Protein AF-A0A0W8DL76-F1 (afdb_monomer_lite)

Foldseek 3Di:
DDDDDDDDDDDDDDDDDDDDDDDDDDDDDDDDDDDDDDDDDDDPDDDDDPPCLVVVLVVLLLQVLVCLLVVHDRPDDLVVLLVSLVVCVVVVNLVVSLVSLLVSLLVSLLVLLVVLVVCLVHDLVVSLVSVLVSVVSLQSSLVSSCSSNVVSQVPVQVVDPPRDRSNVSSLQSNLVSLVVVVSSVVSLLVSLLVQVVCVVVVHDDDLVSSQSVLVSCVSSVNCVPPRLVVNLVSLLVVLLVVLVVDLVPDALLVLLVVLVVVLVVLVVNCVRHNPPVSNVSNSVSSLVRNPQVCLVVSLVRPVLVCLVVLVLVSLLSNQVSCVSNVNNVVVLVSLLVSLLVVLLVLQPDPVCLQCSLVVVLVSVVSLVCSCVRRVVVDVSSVVSNLVSLLVNNCPPPQSSLLSLLVVLLQLFWAPPPDDDPVVSLVVLVSSLVSVLSHPVNVSNLVSNQQSLLLCLLQVTTRDPVVLVSSLVSVCVRPNCVSCVLVVLSVVQSVVQVVVLVVVVVVVVVPPDPDDDDRDGDDDPVSHDDDDADDDDDDVVVVVVVCVVVPPPCVVDPPDDDDDGPPRDDDDDDDDDDDDDDDDDDDDDDDDDDDDDDDDDDDLFWKWWKFQFPPRAIEIEIDSDPDCVVVLVCLQVVVDAPQCNVTPTDDTPDMDTRHDPVCSVVVQLVVCLVRNPLRYATDPRRDNDDDPVRNLVSVLVNLVVVCAANPPRHNPDHVVPDPVNPPDDDDDDDDDDFDAEQFQRHGDDHVVPDPDQHGVVGWGAEQAQGDTDDYPVPDPDQGRNPPGDGDDDDDDDDDDDDDDDDDDDDDDDDDFDAEQFARHTDDHVVPDPDQAGVVGWGAEQFQGGTDDYVVPDPDQAGVVGHGDDDDDDDDDDDDDD

Sequence (880 aa):
MASTGFASSTNGRTGFSRKQERSNSGSGHKLGTKKKKMTIKPFKVTPKLPESFEEDTWTKLEAAVHAVHAKQMSTLSREELYRSVEDMCTWKMAARLYTKLEETCSLHIRERVEDLGRYTGGDMNLFLEAVHRLWEDHCEDMLVIRTIFLYLDRTYVMQTPHIASIWDMGLNLVRGNLVQRRGLETKLIDALLELVEHERKGEAINRSYLYNLLRMLLSLHLYHADFETPFLMASERFYLQEGAATVESVSVPQFLMHAEKRLHEENERVNHYLDALTKKQLISVVENKLLKPHVATLLERGFETLMEEGRIDDLKRMYSLFARVDAINDLKTAFSNYIQKNVSKLVMDDQQEKTFVEKILKLKTDLDAVLSDSFQSNSDFAFAMKSAMENAINVRANRPAELVAKFVDSKLRTGNKGGSEAEVESLLDRVMVIFRYIQGKDVFEAFYKKDLAKRLLVGKSASFDLEKLMLSKLKTECGSSFTNKLEGMFKDIDLSQNVMTQFQQHAASRMDTLTLYTVSKMPSNKYTKTKAKQKVKSFKAKGATRFSKTKVKSNAKGSKIKFKATVKAKSTASNYTKHYRYTKAHIVTRHRAAASKSSTSEDLVTIYVLALVECKFYVGKTARANVDERLEEHKSGKGSAWTRLYRPLRIAETIRNADPFDEDKFTKKWMLKYGIENVRGGSYSRVDLTPGDIDALSRQLRGSTDQCFVCGSKSHFAAQCPDKKAGVAADDDAEAALECLRCGRDSHTAESCYAKSHANGSNWCLRCGREGHGEASCYAKTHAVLGEIIEPGEEESVGGGDDVDSLSGEEEEEMLECLRCGRDGHTSDSCYAKTHANGEMWCLRCGREGHDQQSCYAKTHATGAALERGSSRFPHGRNR

Organism: Phytophthora nicotianae (NCBI:txid4792)

pLDDT: mean 74.47, std 24.24, range [22.98, 98.62]

Radius of gyration: 49.63 Å; chains: 1; bounding box: 161×80×128 Å

Secondary structure (DSSP, 8-state):
-------------------------SS------------PPPPSSPPPPPTTHHHHHHHHHHHHHHHHHTT---SS-HHHHHHHHHHHHHTT-HHHHHHHHHHHHHHHHHHHHHHHGGGTTS-HHHHHHHHHHHHHHHHHHHHHHHHHTHHHIIIIIHHSTTPPPHHHHHHHHHHHHHHH-HHHHHHHHHHHHHHHHHHHTT----HHHHHHHHHHHHHTT-IIIIIHHHHHHHHHHHHHHHHHHHHHHS-HHHHHHHHHHHHHHHHHHHHHTS-GGGHHHHHHHHIIIIIGGGHHHHIIIIIHHHHHTT-HHHHHHHHHHHHHTT-HHHHHHHHHHHHHHHHHHHHH-SSSTTTHHHHHHHHHHHHHHIIIIISTT-HHHHHHHHHHHHHHHGGGTTHHHHHHHHHHHHHTBTT--S--HHHHHHHHHHHHHHHHT-S-HHHHHHHHHHHHHHHHHHT-BS-HHHHHHHHHHHHHHH-HHHHHHHHHHHHHHHHHHHHHHHHHHHHHTTT------------TTTS-------PPPHHHHHHHHHHHHTTTTTSSTTPPP---SSS-------------------------------------EEEEEEEEGGG-EEEEEESSS-SHHHHHHIIIIIS-HHHHHS-EEEEEEEEEEE-TTHHHHHHHHHHHHH-GGGEEETTB-SSSPPHHHHHHHHHHHHHHTT--TTT--SSS-TTS-GGG------------PPB-TTTS-BTS-GGG---SS-TT---B-TTT--BSS-GGG---SB-TTT--B------------------------PPPB-TTTS-BSS-GGG---SB-TT--BB-TTT--BSS-TTS---SB-TTSPBPP-----PPPPP--

InterPro domains:
  IPR001373 Cullin, N-terminal [PF00888] (58-500)
  IPR001878 Zinc finger, CCHC-type [PS50158] (708-723)
  IPR001878 Zinc finger, CCHC-type [PS50158] (765-778)
  IPR001878 Zinc finger, CCHC-type [PS50158] (818-831)
  IPR001878 Zinc finger, CCHC-type [PS50158] (843-856)
  IPR001878 Zinc finger, CCHC-type [SM00343] (707-723)
  IPR001878 Zinc finger, CCHC-type [SM00343] (739-755)
  IPR001878 Zinc finger, CCHC-type [SM00343] (764-780)
  IPR001878 Zinc finger, CCHC-type [SM00343] (817-833)
  IPR001878 Zinc finger, CCHC-type [SM00343] (842-858)
  IPR016158 Cullin homology domain [PS50069] (399-512)
  IPR016158 Cullin homology domain [SM00182] (429-567)
  IPR016159 Cullin repeat-like-containing domain superfamily [SSF74788] (52-395)
  IPR035901 GIY-YIG endonuclease superfamily [G3DSA:3.40.1440.10] (600-677)
  IPR036317 Cullin homology domain superfamily [SSF75632] (397-512)
  IPR036875 Zinc finger, CCHC-type superfamily [SSF57756] (698-727)
  IPR036875 Zinc finger, CCHC-type superfamily [SSF57756] (813-859)
  IPR045093 Cullin [PTHR11932] (52-571)

Structure (mmCIF, N/CA/C/O backbone):
data_AF-A0A0W8DL76-F1
#
_entry.id   AF-A0A0W8DL76-F1
#
loop_
_atom_site.group_PDB
_atom_site.id
_atom_site.type_symbol
_atom_site.label_atom_id
_atom_site.label_alt_id
_atom_site.label_comp_id
_atom_site.label_asym_id
_atom_site.label_entity_id
_atom_site.label_seq_id
_atom_site.pdbx_PDB_ins_code
_atom_site.Cartn_x
_atom_site.Cartn_y
_atom_site.Cartn_z
_atom_site.occupancy
_atom_site.B_iso_or_equiv
_atom_site.auth_seq_id
_atom_site.auth_comp_id
_atom_site.auth_asym_id
_atom_site.auth_atom_id
_atom_site.pdbx_PDB_model_num
ATOM 1 N N . MET A 1 1 ? 60.244 10.907 0.105 1.00 29.67 1 MET A N 1
ATOM 2 C CA . MET A 1 1 ? 61.222 11.824 0.734 1.00 29.67 1 MET A CA 1
ATOM 3 C C . MET A 1 1 ? 62.328 12.141 -0.264 1.00 29.67 1 MET A C 1
ATOM 5 O O . MET A 1 1 ? 62.588 11.321 -1.132 1.00 29.67 1 MET A O 1
ATOM 9 N N . ALA A 1 2 ? 62.871 13.354 -0.184 1.00 28.28 2 ALA A N 1
ATOM 10 C CA . ALA A 1 2 ? 63.672 14.029 -1.203 1.00 28.28 2 ALA A CA 1
ATOM 11 C C . ALA A 1 2 ? 65.078 13.438 -1.472 1.00 28.28 2 ALA A C 1
ATOM 13 O O . ALA A 1 2 ? 65.768 13.023 -0.551 1.00 28.28 2 ALA A O 1
ATOM 14 N N . SER A 1 3 ? 65.448 13.466 -2.759 1.00 25.95 3 SER A N 1
ATOM 15 C CA . SER A 1 3 ? 66.697 13.940 -3.394 1.00 25.95 3 SER A CA 1
ATOM 16 C C . SER A 1 3 ? 68.072 13.744 -2.728 1.00 25.95 3 SER A C 1
ATOM 18 O O . SER A 1 3 ? 68.316 14.273 -1.650 1.00 25.95 3 SER A O 1
ATOM 20 N N . THR A 1 4 ? 69.042 13.182 -3.476 1.00 28.36 4 THR A N 1
ATOM 21 C CA . THR A 1 4 ? 70.252 13.884 -4.005 1.00 28.36 4 THR A CA 1
ATOM 22 C C . THR A 1 4 ? 71.211 12.937 -4.770 1.00 28.36 4 THR A C 1
ATOM 24 O O . THR A 1 4 ? 71.517 11.844 -4.305 1.00 28.36 4 THR A O 1
ATOM 27 N N . GLY A 1 5 ? 71.676 13.366 -5.960 1.00 25.09 5 GLY A N 1
ATOM 28 C CA . GLY A 1 5 ? 72.891 12.876 -6.660 1.00 25.09 5 GLY A CA 1
ATOM 29 C C . GLY A 1 5 ? 74.151 13.593 -6.132 1.00 25.09 5 GLY A C 1
ATOM 30 O O . GLY A 1 5 ? 74.008 14.517 -5.341 1.00 25.09 5 GLY A O 1
ATOM 31 N N . PHE A 1 6 ? 75.407 13.235 -6.434 1.00 26.11 6 PHE A N 1
ATOM 32 C CA . PHE A 1 6 ? 76.149 13.142 -7.714 1.00 26.11 6 PHE A CA 1
ATOM 33 C C . PHE A 1 6 ? 77.511 12.438 -7.402 1.00 26.11 6 PHE A C 1
ATOM 35 O O . PHE A 1 6 ? 78.052 12.658 -6.326 1.00 26.11 6 PHE A O 1
ATOM 42 N N . ALA A 1 7 ? 78.005 11.451 -8.167 1.00 26.72 7 ALA A N 1
ATOM 43 C CA . ALA A 1 7 ? 78.916 11.510 -9.337 1.00 26.72 7 ALA A CA 1
ATOM 44 C C . ALA A 1 7 ? 80.445 11.449 -9.066 1.00 26.72 7 ALA A C 1
ATOM 46 O O . ALA A 1 7 ? 80.971 12.219 -8.274 1.00 26.72 7 ALA A O 1
ATOM 47 N N . SER A 1 8 ? 81.148 10.588 -9.829 1.00 24.84 8 SER A N 1
ATOM 48 C CA . SER A 1 8 ? 82.487 10.804 -10.440 1.00 24.84 8 SER A CA 1
ATOM 49 C C . SER A 1 8 ? 82.785 9.649 -11.435 1.00 24.84 8 SER A C 1
ATOM 51 O O . SER A 1 8 ? 82.679 8.487 -11.055 1.00 24.84 8 SER A O 1
ATOM 53 N N . SER A 1 9 ? 82.806 9.892 -12.758 1.00 25.98 9 SER A N 1
ATOM 54 C CA . SER A 1 9 ? 83.975 10.157 -13.647 1.00 25.98 9 SER A CA 1
ATOM 55 C C . SER A 1 9 ? 84.759 8.884 -14.055 1.00 25.98 9 SER A C 1
ATOM 57 O O . SER A 1 9 ? 85.492 8.319 -13.259 1.00 25.98 9 SER A O 1
ATOM 59 N N . THR A 1 10 ? 84.424 8.232 -15.181 1.00 25.80 10 THR A N 1
ATOM 60 C CA . THR A 1 10 ? 84.952 8.350 -16.575 1.00 25.80 10 THR A CA 1
ATOM 61 C C . THR A 1 10 ? 86.349 7.776 -16.851 1.00 25.80 10 THR A C 1
ATOM 63 O O . THR A 1 10 ? 87.346 8.382 -16.475 1.00 25.80 10 THR A O 1
ATOM 66 N N . ASN A 1 11 ? 86.416 6.726 -17.685 1.00 27.22 11 ASN A N 1
ATOM 67 C CA . ASN A 1 11 ? 87.213 6.739 -18.925 1.00 27.22 11 ASN A CA 1
ATOM 68 C C . ASN A 1 11 ? 86.936 5.530 -19.844 1.00 27.22 11 ASN A C 1
ATOM 70 O O . ASN A 1 11 ? 86.820 4.406 -19.371 1.00 27.22 11 ASN A O 1
ATOM 74 N N . GLY A 1 12 ? 86.929 5.773 -21.165 1.00 25.16 12 GLY A N 1
ATOM 75 C CA . GLY A 1 12 ? 87.251 4.763 -22.190 1.00 25.16 12 GLY A CA 1
ATOM 76 C C . GLY A 1 12 ? 86.134 4.363 -23.163 1.00 25.16 12 GLY A C 1
ATOM 77 O O . GLY A 1 12 ? 85.280 3.548 -22.847 1.00 25.16 12 GLY A O 1
ATOM 78 N N . ARG A 1 13 ? 86.182 4.917 -24.378 1.00 26.03 13 ARG A N 1
ATOM 79 C CA . ARG A 1 13 ? 85.205 4.849 -25.481 1.00 26.03 13 ARG A CA 1
ATOM 80 C C . ARG A 1 13 ? 85.441 3.667 -26.454 1.00 26.03 13 ARG A C 1
ATOM 82 O O . ARG A 1 13 ? 86.576 3.399 -26.817 1.00 26.03 13 ARG A O 1
ATOM 89 N N . THR A 1 14 ? 84.326 3.118 -26.962 1.00 27.11 14 THR A N 1
ATOM 90 C CA . THR A 1 14 ? 84.014 2.659 -28.348 1.00 27.11 14 THR A CA 1
ATOM 91 C C . THR A 1 14 ? 84.893 1.643 -29.096 1.00 27.11 14 THR A C 1
ATOM 93 O O . THR A 1 14 ? 86.063 1.893 -29.355 1.00 27.11 14 THR A O 1
ATOM 96 N N . GLY A 1 15 ? 84.247 0.616 -29.674 1.00 26.34 15 GLY A N 1
ATOM 97 C CA . GLY A 1 15 ? 84.773 -0.108 -30.840 1.00 26.34 15 GLY A CA 1
ATOM 98 C C . GLY A 1 15 ? 83.988 -1.367 -31.222 1.00 26.34 15 GLY A C 1
ATOM 99 O O . GLY A 1 15 ? 83.930 -2.324 -30.464 1.00 26.34 15 GLY A O 1
ATOM 100 N N . PHE A 1 16 ? 83.377 -1.352 -32.405 1.00 26.86 16 PHE A N 1
ATOM 101 C CA . PHE A 1 16 ? 82.551 -2.407 -32.997 1.00 26.86 16 PHE A CA 1
ATOM 102 C C . PHE A 1 16 ? 83.344 -3.651 -33.460 1.00 26.86 16 PHE A C 1
ATOM 104 O O . PHE A 1 16 ? 84.445 -3.541 -33.983 1.00 26.86 16 PHE A O 1
ATOM 111 N N . SER A 1 17 ? 82.628 -4.782 -33.484 1.00 26.00 17 SER A N 1
ATOM 112 C CA . SER A 1 17 ? 82.735 -5.893 -34.446 1.00 26.00 17 SER A CA 1
ATOM 113 C C . SER A 1 17 ? 83.793 -7.000 -34.265 1.00 26.00 17 SER A C 1
ATOM 115 O O . SER A 1 17 ? 84.992 -6.802 -34.404 1.00 26.00 17 SER A O 1
ATOM 117 N N . ARG A 1 18 ? 83.239 -8.224 -34.266 1.00 26.20 18 ARG A N 1
ATOM 118 C CA . ARG A 1 18 ? 83.640 -9.378 -35.095 1.00 26.20 18 ARG A CA 1
ATOM 119 C C . ARG A 1 18 ? 84.457 -10.498 -34.425 1.00 26.20 18 ARG A C 1
ATOM 121 O O . ARG A 1 18 ? 85.583 -10.326 -33.995 1.00 26.20 18 ARG A O 1
ATOM 128 N N . LYS A 1 19 ? 83.865 -11.691 -34.571 1.00 24.67 19 LYS A N 1
ATOM 129 C CA . LYS A 1 19 ? 84.460 -13.034 -34.670 1.00 24.67 19 LYS A CA 1
ATOM 130 C C . LYS A 1 19 ? 85.066 -13.668 -33.412 1.00 24.67 19 LYS A C 1
ATOM 132 O O . LYS A 1 19 ? 86.142 -13.341 -32.940 1.00 24.67 19 LYS A O 1
ATOM 137 N N . GLN A 1 20 ? 84.347 -14.707 -32.986 1.00 28.69 20 GLN A N 1
ATOM 138 C CA . GLN A 1 20 ? 84.898 -15.947 -32.452 1.00 28.69 20 GLN A CA 1
ATOM 139 C C . GLN A 1 20 ? 86.161 -16.385 -33.205 1.00 28.69 20 GLN A C 1
ATOM 141 O O . GLN A 1 20 ? 86.129 -16.445 -34.430 1.00 28.69 20 GLN A O 1
ATOM 146 N N . GLU A 1 21 ? 87.176 -16.820 -32.463 1.00 26.48 21 GLU A N 1
ATOM 147 C CA . GLU A 1 21 ? 87.789 -18.147 -32.596 1.00 26.48 21 GLU A CA 1
ATOM 148 C C . GLU A 1 21 ? 88.653 -18.424 -31.354 1.00 26.48 21 GLU A C 1
ATOM 150 O O . GLU A 1 21 ? 89.433 -17.588 -30.910 1.00 26.48 21 GLU A O 1
ATOM 155 N N . ARG A 1 22 ? 88.434 -19.587 -30.731 1.00 30.33 22 ARG A N 1
ATOM 156 C CA . ARG A 1 22 ? 89.249 -20.138 -29.641 1.00 30.33 22 ARG A CA 1
ATOM 157 C C . ARG A 1 22 ? 90.169 -21.202 -30.244 1.00 30.33 22 ARG A C 1
ATOM 159 O O . ARG A 1 22 ? 89.657 -22.126 -30.869 1.00 30.33 22 ARG A O 1
ATOM 166 N N . SER A 1 23 ? 91.455 -21.158 -29.919 1.00 29.16 23 SER A N 1
ATOM 167 C CA . SER A 1 23 ? 92.347 -22.323 -29.795 1.00 29.16 23 SER A CA 1
ATOM 168 C C . SER A 1 23 ? 92.759 -22.386 -28.313 1.00 29.16 23 SER A C 1
ATOM 170 O O . SER A 1 23 ? 93.240 -21.404 -27.763 1.00 29.16 23 SER A O 1
ATOM 172 N N . ASN A 1 24 ? 92.256 -23.325 -27.500 1.00 29.97 24 ASN A N 1
ATOM 173 C CA . ASN A 1 24 ? 92.737 -24.702 -27.275 1.00 29.97 24 ASN A CA 1
ATOM 174 C C . ASN A 1 24 ? 94.265 -24.741 -27.074 1.00 29.97 24 ASN A C 1
ATOM 176 O O . ASN A 1 24 ? 94.989 -24.302 -27.954 1.00 29.97 24 ASN A O 1
ATOM 180 N N . SER A 1 25 ? 94.818 -25.193 -25.946 1.00 31.03 25 SER A N 1
ATOM 181 C CA . SER A 1 25 ? 94.582 -26.484 -25.275 1.00 31.03 25 SER A CA 1
ATOM 182 C C . SER A 1 25 ? 95.126 -26.457 -23.831 1.00 31.03 25 SER A C 1
ATOM 184 O O . SER A 1 25 ? 96.188 -25.895 -23.595 1.00 31.03 25 SER A O 1
ATOM 186 N N . GLY A 1 26 ? 94.455 -27.054 -22.841 1.00 27.59 26 GLY A N 1
ATOM 187 C CA . GLY A 1 26 ? 94.749 -28.451 -22.511 1.00 27.59 26 GLY A CA 1
ATOM 188 C C . GLY A 1 26 ? 93.673 -29.147 -21.664 1.00 27.59 26 GLY A C 1
ATOM 189 O O . GLY A 1 26 ? 93.359 -28.718 -20.560 1.00 27.59 26 GLY A O 1
ATOM 190 N N . SER A 1 27 ? 93.167 -30.249 -22.232 1.00 35.56 27 SER A N 1
ATOM 191 C CA . SER A 1 27 ? 92.394 -31.365 -21.657 1.00 35.56 27 SER A CA 1
ATOM 192 C C . SER A 1 27 ? 91.007 -31.090 -21.043 1.00 35.56 27 SER A C 1
ATOM 194 O O . SER A 1 27 ? 90.795 -31.192 -19.839 1.00 35.56 27 SER A O 1
ATOM 196 N N . GLY A 1 28 ? 90.015 -30.811 -21.901 1.00 51.31 28 GLY A N 1
ATOM 197 C CA . GLY A 1 28 ? 88.590 -30.769 -21.550 1.00 51.31 28 GLY A CA 1
ATOM 198 C C . GLY A 1 28 ? 87.681 -30.781 -22.785 1.00 51.31 28 GLY A C 1
ATOM 199 O O . GLY A 1 28 ? 87.998 -30.116 -23.760 1.00 51.31 28 GLY A O 1
ATOM 200 N N . HIS A 1 29 ? 86.553 -31.508 -22.770 1.00 34.06 29 HIS A N 1
ATOM 201 C CA . HIS A 1 29 ? 85.509 -31.399 -23.806 1.00 34.06 29 HIS A CA 1
ATOM 202 C C . HIS A 1 29 ? 84.121 -31.848 -23.300 1.00 34.06 29 HIS A C 1
ATOM 204 O O . HIS A 1 29 ? 83.921 -32.978 -22.870 1.00 34.06 29 HIS A O 1
ATOM 210 N N . LYS A 1 30 ? 83.155 -30.918 -23.366 1.00 40.84 30 LYS A N 1
ATOM 211 C CA . LYS A 1 30 ? 81.726 -31.069 -23.035 1.00 40.84 30 LYS A CA 1
ATOM 212 C C . LYS A 1 30 ? 80.966 -31.826 -24.135 1.00 40.84 30 LYS A C 1
ATOM 214 O O . LYS A 1 30 ? 81.031 -31.416 -25.292 1.00 40.84 30 LYS A O 1
ATOM 219 N N . LEU A 1 31 ? 80.115 -32.783 -23.764 1.00 38.97 31 LEU A N 1
ATOM 220 C CA . LEU A 1 31 ? 78.996 -33.259 -24.590 1.00 38.97 31 LEU A CA 1
ATOM 221 C C . LEU A 1 31 ? 77.719 -32.516 -24.172 1.00 38.97 31 LEU A C 1
ATOM 223 O O . LEU A 1 31 ? 77.034 -32.890 -23.229 1.00 38.97 31 LEU A O 1
ATOM 227 N N . GLY A 1 32 ? 77.440 -31.402 -24.853 1.00 41.31 32 GLY A N 1
ATOM 228 C CA . GLY A 1 32 ? 76.183 -30.663 -24.740 1.00 41.31 32 GLY A CA 1
ATOM 229 C C . GLY A 1 32 ? 75.266 -30.978 -25.919 1.00 41.31 32 GLY A C 1
ATOM 230 O O . GLY A 1 32 ? 75.616 -30.700 -27.067 1.00 41.31 32 GLY A O 1
ATOM 231 N N . THR A 1 33 ? 74.071 -31.498 -25.654 1.00 44.78 33 THR A N 1
ATOM 232 C CA . THR A 1 33 ? 73.000 -31.631 -26.649 1.00 44.78 33 THR A CA 1
ATOM 233 C C . THR A 1 33 ? 72.386 -30.256 -26.928 1.00 44.78 33 THR A C 1
ATOM 235 O O . THR A 1 33 ? 71.441 -29.821 -26.270 1.00 44.78 33 THR A O 1
ATOM 238 N N . LYS A 1 34 ? 72.952 -29.527 -27.899 1.00 55.53 34 LYS A N 1
ATOM 239 C CA . LYS A 1 34 ? 72.368 -28.291 -28.442 1.00 55.53 34 LYS A CA 1
ATOM 240 C C . LYS A 1 34 ? 71.045 -28.620 -29.145 1.00 55.53 34 LYS A C 1
ATOM 242 O O . LYS A 1 34 ? 71.037 -29.410 -30.087 1.00 55.53 34 LYS A O 1
ATOM 247 N N . LYS A 1 35 ? 69.946 -27.966 -28.744 1.00 55.81 35 LYS A N 1
ATOM 248 C CA . LYS A 1 35 ? 68.707 -27.904 -29.541 1.00 55.81 35 LYS A CA 1
ATOM 249 C C . LYS A 1 35 ? 69.073 -27.432 -30.956 1.00 55.81 35 LYS A C 1
ATOM 251 O O . LYS A 1 35 ? 69.557 -26.311 -31.120 1.00 55.81 35 LYS A O 1
ATOM 256 N N . LYS A 1 36 ? 68.894 -28.288 -31.968 1.00 55.69 36 LYS A N 1
ATOM 257 C CA . LYS A 1 36 ? 69.089 -27.924 -33.379 1.00 55.69 36 LYS A CA 1
ATOM 258 C C . LYS A 1 36 ? 68.094 -26.813 -33.729 1.00 55.69 36 LYS A C 1
ATOM 260 O O . LYS A 1 36 ? 66.891 -27.048 -33.752 1.00 55.69 36 LYS A O 1
ATOM 265 N N . LYS A 1 37 ? 68.595 -25.601 -33.981 1.00 61.94 37 LYS A N 1
ATOM 266 C CA . LYS A 1 37 ? 67.812 -24.516 -34.583 1.00 61.94 37 LYS A CA 1
ATOM 267 C C . LYS A 1 37 ? 67.637 -24.884 -36.057 1.00 61.94 37 LYS A C 1
ATOM 269 O O . LYS A 1 37 ? 68.626 -24.989 -36.777 1.00 61.94 37 LYS A O 1
ATOM 274 N N . MET A 1 38 ? 66.407 -25.181 -36.465 1.00 69.81 38 MET A N 1
ATOM 275 C CA . MET A 1 38 ? 66.068 -25.448 -37.862 1.00 69.81 38 MET A CA 1
ATOM 276 C C . MET A 1 38 ? 66.336 -24.177 -38.675 1.00 69.81 38 MET A C 1
ATOM 278 O O . MET A 1 38 ? 65.773 -23.128 -38.371 1.00 69.81 38 MET A O 1
ATOM 282 N N . THR A 1 39 ? 67.202 -24.260 -39.684 1.00 65.50 39 THR A N 1
ATOM 283 C CA . THR A 1 39 ? 67.462 -23.156 -40.617 1.00 65.50 39 THR A CA 1
ATOM 284 C C . THR A 1 39 ? 66.765 -23.484 -41.930 1.00 65.50 39 THR A C 1
ATOM 286 O O . THR A 1 39 ? 67.178 -24.400 -42.641 1.00 65.50 39 THR A O 1
ATOM 289 N N . ILE A 1 40 ? 65.687 -22.766 -42.241 1.00 73.50 40 ILE A N 1
ATOM 290 C CA . ILE A 1 40 ? 65.013 -22.861 -43.540 1.00 73.50 40 ILE A CA 1
ATOM 291 C C . ILE A 1 40 ? 65.927 -22.194 -44.577 1.00 73.50 40 ILE A C 1
ATOM 293 O O . ILE A 1 40 ? 66.414 -21.085 -44.347 1.00 73.50 40 ILE A O 1
ATOM 297 N N . LYS A 1 41 ? 66.208 -22.868 -45.699 1.00 73.81 41 LYS A N 1
ATOM 298 C CA . LYS A 1 41 ? 66.964 -22.258 -46.805 1.00 73.81 41 LYS A CA 1
ATOM 299 C C . LYS A 1 41 ? 66.148 -21.078 -47.365 1.00 73.81 41 LYS A C 1
ATOM 301 O O . LYS A 1 41 ? 64.961 -21.272 -47.618 1.00 73.81 41 LYS A O 1
ATOM 306 N N . PRO A 1 42 ? 66.737 -19.885 -47.561 1.00 63.62 42 PRO A N 1
ATOM 307 C CA . PRO A 1 42 ? 65.992 -18.726 -48.043 1.00 63.62 42 PRO A CA 1
ATOM 308 C C . PRO A 1 42 ? 65.431 -18.985 -49.447 1.00 63.62 42 PRO A C 1
ATOM 310 O O . PRO A 1 42 ? 66.122 -19.538 -50.307 1.00 63.62 42 PRO A O 1
ATOM 313 N N . PHE A 1 43 ? 64.180 -18.582 -49.676 1.00 63.94 43 PHE A N 1
ATOM 314 C CA . PHE A 1 43 ? 63.585 -18.553 -51.011 1.00 63.94 43 PHE A CA 1
ATOM 315 C C . PHE A 1 43 ? 64.413 -17.632 -51.924 1.00 63.94 43 PHE A C 1
ATOM 317 O O . PHE A 1 43 ? 64.898 -16.592 -51.481 1.00 63.94 43 PHE A O 1
ATOM 324 N N . LYS A 1 44 ? 64.589 -18.007 -53.202 1.00 64.19 44 LYS A N 1
ATOM 325 C CA . LYS A 1 44 ? 65.394 -17.236 -54.176 1.00 64.19 44 LYS A CA 1
ATOM 326 C C . LYS A 1 44 ? 64.836 -15.832 -54.450 1.00 64.19 44 LYS A C 1
ATOM 328 O O . LYS A 1 44 ? 65.581 -14.961 -54.881 1.00 64.19 44 LYS A O 1
ATOM 333 N N . VAL A 1 45 ? 63.548 -15.624 -54.185 1.00 67.44 45 VAL A N 1
ATOM 334 C CA . VAL A 1 45 ? 62.859 -14.334 -54.229 1.00 67.44 45 VAL A CA 1
ATOM 335 C C . VAL A 1 45 ? 62.055 -14.227 -52.939 1.00 67.44 45 VAL A C 1
ATOM 337 O O . VAL A 1 45 ? 61.328 -15.158 -52.593 1.00 67.44 45 VAL A O 1
ATOM 340 N N . THR A 1 46 ? 62.207 -13.129 -52.203 1.00 61.81 46 THR A N 1
ATOM 341 C CA . THR A 1 46 ? 61.346 -12.845 -51.054 1.00 61.81 46 THR A CA 1
ATOM 342 C C . THR A 1 46 ? 59.959 -12.472 -51.575 1.00 61.81 46 THR A C 1
ATOM 344 O O . THR A 1 46 ? 59.859 -11.510 -52.340 1.00 61.81 46 THR A O 1
ATOM 347 N N . PRO A 1 47 ? 58.889 -13.203 -51.212 1.00 66.25 47 PRO A N 1
ATOM 348 C CA . PRO A 1 47 ? 57.540 -12.779 -51.562 1.00 66.25 47 PRO A CA 1
ATOM 349 C C . PRO A 1 47 ? 57.298 -11.407 -50.924 1.00 66.25 47 PRO A C 1
ATOM 351 O O . PRO A 1 47 ? 57.396 -11.254 -49.706 1.00 66.25 47 PRO A O 1
ATOM 354 N N . LYS A 1 48 ? 57.073 -10.395 -51.763 1.00 68.31 48 LYS A N 1
ATOM 355 C CA . LYS A 1 48 ? 56.672 -9.054 -51.341 1.00 68.31 48 LYS A CA 1
ATOM 356 C C . LYS A 1 48 ? 55.162 -8.954 -51.493 1.00 68.31 48 LYS A C 1
ATOM 358 O O . LYS A 1 48 ? 54.622 -9.432 -52.489 1.00 68.31 48 LYS A O 1
ATOM 363 N N . LEU A 1 49 ? 54.509 -8.355 -50.504 1.00 74.44 49 LEU A N 1
ATOM 364 C CA . LEU A 1 49 ? 53.094 -8.028 -50.591 1.00 74.44 49 LEU A CA 1
ATOM 365 C C . LEU A 1 49 ? 52.883 -7.093 -51.799 1.00 74.44 49 LEU A C 1
ATOM 367 O O . LEU A 1 49 ? 53.672 -6.154 -51.945 1.00 74.44 49 LEU A O 1
ATOM 371 N N . PRO A 1 50 ? 51.894 -7.347 -52.673 1.00 80.38 50 PRO A N 1
ATOM 372 C CA . PRO A 1 50 ? 51.549 -6.414 -53.741 1.00 80.38 50 PRO A CA 1
ATOM 373 C C . PRO A 1 50 ? 51.253 -5.024 -53.169 1.00 80.38 50 PRO A C 1
ATOM 375 O O . PRO A 1 50 ? 50.619 -4.921 -52.121 1.00 80.38 50 PRO A O 1
ATOM 378 N N . GLU A 1 51 ? 51.686 -3.960 -53.850 1.00 74.38 51 GLU A N 1
ATOM 379 C CA . GLU A 1 51 ? 51.441 -2.582 -53.390 1.00 74.38 51 GLU A CA 1
ATOM 380 C C . GLU A 1 51 ? 49.936 -2.253 -53.326 1.00 74.38 51 GLU A C 1
ATOM 382 O O . GLU A 1 51 ? 49.520 -1.511 -52.445 1.00 74.38 51 GLU A O 1
ATOM 387 N N . SER A 1 52 ? 49.113 -2.890 -54.171 1.00 82.88 52 SER A N 1
ATOM 388 C CA . SER A 1 52 ? 47.649 -2.745 -54.190 1.00 82.88 52 SER A CA 1
ATOM 389 C C . SER A 1 52 ? 46.905 -3.629 -53.180 1.00 82.88 52 SER A C 1
ATOM 391 O O . SER A 1 52 ? 45.687 -3.542 -53.077 1.00 82.88 52 SER A O 1
ATOM 393 N N . PHE A 1 53 ? 47.596 -4.484 -52.413 1.00 86.00 53 PHE A N 1
ATOM 394 C CA . PHE A 1 53 ? 46.940 -5.485 -51.561 1.00 86.00 53 PHE A CA 1
ATOM 395 C C . PHE A 1 53 ? 45.980 -4.876 -50.528 1.00 86.00 53 PHE A C 1
ATOM 397 O O . PHE A 1 53 ? 44.897 -5.418 -50.313 1.00 86.00 53 PHE A O 1
ATOM 404 N N . GLU A 1 54 ? 46.366 -3.769 -49.882 1.00 87.38 54 GLU A N 1
ATOM 405 C CA . GLU A 1 54 ? 45.532 -3.093 -48.875 1.00 87.38 54 GLU A CA 1
ATOM 406 C C . GLU A 1 54 ? 44.248 -2.531 -49.504 1.00 87.38 54 GLU A C 1
ATOM 408 O O . GLU A 1 54 ? 43.167 -2.692 -48.940 1.00 87.38 54 GLU A O 1
ATOM 413 N N . GLU A 1 55 ? 44.364 -1.899 -50.673 1.00 88.62 55 GLU A N 1
ATOM 414 C CA . GLU A 1 55 ? 43.244 -1.284 -51.391 1.00 88.62 55 GLU A CA 1
ATOM 415 C C . GLU A 1 55 ? 42.318 -2.349 -51.982 1.00 88.62 55 GLU A C 1
ATOM 417 O O . GLU A 1 55 ? 41.128 -2.342 -51.683 1.00 88.62 55 GLU A O 1
ATOM 422 N N . ASP A 1 56 ? 42.863 -3.339 -52.693 1.00 88.62 56 ASP A N 1
ATOM 423 C CA . ASP A 1 56 ? 42.094 -4.424 -53.314 1.00 88.62 56 ASP A CA 1
ATOM 424 C C . ASP A 1 56 ? 41.336 -5.268 -52.277 1.00 88.62 56 ASP A C 1
ATOM 426 O O . ASP A 1 56 ? 40.214 -5.724 -52.517 1.00 88.62 56 ASP A O 1
ATOM 430 N N . THR A 1 57 ? 41.954 -5.517 -51.116 1.00 90.19 57 THR A N 1
ATOM 431 C CA . THR A 1 57 ? 41.323 -6.283 -50.030 1.00 90.19 57 THR A CA 1
ATOM 432 C C . THR A 1 57 ? 40.271 -5.444 -49.317 1.00 90.19 57 THR A C 1
ATOM 434 O O . THR A 1 57 ? 39.188 -5.953 -49.026 1.00 90.19 57 THR A O 1
ATOM 437 N N . TRP A 1 58 ? 40.537 -4.152 -49.101 1.00 94.62 58 TRP A N 1
ATOM 438 C CA . TRP A 1 58 ? 39.541 -3.242 -48.547 1.00 94.62 58 TRP A CA 1
ATOM 439 C C . TRP A 1 58 ? 38.322 -3.108 -49.459 1.00 94.62 58 TRP A C 1
ATOM 441 O O . TRP A 1 58 ? 37.216 -3.267 -48.965 1.00 94.62 58 TRP A O 1
ATOM 451 N N . THR A 1 59 ? 38.483 -2.932 -50.773 1.00 93.12 59 THR A N 1
ATOM 452 C CA . THR A 1 59 ? 37.348 -2.822 -51.709 1.00 93.12 59 THR A CA 1
ATOM 453 C C . THR A 1 59 ? 36.418 -4.036 -51.639 1.00 93.12 59 THR A C 1
ATOM 455 O O . THR A 1 59 ? 35.199 -3.894 -51.717 1.00 93.12 59 THR A O 1
ATOM 458 N N . LYS A 1 60 ? 36.963 -5.243 -51.432 1.00 93.00 60 LYS A N 1
ATOM 459 C CA . LYS A 1 60 ? 36.159 -6.461 -51.221 1.00 93.00 60 LYS A CA 1
ATOM 460 C C . LYS A 1 60 ? 35.379 -6.422 -49.906 1.00 93.00 60 LYS A C 1
ATOM 462 O O . LYS A 1 60 ? 34.209 -6.799 -49.881 1.00 93.00 60 LYS A O 1
ATOM 467 N N . LEU A 1 61 ? 36.028 -5.997 -48.823 1.00 94.75 61 LEU A N 1
ATOM 468 C CA . LEU A 1 61 ? 35.415 -5.899 -47.496 1.00 94.75 61 LEU A CA 1
ATOM 469 C C . LEU A 1 61 ? 34.367 -4.781 -47.439 1.00 94.75 61 LEU A C 1
ATOM 471 O O . LEU A 1 61 ? 33.282 -4.994 -46.912 1.00 94.75 61 LEU A O 1
ATOM 475 N N . GLU A 1 62 ? 34.654 -3.630 -48.037 1.00 95.38 62 GLU A N 1
ATOM 476 C CA . GLU A 1 62 ? 33.750 -2.489 -48.174 1.00 95.38 62 GLU A CA 1
ATOM 477 C C . GLU A 1 62 ? 32.505 -2.863 -48.983 1.00 95.38 62 GLU A C 1
ATOM 479 O O . GLU A 1 62 ? 31.387 -2.629 -48.529 1.00 95.38 62 GLU A O 1
ATOM 484 N N . ALA A 1 63 ? 32.670 -3.545 -50.122 1.00 93.94 63 ALA A N 1
ATOM 485 C CA . ALA A 1 63 ? 31.542 -4.065 -50.896 1.00 93.94 63 ALA A CA 1
ATOM 486 C C . ALA A 1 63 ? 30.679 -5.043 -50.079 1.00 93.94 63 ALA A C 1
ATOM 488 O O . ALA A 1 63 ? 29.455 -5.028 -50.198 1.00 93.94 63 ALA A O 1
ATOM 489 N N . ALA A 1 64 ? 31.291 -5.868 -49.223 1.00 95.12 64 ALA A N 1
ATOM 490 C CA . ALA A 1 64 ? 30.550 -6.750 -48.327 1.00 95.12 64 ALA A CA 1
ATOM 491 C C . ALA A 1 64 ? 29.798 -5.975 -47.232 1.00 95.12 64 ALA A C 1
ATOM 493 O O . ALA A 1 64 ? 28.643 -6.293 -46.970 1.00 95.12 64 ALA A O 1
ATOM 494 N N . VAL A 1 65 ? 30.401 -4.944 -46.630 1.00 95.88 65 VAL A N 1
ATOM 495 C CA . VAL A 1 65 ? 29.729 -4.073 -45.646 1.00 95.88 65 VAL A CA 1
ATOM 496 C C . VAL A 1 65 ? 28.546 -3.341 -46.286 1.00 95.88 65 VAL A C 1
ATOM 498 O O . VAL A 1 65 ? 27.454 -3.335 -45.723 1.00 95.88 65 VAL A O 1
ATOM 501 N N . HIS A 1 66 ? 28.709 -2.802 -47.497 1.00 95.38 66 HIS A N 1
ATOM 502 C CA . HIS A 1 66 ? 27.600 -2.201 -48.241 1.00 95.38 66 HIS A CA 1
ATOM 503 C C . HIS A 1 66 ? 26.507 -3.212 -48.596 1.00 95.38 66 HIS A C 1
ATOM 505 O O . HIS A 1 66 ? 25.330 -2.874 -48.498 1.00 95.38 66 HIS A O 1
ATOM 511 N N . ALA A 1 67 ? 26.867 -4.446 -48.962 1.00 94.44 67 ALA A N 1
ATOM 512 C CA . ALA A 1 67 ? 25.887 -5.503 -49.198 1.00 94.44 67 ALA A CA 1
ATOM 513 C C . ALA A 1 67 ? 25.090 -5.828 -47.925 1.00 94.44 67 ALA A C 1
ATOM 515 O O . ALA A 1 67 ? 23.875 -5.983 -48.008 1.00 94.44 67 ALA A O 1
ATOM 516 N N . VAL A 1 68 ? 25.738 -5.855 -46.751 1.00 95.25 68 VAL A N 1
ATOM 517 C CA . VAL A 1 68 ? 25.052 -6.028 -45.457 1.00 95.25 68 VAL A CA 1
ATOM 518 C C . VAL A 1 68 ? 24.053 -4.895 -45.221 1.00 95.25 68 VAL A C 1
ATOM 520 O O . VAL A 1 68 ? 22.871 -5.178 -45.059 1.00 95.25 68 VAL A O 1
ATOM 523 N N . HIS A 1 69 ? 24.486 -3.634 -45.316 1.00 94.56 69 HIS A N 1
ATOM 524 C CA . HIS A 1 69 ? 23.604 -2.469 -45.147 1.00 94.56 69 HIS A CA 1
ATOM 525 C C . HIS A 1 69 ? 22.444 -2.428 -46.160 1.00 94.56 69 HIS A C 1
ATOM 527 O O . HIS A 1 69 ? 21.347 -1.970 -45.853 1.00 94.56 69 HIS A O 1
ATOM 533 N N . ALA A 1 70 ? 22.664 -2.912 -47.386 1.00 93.31 70 ALA A N 1
ATOM 534 C CA . ALA A 1 70 ? 21.631 -3.013 -48.416 1.00 93.31 70 ALA A CA 1
ATOM 535 C C . ALA A 1 70 ? 20.718 -4.243 -48.250 1.00 93.31 70 ALA A C 1
ATOM 537 O O . ALA A 1 70 ? 19.827 -4.447 -49.077 1.00 93.31 70 ALA A O 1
ATOM 538 N N . LYS A 1 71 ? 20.948 -5.078 -47.225 1.00 93.56 71 LYS A N 1
ATOM 539 C CA . LYS A 1 71 ? 20.293 -6.379 -47.008 1.00 93.56 71 LYS A CA 1
ATOM 540 C C . LYS A 1 71 ? 20.397 -7.296 -48.245 1.00 93.56 71 LYS A C 1
ATOM 542 O O . LYS A 1 71 ? 19.469 -8.026 -48.589 1.00 93.56 71 LYS A O 1
ATOM 547 N N . GLN A 1 72 ? 21.542 -7.250 -48.930 1.00 92.31 72 GLN A N 1
ATOM 548 C CA . GLN A 1 72 ? 21.868 -8.008 -50.142 1.00 92.31 72 GLN A CA 1
ATOM 549 C C . GLN A 1 72 ? 22.914 -9.100 -49.877 1.00 92.31 72 GLN A C 1
ATOM 551 O O . GLN A 1 72 ? 23.684 -9.053 -48.918 1.00 92.31 72 GLN A O 1
ATOM 556 N N . MET A 1 73 ? 22.969 -10.101 -50.761 1.00 84.69 73 MET A N 1
ATOM 557 C CA . MET A 1 73 ? 23.998 -11.140 -50.696 1.00 84.69 73 MET A CA 1
ATOM 558 C C . MET A 1 73 ? 25.362 -10.602 -51.139 1.00 84.69 73 MET A C 1
ATOM 560 O O . MET A 1 73 ? 25.484 -10.005 -52.209 1.00 84.69 73 MET A O 1
ATOM 564 N N . SER A 1 74 ? 26.404 -10.876 -50.352 1.00 85.19 74 SER A N 1
ATOM 565 C CA . SER A 1 74 ? 27.785 -10.616 -50.757 1.00 85.19 74 SER A CA 1
ATOM 566 C C . SER A 1 74 ? 28.227 -11.584 -51.857 1.00 85.19 74 SER A C 1
ATOM 568 O O . SER A 1 74 ? 27.842 -12.752 -51.878 1.00 85.19 74 SER A O 1
ATOM 570 N N . THR A 1 75 ? 29.085 -11.110 -52.760 1.00 83.50 75 THR A N 1
ATOM 571 C CA . THR A 1 75 ? 29.685 -11.937 -53.823 1.00 83.50 75 THR A CA 1
ATOM 572 C C . THR A 1 75 ? 30.689 -12.957 -53.283 1.00 83.50 75 THR A C 1
ATOM 574 O O . THR A 1 75 ? 30.878 -14.012 -53.881 1.00 83.50 75 THR A O 1
ATOM 577 N N . LEU A 1 76 ? 31.323 -12.642 -52.151 1.00 88.00 76 LEU A N 1
ATOM 578 C CA . LEU A 1 76 ? 32.274 -13.498 -51.446 1.00 88.00 76 LEU A CA 1
ATOM 579 C C . LEU A 1 76 ? 31.603 -14.208 -50.270 1.00 88.00 76 LEU A C 1
ATOM 581 O O . LEU A 1 76 ? 30.689 -13.668 -49.638 1.00 88.00 76 LEU A O 1
ATOM 585 N N . SER A 1 77 ? 32.091 -15.404 -49.946 1.00 92.12 77 SER A N 1
ATOM 586 C CA . SER A 1 77 ? 31.639 -16.152 -48.773 1.00 92.12 77 SER A CA 1
ATOM 587 C C . SER A 1 77 ? 32.150 -15.529 -47.468 1.00 92.12 77 SER A C 1
ATOM 589 O O . SER A 1 77 ? 33.190 -14.871 -47.424 1.00 92.12 77 SER A O 1
ATOM 591 N N . ARG A 1 78 ? 31.444 -15.780 -46.358 1.00 89.12 78 ARG A N 1
ATOM 592 C CA . ARG A 1 78 ? 31.825 -15.261 -45.027 1.00 89.12 78 ARG A CA 1
ATOM 593 C C . ARG A 1 78 ? 33.214 -15.732 -44.581 1.00 89.12 78 ARG A C 1
ATOM 595 O O . ARG A 1 78 ? 33.915 -14.975 -43.923 1.00 89.12 78 ARG A O 1
ATOM 602 N N . GLU A 1 79 ? 33.620 -16.941 -44.966 1.00 91.56 79 GLU A N 1
ATOM 603 C CA . GLU A 1 79 ? 34.957 -17.483 -44.681 1.00 91.56 79 GLU A CA 1
ATOM 604 C C . GLU A 1 79 ? 36.048 -16.738 -45.464 1.00 91.56 79 GLU A C 1
ATOM 606 O O . GLU A 1 79 ? 37.095 -16.410 -44.912 1.00 91.56 79 GLU A O 1
ATOM 611 N N . GLU A 1 80 ? 35.805 -16.422 -46.739 1.00 91.94 80 GLU A N 1
ATOM 612 C CA . GLU A 1 80 ? 36.750 -15.648 -47.556 1.00 91.94 80 GLU A CA 1
ATOM 613 C C . GLU A 1 80 ? 36.900 -14.215 -47.040 1.00 91.94 80 GLU A C 1
ATOM 615 O O . GLU A 1 80 ? 38.013 -13.688 -46.984 1.00 91.94 80 GLU A O 1
ATOM 620 N N . LEU A 1 81 ? 35.796 -13.596 -46.615 1.00 93.88 81 LEU A N 1
ATOM 621 C CA . LEU A 1 81 ? 35.814 -12.271 -45.995 1.00 93.88 81 LEU A CA 1
ATOM 622 C C . LEU A 1 81 ? 36.550 -12.296 -44.648 1.00 93.88 81 LEU A C 1
ATOM 624 O O . LEU A 1 81 ? 37.403 -11.446 -44.407 1.00 93.88 81 LEU A O 1
ATOM 628 N N . TYR A 1 82 ? 36.299 -13.303 -43.808 1.00 94.56 82 TYR A N 1
ATOM 629 C CA . TYR A 1 82 ? 37.008 -13.479 -42.538 1.00 94.56 82 TYR A CA 1
ATOM 630 C C . TYR A 1 82 ? 38.521 -13.641 -42.741 1.00 94.56 82 TYR A C 1
ATOM 632 O O . TYR A 1 82 ? 39.306 -12.955 -42.086 1.00 94.56 82 TYR A O 1
ATOM 640 N N . ARG A 1 83 ? 38.942 -14.487 -43.690 1.00 92.94 83 ARG A N 1
ATOM 641 C CA . ARG A 1 83 ? 40.364 -14.664 -44.034 1.00 92.94 83 ARG A CA 1
ATOM 642 C C . ARG A 1 83 ? 40.989 -13.387 -44.576 1.00 92.94 83 ARG A C 1
ATOM 644 O O . ARG A 1 83 ? 42.119 -13.075 -44.232 1.00 92.94 83 ARG A O 1
ATOM 651 N N . SER A 1 84 ? 40.241 -12.612 -45.359 1.00 93.62 84 SER A N 1
ATOM 652 C CA . SER A 1 84 ? 40.699 -11.305 -45.845 1.00 93.62 84 SER A CA 1
ATOM 653 C C . SER A 1 84 ? 40.984 -10.343 -44.681 1.00 93.62 84 SER A C 1
ATOM 655 O O . SER A 1 84 ? 42.002 -9.651 -44.682 1.00 93.62 84 SER A O 1
ATOM 657 N N . VAL A 1 85 ? 40.134 -10.342 -43.645 1.00 94.62 85 VAL A N 1
ATOM 658 C CA . VAL A 1 85 ? 40.368 -9.578 -42.406 1.00 94.62 85 VAL A CA 1
ATOM 659 C C . VAL A 1 85 ? 41.576 -10.120 -41.633 1.00 94.62 85 VAL A C 1
ATOM 661 O O . VAL A 1 85 ? 42.400 -9.332 -41.160 1.00 94.62 85 VAL A O 1
ATOM 664 N N . GLU A 1 86 ? 41.708 -11.442 -41.502 1.00 94.75 86 GLU A N 1
ATOM 665 C CA . GLU A 1 86 ? 42.849 -12.098 -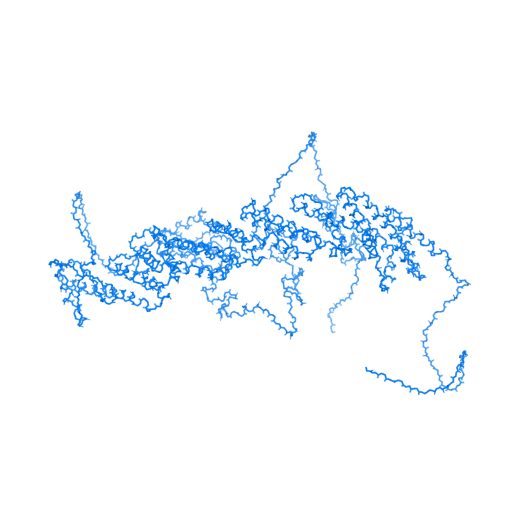40.846 1.00 94.75 86 GLU A CA 1
ATOM 666 C C . GLU A 1 86 ? 44.178 -11.740 -41.528 1.00 94.75 86 GLU A C 1
ATOM 668 O O . GLU A 1 86 ? 45.133 -11.332 -40.857 1.00 94.75 86 GLU A O 1
ATOM 673 N N . ASP A 1 87 ? 44.228 -11.806 -42.857 1.00 92.06 87 ASP A N 1
ATOM 674 C CA . ASP A 1 87 ? 45.399 -11.449 -43.651 1.00 92.06 87 ASP A CA 1
ATOM 675 C C . ASP A 1 87 ? 45.772 -9.973 -43.429 1.00 92.06 87 ASP A C 1
ATOM 677 O O . ASP A 1 87 ? 46.907 -9.658 -43.070 1.00 92.06 87 ASP A O 1
ATOM 681 N N . MET A 1 88 ? 44.820 -9.039 -43.520 1.00 91.12 88 MET A N 1
ATOM 682 C CA . MET A 1 88 ? 45.101 -7.621 -43.240 1.00 91.12 88 MET A CA 1
ATOM 683 C C . MET A 1 88 ? 45.620 -7.393 -41.809 1.00 91.12 88 MET A C 1
ATOM 685 O O . MET A 1 88 ? 46.540 -6.597 -41.584 1.00 91.12 88 MET A O 1
ATOM 689 N N . CYS A 1 89 ? 45.082 -8.115 -40.826 1.00 91.81 89 CYS A N 1
ATOM 690 C CA . CYS A 1 89 ? 45.530 -8.009 -39.439 1.00 91.81 89 CYS A CA 1
ATOM 691 C C . CYS A 1 89 ? 46.943 -8.584 -39.238 1.00 91.81 89 CYS A C 1
ATOM 693 O O . CYS A 1 89 ? 47.763 -7.968 -38.549 1.00 91.81 89 CYS A O 1
ATOM 695 N N . THR A 1 90 ? 47.266 -9.723 -39.857 1.00 89.75 90 THR A N 1
ATOM 696 C CA . THR A 1 90 ? 48.603 -10.344 -39.775 1.00 89.75 90 THR A CA 1
ATOM 697 C C . THR A 1 90 ? 49.685 -9.487 -40.434 1.00 89.75 90 THR A C 1
ATOM 699 O O . THR A 1 90 ? 50.807 -9.420 -39.923 1.00 89.75 90 THR A O 1
ATOM 702 N N . TRP A 1 91 ? 49.339 -8.724 -41.475 1.00 88.19 91 TRP A N 1
ATOM 703 C CA . TRP A 1 91 ? 50.215 -7.724 -42.101 1.00 88.19 91 TRP A CA 1
ATOM 704 C C . TRP A 1 91 ? 50.280 -6.374 -41.358 1.00 88.19 91 TRP A C 1
ATOM 706 O O . TRP A 1 91 ? 50.805 -5.400 -41.894 1.00 88.19 91 TRP A O 1
ATOM 716 N N . LYS A 1 92 ? 49.832 -6.313 -40.093 1.00 89.25 92 LYS A N 1
ATOM 717 C CA . LYS A 1 92 ? 49.865 -5.124 -39.211 1.00 89.25 92 LYS A CA 1
ATOM 718 C C . LYS A 1 92 ? 49.028 -3.933 -39.704 1.00 89.25 92 LYS A C 1
ATOM 720 O O . LYS A 1 92 ? 49.302 -2.798 -39.319 1.00 89.25 92 LYS A O 1
ATOM 725 N N . MET A 1 93 ? 47.988 -4.177 -40.503 1.00 92.50 93 MET A N 1
ATOM 726 C CA . MET A 1 93 ? 47.091 -3.132 -41.028 1.00 92.50 93 MET A CA 1
ATOM 727 C C . MET A 1 93 ? 45.814 -2.947 -40.188 1.00 92.50 93 MET A C 1
ATOM 729 O O . MET A 1 93 ? 44.934 -2.178 -40.561 1.00 92.50 93 MET A O 1
ATOM 733 N N . ALA A 1 94 ? 45.714 -3.612 -39.032 1.00 92.25 94 ALA A N 1
ATOM 734 C CA . ALA A 1 94 ? 44.497 -3.667 -38.218 1.00 92.25 94 ALA A CA 1
ATOM 735 C C . ALA A 1 94 ? 43.946 -2.291 -37.785 1.00 92.25 94 ALA A C 1
ATOM 737 O O . ALA A 1 94 ? 42.740 -2.077 -37.845 1.00 92.25 94 ALA A O 1
ATOM 738 N N . ALA A 1 95 ? 44.812 -1.340 -37.411 1.00 93.44 95 ALA A N 1
ATOM 739 C CA . ALA A 1 95 ? 44.382 0.003 -37.004 1.00 93.44 95 ALA A CA 1
ATOM 740 C C . ALA A 1 95 ? 43.698 0.772 -38.147 1.00 93.44 95 ALA A C 1
ATOM 742 O O . ALA A 1 95 ? 42.631 1.345 -37.959 1.00 93.44 95 ALA A O 1
ATOM 743 N N . ARG A 1 96 ? 44.283 0.732 -39.352 1.00 94.19 96 ARG A N 1
ATOM 744 C CA . ARG A 1 96 ? 43.697 1.359 -40.547 1.00 94.19 96 ARG A CA 1
ATOM 745 C C . ARG A 1 96 ? 42.399 0.675 -40.953 1.00 94.19 96 ARG A C 1
ATOM 747 O O . ARG A 1 96 ? 41.455 1.354 -41.334 1.00 94.19 96 ARG A O 1
ATOM 754 N N . LEU A 1 97 ? 42.357 -0.656 -40.854 1.00 94.88 97 LEU A N 1
ATOM 755 C CA . LEU A 1 97 ? 41.161 -1.436 -41.155 1.00 94.88 97 LEU A CA 1
ATOM 756 C C . LEU A 1 97 ? 39.993 -1.061 -40.234 1.00 94.88 97 LEU A C 1
ATOM 758 O O . LEU A 1 97 ? 38.877 -0.902 -40.715 1.00 94.88 97 LEU A O 1
ATOM 762 N N . TYR A 1 98 ? 40.257 -0.880 -38.936 1.00 96.69 98 TYR A N 1
ATOM 763 C CA . TYR A 1 98 ? 39.251 -0.418 -37.981 1.00 96.69 98 TYR A CA 1
ATOM 764 C C . TYR A 1 98 ? 38.726 0.978 -38.347 1.00 96.69 98 TYR A C 1
ATOM 766 O O . TYR A 1 98 ? 37.517 1.153 -38.446 1.00 96.69 98 TYR A O 1
ATOM 774 N N . THR A 1 99 ? 39.612 1.944 -38.622 1.00 96.06 99 THR A N 1
ATOM 775 C CA . THR A 1 99 ? 39.204 3.307 -39.016 1.00 96.06 99 THR A CA 1
ATOM 776 C C . THR A 1 99 ? 38.369 3.313 -40.295 1.00 96.06 99 THR A C 1
ATOM 778 O O . THR A 1 99 ? 37.331 3.960 -40.336 1.00 96.06 99 THR A O 1
ATOM 781 N N . LYS A 1 100 ? 38.770 2.552 -41.320 1.00 96.00 100 LYS A N 1
ATOM 782 C CA . LYS A 1 100 ? 37.999 2.452 -42.565 1.00 96.00 100 LYS A CA 1
ATOM 783 C C . LYS A 1 100 ? 36.607 1.851 -42.334 1.00 96.00 100 LYS A C 1
ATOM 785 O O . LYS A 1 100 ? 35.628 2.362 -42.863 1.00 96.00 100 LYS A O 1
ATOM 790 N N . LEU A 1 101 ? 36.505 0.807 -41.505 1.00 97.19 101 LEU A N 1
ATOM 791 C CA . LEU A 1 101 ? 35.214 0.226 -41.123 1.00 97.19 101 LEU A CA 1
ATOM 792 C C . LEU A 1 101 ? 34.331 1.234 -40.375 1.00 97.19 101 LEU A C 1
ATOM 794 O O . LEU A 1 101 ? 33.147 1.356 -40.685 1.00 97.19 101 LEU A O 1
ATOM 798 N N . GLU A 1 102 ? 34.905 1.963 -39.418 1.00 97.19 102 GLU A N 1
ATOM 799 C CA . GLU A 1 102 ? 34.211 3.012 -38.670 1.00 97.19 102 GLU A CA 1
ATOM 800 C C . GLU A 1 102 ? 33.676 4.107 -39.600 1.00 97.19 102 GLU A C 1
ATOM 802 O O . GLU A 1 102 ? 32.510 4.481 -39.490 1.00 97.19 102 GLU A O 1
ATOM 807 N N . GLU A 1 103 ? 34.484 4.580 -40.550 1.00 96.69 103 GLU A N 1
ATOM 808 C CA . GLU A 1 103 ? 34.097 5.594 -41.536 1.00 96.69 103 GLU A CA 1
ATOM 809 C C . GLU A 1 103 ? 32.944 5.120 -42.435 1.00 96.69 103 GLU A C 1
ATOM 811 O O . GLU A 1 103 ? 31.959 5.848 -42.596 1.00 96.69 103 GLU A O 1
ATOM 816 N N . THR A 1 104 ? 33.008 3.893 -42.965 1.00 96.81 104 THR A N 1
ATOM 817 C CA . THR A 1 104 ? 31.937 3.321 -43.802 1.00 96.81 104 THR A CA 1
ATOM 818 C C . THR A 1 104 ? 30.627 3.178 -43.026 1.00 96.81 104 THR A C 1
ATOM 820 O O . THR A 1 104 ? 29.569 3.576 -43.522 1.00 96.81 104 THR A O 1
ATOM 823 N N . CYS A 1 105 ? 30.672 2.653 -41.797 1.00 97.19 105 CYS A N 1
ATOM 824 C CA . CYS A 1 105 ? 29.480 2.537 -40.951 1.00 97.19 105 CYS A CA 1
ATOM 825 C C . CYS A 1 105 ? 28.938 3.913 -40.535 1.00 97.19 105 CYS A C 1
ATOM 827 O O . CYS A 1 105 ? 27.725 4.117 -40.522 1.00 97.19 105 CYS A O 1
ATOM 829 N N . SER A 1 106 ? 29.822 4.868 -40.232 1.00 96.44 106 SER A N 1
ATOM 830 C CA . SER A 1 106 ? 29.469 6.242 -39.855 1.00 96.44 106 SER A CA 1
ATOM 831 C C . SER A 1 106 ? 28.734 6.970 -40.979 1.00 96.44 106 SER A C 1
ATOM 833 O O . SER A 1 106 ? 27.719 7.623 -40.734 1.00 96.44 106 SER A O 1
ATOM 835 N N . LEU A 1 107 ? 29.194 6.817 -42.225 1.00 95.81 107 LEU A N 1
ATOM 836 C CA . LEU A 1 107 ? 28.528 7.392 -43.391 1.00 95.81 107 LEU A CA 1
ATOM 837 C C . LEU A 1 107 ? 27.107 6.836 -43.555 1.00 95.81 107 LEU A C 1
ATOM 839 O O . LEU A 1 107 ? 26.162 7.615 -43.675 1.00 95.81 107 LEU A O 1
ATOM 843 N N . HIS A 1 108 ? 26.957 5.512 -43.485 1.00 95.69 108 HIS A N 1
ATOM 844 C CA . HIS A 1 108 ? 25.663 4.851 -43.643 1.00 95.69 108 HIS A CA 1
ATOM 845 C C . HIS A 1 108 ? 24.648 5.286 -42.576 1.00 95.69 108 HIS A C 1
ATOM 847 O O . HIS A 1 108 ? 23.535 5.707 -42.899 1.00 95.69 108 HIS A O 1
ATOM 853 N N . ILE A 1 109 ? 25.029 5.237 -41.295 1.00 95.69 109 ILE A N 1
ATOM 854 C CA . ILE A 1 109 ? 24.104 5.595 -40.214 1.00 95.69 109 ILE A CA 1
ATOM 855 C C . ILE A 1 109 ? 23.758 7.085 -40.224 1.00 95.69 109 ILE A C 1
ATOM 857 O O . ILE A 1 109 ? 22.632 7.457 -39.896 1.00 95.69 109 ILE A O 1
ATOM 861 N N . ARG A 1 110 ? 24.690 7.951 -40.641 1.00 95.12 110 ARG A N 1
ATOM 862 C CA . ARG A 1 110 ? 24.443 9.389 -40.777 1.00 95.12 110 ARG A CA 1
ATOM 863 C C . ARG A 1 110 ? 23.326 9.668 -41.783 1.00 95.12 110 ARG A C 1
ATOM 865 O O . ARG A 1 110 ? 22.425 10.438 -41.464 1.00 95.12 110 ARG A O 1
ATOM 872 N N . GLU A 1 111 ? 23.356 9.020 -42.946 1.00 94.19 111 GLU A N 1
ATOM 873 C CA . GLU A 1 111 ? 22.315 9.141 -43.981 1.00 94.19 111 GLU A CA 1
ATOM 874 C C . GLU A 1 111 ? 20.967 8.595 -43.491 1.00 94.19 111 GLU A C 1
ATOM 876 O O . GLU A 1 111 ? 19.938 9.261 -43.603 1.00 94.19 111 GLU A O 1
ATOM 881 N N . ARG A 1 112 ? 20.976 7.423 -42.844 1.00 94.31 112 ARG A N 1
ATOM 882 C CA . ARG A 1 112 ? 19.769 6.805 -42.270 1.00 94.31 112 ARG A CA 1
ATOM 883 C C . ARG A 1 112 ? 19.111 7.680 -41.198 1.00 94.31 112 ARG A C 1
ATOM 885 O O . ARG A 1 112 ? 17.889 7.800 -41.168 1.00 94.31 112 ARG A O 1
ATOM 892 N N . VAL A 1 113 ? 19.902 8.309 -40.326 1.00 93.50 113 VAL A N 1
ATOM 893 C CA . VAL A 1 113 ? 19.389 9.233 -39.299 1.00 93.50 113 VAL A CA 1
ATOM 894 C C . VAL A 1 113 ? 18.898 10.545 -39.922 1.00 93.50 113 VAL A C 1
ATOM 896 O O . VAL A 1 113 ? 17.911 11.104 -39.448 1.00 93.50 113 VAL A O 1
ATOM 899 N N . GLU A 1 114 ? 19.529 11.040 -40.991 1.00 91.06 114 GLU A N 1
ATOM 900 C CA . GLU A 1 114 ? 19.031 12.204 -41.745 1.00 91.06 114 GLU A CA 1
ATOM 901 C C . GLU A 1 114 ? 17.653 11.933 -42.365 1.00 91.06 114 GLU A C 1
ATOM 903 O O . GLU A 1 114 ? 16.773 12.797 -42.311 1.00 91.06 114 GLU A O 1
ATOM 908 N N . ASP A 1 115 ? 17.417 10.714 -42.849 1.00 91.31 115 ASP A N 1
ATOM 909 C CA . ASP A 1 115 ? 16.122 10.302 -43.393 1.00 91.31 115 ASP A CA 1
ATOM 910 C C . ASP A 1 115 ? 14.994 10.275 -42.351 1.00 91.31 115 ASP A C 1
ATOM 912 O O . ASP A 1 115 ? 13.836 10.523 -42.708 1.00 91.31 115 ASP A O 1
ATOM 916 N N . LEU A 1 116 ? 15.304 10.093 -41.059 1.00 91.31 116 LEU A N 1
ATOM 917 C CA . LEU A 1 116 ? 14.310 10.245 -39.983 1.00 91.31 116 LEU A CA 1
ATOM 918 C C . LEU A 1 116 ? 13.705 11.655 -39.952 1.00 91.31 116 LEU A C 1
ATOM 920 O O . LEU A 1 116 ? 12.548 11.823 -39.560 1.00 91.31 116 LEU A O 1
ATOM 924 N N . GLY A 1 117 ? 14.451 12.660 -40.427 1.00 85.62 117 GLY A N 1
ATOM 925 C CA . GLY A 1 117 ? 13.994 14.042 -40.565 1.00 85.62 117 GLY A CA 1
ATOM 926 C C . GLY A 1 117 ? 12.685 14.171 -41.348 1.00 85.62 117 GLY A C 1
ATOM 927 O O . GLY A 1 117 ? 11.862 15.029 -41.029 1.00 85.62 117 GLY A O 1
ATOM 928 N N . ARG A 1 118 ? 12.427 13.275 -42.309 1.00 87.88 118 ARG A N 1
ATOM 929 C CA . ARG A 1 118 ? 11.218 13.291 -43.153 1.00 87.88 118 ARG A CA 1
ATOM 930 C C . ARG A 1 118 ? 9.936 13.004 -42.371 1.00 87.88 118 ARG A C 1
ATOM 932 O O . ARG A 1 118 ? 8.877 13.512 -42.724 1.00 87.88 118 ARG A O 1
ATOM 939 N N . TYR A 1 119 ? 10.036 12.240 -41.287 1.00 86.50 119 TYR A N 1
ATOM 940 C CA . TYR A 1 119 ? 8.902 11.851 -40.444 1.00 86.50 119 TYR A CA 1
ATOM 941 C C . TYR A 1 119 ? 8.659 12.846 -39.296 1.00 86.50 119 TYR A C 1
ATOM 943 O O . TYR A 1 119 ? 7.694 12.728 -38.542 1.00 86.50 119 TYR A O 1
ATOM 951 N N . THR A 1 120 ? 9.505 13.875 -39.159 1.00 81.94 120 THR A N 1
ATOM 952 C CA . THR A 1 120 ? 9.413 14.832 -38.045 1.00 81.94 120 THR A CA 1
ATOM 953 C C . THR A 1 120 ? 8.208 15.766 -38.112 1.00 81.94 120 THR A C 1
ATOM 955 O O . THR A 1 120 ? 7.764 16.233 -37.066 1.00 81.94 120 THR A O 1
ATOM 958 N N . GLY A 1 121 ? 7.631 15.997 -39.291 1.00 78.56 121 GLY A N 1
ATOM 959 C CA . GLY A 1 121 ? 6.408 16.794 -39.456 1.00 78.56 121 GLY A CA 1
ATOM 960 C C . GLY A 1 121 ? 5.109 15.981 -39.506 1.00 78.56 121 GLY A C 1
ATOM 961 O O . GLY A 1 121 ? 4.050 16.574 -39.675 1.00 78.56 121 GLY A O 1
ATOM 962 N N . GLY A 1 122 ? 5.188 14.647 -39.424 1.00 79.44 122 GLY A N 1
ATOM 963 C CA . GLY A 1 122 ? 4.053 13.737 -39.615 1.00 79.44 122 GLY A CA 1
ATOM 964 C C . GLY A 1 122 ? 3.583 13.035 -38.338 1.00 79.44 122 GLY A C 1
ATOM 965 O O . GLY A 1 122 ? 3.903 13.459 -37.226 1.00 79.44 122 GLY A O 1
ATOM 966 N N . ASP A 1 123 ? 2.835 11.945 -38.530 1.00 85.75 123 ASP A N 1
ATOM 967 C CA . ASP A 1 123 ? 2.292 11.083 -37.471 1.00 85.75 123 ASP A CA 1
ATOM 968 C C . ASP A 1 123 ? 3.398 10.562 -36.533 1.00 85.75 123 ASP A C 1
ATOM 970 O O . ASP A 1 123 ? 4.429 10.042 -36.974 1.00 85.75 123 ASP A O 1
ATOM 974 N N . MET A 1 124 ? 3.160 10.694 -35.226 1.00 87.19 124 MET A N 1
ATOM 975 C CA . MET A 1 124 ? 4.034 10.205 -34.164 1.00 87.19 124 MET A CA 1
ATOM 976 C C . MET A 1 124 ? 4.336 8.709 -34.305 1.00 87.19 124 MET A C 1
ATOM 978 O O . MET A 1 124 ? 5.490 8.308 -34.153 1.00 87.19 124 MET A O 1
ATOM 982 N N . ASN A 1 125 ? 3.338 7.886 -34.632 1.00 87.38 125 ASN A N 1
ATOM 983 C CA . ASN A 1 125 ? 3.511 6.437 -34.741 1.00 87.38 125 ASN A CA 1
ATOM 984 C C . ASN A 1 125 ? 4.428 6.068 -35.910 1.00 87.38 125 ASN A C 1
ATOM 986 O O . ASN A 1 125 ? 5.305 5.225 -35.749 1.00 87.38 125 ASN A O 1
ATOM 990 N N . LEU A 1 126 ? 4.287 6.754 -37.050 1.00 90.00 126 LEU A N 1
ATOM 991 C CA . LEU A 1 126 ? 5.164 6.560 -38.210 1.00 90.00 126 LEU A CA 1
ATOM 992 C C . LEU A 1 126 ? 6.605 6.976 -37.902 1.00 90.00 126 LEU A C 1
ATOM 994 O O . LEU A 1 126 ? 7.549 6.322 -38.340 1.00 90.00 126 LEU A O 1
ATOM 998 N N . PHE A 1 127 ? 6.786 8.051 -37.132 1.00 92.88 127 PHE A N 1
ATOM 999 C CA . PHE A 1 127 ? 8.111 8.461 -36.680 1.00 92.88 127 PHE A CA 1
ATOM 1000 C C . PHE A 1 127 ? 8.745 7.417 -35.750 1.00 92.88 127 PHE A C 1
ATOM 1002 O O . PHE A 1 127 ? 9.888 7.026 -35.974 1.00 92.88 127 PHE A O 1
ATOM 1009 N N . LEU A 1 128 ? 8.015 6.931 -34.742 1.00 92.75 128 LEU A N 1
ATOM 1010 C CA . LEU A 1 128 ? 8.521 5.915 -33.813 1.00 92.75 128 LEU A CA 1
ATOM 1011 C C . LEU A 1 128 ? 8.811 4.583 -34.512 1.00 92.75 128 LEU A C 1
ATOM 1013 O O . LEU A 1 128 ? 9.830 3.959 -34.224 1.00 92.75 128 LEU A O 1
ATOM 1017 N N . GLU A 1 129 ? 7.974 4.184 -35.468 1.00 91.75 129 GLU A N 1
ATOM 1018 C CA . GLU A 1 129 ? 8.212 3.015 -36.315 1.00 91.75 129 GLU A CA 1
ATOM 1019 C C . GLU A 1 129 ? 9.480 3.183 -37.164 1.00 91.75 129 GLU A C 1
ATOM 1021 O O . GLU A 1 129 ? 10.297 2.267 -37.240 1.00 91.75 129 GLU A O 1
ATOM 1026 N N . ALA A 1 130 ? 9.703 4.360 -37.757 1.00 93.44 130 ALA A N 1
ATOM 1027 C CA . ALA A 1 130 ? 10.921 4.633 -38.517 1.00 93.44 130 ALA A CA 1
ATOM 1028 C C . ALA A 1 130 ? 12.184 4.568 -37.639 1.00 93.44 130 ALA A C 1
ATOM 1030 O O . ALA A 1 130 ? 13.199 4.014 -38.065 1.00 93.44 130 ALA A O 1
ATOM 1031 N N . VAL A 1 131 ? 12.126 5.088 -36.406 1.00 94.88 131 VAL A N 1
ATOM 1032 C CA . VAL A 1 131 ? 13.237 5.002 -35.439 1.00 94.88 131 VAL A CA 1
ATOM 1033 C C . VAL A 1 131 ? 13.479 3.555 -35.012 1.00 94.88 131 VAL A C 1
ATOM 1035 O O . VAL A 1 131 ? 14.625 3.112 -34.968 1.00 94.88 131 VAL A O 1
ATOM 1038 N N . HIS A 1 132 ? 12.413 2.807 -34.723 1.00 94.12 132 HIS A N 1
ATOM 1039 C CA . HIS A 1 132 ? 12.495 1.406 -34.312 1.00 94.12 132 HIS A CA 1
ATOM 1040 C C . HIS A 1 132 ? 13.101 0.532 -35.416 1.00 94.12 132 HIS A C 1
ATOM 1042 O O . HIS A 1 132 ? 14.065 -0.182 -35.147 1.00 94.12 132 HIS A O 1
ATOM 1048 N N . ARG A 1 133 ? 12.649 0.685 -36.667 1.00 93.81 133 ARG A N 1
ATOM 1049 C CA . ARG A 1 133 ? 13.238 -0.001 -37.831 1.00 93.81 133 ARG A CA 1
ATOM 1050 C C . ARG A 1 133 ? 14.703 0.366 -38.044 1.00 93.81 133 ARG A C 1
ATOM 1052 O O . ARG A 1 133 ? 15.518 -0.515 -38.285 1.00 93.81 133 ARG A O 1
ATOM 1059 N N . LEU A 1 134 ? 15.062 1.650 -37.930 1.00 95.19 134 LEU A N 1
ATOM 1060 C CA . LEU A 1 134 ? 16.460 2.081 -38.033 1.00 95.19 134 LEU A CA 1
ATOM 1061 C C . LEU A 1 134 ? 17.339 1.380 -36.994 1.00 95.19 134 LEU A C 1
ATOM 1063 O O . LEU A 1 134 ? 18.446 0.959 -37.324 1.00 95.19 134 LEU A O 1
ATOM 1067 N N . TRP A 1 135 ? 16.854 1.265 -35.758 1.00 95.62 135 TRP A N 1
ATOM 1068 C CA . TRP A 1 135 ? 17.575 0.608 -34.675 1.00 95.62 135 TRP A CA 1
ATOM 1069 C C . TRP A 1 135 ? 17.725 -0.898 -34.892 1.00 95.62 135 TRP A C 1
ATOM 1071 O O . TRP A 1 135 ? 18.836 -1.413 -34.772 1.00 95.62 135 TRP A O 1
ATOM 1081 N N . GLU A 1 136 ? 16.639 -1.594 -35.235 1.00 94.88 136 GLU A N 1
ATOM 1082 C CA . GLU A 1 136 ? 16.677 -3.037 -35.499 1.00 94.88 136 GLU A CA 1
ATOM 1083 C C . GLU A 1 136 ? 17.595 -3.369 -36.674 1.00 94.88 136 GLU A C 1
ATOM 1085 O O . GLU A 1 136 ? 18.502 -4.189 -36.516 1.00 94.88 136 GLU A O 1
ATOM 1090 N N . ASP A 1 137 ? 17.437 -2.663 -37.799 1.00 95.38 137 ASP A N 1
ATOM 1091 C CA . ASP A 1 137 ? 18.276 -2.844 -38.984 1.00 95.38 137 ASP A CA 1
ATOM 1092 C C . ASP A 1 137 ? 19.759 -2.678 -38.635 1.00 95.38 137 ASP A C 1
ATOM 1094 O O . ASP A 1 137 ? 20.578 -3.523 -39.001 1.00 95.38 137 ASP A O 1
ATOM 1098 N N . HIS A 1 138 ? 20.094 -1.618 -37.890 1.00 96.06 138 HIS A N 1
ATOM 1099 C CA . HIS A 1 138 ? 21.469 -1.317 -37.493 1.00 96.06 138 HIS A CA 1
ATOM 1100 C C . HIS A 1 138 ? 22.044 -2.372 -36.547 1.00 96.06 138 HIS A C 1
ATOM 1102 O O . HIS A 1 138 ? 23.189 -2.791 -36.706 1.00 96.06 138 HIS A O 1
ATOM 1108 N N . CYS A 1 139 ? 21.269 -2.839 -35.566 1.00 95.69 139 CYS A N 1
ATOM 1109 C CA . CYS A 1 139 ? 21.707 -3.910 -34.674 1.00 95.69 139 CYS A CA 1
ATOM 1110 C C . CYS A 1 139 ? 22.002 -5.202 -35.443 1.00 95.69 139 CYS A C 1
ATOM 1112 O O . CYS A 1 139 ? 23.044 -5.822 -35.214 1.00 95.69 139 CYS A O 1
ATOM 1114 N N . GLU A 1 140 ? 21.127 -5.601 -36.365 1.00 95.56 140 GLU A N 1
ATOM 1115 C CA . GLU A 1 140 ? 21.351 -6.772 -37.216 1.00 95.56 140 GLU A CA 1
ATOM 1116 C C . GLU A 1 140 ? 22.605 -6.622 -38.079 1.00 95.56 140 GLU A C 1
ATOM 1118 O O . GLU A 1 140 ? 23.448 -7.527 -38.112 1.00 95.56 140 GLU A O 1
ATOM 1123 N N . ASP A 1 141 ? 22.766 -5.469 -38.728 1.00 96.38 141 ASP A N 1
ATOM 1124 C CA . ASP A 1 141 ? 23.910 -5.190 -39.593 1.00 96.38 141 ASP A CA 1
ATOM 1125 C C . ASP A 1 141 ? 25.213 -5.259 -38.804 1.00 96.38 141 ASP A C 1
ATOM 1127 O O . ASP A 1 141 ? 26.160 -5.938 -39.208 1.00 96.38 141 ASP A O 1
ATOM 1131 N N . MET A 1 142 ? 25.245 -4.658 -37.614 1.00 97.06 142 MET A N 1
ATOM 1132 C CA . MET A 1 142 ? 26.417 -4.689 -36.745 1.00 97.06 142 MET A CA 1
ATOM 1133 C C . MET A 1 142 ? 26.740 -6.094 -36.226 1.00 97.06 142 MET A C 1
ATOM 1135 O O . MET A 1 142 ? 27.922 -6.414 -36.066 1.00 97.06 142 MET A O 1
ATOM 1139 N N . LEU A 1 143 ? 25.750 -6.970 -36.010 1.00 95.81 143 LEU A N 1
ATOM 1140 C CA . LEU A 1 143 ? 26.011 -8.382 -35.699 1.00 95.81 143 LEU A CA 1
ATOM 1141 C C . LEU A 1 143 ? 26.688 -9.086 -36.877 1.00 95.81 143 LEU A C 1
ATOM 1143 O O . LEU A 1 143 ? 27.689 -9.781 -36.684 1.00 95.81 143 LEU A O 1
ATOM 1147 N N . VAL A 1 144 ? 26.188 -8.895 -38.099 1.00 95.50 144 VAL A N 1
ATOM 1148 C CA . VAL A 1 144 ? 26.775 -9.514 -39.296 1.00 95.50 144 VAL A CA 1
ATOM 1149 C C . VAL A 1 144 ? 28.176 -8.966 -39.561 1.00 95.50 144 VAL A C 1
ATOM 1151 O O . VAL A 1 144 ? 29.113 -9.754 -39.723 1.00 95.50 144 VAL A O 1
ATOM 1154 N N . ILE A 1 145 ? 28.363 -7.649 -39.516 1.00 96.44 145 ILE A N 1
ATOM 1155 C CA . ILE A 1 145 ? 29.670 -6.998 -39.660 1.00 96.44 145 ILE A CA 1
ATOM 1156 C C . ILE A 1 145 ? 30.637 -7.541 -38.609 1.00 96.44 145 ILE A C 1
ATOM 1158 O O . ILE A 1 145 ? 31.731 -7.989 -38.950 1.00 96.44 145 ILE A O 1
ATOM 1162 N N . ARG A 1 146 ? 30.226 -7.637 -37.343 1.00 96.06 146 ARG A N 1
ATOM 1163 C CA . ARG A 1 146 ? 31.065 -8.222 -36.292 1.00 96.06 146 ARG A CA 1
ATOM 1164 C C . ARG A 1 146 ? 31.476 -9.663 -36.597 1.00 96.06 146 ARG A C 1
ATOM 1166 O O . ARG A 1 146 ? 32.607 -10.033 -36.294 1.00 96.06 146 ARG A O 1
ATOM 1173 N N . THR A 1 147 ? 30.608 -10.481 -37.199 1.00 95.00 147 THR A N 1
ATOM 1174 C CA . THR A 1 147 ? 30.998 -11.849 -37.596 1.00 95.00 147 THR A CA 1
ATOM 1175 C C . THR A 1 147 ? 32.049 -11.868 -38.703 1.00 95.00 147 THR A C 1
ATOM 1177 O O . THR A 1 147 ? 32.958 -12.693 -38.644 1.00 95.00 147 THR A O 1
ATOM 1180 N N . ILE A 1 148 ? 31.964 -10.956 -39.676 1.00 95.25 148 ILE A N 1
ATOM 1181 C CA . ILE A 1 148 ? 32.955 -10.827 -40.756 1.00 95.25 148 ILE A CA 1
ATOM 1182 C C . ILE A 1 148 ? 34.297 -10.359 -40.178 1.00 95.25 148 ILE A C 1
ATOM 1184 O O . ILE A 1 148 ? 35.342 -10.943 -40.451 1.00 95.25 148 ILE A O 1
ATOM 1188 N N . PHE A 1 149 ? 34.259 -9.352 -39.307 1.00 96.69 149 PHE A N 1
ATOM 1189 C CA . PHE A 1 149 ? 35.434 -8.725 -38.705 1.00 96.69 149 PHE A CA 1
ATOM 1190 C C . PHE A 1 149 ? 35.829 -9.341 -37.351 1.00 96.69 149 PHE A C 1
ATOM 1192 O O . PHE A 1 149 ? 36.537 -8.724 -36.555 1.00 96.69 149 PHE A O 1
ATOM 1199 N N . LEU A 1 150 ? 35.419 -10.583 -37.077 1.00 95.44 150 LEU A N 1
ATOM 1200 C CA . LEU A 1 150 ? 35.609 -11.222 -35.772 1.00 95.44 150 LEU A CA 1
ATOM 1201 C C . LEU A 1 150 ? 37.091 -11.345 -35.379 1.00 95.44 150 LEU A C 1
ATOM 1203 O O . LEU A 1 150 ? 37.426 -11.231 -34.198 1.00 95.44 150 LEU A O 1
ATOM 1207 N N . TYR A 1 151 ? 37.985 -11.566 -36.352 1.00 95.62 151 TYR A N 1
ATOM 1208 C CA . TYR A 1 151 ? 39.427 -11.608 -36.094 1.00 95.62 151 TYR A CA 1
ATOM 1209 C C . TYR A 1 151 ? 39.950 -10.241 -35.632 1.00 95.62 151 TYR A C 1
ATOM 1211 O O . TYR A 1 151 ? 40.708 -10.178 -34.664 1.00 95.62 151 TYR A O 1
ATOM 1219 N N . LEU A 1 152 ? 39.504 -9.147 -36.262 1.00 95.06 152 LEU A N 1
ATOM 1220 C CA . LEU A 1 152 ? 39.858 -7.778 -35.874 1.00 95.06 152 LEU A CA 1
ATOM 1221 C C . LEU A 1 152 ? 39.369 -7.459 -34.450 1.00 95.06 152 LEU A C 1
ATOM 1223 O O . LEU A 1 152 ? 40.152 -6.964 -33.637 1.00 95.06 152 LEU A O 1
ATOM 1227 N N . ASP A 1 153 ? 38.117 -7.817 -34.135 1.00 93.38 153 ASP A N 1
ATOM 1228 C CA . ASP A 1 153 ? 37.487 -7.602 -32.819 1.00 93.38 153 ASP A CA 1
ATOM 1229 C C . ASP A 1 153 ? 38.247 -8.348 -31.699 1.00 93.38 153 ASP A C 1
ATOM 1231 O O . ASP A 1 153 ? 38.536 -7.800 -30.636 1.00 93.38 153 ASP A O 1
ATOM 1235 N N . ARG A 1 154 ? 38.655 -9.602 -31.945 1.00 94.00 154 ARG A N 1
ATOM 1236 C CA . ARG A 1 154 ? 39.324 -10.453 -30.938 1.00 94.00 154 ARG A CA 1
ATOM 1237 C C . ARG A 1 154 ? 40.833 -10.275 -30.819 1.00 94.00 154 ARG A C 1
ATOM 1239 O O . ARG A 1 154 ? 41.409 -10.736 -29.835 1.00 94.00 154 ARG A O 1
ATOM 1246 N N . THR A 1 155 ? 41.484 -9.666 -31.805 1.00 93.06 155 THR A N 1
ATOM 1247 C CA . THR A 1 155 ? 42.942 -9.482 -31.790 1.00 93.06 155 THR A CA 1
ATOM 1248 C C . THR A 1 155 ? 43.308 -8.036 -31.509 1.00 93.06 155 THR A C 1
ATOM 1250 O O . THR A 1 155 ? 43.763 -7.734 -30.413 1.00 93.06 155 THR A O 1
ATOM 1253 N N . TYR A 1 156 ? 43.084 -7.135 -32.460 1.00 92.69 156 TYR A N 1
ATOM 1254 C CA . TYR A 1 156 ? 43.482 -5.738 -32.342 1.00 92.69 156 TYR A CA 1
ATOM 1255 C C . TYR A 1 156 ? 42.633 -4.979 -31.325 1.00 92.69 156 TYR A C 1
ATOM 1257 O O . TYR A 1 156 ? 43.188 -4.366 -30.414 1.00 92.69 156 TYR A O 1
ATOM 1265 N N . VAL A 1 157 ? 41.307 -5.051 -31.452 1.00 91.88 157 VAL A N 1
ATOM 1266 C CA . VAL A 1 157 ? 40.383 -4.267 -30.621 1.00 91.88 157 VAL A CA 1
ATOM 1267 C C . VAL A 1 157 ? 40.457 -4.713 -29.161 1.00 91.88 157 VAL A C 1
ATOM 1269 O O . VAL A 1 157 ? 40.708 -3.897 -28.282 1.00 91.88 157 VAL A O 1
ATOM 1272 N N . MET A 1 158 ? 40.378 -6.021 -28.900 1.00 90.75 158 MET A N 1
ATOM 1273 C CA . MET A 1 158 ? 40.496 -6.572 -27.544 1.00 90.75 158 MET A CA 1
ATOM 1274 C C . MET A 1 158 ? 41.836 -6.251 -26.853 1.00 90.75 158 MET A C 1
ATOM 1276 O O . MET A 1 158 ? 41.882 -6.141 -25.628 1.00 90.75 158 MET A O 1
ATOM 1280 N N . GLN A 1 159 ? 42.936 -6.130 -27.605 1.00 90.69 159 GLN A N 1
ATOM 1281 C CA . GLN A 1 159 ? 44.267 -5.859 -27.044 1.00 90.69 159 GLN A CA 1
ATOM 1282 C C . GLN A 1 159 ? 44.584 -4.365 -26.925 1.00 90.69 159 GLN A C 1
ATOM 1284 O O . GLN A 1 159 ? 45.524 -4.007 -26.211 1.00 90.69 159 GLN A O 1
ATOM 1289 N N . THR A 1 160 ? 43.836 -3.498 -27.613 1.00 91.56 160 THR A N 1
ATOM 1290 C CA . THR A 1 160 ? 44.120 -2.061 -27.661 1.00 91.56 160 THR A CA 1
ATOM 1291 C C . THR A 1 160 ? 43.193 -1.310 -26.706 1.00 91.56 160 THR A C 1
ATOM 1293 O O . THR A 1 160 ? 42.002 -1.175 -26.986 1.00 91.56 160 THR A O 1
ATOM 1296 N N . PRO A 1 161 ? 43.708 -0.780 -25.582 1.00 87.38 161 PRO A N 1
ATOM 1297 C CA . PRO A 1 161 ? 42.893 0.021 -24.680 1.00 87.38 161 PRO A CA 1
ATOM 1298 C C . PRO A 1 161 ? 42.386 1.282 -25.395 1.00 87.38 161 PRO A C 1
ATOM 1300 O O . PRO A 1 161 ? 43.091 1.855 -26.223 1.00 87.38 161 PRO A O 1
ATOM 1303 N N . HIS A 1 162 ? 41.180 1.727 -25.032 1.00 89.19 162 HIS A N 1
ATOM 1304 C CA . HIS A 1 162 ? 40.472 2.888 -25.602 1.00 89.19 162 HIS A CA 1
ATOM 1305 C C . HIS A 1 162 ? 39.891 2.719 -27.013 1.00 89.19 162 HIS A C 1
ATOM 1307 O O . HIS A 1 162 ? 39.240 3.645 -27.491 1.00 89.19 162 HIS A O 1
ATOM 1313 N N . ILE A 1 163 ? 40.057 1.562 -27.657 1.00 92.94 163 ILE A N 1
ATOM 1314 C CA . ILE A 1 163 ? 39.317 1.232 -28.881 1.00 92.94 163 ILE A CA 1
ATOM 1315 C C . ILE A 1 163 ? 38.028 0.507 -28.490 1.00 92.94 163 ILE A C 1
ATOM 1317 O O . ILE A 1 163 ? 38.051 -0.432 -27.694 1.00 92.94 163 ILE A O 1
ATOM 1321 N N . ALA A 1 164 ? 36.899 0.978 -29.016 1.00 93.50 164 ALA A N 1
ATOM 1322 C CA . ALA A 1 164 ? 35.598 0.369 -28.776 1.00 93.50 164 ALA A CA 1
ATOM 1323 C C . ALA A 1 164 ? 35.499 -0.986 -29.495 1.00 93.50 164 ALA A C 1
ATOM 1325 O O . ALA A 1 164 ? 36.069 -1.158 -30.573 1.00 93.50 164 ALA A O 1
ATOM 1326 N N . SER A 1 165 ? 34.756 -1.944 -28.924 1.00 96.12 165 SER A N 1
ATOM 1327 C CA . SER A 1 165 ? 34.392 -3.155 -29.671 1.00 96.12 165 SER A CA 1
ATOM 1328 C C . SER A 1 165 ? 33.631 -2.774 -30.939 1.00 96.12 165 SER A C 1
ATOM 1330 O O . SER A 1 165 ? 33.009 -1.713 -30.985 1.00 96.12 165 SER A O 1
ATOM 1332 N N . ILE A 1 166 ? 33.622 -3.633 -31.962 1.00 96.50 166 ILE A N 1
ATOM 1333 C CA . ILE A 1 166 ? 32.860 -3.331 -33.191 1.00 96.50 166 ILE A CA 1
ATOM 1334 C C . ILE A 1 166 ? 31.384 -3.053 -32.861 1.00 96.50 166 ILE A C 1
ATOM 1336 O O . ILE A 1 166 ? 30.771 -2.164 -33.443 1.00 96.50 166 ILE A O 1
ATOM 1340 N N . TRP A 1 167 ? 30.834 -3.766 -31.874 1.00 96.31 167 TRP A N 1
ATOM 1341 C CA . TRP A 1 167 ? 29.485 -3.522 -31.370 1.00 96.31 167 TRP A CA 1
ATOM 1342 C C . TRP A 1 167 ? 29.346 -2.137 -30.725 1.00 96.31 167 TRP A C 1
ATOM 1344 O O . TRP A 1 167 ? 28.484 -1.359 -31.126 1.00 96.31 167 TRP A O 1
ATOM 1354 N N . ASP A 1 168 ? 30.223 -1.798 -29.777 1.00 95.75 168 ASP A N 1
ATOM 1355 C CA . ASP A 1 168 ? 30.169 -0.517 -29.059 1.00 95.75 168 ASP A CA 1
ATOM 1356 C C . ASP A 1 168 ? 30.447 0.677 -29.983 1.00 95.75 168 ASP A C 1
ATOM 1358 O O . ASP A 1 168 ? 29.859 1.742 -29.811 1.00 95.75 168 ASP A O 1
ATOM 1362 N N . MET A 1 169 ? 31.296 0.506 -31.000 1.00 97.00 169 MET A N 1
ATOM 1363 C CA . MET A 1 169 ? 31.482 1.471 -32.083 1.00 97.00 169 MET A CA 1
ATOM 1364 C C . MET A 1 169 ? 30.150 1.729 -32.793 1.00 97.00 169 MET A C 1
ATOM 1366 O O . MET A 1 169 ? 29.730 2.878 -32.898 1.00 97.00 169 MET A O 1
ATOM 1370 N N . GLY A 1 170 ? 29.440 0.672 -33.203 1.00 96.81 170 GLY A N 1
ATOM 1371 C CA . GLY A 1 170 ? 28.111 0.784 -33.807 1.00 96.81 170 GLY A CA 1
ATOM 1372 C C . GLY A 1 170 ? 27.112 1.536 -32.923 1.00 96.81 170 GLY A C 1
ATOM 1373 O O . GLY A 1 170 ? 26.385 2.395 -33.423 1.00 96.81 170 GLY A O 1
ATOM 1374 N N . LEU A 1 171 ? 27.100 1.271 -31.612 1.00 96.88 171 LEU A N 1
ATOM 1375 C CA . LEU A 1 171 ? 26.259 1.991 -30.647 1.00 96.88 171 LEU A CA 1
ATOM 1376 C C . LEU A 1 171 ? 26.631 3.477 -30.545 1.00 96.88 171 LEU A C 1
ATOM 1378 O O . LEU A 1 171 ? 25.761 4.350 -30.595 1.00 96.88 171 LEU A O 1
ATOM 1382 N N . ASN A 1 172 ? 27.927 3.776 -30.438 1.00 96.19 172 ASN A N 1
ATOM 1383 C CA . ASN A 1 172 ? 28.437 5.142 -30.339 1.00 96.19 172 ASN A CA 1
ATOM 1384 C C . ASN A 1 172 ? 28.122 5.968 -31.589 1.00 96.19 172 ASN A C 1
ATOM 1386 O O . ASN A 1 172 ? 27.822 7.156 -31.464 1.00 96.19 172 ASN A O 1
ATOM 1390 N N . LEU A 1 173 ? 28.133 5.354 -32.775 1.00 96.31 173 LEU A N 1
ATOM 1391 C CA . LEU A 1 173 ? 27.770 6.027 -34.021 1.00 96.31 173 LEU A CA 1
ATOM 1392 C C . LEU A 1 173 ? 26.291 6.448 -34.040 1.00 96.31 173 LEU A C 1
ATOM 1394 O O . LEU A 1 173 ? 25.993 7.588 -34.407 1.00 96.31 173 LEU A O 1
ATOM 1398 N N . VAL A 1 174 ? 25.370 5.582 -33.596 1.00 95.88 174 VAL A N 1
ATOM 1399 C CA . VAL A 1 174 ? 23.938 5.929 -33.466 1.00 95.88 174 VAL A CA 1
ATOM 1400 C C . VAL A 1 174 ? 23.757 7.037 -32.434 1.00 95.88 174 VAL A C 1
ATOM 1402 O O . VAL A 1 174 ? 23.159 8.072 -32.731 1.00 95.88 174 VAL A O 1
ATOM 1405 N N . ARG A 1 175 ? 24.334 6.860 -31.238 1.00 95.62 175 ARG A N 1
ATOM 1406 C CA . ARG A 1 175 ? 24.265 7.846 -30.152 1.00 95.62 175 ARG A CA 1
ATOM 1407 C C . ARG A 1 175 ? 24.768 9.214 -30.608 1.00 95.62 175 ARG A C 1
ATOM 1409 O O . ARG A 1 175 ? 24.082 10.213 -30.413 1.00 95.62 175 ARG A O 1
ATOM 1416 N N . GLY A 1 176 ? 25.948 9.262 -31.223 1.00 94.25 176 GLY A N 1
ATOM 1417 C CA . GLY A 1 176 ? 26.563 10.498 -31.698 1.00 94.25 176 GLY A CA 1
ATOM 1418 C C . GLY A 1 176 ? 25.683 11.225 -32.712 1.00 94.25 176 GLY A C 1
ATOM 1419 O O . GLY A 1 176 ? 25.488 12.432 -32.595 1.00 94.25 176 GLY A O 1
ATOM 1420 N N . ASN A 1 177 ? 25.084 10.492 -33.654 1.00 93.50 177 ASN A N 1
ATOM 1421 C CA . ASN A 1 177 ? 24.206 11.070 -34.671 1.00 93.50 177 ASN A CA 1
ATOM 1422 C C . ASN A 1 177 ? 22.868 11.583 -34.115 1.00 93.50 177 ASN A C 1
ATOM 1424 O O . ASN A 1 177 ? 22.364 12.588 -34.627 1.00 93.50 177 ASN A O 1
ATOM 1428 N N . LEU A 1 178 ? 22.307 10.929 -33.093 1.00 90.88 178 LEU A N 1
ATOM 1429 C CA . LEU A 1 178 ? 21.090 11.386 -32.413 1.00 90.88 178 LEU A CA 1
ATOM 1430 C C . LEU A 1 178 ? 21.362 12.637 -31.564 1.00 90.88 178 LEU A C 1
ATOM 1432 O O . LEU A 1 178 ? 20.696 13.650 -31.754 1.00 90.88 178 LEU A O 1
ATOM 1436 N N . VAL A 1 179 ? 22.396 12.610 -30.716 1.00 90.81 179 VAL A N 1
ATOM 1437 C CA . VAL A 1 179 ? 22.746 13.722 -29.805 1.00 90.81 179 VAL A CA 1
ATOM 1438 C C . VAL A 1 179 ? 23.178 14.983 -30.565 1.00 90.81 179 VAL A C 1
ATOM 1440 O O . VAL A 1 179 ? 22.890 16.108 -30.151 1.00 90.81 179 VAL A O 1
ATOM 1443 N N . GLN A 1 180 ? 23.856 14.833 -31.707 1.00 91.62 180 GLN A N 1
ATOM 1444 C CA . GLN A 1 180 ? 24.190 15.973 -32.572 1.00 91.62 180 GLN A CA 1
ATOM 1445 C C . GLN A 1 180 ? 22.940 16.657 -33.145 1.00 91.62 180 GLN A C 1
ATOM 1447 O O . GLN A 1 180 ? 22.966 17.856 -33.426 1.00 91.62 180 GLN A O 1
ATOM 1452 N N . ARG A 1 181 ? 21.833 15.923 -33.293 1.00 91.56 181 ARG A N 1
ATOM 1453 C CA . ARG A 1 181 ? 20.565 16.404 -33.850 1.00 91.56 181 ARG A CA 1
ATOM 1454 C C . ARG A 1 181 ? 19.518 16.537 -32.743 1.00 91.56 181 ARG A C 1
ATOM 1456 O O . ARG A 1 181 ? 18.487 15.874 -32.773 1.00 91.56 181 ARG A O 1
ATOM 1463 N N . ARG A 1 182 ? 19.757 17.474 -31.818 1.00 87.25 182 ARG A N 1
ATOM 1464 C CA . ARG A 1 182 ? 18.896 17.792 -30.654 1.00 87.25 182 ARG A CA 1
ATOM 1465 C C . ARG A 1 182 ? 17.390 17.789 -30.955 1.00 87.25 182 ARG A C 1
ATOM 1467 O O . ARG A 1 182 ? 16.618 17.273 -30.165 1.00 87.25 182 ARG A O 1
ATOM 1474 N N . GLY A 1 183 ? 16.961 18.331 -32.099 1.00 90.19 183 GLY A N 1
ATOM 1475 C CA . GLY A 1 183 ? 15.539 18.354 -32.472 1.00 90.19 183 GLY A CA 1
ATOM 1476 C C . GLY A 1 183 ? 14.917 16.963 -32.677 1.00 90.19 183 GLY A C 1
ATOM 1477 O O . GLY A 1 183 ? 13.764 16.756 -32.312 1.00 90.19 183 GLY A O 1
ATOM 1478 N N . LEU A 1 184 ? 15.677 16.003 -33.220 1.00 91.44 184 LEU A N 1
ATOM 1479 C CA . LEU A 1 184 ? 15.233 14.611 -33.363 1.00 91.44 184 LEU A CA 1
ATOM 1480 C C . LEU A 1 184 ? 15.176 13.907 -32.010 1.00 91.44 184 LEU A C 1
ATOM 1482 O O . LEU A 1 184 ? 14.211 13.206 -31.727 1.00 91.44 184 LEU A O 1
ATOM 1486 N N . GLU A 1 185 ? 16.201 14.116 -31.186 1.00 92.44 185 GLU A N 1
ATOM 1487 C CA . GLU A 1 185 ? 16.289 13.564 -29.835 1.00 92.44 185 GLU A CA 1
ATOM 1488 C C . GLU A 1 185 ? 15.107 14.020 -28.969 1.00 92.44 185 GLU A C 1
ATOM 1490 O O . GLU A 1 185 ? 14.401 13.187 -28.404 1.00 92.44 185 GLU A O 1
ATOM 1495 N N . THR A 1 186 ? 14.830 15.328 -28.930 1.00 92.94 186 THR A N 1
ATOM 1496 C CA . THR A 1 186 ? 13.689 15.880 -28.187 1.00 92.94 186 THR A CA 1
ATOM 1497 C C . THR A 1 186 ? 12.365 15.334 -28.711 1.00 92.94 186 THR A C 1
ATOM 1499 O O . THR A 1 186 ? 11.561 14.865 -27.915 1.00 92.94 186 THR A O 1
ATOM 1502 N N . LYS A 1 187 ? 12.161 15.288 -30.036 1.00 93.38 187 LYS A N 1
ATOM 1503 C CA . LYS A 1 187 ? 10.935 14.713 -30.613 1.00 93.38 187 LYS A CA 1
ATOM 1504 C C . LYS A 1 187 ? 10.761 13.231 -30.254 1.00 93.38 187 LYS A C 1
ATOM 1506 O O . LYS A 1 187 ? 9.636 12.804 -30.016 1.00 93.38 187 LYS A O 1
ATOM 1511 N N . LEU A 1 188 ? 11.840 12.445 -30.225 1.00 94.56 188 LEU A N 1
ATOM 1512 C CA . LEU A 1 188 ? 11.795 11.044 -29.794 1.00 94.56 188 LEU A CA 1
ATOM 1513 C C . LEU A 1 188 ? 11.377 10.921 -28.334 1.00 94.56 188 LEU A C 1
ATOM 1515 O O . LEU A 1 188 ? 10.486 10.132 -28.032 1.00 94.56 188 LEU A O 1
ATOM 1519 N N . ILE A 1 189 ? 11.984 11.704 -27.446 1.00 95.62 189 ILE A N 1
ATOM 1520 C CA . ILE A 1 189 ? 11.624 11.704 -26.027 1.00 95.62 189 ILE A CA 1
ATOM 1521 C C . ILE A 1 189 ? 10.157 12.114 -25.865 1.00 95.62 189 ILE A C 1
ATOM 1523 O O . ILE A 1 189 ? 9.396 11.357 -25.271 1.00 95.62 189 ILE A O 1
ATOM 1527 N N . ASP A 1 190 ? 9.738 13.232 -26.458 1.00 94.88 190 ASP A N 1
ATOM 1528 C CA . ASP A 1 190 ? 8.364 13.737 -26.368 1.00 94.88 190 ASP A CA 1
ATOM 1529 C C . ASP A 1 190 ? 7.340 12.707 -26.869 1.00 94.88 190 ASP A C 1
ATOM 1531 O O . ASP A 1 190 ? 6.353 12.444 -26.187 1.00 94.88 190 ASP A O 1
ATOM 1535 N N . ALA A 1 191 ? 7.613 12.049 -27.999 1.00 94.69 191 ALA A N 1
ATOM 1536 C CA . ALA A 1 191 ? 6.752 11.001 -28.546 1.00 94.69 191 ALA A CA 1
ATOM 1537 C C . ALA A 1 191 ? 6.635 9.776 -27.617 1.00 94.69 191 ALA A C 1
ATOM 1539 O O . ALA A 1 191 ? 5.554 9.209 -27.452 1.00 94.69 191 ALA A O 1
ATOM 1540 N N . LEU A 1 192 ? 7.732 9.358 -26.974 1.00 96.62 192 LEU A N 1
ATOM 1541 C CA . LEU A 1 192 ? 7.701 8.262 -25.998 1.00 96.62 192 LEU A CA 1
ATOM 1542 C C . LEU A 1 192 ? 6.921 8.653 -24.733 1.00 96.62 192 LEU A C 1
ATOM 1544 O O . LEU A 1 192 ? 6.193 7.823 -24.187 1.00 96.62 192 LEU A O 1
ATOM 1548 N N . LEU A 1 193 ? 7.042 9.902 -24.274 1.00 96.81 193 LEU A N 1
ATOM 1549 C CA . LEU A 1 193 ? 6.269 10.422 -23.141 1.00 96.81 193 LEU A CA 1
ATOM 1550 C C . LEU A 1 193 ? 4.773 10.490 -23.457 1.00 96.81 193 LEU A C 1
ATOM 1552 O O . LEU A 1 193 ? 3.955 10.089 -22.628 1.00 96.81 193 LEU A O 1
ATOM 1556 N N . GLU A 1 194 ? 4.425 10.950 -24.656 1.00 94.38 194 GLU A N 1
ATOM 1557 C CA . GLU A 1 194 ? 3.050 11.027 -25.144 1.00 94.38 194 GLU A CA 1
ATOM 1558 C C . GLU A 1 194 ? 2.406 9.636 -25.234 1.00 94.38 194 GLU A C 1
ATOM 1560 O O . GLU A 1 194 ? 1.280 9.459 -24.771 1.00 94.38 194 GLU A O 1
ATOM 1565 N N . LEU A 1 195 ? 3.134 8.610 -25.698 1.00 95.12 195 LEU A N 1
ATOM 1566 C CA . LEU A 1 195 ? 2.652 7.222 -25.656 1.00 95.12 195 LEU A CA 1
ATOM 1567 C C . LEU A 1 195 ? 2.338 6.742 -24.233 1.00 95.12 195 LEU A C 1
ATOM 1569 O O . LEU A 1 195 ? 1.306 6.105 -24.015 1.00 95.12 195 LEU A O 1
ATOM 1573 N N . VAL A 1 196 ? 3.197 7.041 -23.253 1.00 97.12 196 VAL A N 1
ATOM 1574 C CA . VAL A 1 196 ? 2.917 6.669 -21.856 1.00 97.12 196 VAL A CA 1
ATOM 1575 C C . VAL A 1 196 ? 1.695 7.425 -21.326 1.00 97.12 196 VAL A C 1
ATOM 1577 O O . VAL A 1 196 ? 0.883 6.856 -20.592 1.00 97.12 196 VAL A O 1
ATOM 1580 N N . GLU A 1 197 ? 1.524 8.694 -21.699 1.00 96.75 197 GLU A N 1
ATOM 1581 C CA . GLU A 1 197 ? 0.354 9.485 -21.311 1.00 96.75 197 GLU A CA 1
ATOM 1582 C C . GLU A 1 197 ? -0.948 8.942 -21.929 1.00 96.75 197 GLU A C 1
ATOM 1584 O O . GLU A 1 197 ? -1.941 8.801 -21.211 1.00 96.75 197 GLU A O 1
ATOM 1589 N N . HIS A 1 198 ? -0.947 8.573 -23.213 1.00 95.19 198 HIS A N 1
ATOM 1590 C CA . HIS A 1 198 ? -2.079 7.911 -23.876 1.00 95.19 198 HIS A CA 1
ATOM 1591 C C . HIS A 1 198 ? -2.443 6.592 -23.183 1.00 95.19 198 HIS A C 1
ATOM 1593 O O . HIS A 1 198 ? -3.608 6.356 -22.852 1.00 95.19 198 HIS A O 1
ATOM 1599 N N . GLU A 1 199 ? -1.454 5.770 -22.823 1.00 95.88 199 GLU A N 1
ATOM 1600 C CA . GLU A 1 199 ? -1.717 4.543 -22.067 1.00 95.88 199 GLU A CA 1
ATOM 1601 C C . GLU A 1 199 ? -2.322 4.825 -20.680 1.00 95.88 199 GLU A C 1
ATOM 1603 O O . GLU A 1 199 ? -3.206 4.098 -20.221 1.00 95.88 199 GLU A O 1
ATOM 1608 N N . ARG A 1 200 ? -1.891 5.888 -19.985 1.00 96.94 200 ARG A N 1
ATOM 1609 C CA . ARG A 1 200 ? -2.498 6.298 -18.701 1.00 96.94 200 ARG A CA 1
ATOM 1610 C C . ARG A 1 200 ? -3.956 6.725 -18.859 1.00 96.94 200 ARG A C 1
ATOM 1612 O O . ARG A 1 200 ? -4.748 6.499 -17.940 1.00 96.94 200 ARG A O 1
ATOM 1619 N N . LYS A 1 201 ? -4.327 7.293 -20.005 1.00 95.38 201 LYS A N 1
ATOM 1620 C CA . LYS A 1 201 ? -5.718 7.630 -20.356 1.00 95.38 201 LYS A CA 1
ATOM 1621 C C . LYS A 1 201 ? -6.551 6.404 -20.754 1.00 95.38 201 LYS A C 1
ATOM 1623 O O . LYS A 1 201 ? -7.765 6.520 -20.883 1.00 95.38 201 LYS A O 1
ATOM 1628 N N . GLY A 1 202 ? -5.928 5.227 -20.859 1.00 94.06 202 GLY A N 1
ATOM 1629 C CA . GLY A 1 202 ? -6.582 3.975 -21.242 1.00 94.06 202 GLY A CA 1
ATOM 1630 C C . GLY A 1 202 ? -6.633 3.750 -22.752 1.00 94.06 202 GLY A C 1
ATOM 1631 O O . GLY A 1 202 ? -7.368 2.878 -23.208 1.00 94.06 202 GLY A O 1
ATOM 1632 N N . GLU A 1 203 ? -5.874 4.525 -23.526 1.00 94.69 203 GLU A N 1
ATOM 1633 C CA . GLU A 1 203 ? -5.769 4.361 -24.972 1.00 94.69 203 GLU A CA 1
ATOM 1634 C C . GLU A 1 203 ? -4.856 3.176 -25.311 1.00 94.69 203 GLU A C 1
ATOM 1636 O O . GLU A 1 203 ? -3.889 2.875 -24.602 1.00 94.69 203 GLU A O 1
ATOM 1641 N N . ALA A 1 204 ? -5.168 2.480 -26.404 1.00 90.38 204 ALA A N 1
ATOM 1642 C CA . ALA A 1 204 ? -4.363 1.360 -26.867 1.00 90.38 204 ALA A CA 1
ATOM 1643 C C . ALA A 1 204 ? -3.053 1.871 -27.480 1.00 90.38 204 ALA A C 1
ATOM 1645 O O . ALA A 1 204 ? -3.066 2.651 -28.430 1.00 90.38 204 ALA A O 1
ATOM 1646 N N . ILE A 1 205 ? -1.924 1.388 -26.959 1.00 92.12 205 ILE A N 1
ATOM 1647 C CA . ILE A 1 205 ? -0.591 1.711 -27.474 1.00 92.12 205 ILE A CA 1
ATOM 1648 C C . ILE A 1 205 ? 0.151 0.455 -27.916 1.00 92.12 205 ILE A C 1
ATOM 1650 O O . ILE A 1 205 ? -0.078 -0.647 -27.410 1.00 92.12 205 ILE A O 1
ATOM 1654 N N . ASN A 1 206 ? 1.118 0.628 -28.815 1.00 88.69 206 ASN A N 1
ATOM 1655 C CA . ASN A 1 206 ? 2.049 -0.438 -29.150 1.00 88.69 206 ASN A CA 1
ATOM 1656 C C . ASN A 1 206 ? 3.139 -0.552 -28.064 1.00 88.69 206 ASN A C 1
ATOM 1658 O O . ASN A 1 206 ? 4.182 0.104 -28.120 1.00 88.69 206 ASN A O 1
ATOM 1662 N N . ARG A 1 207 ? 2.897 -1.415 -27.067 1.00 90.50 207 ARG A N 1
ATOM 1663 C CA . ARG A 1 207 ? 3.842 -1.676 -25.966 1.00 90.50 207 ARG A CA 1
ATOM 1664 C C . ARG A 1 207 ? 5.186 -2.235 -26.437 1.00 90.50 207 ARG A C 1
ATOM 1666 O O . ARG A 1 207 ? 6.195 -1.953 -25.797 1.00 90.50 207 ARG A O 1
ATOM 1673 N N . SER A 1 208 ? 5.222 -2.994 -27.536 1.00 89.88 208 SER A N 1
ATOM 1674 C CA . SER A 1 208 ? 6.479 -3.526 -28.083 1.00 89.88 208 SER A CA 1
ATOM 1675 C C . SER A 1 208 ? 7.398 -2.428 -28.616 1.00 89.88 208 SER A C 1
ATOM 1677 O O . SER A 1 208 ? 8.591 -2.456 -28.320 1.00 89.88 208 SER A O 1
ATOM 1679 N N . TYR A 1 209 ? 6.865 -1.421 -29.317 1.00 86.88 209 TYR A N 1
ATOM 1680 C CA . TYR A 1 209 ? 7.672 -0.281 -29.763 1.00 86.88 209 TYR A CA 1
ATOM 1681 C C . TYR A 1 209 ? 8.217 0.518 -28.584 1.00 86.88 209 TYR A C 1
ATOM 1683 O O . TYR A 1 209 ? 9.413 0.802 -28.543 1.00 86.88 209 TYR A O 1
ATOM 1691 N N . LEU A 1 210 ? 7.374 0.813 -27.592 1.00 93.50 210 LEU A N 1
ATOM 1692 C CA . LEU A 1 210 ? 7.806 1.515 -26.385 1.00 93.50 210 LEU A CA 1
ATOM 1693 C C . LEU A 1 210 ? 8.903 0.733 -25.642 1.00 93.50 210 LEU A C 1
ATOM 1695 O O . LEU A 1 210 ? 9.930 1.307 -25.290 1.00 93.50 210 LEU A O 1
ATOM 1699 N N . TYR A 1 211 ? 8.733 -0.582 -25.475 1.00 95.06 211 TYR A N 1
ATOM 1700 C CA . TYR A 1 211 ? 9.753 -1.453 -24.889 1.00 95.06 211 TYR A CA 1
ATOM 1701 C C . TYR A 1 211 ? 11.077 -1.378 -25.658 1.00 95.06 211 TYR A C 1
ATOM 1703 O O . TYR A 1 211 ? 12.106 -1.035 -25.076 1.00 95.06 211 TYR A O 1
ATOM 1711 N N . ASN A 1 212 ? 11.059 -1.652 -26.963 1.00 94.44 212 ASN A N 1
ATOM 1712 C CA . ASN A 1 212 ? 12.269 -1.724 -27.781 1.00 94.44 212 ASN A CA 1
ATOM 1713 C C . ASN A 1 212 ? 13.005 -0.380 -27.844 1.00 94.44 212 ASN A C 1
ATOM 1715 O O . ASN A 1 212 ? 14.228 -0.343 -27.711 1.00 94.44 212 ASN A O 1
ATOM 1719 N N . LEU A 1 213 ? 12.276 0.729 -27.983 1.00 96.50 213 LEU A N 1
ATOM 1720 C CA . LEU A 1 213 ? 12.864 2.068 -28.040 1.00 96.50 213 LEU A CA 1
ATOM 1721 C C . LEU A 1 213 ? 13.440 2.508 -26.690 1.00 96.50 213 LEU A C 1
ATOM 1723 O O . LEU A 1 213 ? 14.517 3.098 -26.652 1.00 96.50 213 LEU A O 1
ATOM 1727 N N . LEU A 1 214 ? 12.805 2.170 -25.565 1.00 97.56 214 LEU A N 1
ATOM 1728 C CA . LEU A 1 214 ? 13.393 2.435 -24.247 1.00 97.56 214 LEU A CA 1
ATOM 1729 C C . LEU A 1 214 ? 14.631 1.566 -23.987 1.00 97.56 214 LEU A C 1
ATOM 1731 O O . LEU A 1 214 ? 15.605 2.049 -23.407 1.00 97.56 214 LEU A O 1
ATOM 1735 N N . ARG A 1 215 ? 14.649 0.313 -24.467 1.00 96.81 215 ARG A N 1
ATOM 1736 C CA . ARG A 1 215 ? 15.854 -0.535 -24.428 1.00 96.81 215 ARG A CA 1
ATOM 1737 C C . ARG A 1 215 ? 16.967 0.025 -25.307 1.00 96.81 215 ARG A C 1
ATOM 1739 O O . ARG A 1 215 ? 18.110 0.045 -24.859 1.00 96.81 215 ARG A O 1
ATOM 1746 N N . MET A 1 216 ? 16.640 0.559 -26.483 1.00 97.06 216 MET A N 1
ATOM 1747 C CA . MET A 1 216 ? 17.589 1.312 -27.305 1.00 97.06 216 MET A CA 1
ATOM 1748 C C . MET A 1 216 ? 18.176 2.486 -26.513 1.00 97.06 216 MET A C 1
ATOM 1750 O O . MET A 1 216 ? 19.396 2.597 -26.416 1.00 97.06 216 MET A O 1
ATOM 1754 N N . LEU A 1 217 ? 17.350 3.336 -25.891 1.00 97.50 217 LEU A N 1
ATOM 1755 C CA . LEU A 1 217 ? 17.850 4.468 -25.097 1.00 97.50 217 LEU A CA 1
ATOM 1756 C C . LEU A 1 217 ? 18.748 4.019 -23.933 1.00 97.50 217 LEU A C 1
ATOM 1758 O O . LEU A 1 217 ? 19.713 4.713 -23.611 1.00 97.50 217 LEU A O 1
ATOM 1762 N N . LEU A 1 218 ? 18.478 2.863 -23.319 1.00 97.12 218 LEU A N 1
ATOM 1763 C CA . LEU A 1 218 ? 19.357 2.270 -22.305 1.00 97.12 218 LEU A CA 1
ATOM 1764 C C . LEU A 1 218 ? 20.701 1.831 -22.902 1.00 97.12 218 LEU A C 1
ATOM 1766 O O . LEU A 1 218 ? 21.748 2.194 -22.364 1.00 97.12 218 LEU A O 1
ATOM 1770 N N . SER A 1 219 ? 20.688 1.112 -24.029 1.00 96.56 219 SER A N 1
ATOM 1771 C CA . SER A 1 219 ? 21.902 0.679 -24.740 1.00 96.56 219 SER A CA 1
ATOM 1772 C C . SER A 1 219 ? 22.745 1.848 -25.253 1.00 96.56 219 SER A C 1
ATOM 1774 O O . SER A 1 219 ? 23.966 1.744 -25.301 1.00 96.56 219 SER A O 1
ATOM 1776 N N . LEU A 1 220 ? 22.113 2.972 -25.598 1.00 96.06 220 LEU A N 1
ATOM 1777 C CA . LEU A 1 220 ? 22.783 4.205 -26.021 1.00 96.06 220 LEU A CA 1
ATOM 1778 C C . LEU A 1 220 ? 23.186 5.113 -24.846 1.00 96.06 220 LEU A C 1
ATOM 1780 O O . LEU A 1 220 ? 23.776 6.170 -25.066 1.00 96.06 220 LEU A O 1
ATOM 1784 N N . HIS A 1 221 ? 22.880 4.727 -23.603 1.00 95.75 221 HIS A N 1
ATOM 1785 C CA . HIS A 1 221 ? 23.085 5.538 -22.397 1.00 95.75 221 HIS A CA 1
ATOM 1786 C C . HIS A 1 221 ? 22.402 6.922 -22.438 1.00 95.75 221 HIS A C 1
ATOM 1788 O O . HIS A 1 221 ? 22.918 7.884 -21.869 1.00 95.75 221 HIS A O 1
ATOM 1794 N N . LEU A 1 222 ? 21.250 7.015 -23.105 1.00 96.12 222 LEU A N 1
ATOM 1795 C CA . LEU A 1 222 ? 20.402 8.213 -23.189 1.00 96.12 222 LEU A CA 1
ATOM 1796 C C . LEU A 1 222 ? 19.207 8.149 -22.224 1.00 96.12 222 LEU A C 1
ATOM 1798 O O . LEU A 1 222 ? 18.640 9.175 -21.871 1.00 96.12 222 LEU A O 1
ATOM 1802 N N . TYR A 1 223 ? 18.837 6.957 -21.739 1.00 97.69 223 TYR A N 1
ATOM 1803 C CA . TYR A 1 223 ? 17.678 6.797 -20.852 1.00 97.69 223 TYR A CA 1
ATOM 1804 C C . TYR A 1 223 ? 17.805 7.627 -19.560 1.00 97.69 223 TYR A C 1
ATOM 1806 O O . TYR A 1 223 ? 16.972 8.485 -19.288 1.00 97.69 223 TYR A O 1
ATOM 1814 N N . HIS A 1 224 ? 18.863 7.412 -18.770 1.00 95.88 224 HIS A N 1
ATOM 1815 C CA . HIS A 1 224 ? 19.053 8.143 -17.507 1.00 95.88 224 HIS A CA 1
ATOM 1816 C C . HIS A 1 224 ? 19.532 9.585 -17.716 1.00 95.88 224 HIS A C 1
ATOM 1818 O O . HIS A 1 224 ? 19.301 10.435 -16.861 1.00 95.88 224 HIS A O 1
ATOM 1824 N N . ALA A 1 225 ? 20.218 9.854 -18.831 1.00 93.56 225 ALA A N 1
ATOM 1825 C CA . ALA A 1 225 ? 20.765 11.172 -19.128 1.00 93.56 225 ALA A CA 1
ATOM 1826 C C . ALA A 1 225 ? 19.675 12.148 -19.594 1.00 93.56 225 ALA A C 1
ATOM 1828 O O . ALA A 1 225 ? 19.587 13.254 -19.064 1.00 93.56 225 ALA A O 1
ATOM 1829 N N . ASP A 1 226 ? 18.827 11.709 -20.528 1.00 94.56 226 ASP A N 1
ATOM 1830 C CA . ASP A 1 226 ? 17.971 12.608 -21.302 1.00 94.56 226 ASP A CA 1
ATOM 1831 C C . ASP A 1 226 ? 16.474 12.269 -21.175 1.00 94.56 226 ASP A C 1
ATOM 1833 O O . ASP A 1 226 ? 15.650 13.176 -21.219 1.00 94.56 226 ASP A O 1
ATOM 1837 N N . PHE A 1 227 ? 16.087 11.004 -20.944 1.00 97.62 227 PHE A N 1
ATOM 1838 C CA . PHE A 1 227 ? 14.670 10.596 -20.857 1.00 97.62 227 PHE A CA 1
ATOM 1839 C C . PHE A 1 227 ? 14.084 10.624 -19.433 1.00 97.62 227 PHE A C 1
ATOM 1841 O O . PHE A 1 227 ? 12.973 11.116 -19.233 1.00 97.62 227 PHE A O 1
ATOM 1848 N N . GLU A 1 228 ? 14.796 10.096 -18.431 1.00 97.81 228 GLU A N 1
ATOM 1849 C CA . GLU A 1 228 ? 14.229 9.821 -17.100 1.00 97.81 228 GLU A CA 1
ATOM 1850 C C . GLU A 1 228 ? 13.735 11.090 -16.391 1.00 97.81 228 GLU A C 1
ATOM 1852 O O . GLU A 1 228 ? 12.650 11.096 -15.808 1.00 97.81 228 GLU A O 1
ATOM 1857 N N . THR A 1 229 ? 14.495 12.185 -16.471 1.00 97.69 229 THR A N 1
ATOM 1858 C CA . THR A 1 229 ? 14.105 13.448 -15.827 1.00 97.69 229 THR A CA 1
ATOM 1859 C C . THR A 1 229 ? 12.846 14.051 -16.474 1.00 97.69 229 THR A C 1
ATOM 1861 O O . THR A 1 229 ? 11.878 14.288 -15.744 1.00 97.69 229 THR A O 1
ATOM 1864 N N . PRO A 1 230 ? 12.774 14.242 -17.811 1.00 98.12 230 PRO A N 1
ATOM 1865 C CA . PRO A 1 230 ? 11.531 14.640 -18.478 1.00 98.12 230 PRO A CA 1
ATOM 1866 C C . PRO A 1 230 ? 10.347 13.711 -18.197 1.00 98.12 230 PRO A C 1
ATOM 1868 O O . PRO A 1 230 ? 9.240 14.193 -17.955 1.00 98.12 230 PRO A O 1
ATOM 1871 N N . PHE A 1 231 ? 10.572 12.394 -18.151 1.00 98.56 231 PHE A N 1
ATOM 1872 C CA . PHE A 1 231 ? 9.536 11.411 -17.832 1.00 98.56 231 PHE A CA 1
ATOM 1873 C C . PHE A 1 231 ? 8.934 11.605 -16.439 1.00 98.56 231 PHE A C 1
ATOM 1875 O O . PHE A 1 231 ? 7.706 11.616 -16.279 1.00 98.56 231 PHE A O 1
ATOM 1882 N N . LEU A 1 232 ? 9.779 11.792 -15.425 1.00 98.56 232 LEU A N 1
ATOM 1883 C CA . LEU A 1 232 ? 9.322 12.046 -14.062 1.00 98.56 232 LEU A CA 1
ATOM 1884 C C . LEU A 1 232 ? 8.591 13.391 -13.974 1.00 98.56 232 LEU A C 1
ATOM 1886 O O . LEU A 1 232 ? 7.506 13.442 -13.402 1.00 98.56 232 LEU A O 1
ATOM 1890 N N . MET A 1 233 ? 9.100 14.448 -14.615 1.00 98.38 233 MET A N 1
ATOM 1891 C CA . MET A 1 233 ? 8.440 15.763 -14.648 1.00 98.38 233 MET A CA 1
ATOM 1892 C C . MET A 1 233 ? 7.063 15.721 -15.328 1.00 98.38 233 MET A C 1
ATOM 1894 O O . MET A 1 233 ? 6.098 16.292 -14.811 1.00 98.38 233 MET A O 1
ATOM 1898 N N . ALA A 1 234 ? 6.942 15.023 -16.460 1.00 98.31 234 ALA A N 1
ATOM 1899 C CA . ALA A 1 234 ? 5.665 14.823 -17.142 1.00 98.31 234 ALA A CA 1
ATOM 1900 C C . ALA A 1 234 ? 4.683 14.030 -16.264 1.00 98.31 234 ALA A C 1
ATOM 1902 O O . ALA A 1 234 ? 3.516 14.405 -16.137 1.00 98.31 234 ALA A O 1
ATOM 1903 N N . SER A 1 235 ? 5.172 12.989 -15.583 1.00 98.50 235 SER A N 1
ATOM 1904 C CA . SER A 1 235 ? 4.383 12.185 -14.644 1.00 98.50 235 SER A CA 1
ATOM 1905 C C . SER A 1 235 ? 3.916 12.991 -13.430 1.00 98.50 235 SER A C 1
ATOM 1907 O O . SER A 1 235 ? 2.768 12.851 -13.011 1.00 98.50 235 SER A O 1
ATOM 1909 N N . GLU A 1 236 ? 4.755 13.880 -12.891 1.00 98.56 236 GLU A N 1
ATOM 1910 C CA . GLU A 1 236 ? 4.362 14.781 -11.804 1.00 98.56 236 GLU A CA 1
ATOM 1911 C C . GLU A 1 236 ? 3.222 15.707 -12.222 1.00 98.56 236 GLU A C 1
ATOM 1913 O O . GLU A 1 236 ? 2.253 15.866 -11.476 1.00 98.56 236 GLU A O 1
ATOM 1918 N N . ARG A 1 237 ? 3.323 16.304 -13.416 1.00 98.25 237 ARG A N 1
ATOM 1919 C CA . ARG A 1 237 ? 2.282 17.185 -13.958 1.00 98.25 237 ARG A CA 1
ATOM 1920 C C . ARG A 1 237 ? 0.970 16.432 -14.156 1.00 98.25 237 ARG A C 1
ATOM 1922 O O . ARG A 1 237 ? -0.077 16.945 -13.767 1.00 98.25 237 ARG A O 1
ATOM 1929 N N . PHE A 1 238 ? 1.039 15.232 -14.730 1.00 98.50 238 PHE A N 1
ATOM 1930 C CA . PHE A 1 238 ? -0.120 14.378 -14.969 1.00 98.50 238 PHE A CA 1
ATOM 1931 C C . PHE A 1 238 ? -0.857 14.055 -13.663 1.00 98.50 238 PHE A C 1
ATOM 1933 O O . PHE A 1 238 ? -2.036 14.375 -13.524 1.00 98.50 238 PHE A O 1
ATOM 1940 N N . TYR A 1 239 ? -0.156 13.498 -12.670 1.00 98.62 239 TYR A N 1
ATOM 1941 C CA . TYR A 1 239 ? -0.788 13.050 -11.425 1.00 98.62 239 TYR A CA 1
ATOM 1942 C C . TYR A 1 239 ? -1.278 14.194 -10.536 1.00 98.62 239 TYR A C 1
ATOM 1944 O O . TYR A 1 239 ? -2.257 14.023 -9.813 1.00 98.62 239 TYR A O 1
ATOM 1952 N N . LEU A 1 240 ? -0.652 15.371 -10.618 1.00 97.81 240 LEU A N 1
ATOM 1953 C CA . LEU A 1 240 ? -1.148 16.564 -9.933 1.00 97.81 240 LEU A CA 1
ATOM 1954 C C . LEU A 1 240 ? -2.502 17.026 -10.501 1.00 97.81 240 LEU A C 1
ATOM 1956 O O . LEU A 1 240 ? -3.400 17.386 -9.742 1.00 97.81 240 LEU A O 1
ATOM 1960 N N . GLN A 1 241 ? -2.655 17.013 -11.829 1.00 97.50 241 GLN A N 1
ATOM 1961 C CA . GLN A 1 241 ? -3.906 17.393 -12.494 1.00 97.50 241 GLN A CA 1
ATOM 1962 C C . GLN A 1 241 ? -4.995 16.337 -12.286 1.00 97.50 241 GLN A C 1
ATOM 1964 O O . GLN A 1 241 ? -6.132 16.678 -11.956 1.00 97.50 241 GLN A O 1
ATOM 1969 N N . GLU A 1 242 ? -4.641 15.057 -12.424 1.00 97.69 242 GLU A N 1
ATOM 1970 C CA . GLU A 1 242 ? -5.564 13.944 -12.204 1.00 97.69 242 GLU A CA 1
ATOM 1971 C C . GLU A 1 242 ? -6.079 13.909 -10.761 1.00 97.69 242 GLU A C 1
ATOM 1973 O O . GLU A 1 242 ? -7.283 13.760 -10.550 1.00 97.69 242 GLU A O 1
ATOM 1978 N N . GLY A 1 243 ? -5.205 14.100 -9.767 1.00 97.19 243 GLY A N 1
ATOM 1979 C CA . GLY A 1 243 ? -5.595 14.126 -8.355 1.00 97.19 243 GLY A CA 1
ATOM 1980 C C . GLY A 1 243 ? -6.625 15.209 -8.051 1.00 97.19 243 GLY A C 1
ATOM 1981 O O . GLY A 1 243 ? -7.670 14.911 -7.464 1.00 97.19 243 GLY A O 1
ATOM 1982 N N . ALA A 1 244 ? -6.382 16.433 -8.531 1.00 97.00 244 ALA A N 1
ATOM 1983 C CA . ALA A 1 244 ? -7.294 17.561 -8.353 1.00 97.00 244 ALA A CA 1
ATOM 1984 C C . ALA A 1 244 ? -8.663 17.321 -9.015 1.00 97.00 244 ALA A C 1
ATOM 1986 O O . ALA A 1 244 ? -9.696 17.536 -8.386 1.00 97.00 244 ALA A O 1
ATOM 1987 N N . ALA A 1 245 ? -8.691 16.808 -10.248 1.00 96.88 245 ALA A N 1
ATOM 1988 C CA . ALA A 1 245 ? -9.947 16.506 -10.938 1.00 96.88 245 ALA A CA 1
ATOM 1989 C C . ALA A 1 245 ? -10.713 15.341 -10.280 1.00 96.88 245 ALA A C 1
ATOM 1991 O O . ALA A 1 245 ? -11.943 15.361 -10.166 1.00 96.88 245 ALA A O 1
ATOM 1992 N N . THR A 1 246 ? -9.997 14.313 -9.824 1.00 96.06 246 THR A N 1
ATOM 1993 C CA . THR A 1 246 ? -10.604 13.095 -9.272 1.00 96.06 246 THR A CA 1
ATOM 1994 C C . THR A 1 246 ? -11.183 13.346 -7.881 1.00 96.06 246 THR A C 1
ATOM 1996 O O . THR A 1 246 ? -12.309 12.940 -7.608 1.00 96.06 246 THR A O 1
ATOM 1999 N N . VAL A 1 247 ? -10.486 14.075 -7.000 1.00 96.06 247 VAL A N 1
ATOM 2000 C CA . VAL A 1 247 ? -10.984 14.350 -5.634 1.00 96.06 247 VAL A CA 1
ATOM 2001 C C . VAL A 1 247 ? -12.278 15.180 -5.621 1.00 96.06 247 VAL A C 1
ATOM 2003 O O . VAL A 1 247 ? -13.074 15.096 -4.679 1.00 96.06 247 VAL A O 1
ATOM 2006 N N . GLU A 1 248 ? -12.509 15.986 -6.657 1.00 94.50 248 GLU A N 1
ATOM 2007 C CA . GLU A 1 248 ? -13.735 16.773 -6.815 1.00 94.50 248 GLU A CA 1
ATOM 2008 C C . GLU A 1 248 ? -14.886 15.954 -7.407 1.00 94.50 248 GLU A C 1
ATOM 2010 O O . GLU A 1 248 ? -16.032 16.122 -6.988 1.00 94.50 248 GLU A O 1
ATOM 2015 N N . SER A 1 249 ? -14.589 15.051 -8.344 1.00 94.69 249 SER A N 1
ATOM 2016 C CA . SER A 1 249 ? -15.596 14.350 -9.149 1.00 94.69 249 SER A CA 1
ATOM 2017 C C . SER A 1 249 ? -16.096 13.030 -8.558 1.00 94.69 249 SER A C 1
ATOM 2019 O O . SER A 1 249 ? -17.224 12.635 -8.860 1.00 94.69 249 SER A O 1
ATOM 2021 N N . VAL A 1 250 ? -15.310 12.344 -7.719 1.00 96.06 250 VAL A N 1
ATOM 2022 C CA . VAL A 1 250 ? -15.684 11.026 -7.172 1.00 96.06 250 VAL A CA 1
ATOM 2023 C C . VAL A 1 250 ? -15.768 10.998 -5.646 1.00 96.06 250 VAL A C 1
ATOM 2025 O O . VAL A 1 250 ? -15.294 11.886 -4.937 1.00 96.06 250 VAL A O 1
ATOM 2028 N N . SER A 1 251 ? -16.395 9.946 -5.116 1.00 96.69 251 SER A N 1
ATOM 2029 C CA . SER A 1 251 ? -16.457 9.703 -3.671 1.00 96.69 251 SER A CA 1
ATOM 2030 C C . SER A 1 251 ? -15.098 9.270 -3.098 1.00 96.69 251 SER A C 1
ATOM 2032 O O . SER A 1 251 ? -14.256 8.723 -3.808 1.00 96.69 251 SER A O 1
ATOM 2034 N N . VAL A 1 252 ? -14.890 9.444 -1.786 1.00 97.25 252 VAL A N 1
ATOM 2035 C CA . VAL A 1 252 ? -13.642 9.035 -1.110 1.00 97.25 252 VAL A CA 1
ATOM 2036 C C . VAL A 1 252 ? -13.296 7.547 -1.313 1.00 97.25 252 VAL A C 1
ATOM 2038 O O . VAL A 1 252 ? -12.150 7.278 -1.667 1.00 97.25 252 VAL A O 1
ATOM 2041 N N . PRO A 1 253 ? -14.225 6.572 -1.185 1.00 97.44 253 PRO A N 1
ATOM 2042 C CA . PRO A 1 253 ? -13.924 5.173 -1.508 1.00 97.44 253 PRO A CA 1
ATOM 2043 C C . PRO A 1 253 ? -13.384 4.986 -2.933 1.00 97.44 253 PRO A C 1
ATOM 2045 O O . PRO A 1 253 ? -12.365 4.326 -3.133 1.00 97.44 253 PRO A O 1
ATOM 2048 N N . GLN A 1 254 ? -14.037 5.612 -3.920 1.00 97.38 254 GLN A N 1
ATOM 2049 C CA . GLN A 1 254 ? -13.647 5.524 -5.329 1.00 97.38 254 GLN A CA 1
ATOM 2050 C C . GLN A 1 254 ? -12.293 6.184 -5.588 1.00 97.38 254 GLN A C 1
ATOM 2052 O O . GLN A 1 254 ? -11.489 5.631 -6.332 1.00 97.38 254 GLN A O 1
ATOM 2057 N N . PHE A 1 255 ? -12.009 7.316 -4.941 1.00 98.50 255 PHE A N 1
ATOM 2058 C CA . PHE A 1 255 ? -10.701 7.962 -5.015 1.00 98.50 255 PHE A CA 1
ATOM 2059 C C . PHE A 1 255 ? -9.593 7.037 -4.496 1.00 98.50 255 PHE A C 1
ATOM 2061 O O . PHE A 1 255 ? -8.566 6.871 -5.149 1.00 98.50 255 PHE A O 1
ATOM 2068 N N . LEU A 1 256 ? -9.798 6.391 -3.342 1.00 98.19 256 LEU A N 1
ATOM 2069 C CA . LEU A 1 256 ? -8.809 5.470 -2.774 1.00 98.19 256 LEU A CA 1
ATOM 2070 C C . LEU A 1 256 ? -8.577 4.260 -3.690 1.00 98.19 256 LEU A C 1
ATOM 2072 O O . LEU A 1 256 ? -7.433 3.860 -3.889 1.00 98.19 256 LEU A O 1
ATOM 2076 N N . MET A 1 257 ? -9.640 3.697 -4.273 1.00 98.12 257 MET A N 1
ATOM 2077 C CA . MET A 1 257 ? -9.523 2.627 -5.273 1.00 98.12 257 MET A CA 1
ATOM 2078 C C . MET A 1 257 ? -8.763 3.091 -6.517 1.00 98.12 257 MET A C 1
ATOM 2080 O O . MET A 1 257 ? -7.925 2.360 -7.038 1.00 98.12 257 MET A O 1
ATOM 2084 N N . HIS A 1 258 ? -9.032 4.310 -6.987 1.00 98.06 258 HIS A N 1
ATOM 2085 C CA . HIS A 1 258 ? -8.334 4.897 -8.123 1.00 98.06 258 HIS A CA 1
ATOM 2086 C C . HIS A 1 258 ? -6.836 5.075 -7.832 1.00 98.06 258 HIS A C 1
ATOM 2088 O O . HIS A 1 258 ? -6.010 4.662 -8.641 1.00 98.06 258 HIS A O 1
ATOM 2094 N N . ALA A 1 259 ? -6.471 5.596 -6.657 1.00 98.31 259 ALA A N 1
ATOM 2095 C CA . ALA A 1 259 ? -5.073 5.744 -6.252 1.00 98.31 259 ALA A CA 1
ATOM 2096 C C . ALA A 1 259 ? -4.343 4.391 -6.157 1.00 98.31 259 ALA A C 1
ATOM 2098 O O . ALA A 1 259 ? -3.226 4.254 -6.653 1.00 98.31 259 ALA A O 1
ATOM 2099 N N . GLU A 1 260 ? -4.981 3.372 -5.574 1.00 98.12 260 GLU A N 1
ATOM 2100 C CA . GLU A 1 260 ? -4.449 2.002 -5.525 1.00 98.12 260 GLU A CA 1
ATOM 2101 C C . GLU A 1 260 ? -4.252 1.417 -6.932 1.00 98.12 260 GLU A C 1
ATOM 2103 O O . GLU A 1 260 ? -3.186 0.874 -7.234 1.00 98.12 260 GLU A O 1
ATOM 2108 N N . LYS A 1 261 ? -5.238 1.600 -7.818 1.00 97.88 261 LYS A N 1
ATOM 2109 C CA . LYS A 1 261 ? -5.158 1.187 -9.223 1.00 97.88 261 LYS A CA 1
ATOM 2110 C C . LYS A 1 261 ? -3.992 1.866 -9.943 1.00 97.88 261 LYS A C 1
ATOM 2112 O O . LYS A 1 261 ? -3.195 1.170 -10.563 1.00 97.88 261 LYS A O 1
ATOM 2117 N N . ARG A 1 262 ? -3.836 3.190 -9.828 1.00 98.19 262 ARG A N 1
ATOM 2118 C CA . ARG A 1 262 ? -2.729 3.934 -10.460 1.00 98.19 262 ARG A CA 1
ATOM 2119 C C . ARG A 1 262 ? -1.359 3.458 -9.981 1.00 98.19 262 ARG A C 1
ATOM 2121 O O . ARG A 1 262 ? -0.465 3.251 -10.795 1.00 98.19 262 ARG A O 1
ATOM 2128 N N . LEU A 1 263 ? -1.205 3.206 -8.682 1.00 98.38 263 LEU A N 1
ATOM 2129 C CA . LEU A 1 263 ? 0.032 2.649 -8.125 1.00 98.38 263 LEU A CA 1
ATOM 2130 C C . LEU A 1 263 ? 0.362 1.264 -8.692 1.00 98.38 263 LEU A C 1
ATOM 2132 O O . LEU A 1 263 ? 1.530 0.973 -8.956 1.00 98.38 263 LEU A O 1
ATOM 2136 N N . HIS A 1 264 ? -0.650 0.416 -8.872 1.00 97.81 264 HIS A N 1
ATOM 2137 C CA . HIS A 1 264 ? -0.473 -0.891 -9.494 1.00 97.81 264 HIS A CA 1
ATOM 2138 C C . HIS A 1 264 ? -0.099 -0.765 -10.975 1.00 97.81 264 HIS A C 1
ATOM 2140 O O . HIS A 1 264 ? 0.883 -1.364 -11.402 1.00 97.81 264 HIS A O 1
ATOM 2146 N N . GLU A 1 265 ? -0.810 0.065 -11.738 1.00 97.56 265 GLU A N 1
ATOM 2147 C CA . GLU A 1 265 ? -0.516 0.288 -13.155 1.00 97.56 265 GLU A CA 1
ATOM 2148 C C . GLU A 1 265 ? 0.909 0.811 -13.380 1.00 97.56 265 GLU A C 1
ATOM 2150 O O . GLU A 1 265 ? 1.607 0.293 -14.244 1.00 97.56 265 GLU A O 1
ATOM 2155 N N . GLU A 1 266 ? 1.390 1.786 -12.599 1.00 98.00 266 GLU A N 1
ATOM 2156 C CA . GLU A 1 266 ? 2.773 2.275 -12.736 1.00 98.00 266 GLU A CA 1
ATOM 2157 C C . GLU A 1 266 ? 3.810 1.209 -12.366 1.00 98.00 266 GLU A C 1
ATOM 2159 O O . GLU A 1 266 ? 4.865 1.128 -12.995 1.00 98.00 266 GLU A O 1
ATOM 2164 N N . ASN A 1 267 ? 3.520 0.352 -11.383 1.00 97.25 267 ASN A N 1
ATOM 2165 C CA . ASN A 1 267 ? 4.381 -0.790 -11.081 1.00 97.25 267 ASN A CA 1
ATOM 2166 C C . ASN A 1 267 ? 4.454 -1.762 -12.266 1.00 97.25 267 ASN A C 1
ATOM 2168 O O . ASN A 1 267 ? 5.541 -2.233 -12.600 1.00 97.25 267 ASN A O 1
ATOM 2172 N N . GLU A 1 268 ? 3.324 -2.027 -12.920 1.00 96.06 268 GLU A N 1
ATOM 2173 C CA . GLU A 1 268 ? 3.290 -2.858 -14.119 1.00 96.06 268 GLU A CA 1
ATOM 2174 C C . GLU A 1 268 ? 4.031 -2.200 -15.283 1.00 96.06 268 GLU A C 1
ATOM 2176 O O . GLU A 1 268 ? 4.847 -2.869 -15.910 1.00 96.06 268 GLU A O 1
ATOM 2181 N N . ARG A 1 269 ? 3.864 -0.896 -15.533 1.00 96.19 269 ARG A N 1
ATOM 2182 C CA . ARG A 1 269 ? 4.626 -0.166 -16.571 1.00 96.19 269 ARG A CA 1
ATOM 2183 C C . ARG A 1 269 ? 6.134 -0.301 -16.378 1.00 96.19 269 ARG A C 1
ATOM 2185 O O . ARG A 1 269 ? 6.868 -0.526 -17.342 1.00 96.19 269 ARG A O 1
ATOM 2192 N N . VAL A 1 270 ? 6.594 -0.240 -15.128 1.00 97.06 270 VAL A N 1
ATOM 2193 C CA . VAL A 1 270 ? 8.003 -0.481 -14.798 1.00 97.06 270 VAL A CA 1
ATOM 2194 C C . VAL A 1 270 ? 8.438 -1.894 -15.151 1.00 97.06 270 VAL A C 1
ATOM 2196 O O . VAL A 1 270 ? 9.475 -2.066 -15.782 1.00 97.06 270 VAL A O 1
ATOM 2199 N N . ASN A 1 271 ? 7.657 -2.902 -14.770 1.00 94.38 271 ASN A N 1
ATOM 2200 C CA . ASN A 1 271 ? 8.001 -4.295 -15.054 1.00 94.38 271 ASN A CA 1
ATOM 2201 C C . ASN A 1 271 ? 7.977 -4.604 -16.557 1.00 94.38 271 ASN A C 1
ATOM 2203 O O . ASN A 1 271 ? 8.752 -5.436 -17.021 1.00 94.38 271 ASN A O 1
ATOM 2207 N N . HIS A 1 272 ? 7.090 -3.946 -17.306 1.00 94.12 272 HIS A N 1
ATOM 2208 C CA . HIS A 1 272 ? 6.910 -4.199 -18.727 1.00 94.12 272 HIS A CA 1
ATOM 2209 C C . HIS A 1 272 ? 7.958 -3.492 -19.580 1.00 94.12 272 HIS A C 1
ATOM 2211 O O . HIS A 1 272 ? 8.540 -4.149 -20.435 1.00 94.12 272 HIS A O 1
ATOM 2217 N N . TYR A 1 273 ? 8.195 -2.186 -19.392 1.00 95.25 273 TYR A N 1
ATOM 2218 C CA . TYR A 1 273 ? 9.030 -1.425 -20.331 1.00 95.25 273 TYR A CA 1
ATOM 2219 C C . TYR A 1 273 ? 10.002 -0.396 -19.744 1.00 95.25 273 TYR A C 1
ATOM 2221 O O . TYR A 1 273 ? 11.017 -0.139 -20.394 1.00 95.25 273 TYR A O 1
ATOM 2229 N N . LEU A 1 274 ? 9.794 0.142 -18.537 1.00 97.19 274 LEU A N 1
ATOM 2230 C CA . LEU A 1 274 ? 10.750 1.103 -17.954 1.00 97.19 274 LEU A CA 1
ATOM 2231 C C . LEU A 1 274 ? 11.972 0.412 -17.330 1.00 97.19 274 LEU A C 1
ATOM 2233 O O . LEU A 1 274 ? 12.031 -0.810 -17.170 1.00 97.19 274 LEU A O 1
ATOM 2237 N N . ASP A 1 275 ? 12.980 1.206 -16.977 1.00 96.62 275 ASP A N 1
ATOM 2238 C CA . ASP A 1 275 ? 14.106 0.707 -16.197 1.00 96.62 275 ASP A CA 1
ATOM 2239 C C . ASP A 1 275 ? 13.733 0.512 -14.716 1.00 96.62 275 ASP A C 1
ATOM 2241 O O . ASP A 1 275 ? 12.999 1.305 -14.116 1.00 96.62 275 ASP A O 1
ATOM 2245 N N . ALA A 1 276 ? 14.268 -0.546 -14.100 1.00 96.25 276 ALA A N 1
ATOM 2246 C CA . ALA A 1 276 ? 13.983 -0.880 -12.707 1.00 96.25 276 ALA A CA 1
ATOM 2247 C C . ALA A 1 276 ? 14.467 0.203 -11.725 1.00 96.25 276 ALA A C 1
ATOM 2249 O O . ALA A 1 276 ? 13.869 0.365 -10.655 1.00 96.25 276 ALA A O 1
ATOM 2250 N N . LEU A 1 277 ? 15.506 0.972 -12.076 1.00 96.50 277 LEU A N 1
ATOM 2251 C CA . LEU A 1 277 ? 16.021 2.069 -11.252 1.00 96.50 277 LEU A CA 1
ATOM 2252 C C . LEU A 1 277 ? 15.033 3.243 -11.171 1.00 96.50 277 LEU A C 1
ATOM 2254 O O . LEU A 1 277 ? 14.963 3.916 -10.139 1.00 96.50 277 LEU A O 1
ATOM 2258 N N . THR A 1 278 ? 14.195 3.436 -12.194 1.00 97.31 278 THR A N 1
ATOM 2259 C CA . THR A 1 278 ? 13.175 4.498 -12.217 1.00 97.31 278 THR A CA 1
ATOM 2260 C C . THR A 1 278 ? 12.019 4.215 -11.254 1.00 97.31 278 THR A C 1
ATOM 2262 O O . THR A 1 278 ? 11.364 5.146 -10.779 1.00 97.31 278 THR A O 1
ATOM 2265 N N . LYS A 1 279 ? 11.793 2.945 -10.884 1.00 97.75 279 LYS A N 1
ATOM 2266 C CA . LYS A 1 279 ? 10.652 2.495 -10.065 1.00 97.75 279 LYS A CA 1
ATOM 2267 C C . LYS A 1 279 ? 10.424 3.339 -8.818 1.00 97.75 279 LYS A C 1
ATOM 2269 O O . LYS A 1 279 ? 9.318 3.813 -8.574 1.00 97.75 279 LYS A O 1
ATOM 2274 N N . LYS A 1 280 ? 11.469 3.508 -8.005 1.00 97.81 280 LYS A N 1
ATOM 2275 C CA . LYS A 1 280 ? 11.361 4.189 -6.709 1.00 97.81 280 LYS A CA 1
ATOM 2276 C C . LYS A 1 280 ? 10.951 5.652 -6.884 1.00 97.81 280 LYS A C 1
ATOM 2278 O O . LYS A 1 280 ? 10.125 6.146 -6.122 1.00 97.81 280 LYS A O 1
ATOM 2283 N N . GLN A 1 281 ? 11.519 6.325 -7.883 1.00 98.19 281 GLN A N 1
ATOM 2284 C CA . GLN A 1 281 ? 11.232 7.730 -8.169 1.00 98.19 281 GLN A CA 1
ATOM 2285 C C . GLN A 1 281 ? 9.812 7.894 -8.716 1.00 98.19 281 GLN A C 1
ATOM 2287 O O . GLN A 1 281 ? 9.061 8.729 -8.222 1.00 98.19 281 GLN A O 1
ATOM 2292 N N . LEU A 1 282 ? 9.408 7.036 -9.654 1.00 98.50 282 LEU A N 1
ATOM 2293 C CA . LEU A 1 282 ? 8.078 7.070 -10.254 1.00 98.50 282 LEU A CA 1
ATOM 2294 C C . LEU A 1 282 ? 6.962 6.802 -9.239 1.00 98.50 282 LEU A C 1
ATOM 2296 O O . LEU A 1 282 ? 6.000 7.561 -9.174 1.00 98.50 282 LEU A O 1
ATOM 2300 N N . ILE A 1 283 ? 7.090 5.766 -8.407 1.00 98.38 283 ILE A N 1
ATOM 2301 C CA . ILE A 1 283 ? 6.077 5.465 -7.382 1.00 98.38 283 ILE A CA 1
ATOM 2302 C C . ILE A 1 283 ? 5.968 6.613 -6.370 1.00 98.38 283 ILE A C 1
ATOM 2304 O O . ILE A 1 283 ? 4.857 7.020 -6.034 1.00 98.38 283 ILE A O 1
ATOM 2308 N N . SER A 1 284 ? 7.101 7.200 -5.971 1.00 98.31 284 SER A N 1
ATOM 2309 C CA . SER A 1 284 ? 7.126 8.394 -5.118 1.00 98.31 284 SER A CA 1
ATOM 2310 C C . SER A 1 284 ? 6.417 9.591 -5.768 1.00 98.31 284 SER A C 1
ATOM 2312 O O . SER A 1 284 ? 5.740 10.354 -5.078 1.00 98.31 284 SER A O 1
ATOM 2314 N N . VAL A 1 285 ? 6.517 9.760 -7.091 1.00 98.56 285 VAL A N 1
ATOM 2315 C CA . VAL A 1 285 ? 5.766 10.791 -7.826 1.00 98.56 285 VAL A CA 1
ATOM 2316 C C . VAL A 1 285 ? 4.260 10.560 -7.704 1.00 98.56 285 VAL A C 1
ATOM 2318 O O . VAL A 1 285 ? 3.542 11.492 -7.341 1.00 98.56 285 VAL A O 1
ATOM 2321 N N . VAL A 1 286 ? 3.771 9.335 -7.924 1.00 98.50 286 VAL A N 1
ATOM 2322 C CA . VAL A 1 286 ? 2.337 9.026 -7.758 1.00 98.50 286 VAL A CA 1
ATOM 2323 C C . VAL A 1 286 ? 1.892 9.332 -6.328 1.00 98.50 286 VAL A C 1
ATOM 2325 O O . VAL A 1 286 ? 0.937 10.071 -6.115 1.00 98.50 286 VAL A O 1
ATOM 2328 N N . GLU A 1 287 ? 2.617 8.838 -5.327 1.00 98.31 287 GLU A N 1
ATOM 2329 C CA . GLU A 1 287 ? 2.295 9.043 -3.910 1.00 98.31 287 GLU A CA 1
ATOM 2330 C C . GLU A 1 287 ? 2.231 10.533 -3.538 1.00 98.31 287 GLU A C 1
ATOM 2332 O O . GLU A 1 287 ? 1.263 10.993 -2.926 1.00 98.31 287 GLU A O 1
ATOM 2337 N N . ASN A 1 288 ? 3.233 11.314 -3.946 1.00 98.00 288 ASN A N 1
ATOM 2338 C CA . ASN A 1 288 ? 3.357 12.718 -3.558 1.00 98.00 288 ASN A CA 1
ATOM 2339 C C . ASN A 1 288 ? 2.491 13.680 -4.376 1.00 98.00 288 ASN A C 1
ATOM 2341 O O . ASN A 1 288 ? 2.250 14.794 -3.906 1.00 98.00 288 ASN A O 1
ATOM 2345 N N . LYS A 1 289 ? 2.054 13.301 -5.581 1.00 98.06 289 LYS A N 1
ATOM 2346 C CA . LYS A 1 289 ? 1.275 14.182 -6.468 1.00 98.06 289 LYS A CA 1
ATOM 2347 C C . LYS A 1 289 ? -0.192 13.779 -6.566 1.00 98.06 289 LYS A C 1
ATOM 2349 O O . LYS A 1 289 ? -1.032 14.669 -6.548 1.00 98.06 289 LYS A O 1
ATOM 2354 N N . LEU A 1 290 ? -0.500 12.478 -6.595 1.00 98.12 290 LEU A N 1
ATOM 2355 C CA . LEU A 1 290 ? -1.878 11.977 -6.654 1.00 98.12 290 LEU A CA 1
ATOM 2356 C C . LEU A 1 290 ? -2.529 11.913 -5.270 1.00 98.12 290 LEU A C 1
ATOM 2358 O O . LEU A 1 290 ? -3.696 12.253 -5.141 1.00 98.12 290 LEU A O 1
ATOM 2362 N N . LEU A 1 291 ? -1.817 11.456 -4.233 1.00 98.00 291 LEU A N 1
ATOM 2363 C CA . LEU A 1 291 ? -2.433 11.159 -2.930 1.00 98.00 291 LEU A CA 1
ATOM 2364 C C . LEU A 1 291 ? -2.162 12.237 -1.875 1.00 98.00 291 LEU A C 1
ATOM 2366 O O . LEU A 1 291 ? -3.097 12.784 -1.286 1.00 98.00 291 LEU A O 1
ATOM 2370 N N . LYS A 1 292 ? -0.885 12.539 -1.618 1.00 98.00 292 LYS A N 1
ATOM 2371 C CA . LYS A 1 292 ? -0.446 13.394 -0.501 1.00 98.00 292 LYS A CA 1
ATOM 2372 C C . LYS A 1 292 ? -1.139 14.765 -0.423 1.00 98.00 292 LYS A C 1
ATOM 2374 O O . LYS A 1 292 ? -1.535 15.132 0.684 1.00 98.00 292 LYS A O 1
ATOM 2379 N N . PRO A 1 293 ? -1.354 15.512 -1.527 1.00 98.06 293 PRO A N 1
ATOM 2380 C CA . PRO A 1 293 ? -1.989 16.832 -1.465 1.00 98.06 293 PRO A CA 1
ATOM 2381 C C . PRO A 1 293 ? -3.445 16.794 -0.985 1.00 98.06 293 PRO A C 1
ATOM 2383 O O . PRO A 1 293 ? -3.959 17.798 -0.498 1.00 98.06 293 PRO A O 1
ATOM 2386 N N . HIS A 1 294 ? -4.109 15.643 -1.104 1.00 97.75 294 HIS A N 1
ATOM 2387 C CA . HIS A 1 294 ? -5.544 15.502 -0.865 1.00 97.75 294 HIS A CA 1
ATOM 2388 C C . HIS A 1 294 ? -5.882 14.786 0.449 1.00 97.75 294 HIS A C 1
ATOM 2390 O O . HIS A 1 294 ? -7.057 14.682 0.792 1.00 97.75 294 HIS A O 1
ATOM 2396 N N . VAL A 1 295 ? -4.886 14.341 1.225 1.00 98.06 295 VA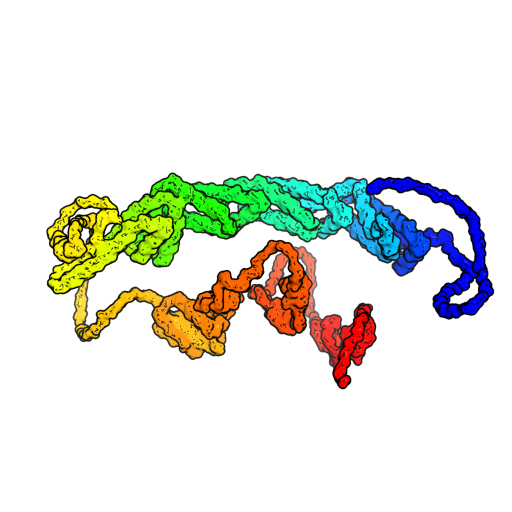L A N 1
ATOM 2397 C CA . VAL A 1 295 ? -5.065 13.633 2.512 1.00 98.06 295 VAL A CA 1
ATOM 2398 C C . VAL A 1 295 ? -6.052 14.348 3.439 1.00 98.06 295 VAL A C 1
ATOM 2400 O O . VAL A 1 295 ? -7.000 13.728 3.921 1.00 98.06 295 VAL A O 1
ATOM 2403 N N . ALA A 1 296 ? -5.867 15.654 3.660 1.00 97.25 296 ALA A N 1
ATOM 2404 C CA . ALA A 1 296 ? -6.726 16.436 4.549 1.00 97.25 296 ALA A CA 1
ATOM 2405 C C . ALA A 1 296 ? -8.186 16.455 4.063 1.00 97.25 296 ALA A C 1
ATOM 2407 O O . ALA A 1 296 ? -9.102 16.176 4.835 1.00 97.25 296 ALA A O 1
ATOM 2408 N N . THR A 1 297 ? -8.395 16.693 2.766 1.00 96.69 297 THR A N 1
ATOM 2409 C CA . THR A 1 297 ? -9.720 16.715 2.131 1.00 96.69 297 THR A CA 1
ATOM 2410 C C . THR A 1 297 ? -10.415 15.353 2.190 1.00 96.69 297 THR A C 1
ATOM 2412 O O . THR A 1 297 ? -11.620 15.288 2.433 1.00 96.69 297 THR A O 1
ATOM 2415 N N . LEU A 1 298 ? -9.673 14.258 1.993 1.00 97.69 298 LEU A N 1
ATOM 2416 C CA . LEU A 1 298 ? -10.207 12.893 2.069 1.00 97.69 298 LEU A CA 1
ATOM 2417 C C . LEU A 1 298 ? -10.658 12.541 3.493 1.00 97.69 298 LEU A C 1
ATOM 2419 O O . LEU A 1 298 ? -11.717 11.932 3.667 1.00 97.69 298 LEU A O 1
ATOM 2423 N N . LEU A 1 299 ? -9.889 12.950 4.508 1.00 97.62 299 LEU A N 1
ATOM 2424 C CA . LEU A 1 299 ? -10.262 12.762 5.912 1.00 97.62 299 LEU A CA 1
ATOM 2425 C C . LEU A 1 299 ? -11.492 13.590 6.280 1.00 97.62 299 LEU A C 1
ATOM 2427 O O . LEU A 1 299 ? -12.440 13.049 6.843 1.00 97.62 299 LEU A O 1
ATOM 2431 N N . GLU A 1 300 ? -11.497 14.875 5.930 1.00 95.06 300 GLU A N 1
ATOM 2432 C CA . GLU A 1 300 ? -12.583 15.799 6.266 1.00 95.06 300 GLU A CA 1
ATOM 2433 C C . GLU A 1 300 ? -13.919 15.386 5.635 1.00 95.06 300 GLU A C 1
ATOM 2435 O O . GLU A 1 300 ? -14.949 15.401 6.306 1.00 95.06 300 GLU A O 1
ATOM 2440 N N . ARG A 1 301 ? -13.914 14.983 4.358 1.00 92.38 301 ARG A N 1
ATOM 2441 C CA . ARG A 1 301 ? -15.147 14.678 3.612 1.00 92.38 301 ARG A CA 1
ATOM 2442 C C . ARG A 1 301 ? -15.628 13.237 3.756 1.00 92.38 301 ARG A C 1
ATOM 2444 O O . ARG A 1 301 ? -16.815 12.992 3.561 1.00 92.38 301 ARG A O 1
ATOM 2451 N N . GLY A 1 302 ? -14.730 12.280 4.004 1.00 92.44 302 GLY A N 1
ATOM 2452 C CA . GLY A 1 302 ? -15.054 10.855 3.864 1.00 92.44 302 GLY A CA 1
ATOM 2453 C C . GLY A 1 302 ? -14.870 10.000 5.106 1.00 92.44 302 GLY A C 1
ATOM 2454 O O . GLY A 1 302 ? -15.557 8.989 5.229 1.00 92.44 302 GLY A O 1
ATOM 2455 N N . PHE A 1 303 ? -13.969 10.362 6.023 1.00 96.56 303 PHE A N 1
ATOM 2456 C CA . PHE A 1 303 ? -13.592 9.452 7.106 1.00 96.56 303 PHE A CA 1
ATOM 2457 C C . PHE A 1 303 ? -14.759 9.130 8.049 1.00 96.56 303 PHE A C 1
ATOM 2459 O O . PHE A 1 303 ? -14.966 7.964 8.381 1.00 96.56 303 PHE A O 1
ATOM 2466 N N . GLU A 1 304 ? -15.549 10.135 8.448 1.00 95.31 304 GLU A N 1
ATOM 2467 C CA . GLU A 1 304 ? -16.712 9.905 9.318 1.00 95.31 304 GLU A CA 1
ATOM 2468 C C . GLU A 1 304 ? -17.734 8.972 8.651 1.00 95.31 304 GLU A C 1
ATOM 2470 O O . GLU A 1 304 ? -18.151 7.995 9.266 1.00 95.31 304 GLU A O 1
ATOM 2475 N N . THR A 1 305 ? -18.059 9.201 7.375 1.00 95.50 305 THR A N 1
ATOM 2476 C CA . THR A 1 305 ? -18.997 8.367 6.606 1.00 95.50 305 THR A CA 1
ATOM 2477 C C . THR A 1 305 ? -18.526 6.915 6.509 1.00 95.50 305 THR A C 1
ATOM 2479 O O . THR A 1 305 ? -19.308 5.996 6.736 1.00 95.50 305 THR A O 1
ATOM 2482 N N . LEU A 1 306 ? -17.235 6.688 6.239 1.00 96.62 306 LEU A N 1
ATOM 2483 C CA . LEU A 1 306 ? -16.655 5.340 6.181 1.00 96.62 306 LEU A CA 1
ATOM 2484 C C . LEU A 1 306 ? -16.783 4.592 7.516 1.00 96.62 306 LEU A C 1
ATOM 2486 O O . LEU A 1 306 ? -17.064 3.391 7.532 1.00 96.62 306 LEU A O 1
ATOM 2490 N N . MET A 1 307 ? -16.581 5.301 8.630 1.00 96.62 307 MET A N 1
ATOM 2491 C CA . MET A 1 307 ? -16.717 4.749 9.978 1.00 96.62 307 MET A CA 1
ATOM 2492 C C . MET A 1 307 ? -18.178 4.449 10.336 1.00 96.62 307 MET A C 1
ATOM 2494 O O . MET A 1 307 ? -18.451 3.415 10.942 1.00 96.62 307 MET A O 1
ATOM 2498 N N . GLU A 1 308 ? -19.113 5.328 9.972 1.00 94.06 308 GLU A N 1
ATOM 2499 C CA . GLU A 1 308 ? -20.547 5.162 10.252 1.00 94.06 308 GLU A CA 1
ATOM 2500 C C . GLU A 1 308 ? -21.174 4.020 9.441 1.00 94.06 308 GLU A C 1
ATOM 2502 O O . GLU A 1 308 ? -21.983 3.256 9.972 1.00 94.06 308 GLU A O 1
ATOM 2507 N N . GLU A 1 309 ? -20.774 3.872 8.177 1.00 95.00 309 GLU A N 1
ATOM 2508 C CA . GLU A 1 309 ? -21.228 2.793 7.293 1.00 95.00 309 GLU A CA 1
ATOM 2509 C C . GLU A 1 309 ? -20.509 1.456 7.544 1.00 95.00 309 GLU A C 1
ATOM 2511 O O . GLU A 1 309 ? -20.914 0.432 6.995 1.00 95.00 309 GLU A O 1
ATOM 2516 N N . GLY A 1 310 ? -19.450 1.435 8.362 1.00 93.88 310 GLY A N 1
ATOM 2517 C CA . GLY A 1 310 ? -18.684 0.219 8.651 1.00 93.88 310 GLY A CA 1
ATOM 2518 C C . GLY A 1 310 ? -17.929 -0.325 7.433 1.00 93.88 310 GLY A C 1
ATOM 2519 O O . GLY A 1 310 ? -17.845 -1.537 7.238 1.00 93.88 310 GLY A O 1
ATOM 2520 N N . ARG A 1 311 ? -17.387 0.560 6.590 1.00 96.00 311 ARG A N 1
ATOM 2521 C CA . ARG A 1 311 ? -16.687 0.220 5.338 1.00 96.00 311 ARG A CA 1
ATOM 2522 C C . ARG A 1 311 ? -15.246 -0.234 5.604 1.00 96.00 311 ARG A C 1
ATOM 2524 O O . ARG A 1 311 ? -14.289 0.483 5.318 1.00 96.00 311 ARG A O 1
ATOM 2531 N N . ILE A 1 312 ? -15.093 -1.433 6.171 1.00 95.88 312 ILE A N 1
ATOM 2532 C CA . ILE A 1 312 ? -13.807 -1.986 6.643 1.00 95.88 312 ILE A CA 1
ATOM 2533 C C . ILE A 1 312 ? -12.732 -2.037 5.546 1.00 95.88 312 ILE A C 1
ATOM 2535 O O . ILE A 1 312 ? -11.595 -1.629 5.794 1.00 95.88 312 ILE A O 1
ATOM 2539 N N . ASP A 1 313 ? -13.075 -2.481 4.334 1.00 96.44 313 ASP A N 1
ATOM 2540 C CA . ASP A 1 313 ? -12.113 -2.582 3.225 1.00 96.44 313 ASP A CA 1
ATOM 2541 C C . ASP A 1 313 ? -11.600 -1.213 2.766 1.00 96.44 313 ASP A C 1
ATOM 2543 O O . ASP A 1 313 ? -10.409 -1.036 2.507 1.00 96.44 313 ASP A O 1
ATOM 2547 N N . ASP A 1 314 ? -12.480 -0.212 2.724 1.00 97.50 314 ASP A N 1
ATOM 2548 C CA . ASP A 1 314 ? -12.110 1.149 2.337 1.00 97.50 314 ASP A CA 1
ATOM 2549 C C . ASP A 1 314 ? -11.259 1.826 3.420 1.00 97.50 314 ASP A C 1
ATOM 2551 O O . ASP A 1 314 ? -10.288 2.513 3.100 1.00 97.50 314 ASP A O 1
ATOM 2555 N N . LEU A 1 315 ? -11.553 1.578 4.702 1.00 98.00 315 LEU A N 1
ATOM 2556 C CA . LEU A 1 315 ? -10.724 2.018 5.832 1.00 98.00 315 LEU A CA 1
ATOM 2557 C C . LEU A 1 315 ? -9.344 1.349 5.823 1.00 98.00 315 LEU A C 1
ATOM 2559 O O . LEU A 1 315 ? -8.338 2.001 6.109 1.00 98.00 315 LEU A O 1
ATOM 2563 N N . LYS A 1 316 ? -9.280 0.065 5.456 1.00 98.00 316 LYS A N 1
ATOM 2564 C CA . LYS A 1 316 ? -8.021 -0.671 5.288 1.00 98.00 316 LYS A CA 1
ATOM 2565 C C . LYS A 1 316 ? -7.197 -0.075 4.150 1.00 98.00 316 LYS A C 1
ATOM 2567 O O . LYS A 1 316 ? -6.011 0.193 4.332 1.00 98.00 316 LYS A O 1
ATOM 2572 N N . ARG A 1 317 ? -7.831 0.203 3.005 1.00 98.06 317 ARG A N 1
ATOM 2573 C CA . ARG A 1 317 ? -7.188 0.867 1.864 1.00 98.06 317 ARG A CA 1
ATOM 2574 C C . ARG A 1 317 ? -6.692 2.260 2.241 1.00 98.06 317 ARG A C 1
ATOM 2576 O O . ARG A 1 317 ? -5.552 2.596 1.936 1.00 98.06 317 ARG A O 1
ATOM 2583 N N . MET A 1 318 ? -7.503 3.042 2.958 1.00 98.25 318 MET A N 1
ATOM 2584 C CA . MET A 1 318 ? -7.107 4.358 3.468 1.00 98.25 318 MET A CA 1
ATOM 2585 C C . MET A 1 318 ? -5.863 4.257 4.356 1.00 98.25 318 MET A C 1
ATOM 2587 O O . MET A 1 318 ? -4.909 4.997 4.139 1.00 98.25 318 MET A O 1
ATOM 2591 N N . TYR A 1 319 ? -5.832 3.313 5.301 1.00 98.25 319 TYR A N 1
ATOM 2592 C CA . TYR A 1 319 ? -4.676 3.086 6.171 1.00 98.25 319 TYR A CA 1
ATOM 2593 C C . TYR A 1 319 ? -3.416 2.713 5.376 1.00 98.25 319 TYR A C 1
ATOM 2595 O O . TYR A 1 319 ? -2.372 3.344 5.543 1.00 98.25 319 TYR A O 1
ATOM 2603 N N . SER A 1 320 ? -3.509 1.742 4.463 1.00 97.81 320 SER A N 1
ATOM 2604 C CA . SER A 1 320 ? -2.379 1.311 3.630 1.00 97.81 320 SER A CA 1
ATOM 2605 C C . SER A 1 320 ? -1.848 2.420 2.719 1.00 97.81 320 SER A C 1
ATOM 2607 O O . SER A 1 320 ? -0.635 2.569 2.582 1.00 97.81 320 SER A O 1
ATOM 2609 N N . LEU A 1 321 ? -2.731 3.218 2.118 1.00 98.31 321 LEU A N 1
ATOM 2610 C CA . LEU A 1 321 ? -2.343 4.344 1.269 1.00 98.31 321 LEU A CA 1
ATOM 2611 C C . LEU A 1 321 ? -1.724 5.480 2.089 1.00 98.31 321 LEU A C 1
ATOM 2613 O O . LEU A 1 321 ? -0.715 6.048 1.687 1.00 98.31 321 LEU A O 1
ATOM 2617 N N . PHE A 1 322 ? -2.266 5.792 3.264 1.00 98.25 322 PHE A N 1
ATOM 2618 C CA . PHE A 1 322 ? -1.750 6.885 4.090 1.00 98.25 322 PHE A CA 1
ATOM 2619 C C . PHE A 1 322 ? -0.401 6.538 4.728 1.00 98.25 322 PHE A C 1
ATOM 2621 O O . PHE A 1 322 ? 0.412 7.436 4.945 1.00 98.25 322 PHE A O 1
ATOM 2628 N N . ALA A 1 323 ? -0.118 5.250 4.954 1.00 97.44 323 ALA A N 1
ATOM 2629 C CA . ALA A 1 323 ? 1.210 4.773 5.347 1.00 97.44 323 ALA A CA 1
ATOM 2630 C C . ALA A 1 323 ? 2.287 5.111 4.310 1.00 97.44 323 ALA A C 1
ATOM 2632 O O . ALA A 1 323 ? 3.417 5.402 4.687 1.00 97.44 323 ALA A O 1
ATOM 2633 N N . ARG A 1 324 ? 1.939 5.111 3.019 1.00 96.94 324 ARG A N 1
ATOM 2634 C CA . ARG A 1 324 ? 2.876 5.402 1.925 1.00 96.94 324 ARG A CA 1
ATOM 2635 C C . ARG A 1 324 ? 3.291 6.871 1.835 1.00 96.94 324 ARG A C 1
ATOM 2637 O O . ARG A 1 324 ? 4.343 7.168 1.292 1.00 96.94 324 ARG A O 1
ATOM 2644 N N . VAL A 1 325 ? 2.471 7.785 2.353 1.00 97.38 325 VAL A N 1
ATOM 2645 C CA . VAL A 1 325 ? 2.696 9.243 2.278 1.00 97.38 325 VAL A CA 1
ATOM 2646 C C . VAL A 1 325 ? 2.962 9.879 3.645 1.00 97.38 325 VAL A C 1
ATOM 2648 O O . VAL A 1 325 ? 2.827 11.094 3.792 1.00 97.38 325 VAL A O 1
ATOM 2651 N N . ASP A 1 326 ? 3.319 9.065 4.642 1.00 95.62 326 ASP A N 1
ATOM 2652 C CA . ASP A 1 326 ? 3.573 9.475 6.030 1.00 95.62 326 ASP A CA 1
ATOM 2653 C C . ASP A 1 326 ? 2.381 10.186 6.718 1.00 95.62 326 ASP A C 1
ATOM 2655 O O . ASP A 1 326 ? 2.557 10.948 7.667 1.00 95.62 326 ASP A O 1
ATOM 2659 N N . ALA A 1 327 ? 1.146 9.899 6.288 1.00 97.38 327 ALA A N 1
ATOM 2660 C CA . ALA A 1 327 ? -0.093 10.541 6.758 1.00 97.38 327 ALA A CA 1
ATOM 2661 C C . ALA A 1 327 ? 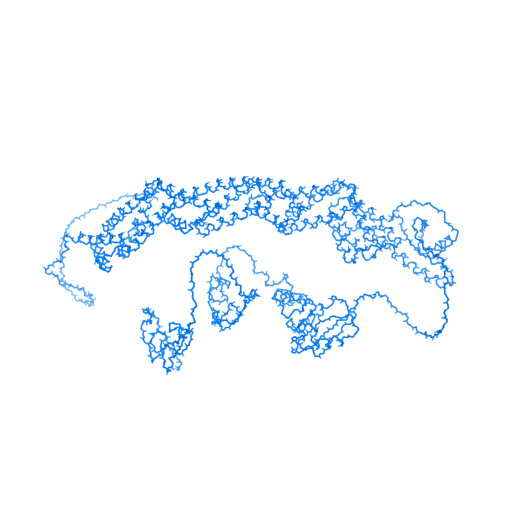-0.855 9.740 7.838 1.00 97.38 327 ALA A C 1
ATOM 2663 O O . ALA A 1 327 ? -2.032 9.976 8.126 1.00 97.38 327 ALA A O 1
ATOM 2664 N N . ILE A 1 328 ? -0.206 8.751 8.457 1.00 97.19 328 ILE A N 1
ATOM 2665 C CA . ILE A 1 328 ? -0.833 7.900 9.484 1.00 97.19 328 ILE A CA 1
ATOM 2666 C C . ILE A 1 328 ? -1.211 8.696 10.738 1.00 97.19 328 ILE A C 1
ATOM 2668 O O . ILE A 1 328 ? -2.212 8.395 11.392 1.00 97.19 328 ILE A O 1
ATOM 2672 N N . ASN A 1 329 ? -0.443 9.733 11.075 1.00 96.69 329 ASN A N 1
ATOM 2673 C CA . ASN A 1 329 ? -0.753 10.586 12.221 1.00 96.69 329 ASN A CA 1
ATOM 2674 C C . ASN A 1 329 ? -2.004 11.444 11.990 1.00 96.69 329 ASN A C 1
ATOM 2676 O O . ASN A 1 329 ? -2.778 11.640 12.932 1.00 96.69 329 ASN A O 1
ATOM 2680 N N . ASP A 1 330 ? -2.248 11.889 10.758 1.00 97.75 330 ASP A N 1
ATOM 2681 C CA . ASP A 1 330 ? -3.472 12.600 10.382 1.00 97.75 330 ASP A CA 1
ATOM 2682 C C . ASP A 1 330 ? -4.690 11.682 10.517 1.00 97.75 330 ASP A C 1
ATOM 2684 O O . ASP A 1 330 ? -5.671 12.037 11.176 1.00 97.75 330 ASP A O 1
ATOM 2688 N N . LEU A 1 331 ? -4.586 10.444 10.017 1.00 97.94 331 LEU A N 1
ATOM 2689 C CA . LEU A 1 331 ? -5.624 9.421 10.176 1.00 97.94 331 LEU A CA 1
ATOM 2690 C C . LEU A 1 331 ? -5.895 9.093 11.653 1.00 97.94 331 LEU A C 1
ATOM 2692 O O . LEU A 1 331 ? -7.048 9.010 12.074 1.00 97.94 331 LEU A O 1
ATOM 2696 N N . LYS A 1 332 ? -4.847 8.955 12.473 1.00 97.75 332 LYS A N 1
ATOM 2697 C CA . LYS A 1 332 ? -4.968 8.722 13.924 1.00 97.75 332 LYS A CA 1
ATOM 2698 C C . LYS A 1 332 ? -5.692 9.870 14.628 1.00 97.75 332 LYS A C 1
ATOM 2700 O O . LYS A 1 332 ? -6.489 9.640 15.544 1.00 97.75 332 LYS A O 1
ATOM 2705 N N . THR A 1 333 ? -5.426 11.101 14.201 1.00 97.25 333 THR A N 1
ATOM 2706 C CA . THR A 1 333 ? -6.086 12.302 14.725 1.00 97.25 333 THR A CA 1
ATOM 2707 C C . THR A 1 333 ? -7.562 12.316 14.333 1.00 97.25 333 THR A C 1
ATOM 2709 O O . THR A 1 333 ? -8.415 12.480 15.205 1.00 97.25 333 THR A O 1
ATOM 2712 N N . ALA A 1 334 ? -7.885 12.037 13.067 1.00 97.75 334 ALA A N 1
ATOM 2713 C CA . ALA A 1 334 ? -9.264 11.908 12.596 1.00 97.75 334 ALA A CA 1
ATOM 2714 C C . ALA A 1 334 ? -10.033 10.803 13.345 1.00 97.75 334 ALA A C 1
ATOM 2716 O O . ALA A 1 334 ? -11.143 11.039 13.823 1.00 97.75 334 ALA A O 1
ATOM 2717 N N . PHE A 1 335 ? -9.415 9.636 13.551 1.00 97.94 335 PHE A N 1
ATOM 2718 C CA . PHE A 1 335 ? -9.980 8.534 14.335 1.00 97.94 335 PHE A CA 1
ATOM 2719 C C . PHE A 1 335 ? -10.268 8.935 15.785 1.00 97.94 335 PHE A C 1
ATOM 2721 O O . PHE A 1 335 ? -11.361 8.697 16.301 1.00 97.94 335 PHE A O 1
ATOM 2728 N N . SER A 1 336 ? -9.320 9.614 16.434 1.00 97.44 336 SER A N 1
ATOM 2729 C CA . SER A 1 336 ? -9.493 10.108 17.806 1.00 97.44 336 SER A CA 1
ATOM 2730 C C . SER A 1 336 ? -10.631 11.125 17.906 1.00 97.44 336 SER A C 1
ATOM 2732 O O . SER A 1 336 ? -11.460 11.035 18.814 1.00 97.44 336 SER A O 1
ATOM 2734 N N . ASN A 1 337 ? -10.709 12.055 16.953 1.00 96.56 337 ASN A N 1
ATOM 2735 C CA . ASN A 1 337 ? -11.751 13.079 16.896 1.00 96.56 337 ASN A CA 1
ATOM 2736 C C . ASN A 1 337 ? -13.136 12.465 16.653 1.00 96.56 337 ASN A C 1
ATOM 2738 O O . ASN A 1 337 ? -14.092 12.829 17.341 1.00 96.56 337 ASN A O 1
ATOM 2742 N N . TYR A 1 338 ? -13.238 11.483 15.753 1.00 97.19 338 TYR A N 1
ATOM 2743 C CA . TYR A 1 338 ? -14.470 10.731 15.504 1.00 97.19 338 TYR A CA 1
ATOM 2744 C C . TYR A 1 338 ? -14.987 10.053 16.779 1.00 97.19 338 TYR A C 1
ATOM 2746 O O . TYR A 1 338 ? -16.170 10.176 17.117 1.00 97.19 338 TYR A O 1
ATOM 2754 N N . ILE A 1 339 ? -14.103 9.382 17.527 1.00 97.12 339 ILE A N 1
ATOM 2755 C CA . ILE A 1 339 ? -14.455 8.734 18.799 1.00 97.12 339 ILE A CA 1
ATOM 2756 C C . ILE A 1 339 ? -14.935 9.777 19.807 1.00 97.12 339 ILE A C 1
ATOM 2758 O O . ILE A 1 339 ? -16.002 9.612 20.402 1.00 97.12 339 ILE A O 1
ATOM 2762 N N . GLN A 1 340 ? -14.182 10.866 19.987 1.00 95.69 340 GLN A N 1
ATOM 2763 C CA . GLN A 1 340 ? -14.537 11.910 20.948 1.00 95.69 340 GLN A CA 1
ATOM 2764 C C . GLN A 1 340 ? -15.896 12.536 20.636 1.00 95.69 340 GLN A C 1
ATOM 2766 O O . GLN A 1 340 ? -16.723 12.677 21.540 1.00 95.69 340 GLN A O 1
ATOM 2771 N N . LYS A 1 341 ? -16.162 12.854 19.366 1.00 94.88 341 LYS A N 1
ATOM 2772 C CA . LYS A 1 341 ? -17.429 13.426 18.895 1.00 94.88 341 LYS A CA 1
ATOM 2773 C C . LYS A 1 341 ? -18.604 12.482 19.156 1.00 94.88 341 LYS A C 1
ATOM 2775 O O . LYS A 1 341 ? -19.591 12.889 19.772 1.00 94.88 341 LYS A O 1
ATOM 2780 N N . ASN A 1 342 ? -18.492 11.217 18.749 1.00 94.31 342 ASN A N 1
ATOM 2781 C CA . ASN A 1 342 ? -19.580 10.244 18.875 1.00 94.31 342 ASN A CA 1
ATOM 2782 C C . ASN A 1 342 ? -19.866 9.849 20.323 1.00 94.31 342 ASN A C 1
ATOM 2784 O O . ASN A 1 342 ? -21.026 9.805 20.739 1.00 94.31 342 ASN A O 1
ATOM 2788 N N . VAL A 1 343 ? -18.826 9.617 21.124 1.00 94.06 343 VAL A N 1
ATOM 2789 C CA . VAL A 1 343 ? -18.996 9.290 22.544 1.00 94.06 343 VAL A CA 1
ATOM 2790 C C . VAL A 1 343 ? -19.565 10.487 23.303 1.00 94.06 343 VAL A C 1
ATOM 2792 O O . VAL A 1 343 ? -20.522 10.316 24.055 1.00 94.06 343 VAL A O 1
ATOM 2795 N N . SER A 1 344 ? -19.061 11.703 23.066 1.00 92.12 344 SER A N 1
ATOM 2796 C CA . SER A 1 344 ? -19.584 12.908 23.729 1.00 92.12 344 SER A CA 1
ATOM 2797 C C . SER A 1 344 ? -21.057 13.146 23.392 1.00 92.12 344 SER A C 1
ATOM 2799 O O . SER A 1 344 ? -21.850 13.435 24.288 1.00 92.12 344 SER A O 1
ATOM 2801 N N . LYS A 1 345 ? -21.457 12.943 22.128 1.00 91.94 345 LYS A N 1
ATOM 2802 C CA . LYS A 1 345 ? -22.862 13.012 21.698 1.00 91.94 345 LYS A CA 1
ATOM 2803 C C . LYS A 1 345 ? -23.740 12.013 22.458 1.00 91.94 345 LYS A C 1
ATOM 2805 O O . LYS A 1 345 ? -24.804 12.387 22.938 1.00 91.94 345 LYS A O 1
ATOM 2810 N N . LEU A 1 346 ? -23.283 10.768 22.623 1.00 91.06 346 LEU A N 1
ATOM 2811 C CA . LEU A 1 346 ? -24.010 9.739 23.379 1.00 91.06 346 LEU A CA 1
ATOM 2812 C C . LEU A 1 346 ? -24.103 10.052 24.880 1.00 91.06 346 LEU A C 1
ATOM 2814 O O . LEU A 1 346 ? -25.121 9.761 25.503 1.00 91.06 346 LEU A O 1
ATOM 2818 N N . VAL A 1 347 ? -23.051 10.619 25.473 1.00 89.19 347 VAL A N 1
ATOM 2819 C CA . VAL A 1 347 ? -22.990 10.946 26.909 1.00 89.19 347 VAL A CA 1
ATOM 2820 C C . VAL A 1 347 ? -23.895 12.137 27.268 1.00 89.19 347 VAL A C 1
ATOM 2822 O O . VAL A 1 347 ? -24.473 12.173 28.363 1.00 89.19 347 VAL A O 1
ATOM 2825 N N . MET A 1 348 ? -24.020 13.108 26.361 1.00 87.50 348 MET A N 1
ATOM 2826 C CA . MET A 1 348 ? -24.800 14.335 26.567 1.00 87.50 348 MET A CA 1
ATOM 2827 C C . MET A 1 348 ? -26.290 14.200 26.223 1.00 87.50 348 MET A C 1
ATOM 2829 O O . MET A 1 348 ? -27.072 15.071 26.596 1.00 87.50 348 MET A O 1
ATOM 2833 N N . ASP A 1 349 ? -26.710 13.122 25.558 1.00 87.19 349 ASP A N 1
ATOM 2834 C CA . ASP A 1 349 ? -28.114 12.898 25.200 1.00 87.19 349 ASP A CA 1
ATOM 2835 C C . ASP A 1 349 ? -28.941 12.360 26.387 1.00 87.19 349 ASP A C 1
ATOM 2837 O O . ASP A 1 349 ? -28.928 11.169 26.718 1.00 87.19 349 ASP A O 1
ATOM 2841 N N . ASP A 1 350 ? -29.709 13.251 27.020 1.00 81.38 350 ASP A N 1
ATOM 2842 C CA . ASP A 1 350 ? -30.597 12.922 28.142 1.00 81.38 350 ASP A CA 1
ATOM 2843 C C . ASP A 1 350 ? -31.796 12.038 27.754 1.00 81.38 350 ASP A C 1
ATOM 2845 O O . ASP A 1 350 ? -32.340 11.322 28.602 1.00 81.38 350 ASP A O 1
ATOM 2849 N N . GLN A 1 351 ? -32.223 12.038 26.488 1.00 79.75 351 GLN A N 1
ATOM 2850 C CA . GLN A 1 351 ? -33.363 11.226 26.044 1.00 79.75 351 GLN A CA 1
ATOM 2851 C C . GLN A 1 351 ? -32.977 9.750 25.886 1.00 79.75 351 GLN A C 1
ATOM 2853 O O . GLN A 1 351 ? -33.813 8.859 26.068 1.00 79.75 351 GLN A O 1
ATOM 2858 N N . GLN A 1 352 ? -31.703 9.477 25.598 1.00 77.94 352 GLN A N 1
ATOM 2859 C CA . GLN A 1 352 ? -31.193 8.140 25.284 1.00 77.94 352 GLN A CA 1
ATOM 2860 C C . GLN A 1 352 ? -30.425 7.464 26.426 1.00 77.94 352 GLN A C 1
ATOM 2862 O O . GLN A 1 352 ? -29.857 6.384 26.230 1.00 77.94 352 GLN A O 1
ATOM 2867 N N . GLU A 1 353 ? -30.473 8.013 27.643 1.00 79.44 353 GLU A N 1
ATOM 2868 C CA . GLU A 1 353 ? -29.760 7.488 28.819 1.00 79.44 353 GLU A CA 1
ATOM 2869 C C . GLU A 1 353 ? -30.011 5.993 29.087 1.00 79.44 353 GLU A C 1
ATOM 2871 O O . GLU A 1 353 ? -29.125 5.286 29.565 1.00 79.44 353 GLU A O 1
ATOM 2876 N N . LYS A 1 354 ? -31.210 5.481 28.771 1.00 80.38 354 LYS A N 1
ATOM 2877 C CA . LYS A 1 354 ? -31.548 4.055 28.952 1.00 80.38 354 LYS A CA 1
ATOM 2878 C C . LYS A 1 354 ? -30.777 3.133 28.006 1.00 80.38 354 LYS A C 1
ATOM 2880 O O . LYS A 1 354 ? -30.484 2.003 28.381 1.00 80.38 354 LYS A O 1
ATOM 2885 N N . THR A 1 355 ? -30.469 3.612 26.803 1.00 87.94 355 THR A N 1
ATOM 2886 C CA . THR A 1 355 ? -29.760 2.864 25.751 1.00 87.94 355 THR A CA 1
ATOM 2887 C C . THR A 1 355 ? -28.274 3.202 25.675 1.00 87.94 355 THR A C 1
ATOM 2889 O O . THR A 1 355 ? -27.543 2.544 24.945 1.00 87.94 355 THR A O 1
ATOM 2892 N N . PHE A 1 356 ? -27.813 4.202 26.435 1.00 91.00 356 PHE A N 1
ATOM 2893 C CA . PHE A 1 356 ? -26.429 4.680 26.438 1.00 91.00 356 PHE A CA 1
ATOM 2894 C C . PHE A 1 356 ? -25.400 3.544 26.533 1.00 91.00 356 PHE A C 1
ATOM 2896 O O . PHE A 1 356 ? -24.515 3.441 25.687 1.00 91.00 356 PHE A O 1
ATOM 2903 N N . VAL A 1 357 ? -25.545 2.657 27.527 1.00 92.25 357 VAL A N 1
ATOM 2904 C CA . VAL A 1 357 ? -24.579 1.570 27.761 1.00 92.25 357 VAL A CA 1
ATOM 2905 C C . VAL A 1 357 ? -24.585 0.556 26.612 1.00 92.25 357 VAL A C 1
ATOM 2907 O O . VAL A 1 357 ? -23.535 0.063 26.226 1.00 92.25 357 VAL A O 1
ATOM 2910 N N . GLU A 1 358 ? -25.738 0.273 26.008 1.00 92.75 358 GLU A N 1
ATOM 2911 C CA . GLU A 1 358 ? -25.818 -0.642 24.860 1.00 92.75 358 GLU A CA 1
ATOM 2912 C C . GLU A 1 358 ? -25.178 -0.019 23.611 1.00 92.75 358 GLU A C 1
ATOM 2914 O O . GLU A 1 358 ? -24.416 -0.685 22.911 1.00 92.75 358 GLU A O 1
ATOM 2919 N N . LYS A 1 359 ? -25.404 1.280 23.379 1.00 94.12 359 LYS A N 1
ATOM 2920 C CA . LYS A 1 359 ? -24.805 2.018 22.259 1.00 94.12 359 LYS A CA 1
ATOM 2921 C C . LYS A 1 359 ? -23.292 2.161 22.391 1.00 94.12 359 LYS A C 1
ATOM 2923 O O . LYS A 1 359 ? -22.592 1.935 21.411 1.00 94.12 359 LYS A O 1
ATOM 2928 N N . ILE A 1 360 ? -22.773 2.475 23.580 1.00 94.81 360 ILE A N 1
ATOM 2929 C CA . ILE A 1 360 ? -21.321 2.604 23.783 1.00 94.81 360 ILE A CA 1
ATOM 2930 C C . ILE A 1 360 ? -20.610 1.250 23.695 1.00 94.81 360 ILE A C 1
ATOM 2932 O O . ILE A 1 360 ? -19.495 1.169 23.189 1.00 94.81 360 ILE A O 1
ATOM 2936 N N . LEU A 1 361 ? -21.269 0.172 24.135 1.00 94.88 361 LEU A N 1
ATOM 2937 C CA . LEU A 1 361 ? -20.768 -1.188 23.967 1.00 94.88 361 LEU A CA 1
ATOM 2938 C C . LEU A 1 361 ? -20.735 -1.609 22.498 1.00 94.88 361 LEU A C 1
ATOM 2940 O O . LEU A 1 361 ? -19.797 -2.301 22.117 1.00 94.88 361 LEU A O 1
ATOM 2944 N N . LYS A 1 362 ? -21.740 -1.225 21.700 1.00 94.88 362 LYS A N 1
ATOM 2945 C CA . LYS A 1 362 ? -21.744 -1.462 20.251 1.00 94.88 362 LYS A CA 1
ATOM 2946 C C . LYS A 1 362 ? -20.627 -0.670 19.574 1.00 94.88 362 LYS A C 1
ATOM 2948 O O . LYS A 1 362 ? -19.785 -1.274 18.929 1.00 94.88 362 LYS A O 1
ATOM 2953 N N . LEU A 1 363 ? -20.555 0.639 19.829 1.00 95.56 363 LEU A N 1
ATOM 2954 C CA . LEU A 1 363 ? -19.505 1.501 19.284 1.00 95.56 363 LEU A CA 1
ATOM 2955 C C . LEU A 1 363 ? -18.108 0.959 19.609 1.00 95.56 363 LEU A C 1
ATOM 2957 O O . LEU A 1 363 ? -17.252 0.920 18.738 1.00 95.56 363 LEU A O 1
ATOM 2961 N N . LYS A 1 364 ? -17.872 0.490 20.841 1.00 95.75 364 LYS A N 1
ATOM 2962 C CA . LYS A 1 364 ? -16.586 -0.115 21.209 1.00 95.75 364 LYS A CA 1
ATOM 2963 C C . LYS A 1 364 ? -16.271 -1.371 20.390 1.00 95.75 364 LYS A C 1
ATOM 2965 O O . LYS A 1 364 ? -15.127 -1.534 19.991 1.00 95.75 364 LYS A O 1
ATOM 2970 N N . THR A 1 365 ? -17.260 -2.231 20.148 1.00 95.75 365 THR A N 1
ATOM 2971 C CA . THR A 1 365 ? -17.095 -3.416 19.293 1.00 95.75 365 THR A CA 1
ATOM 2972 C C . THR A 1 365 ? -16.775 -3.023 17.851 1.00 95.75 365 THR A C 1
ATOM 2974 O O . THR A 1 365 ? -15.847 -3.583 17.278 1.00 95.75 365 THR A O 1
ATOM 2977 N N . ASP A 1 366 ? -17.475 -2.031 17.300 1.00 95.62 366 ASP A N 1
ATOM 2978 C CA . ASP A 1 366 ? -17.240 -1.549 15.935 1.00 95.62 366 ASP A CA 1
ATOM 2979 C C . ASP A 1 366 ? -15.826 -0.938 15.802 1.00 95.62 366 ASP A C 1
ATOM 2981 O O . ASP A 1 366 ? -15.098 -1.232 14.856 1.00 95.62 366 ASP A O 1
ATOM 2985 N N . LEU A 1 367 ? -15.380 -0.159 16.797 1.00 96.81 367 LEU A N 1
ATOM 2986 C CA . LEU A 1 367 ? -14.021 0.401 16.844 1.00 96.81 367 LEU A CA 1
ATOM 2987 C C . LEU A 1 367 ? -12.934 -0.677 16.976 1.00 96.81 367 LEU A C 1
ATOM 2989 O O . LEU A 1 367 ? -11.874 -0.546 16.367 1.00 96.81 367 LEU A O 1
ATOM 2993 N N . ASP A 1 368 ? -13.181 -1.732 17.759 1.00 95.81 368 ASP A N 1
ATOM 2994 C CA . ASP A 1 368 ? -12.256 -2.866 17.885 1.00 95.81 368 ASP A CA 1
ATOM 2995 C C . ASP A 1 368 ? -12.114 -3.634 16.566 1.00 95.81 368 ASP A C 1
ATOM 2997 O O . ASP A 1 368 ? -11.002 -4.028 16.216 1.00 95.81 368 ASP A O 1
ATOM 3001 N N . ALA A 1 369 ? -13.212 -3.804 15.823 1.00 95.94 369 ALA A N 1
ATOM 3002 C CA . ALA A 1 369 ? -13.189 -4.420 14.499 1.00 95.94 369 ALA A CA 1
ATOM 3003 C C . ALA A 1 369 ? -12.368 -3.581 13.511 1.00 95.94 369 ALA A C 1
ATOM 3005 O O . ALA A 1 369 ? -11.461 -4.106 12.876 1.00 95.94 369 ALA A O 1
ATOM 3006 N N . VAL A 1 370 ? -12.586 -2.261 13.454 1.00 97.12 370 VAL A N 1
ATOM 3007 C CA . VAL A 1 370 ? -11.778 -1.359 12.609 1.00 97.12 370 VAL A CA 1
ATOM 3008 C C . VAL A 1 370 ? -10.292 -1.423 12.983 1.00 97.12 370 VAL A C 1
ATOM 3010 O O . VAL A 1 370 ? -9.426 -1.510 12.111 1.00 97.12 370 VAL A O 1
ATOM 3013 N N . LEU A 1 371 ? -9.973 -1.418 14.279 1.00 96.56 371 LEU A N 1
ATOM 3014 C CA . LEU A 1 371 ? -8.592 -1.502 14.749 1.00 96.56 371 LEU A CA 1
ATOM 3015 C C . LEU A 1 371 ? -7.921 -2.822 14.334 1.00 96.56 371 LEU A C 1
ATOM 3017 O O . LEU 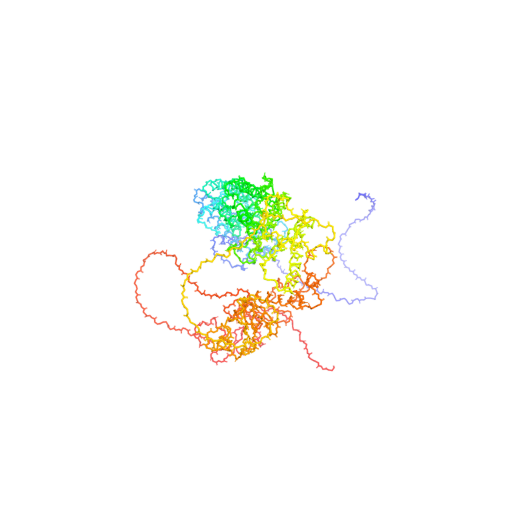A 1 371 ? -6.770 -2.808 13.894 1.00 96.56 371 LEU A O 1
ATOM 3021 N N . SER A 1 372 ? -8.633 -3.940 14.475 1.00 96.75 372 SER A N 1
ATOM 3022 C CA . SER A 1 372 ? -8.157 -5.275 14.101 1.00 96.75 372 SER A CA 1
ATOM 3023 C C . SER A 1 372 ? -7.995 -5.413 12.587 1.00 96.75 372 SER A C 1
ATOM 3025 O O . SER A 1 372 ? -6.909 -5.742 12.105 1.00 96.75 372 SER A O 1
ATOM 3027 N N . ASP A 1 373 ? -9.058 -5.110 11.845 1.00 95.81 373 ASP A N 1
ATOM 3028 C CA . ASP A 1 373 ? -9.238 -5.568 10.467 1.00 95.81 373 ASP A CA 1
ATOM 3029 C C . ASP A 1 373 ? -8.758 -4.528 9.443 1.00 95.81 373 ASP A C 1
ATOM 3031 O O . ASP A 1 373 ? -8.251 -4.894 8.377 1.00 95.81 373 ASP A O 1
ATOM 3035 N N . SER A 1 374 ? -8.844 -3.233 9.775 1.00 96.81 374 SER A N 1
ATOM 3036 C CA . SER A 1 374 ? -8.381 -2.135 8.915 1.00 96.81 374 SER A CA 1
ATOM 3037 C C . SER A 1 374 ? -7.008 -1.596 9.321 1.00 96.81 374 SER A C 1
ATOM 3039 O O . SER A 1 374 ? -6.178 -1.336 8.451 1.00 96.81 374 SER A O 1
ATOM 3041 N N . PHE A 1 375 ? -6.738 -1.434 10.621 1.00 96.81 375 PHE A N 1
ATOM 3042 C CA . PHE A 1 375 ? -5.520 -0.765 11.123 1.00 96.81 375 PHE A CA 1
ATOM 3043 C C . PHE A 1 375 ? -4.448 -1.728 11.650 1.00 96.81 375 PHE A C 1
ATOM 3045 O O . PHE A 1 375 ? -3.546 -1.312 12.379 1.00 96.81 375 PHE A O 1
ATOM 3052 N N . GLN A 1 376 ? -4.528 -3.012 11.282 1.00 94.31 376 GLN A N 1
ATOM 3053 C CA . GLN A 1 376 ? -3.506 -4.032 11.563 1.00 94.31 376 GLN A CA 1
ATOM 3054 C C . GLN A 1 376 ? -3.162 -4.171 13.058 1.00 94.31 376 GLN A C 1
ATOM 3056 O O . GLN A 1 376 ? -2.027 -4.482 13.418 1.00 94.31 376 GLN A O 1
ATOM 3061 N N . SER A 1 377 ? -4.127 -3.919 13.948 1.00 94.38 377 SER A N 1
ATOM 3062 C CA . SER A 1 377 ? -3.926 -3.915 15.405 1.00 94.38 377 SER A CA 1
ATOM 3063 C C . SER A 1 377 ? -2.804 -2.976 15.883 1.00 94.38 377 SER A C 1
ATOM 3065 O O . SER A 1 377 ? -2.123 -3.263 16.870 1.00 94.38 377 SER A O 1
ATOM 3067 N N . ASN A 1 378 ? -2.609 -1.842 15.202 1.00 96.00 378 ASN A N 1
ATOM 3068 C CA . ASN A 1 378 ? -1.574 -0.868 15.546 1.00 96.00 378 ASN A CA 1
ATOM 3069 C C . ASN A 1 378 ? -1.746 -0.336 16.988 1.00 96.00 378 ASN A C 1
ATOM 3071 O O . ASN A 1 378 ? -2.793 0.208 17.359 1.00 96.00 378 ASN A O 1
ATOM 3075 N N . SER A 1 379 ? -0.692 -0.463 17.804 1.00 96.44 379 SER A N 1
ATOM 3076 C CA . SER A 1 379 ? -0.695 -0.071 19.219 1.00 96.44 379 SER A CA 1
ATOM 3077 C C . SER A 1 379 ? -0.957 1.417 19.443 1.00 96.44 379 SER A C 1
ATOM 3079 O O . SER A 1 379 ? -1.583 1.779 20.441 1.00 96.44 379 SER A O 1
ATOM 3081 N N . ASP A 1 380 ? -0.535 2.278 18.519 1.00 95.94 380 ASP A N 1
ATOM 3082 C CA . ASP A 1 380 ? -0.730 3.724 18.628 1.00 95.94 380 ASP A CA 1
ATOM 3083 C C . ASP A 1 380 ? -2.201 4.093 18.446 1.00 95.94 380 ASP A C 1
ATOM 3085 O O . ASP A 1 380 ? -2.725 4.933 19.180 1.00 95.94 380 ASP A O 1
ATOM 3089 N N . PHE A 1 381 ? -2.898 3.423 17.524 1.00 97.81 381 PHE A N 1
ATOM 3090 C CA . PHE A 1 381 ? -4.347 3.569 17.360 1.00 97.81 381 PHE A CA 1
ATOM 3091 C C . PHE A 1 381 ? -5.104 2.977 18.549 1.00 97.81 381 PHE A C 1
ATOM 3093 O O . PHE A 1 381 ? -6.076 3.575 19.012 1.00 97.81 381 PHE A O 1
ATOM 3100 N N . ALA A 1 382 ? -4.636 1.855 19.104 1.00 97.00 382 ALA A N 1
ATOM 3101 C CA . ALA A 1 382 ? -5.212 1.273 20.315 1.00 97.00 382 ALA A CA 1
ATOM 3102 C C . ALA A 1 382 ? -5.107 2.233 21.515 1.00 97.00 382 ALA A C 1
ATOM 3104 O O . ALA A 1 382 ? -6.076 2.429 22.259 1.00 97.00 382 ALA A O 1
ATOM 3105 N N . PHE A 1 383 ? -3.942 2.866 21.693 1.00 97.06 383 PHE A N 1
ATOM 3106 C CA . PHE A 1 383 ? -3.719 3.872 22.729 1.00 97.06 383 PHE A CA 1
ATOM 3107 C C . PHE A 1 383 ? -4.565 5.127 22.492 1.00 97.06 383 PHE A C 1
ATOM 3109 O O . PHE A 1 383 ? -5.225 5.602 23.420 1.00 97.06 383 PHE A O 1
ATOM 3116 N N . ALA A 1 384 ? -4.607 5.625 21.253 1.00 97.56 384 ALA A N 1
ATOM 3117 C CA . ALA A 1 384 ? -5.415 6.777 20.869 1.00 97.56 384 ALA A CA 1
ATOM 3118 C C . ALA A 1 384 ? -6.912 6.536 21.126 1.00 97.56 384 ALA A C 1
ATOM 3120 O O . ALA A 1 384 ? -7.564 7.366 21.759 1.00 97.56 384 ALA A O 1
ATOM 3121 N N . MET A 1 385 ? -7.440 5.362 20.757 1.00 97.56 385 MET A N 1
ATOM 3122 C CA . MET A 1 385 ? -8.815 4.955 21.066 1.00 97.56 385 MET A CA 1
ATOM 3123 C C . MET A 1 385 ? -9.071 4.929 22.572 1.00 97.56 385 MET A C 1
ATOM 3125 O O . MET A 1 385 ? -10.075 5.472 23.033 1.00 97.56 385 MET A O 1
ATOM 3129 N N . LYS A 1 386 ? -8.176 4.308 23.353 1.00 95.69 386 LYS A N 1
ATOM 3130 C CA . LYS A 1 386 ? -8.297 4.254 24.818 1.00 95.69 386 LYS A CA 1
ATOM 3131 C C . LYS A 1 386 ? -8.365 5.658 25.418 1.00 95.69 386 LYS A C 1
ATOM 3133 O O . LYS A 1 386 ? -9.262 5.923 26.214 1.00 95.69 386 LYS A O 1
ATOM 3138 N N . SER A 1 387 ? -7.449 6.539 25.024 1.00 96.69 387 SER A N 1
ATOM 3139 C CA . SER A 1 387 ? -7.401 7.917 25.515 1.00 96.69 387 SER A CA 1
ATOM 3140 C C . SER A 1 387 ? -8.641 8.715 25.096 1.00 96.69 387 SER A C 1
ATOM 3142 O O . SER A 1 387 ? -9.262 9.368 25.933 1.00 96.69 387 SER A O 1
ATOM 3144 N N . ALA A 1 388 ? -9.068 8.606 23.834 1.00 97.06 388 ALA A N 1
ATOM 3145 C CA . ALA A 1 388 ? -10.260 9.276 23.318 1.00 97.06 388 ALA A CA 1
ATOM 3146 C C . ALA A 1 388 ? -11.545 8.822 24.032 1.00 97.06 388 ALA A C 1
ATOM 3148 O O . ALA A 1 388 ? -12.352 9.663 24.428 1.00 97.06 388 ALA A O 1
ATOM 3149 N N . MET A 1 389 ? -11.713 7.513 24.250 1.00 96.19 389 MET A N 1
ATOM 3150 C CA . MET A 1 389 ? -12.838 6.942 25.002 1.00 96.19 389 MET A CA 1
ATOM 3151 C C . MET A 1 389 ? -12.859 7.435 26.452 1.00 96.19 389 MET A C 1
ATOM 3153 O O . MET A 1 389 ? -13.908 7.849 26.941 1.00 96.19 389 MET A O 1
ATOM 3157 N N . GLU A 1 390 ? -11.714 7.407 27.139 1.00 94.94 390 GLU A N 1
ATOM 3158 C CA . GLU A 1 390 ? -11.598 7.870 28.525 1.00 94.94 390 GLU A CA 1
ATOM 3159 C C . GLU A 1 390 ? -11.933 9.359 28.648 1.00 94.94 390 GLU A C 1
ATOM 3161 O O . GLU A 1 390 ? -12.764 9.739 29.475 1.00 94.94 390 GLU A O 1
ATOM 3166 N N . ASN A 1 391 ? -11.370 10.199 27.784 1.00 94.44 391 ASN A N 1
ATOM 3167 C CA . ASN A 1 391 ? -11.649 11.632 27.798 1.00 94.44 391 ASN A CA 1
ATOM 3168 C C . ASN A 1 391 ? -13.133 11.919 27.530 1.00 94.44 391 ASN A C 1
ATOM 3170 O O . ASN A 1 391 ? -13.756 12.678 28.272 1.00 94.44 391 ASN A O 1
ATOM 3174 N N . ALA A 1 392 ? -13.726 11.274 26.521 1.00 94.56 392 ALA A N 1
ATOM 3175 C CA . ALA A 1 392 ? -15.100 11.544 26.104 1.00 94.56 392 ALA A CA 1
ATOM 3176 C C . ALA A 1 392 ? -16.164 10.990 27.071 1.00 94.56 392 ALA A C 1
ATOM 3178 O O . ALA A 1 392 ? -17.191 11.632 27.294 1.00 94.56 392 ALA A O 1
ATOM 3179 N N . ILE A 1 393 ? -15.929 9.830 27.699 1.00 93.88 393 ILE A N 1
ATOM 3180 C CA . ILE A 1 393 ? -16.845 9.282 28.716 1.00 93.88 393 ILE A CA 1
ATOM 3181 C C . ILE A 1 393 ? -16.917 10.214 29.927 1.00 93.88 393 ILE A C 1
ATOM 3183 O O . ILE A 1 393 ? -18.001 10.458 30.457 1.00 93.88 393 ILE A O 1
ATOM 3187 N N . ASN A 1 394 ? -15.784 10.763 30.364 1.00 92.38 394 ASN A N 1
ATOM 3188 C CA . ASN A 1 394 ? -15.718 11.532 31.606 1.00 92.38 394 ASN A CA 1
ATOM 3189 C C . ASN A 1 394 ? -16.142 13.002 31.466 1.00 92.38 394 ASN A C 1
ATOM 3191 O O . ASN A 1 394 ? -16.204 13.701 32.478 1.00 92.38 394 ASN A O 1
ATOM 3195 N N . VAL A 1 395 ? -16.536 13.464 30.271 1.00 90.00 395 VAL A N 1
ATOM 3196 C CA . VAL A 1 395 ? -17.072 14.829 30.083 1.00 90.00 395 VAL A CA 1
ATOM 3197 C C . VAL A 1 395 ? -18.299 15.070 30.977 1.00 90.00 395 VAL A C 1
ATOM 3199 O O . VAL A 1 395 ? -18.483 16.164 31.505 1.00 90.00 395 VAL A O 1
ATOM 3202 N N . ARG A 1 396 ? -19.112 14.034 31.239 1.00 83.88 396 ARG A N 1
ATOM 3203 C CA . ARG A 1 396 ? -20.261 14.092 32.166 1.00 83.88 396 ARG A CA 1
ATOM 3204 C C . ARG A 1 396 ? -19.969 13.402 33.502 1.00 83.88 396 ARG A C 1
ATOM 3206 O O . ARG A 1 396 ? -20.741 12.549 33.931 1.00 83.88 396 ARG A O 1
ATOM 3213 N N . ALA A 1 397 ? -18.877 13.785 34.164 1.00 80.50 397 ALA A N 1
ATOM 3214 C CA . ALA A 1 397 ? -18.459 13.417 35.528 1.00 80.50 397 ALA A CA 1
ATOM 3215 C C . ALA A 1 397 ? -19.133 12.161 36.140 1.00 80.50 397 ALA A C 1
ATOM 3217 O O . ALA A 1 397 ? -18.620 11.050 36.040 1.00 80.50 397 ALA A O 1
ATOM 3218 N N . ASN A 1 398 ? -20.298 12.326 36.779 1.00 86.38 398 ASN A N 1
ATOM 3219 C CA . ASN A 1 398 ? -20.919 11.287 37.610 1.00 86.38 398 ASN A CA 1
ATOM 3220 C C . ASN A 1 398 ? -21.966 10.424 36.886 1.00 86.38 398 ASN A C 1
ATOM 3222 O O . ASN A 1 398 ? -22.334 9.356 37.385 1.00 86.38 398 ASN A O 1
ATOM 3226 N N . ARG A 1 399 ? -22.503 10.872 35.744 1.00 89.31 399 ARG A N 1
ATOM 3227 C CA . ARG A 1 399 ? -23.677 10.225 35.135 1.00 89.31 399 ARG A CA 1
ATOM 3228 C C . ARG A 1 399 ? -23.362 8.877 34.473 1.00 89.31 399 ARG A C 1
ATOM 3230 O O . ARG A 1 399 ? -24.104 7.933 34.749 1.00 89.31 399 ARG A O 1
ATOM 3237 N N . PRO A 1 400 ? -22.288 8.722 33.674 1.00 91.69 400 PRO A N 1
ATOM 3238 C CA . PRO A 1 400 ? -21.929 7.437 33.074 1.00 91.69 400 PRO A CA 1
ATOM 3239 C C . PRO A 1 400 ? -21.738 6.336 34.122 1.00 91.69 400 PRO A C 1
ATOM 3241 O O . PRO A 1 400 ? -22.249 5.232 33.949 1.00 91.69 400 PRO A O 1
ATOM 3244 N N . ALA A 1 401 ? -21.100 6.657 35.254 1.00 93.38 401 ALA A N 1
ATOM 3245 C CA . ALA A 1 401 ? -20.923 5.735 36.376 1.00 93.38 401 ALA A CA 1
ATOM 3246 C C . ALA A 1 401 ? -22.266 5.219 36.928 1.00 93.38 401 ALA A C 1
ATOM 3248 O O . ALA A 1 401 ? -22.435 4.020 37.162 1.00 93.38 401 ALA A O 1
ATOM 3249 N N . GLU A 1 402 ? -23.251 6.106 37.097 1.00 92.62 402 GLU A N 1
ATOM 3250 C CA . GLU A 1 402 ? -24.602 5.730 37.525 1.00 92.62 402 GLU A CA 1
ATOM 3251 C C . GLU A 1 402 ? -25.326 4.868 36.478 1.00 92.62 402 GLU A C 1
ATOM 3253 O O . GLU A 1 402 ? -25.971 3.878 36.838 1.00 92.62 402 GLU A O 1
ATOM 3258 N N . LEU A 1 403 ? -25.241 5.231 35.193 1.00 92.56 403 LEU A N 1
ATOM 3259 C CA . LEU A 1 403 ? -25.901 4.499 34.107 1.00 92.56 403 LEU A CA 1
ATOM 3260 C C . LEU A 1 403 ? -25.341 3.082 33.964 1.00 92.56 403 LEU A C 1
ATOM 3262 O O . LEU A 1 403 ? -26.119 2.134 33.860 1.00 92.56 403 LEU A O 1
ATOM 3266 N N . VAL A 1 404 ? -24.019 2.915 34.058 1.00 94.31 404 VAL A N 1
ATOM 3267 C CA . VAL A 1 404 ? -23.379 1.592 34.049 1.00 94.31 404 VAL A CA 1
ATOM 3268 C C . VAL A 1 404 ? -23.808 0.767 35.267 1.00 94.31 404 VAL A C 1
ATOM 3270 O O . VAL A 1 404 ? -24.183 -0.394 35.108 1.00 94.31 404 VAL A O 1
ATOM 3273 N N . ALA A 1 405 ? -23.872 1.353 36.470 1.00 94.00 405 ALA A N 1
ATOM 3274 C CA . ALA A 1 405 ? -24.360 0.643 37.661 1.00 94.00 405 ALA A CA 1
ATOM 3275 C C . ALA A 1 405 ? -25.816 0.164 37.509 1.00 94.00 405 ALA A C 1
ATOM 3277 O O . ALA A 1 405 ? -26.137 -0.982 37.838 1.00 94.00 405 ALA A O 1
ATOM 3278 N N . LYS A 1 406 ? -26.697 1.021 36.977 1.00 92.56 406 LYS A N 1
ATOM 3279 C CA . LYS A 1 406 ? -28.103 0.685 36.696 1.00 92.56 406 LYS A CA 1
ATOM 3280 C C . LYS A 1 406 ? -28.244 -0.380 35.613 1.00 92.56 406 LYS A C 1
ATOM 3282 O O . LYS A 1 406 ? -29.115 -1.241 35.724 1.00 92.56 406 LYS A O 1
ATOM 3287 N N . PHE A 1 407 ? -27.407 -0.326 34.581 1.00 92.88 407 PHE A N 1
ATOM 3288 C CA . PHE A 1 407 ? -27.399 -1.317 33.511 1.00 92.88 407 PHE A CA 1
ATOM 3289 C C . PHE A 1 407 ? -27.043 -2.703 34.053 1.00 92.88 407 PHE A C 1
ATOM 3291 O O . PHE A 1 407 ? -27.790 -3.654 33.829 1.00 92.88 407 PHE A O 1
ATOM 3298 N N . VAL A 1 408 ? -25.980 -2.799 34.860 1.00 93.00 408 VAL A N 1
ATOM 3299 C CA . VAL A 1 408 ? -25.593 -4.058 35.514 1.00 93.00 408 VAL A CA 1
ATOM 3300 C C . VAL A 1 408 ? -26.693 -4.560 36.462 1.00 93.00 408 VAL A C 1
ATOM 3302 O O . VAL A 1 408 ? -27.017 -5.745 36.435 1.00 93.00 408 VAL A O 1
ATOM 3305 N N . ASP A 1 409 ? -27.338 -3.685 37.251 1.00 91.69 409 ASP A N 1
ATOM 3306 C CA . ASP A 1 409 ? -28.493 -4.080 38.083 1.00 91.69 409 ASP A CA 1
ATOM 3307 C C . ASP A 1 409 ? -29.639 -4.662 37.251 1.00 91.69 409 ASP A C 1
ATOM 3309 O O . ASP A 1 409 ? -30.220 -5.672 37.642 1.00 91.69 409 ASP A O 1
ATOM 3313 N N . SER A 1 410 ? -29.953 -4.050 36.108 1.00 90.38 410 SER A N 1
ATOM 3314 C CA . SER A 1 410 ? -31.000 -4.538 35.208 1.00 90.38 410 SER A CA 1
ATOM 3315 C C . SER A 1 410 ? -30.686 -5.945 34.696 1.00 90.38 410 SER A C 1
ATOM 3317 O O . SER A 1 410 ? -31.551 -6.820 34.742 1.00 90.38 410 SER A O 1
ATOM 3319 N N . LYS A 1 411 ? -29.435 -6.191 34.280 1.00 89.38 411 LYS A N 1
ATOM 3320 C CA . LYS A 1 411 ? -29.024 -7.485 33.718 1.00 89.38 411 LYS A CA 1
ATOM 3321 C C . LYS A 1 411 ? -28.930 -8.605 34.767 1.00 89.38 411 LYS A C 1
ATOM 3323 O O . LYS A 1 411 ? -29.160 -9.758 34.423 1.00 89.38 411 LYS A O 1
ATOM 3328 N N . LEU A 1 412 ? -28.682 -8.275 36.040 1.00 89.62 412 LEU A N 1
ATOM 3329 C CA . LEU A 1 412 ? -28.570 -9.239 37.151 1.00 89.62 412 LEU A CA 1
ATOM 3330 C C . LEU A 1 412 ? -29.893 -9.542 37.887 1.00 89.62 412 LEU A C 1
ATOM 3332 O O . LEU A 1 412 ? -29.892 -10.295 38.864 1.00 89.62 412 LEU A O 1
ATOM 3336 N N . ARG A 1 413 ? -31.034 -8.971 37.478 1.00 87.94 413 ARG A N 1
ATOM 3337 C CA . ARG A 1 413 ? -32.337 -9.212 38.132 1.00 87.94 413 ARG A CA 1
ATOM 3338 C C . ARG A 1 413 ? -33.065 -10.457 37.614 1.00 87.94 413 ARG A C 1
ATOM 3340 O O . ARG A 1 413 ? -33.046 -10.758 36.426 1.00 87.94 413 ARG A O 1
ATOM 3347 N N . THR A 1 414 ? -33.804 -11.135 38.497 1.00 71.06 414 THR A N 1
ATOM 3348 C CA . THR A 1 414 ? -34.674 -12.272 38.141 1.00 71.06 414 THR A CA 1
ATOM 3349 C C . THR A 1 414 ? -35.767 -11.836 37.158 1.00 71.06 414 THR A C 1
ATOM 3351 O O . THR A 1 414 ? -36.452 -10.838 37.399 1.00 71.06 414 THR A O 1
ATOM 3354 N N . GLY A 1 415 ? -35.968 -12.603 36.082 1.00 63.06 415 GLY A N 1
ATOM 3355 C CA . GLY A 1 415 ? -36.956 -12.305 35.036 1.00 63.06 415 GLY A CA 1
ATOM 3356 C C . GLY A 1 415 ? -36.406 -11.521 33.842 1.00 63.06 415 GLY A C 1
ATOM 3357 O O . GLY A 1 415 ? -37.183 -11.111 32.980 1.00 63.06 415 GLY A O 1
ATOM 3358 N N . ASN A 1 416 ? -35.087 -11.327 33.770 1.00 62.38 416 ASN A N 1
ATOM 3359 C CA . ASN A 1 416 ? -34.432 -10.855 32.560 1.00 62.38 416 ASN A CA 1
ATOM 3360 C C . ASN A 1 416 ? -34.564 -11.950 31.481 1.00 62.38 416 ASN A C 1
ATOM 3362 O O . ASN A 1 416 ? -33.888 -12.970 31.542 1.00 62.38 416 ASN A O 1
ATOM 3366 N N . LYS A 1 417 ? -35.490 -11.780 30.528 1.00 55.03 417 LYS A N 1
ATOM 3367 C CA . LYS A 1 417 ? -35.787 -12.744 29.444 1.00 55.03 417 LYS A CA 1
ATOM 3368 C C . LYS A 1 417 ? -34.693 -12.788 28.354 1.00 55.03 417 LYS A C 1
ATOM 3370 O O . LYS A 1 417 ? -35.009 -13.001 27.191 1.00 55.03 417 LYS A O 1
ATOM 3375 N N . GLY A 1 418 ? -33.444 -12.476 28.695 1.00 54.81 418 GLY A N 1
ATOM 3376 C CA . GLY A 1 418 ? -32.467 -11.945 27.741 1.00 54.81 418 GLY A CA 1
ATOM 3377 C C . GLY A 1 418 ? -31.108 -12.633 27.723 1.00 54.81 418 GLY A C 1
ATOM 3378 O O . GLY A 1 418 ? -30.118 -11.914 27.651 1.00 54.81 418 GLY A O 1
ATOM 3379 N N . GLY A 1 419 ? -31.062 -13.964 27.808 1.00 64.50 419 GLY A N 1
ATOM 3380 C CA . GLY A 1 419 ? -29.854 -14.734 27.486 1.00 64.50 419 GLY A CA 1
ATOM 3381 C C . GLY A 1 419 ? -29.502 -15.834 28.483 1.00 64.50 419 GLY A C 1
ATOM 3382 O O . GLY A 1 419 ? -30.000 -15.855 29.613 1.00 64.50 419 GLY A O 1
ATOM 3383 N N . SER A 1 420 ? -28.649 -16.757 28.042 1.00 83.69 420 SER A N 1
ATOM 3384 C CA . SER A 1 420 ? -28.019 -17.774 28.892 1.00 83.69 420 SER A CA 1
ATOM 3385 C C . SER A 1 420 ? -27.094 -17.143 29.948 1.00 83.69 420 SER A C 1
ATOM 3387 O O . SER A 1 420 ? -26.663 -15.997 29.816 1.00 83.69 420 SER A O 1
ATOM 3389 N N . GLU A 1 421 ? -26.756 -17.879 31.014 1.00 84.19 421 GLU A N 1
ATOM 3390 C CA . GLU A 1 421 ? -25.816 -17.396 32.045 1.00 84.19 421 GLU A CA 1
ATOM 3391 C C . GLU A 1 421 ? -24.449 -17.009 31.445 1.00 84.19 421 GLU A C 1
ATOM 3393 O O . GLU A 1 421 ? -23.876 -15.989 31.830 1.00 84.19 421 GLU A O 1
ATOM 3398 N N . ALA A 1 422 ? -23.996 -17.741 30.420 1.00 88.00 422 ALA A N 1
ATOM 3399 C CA . ALA A 1 422 ? -22.763 -17.472 29.679 1.00 88.00 422 ALA A CA 1
ATOM 3400 C C . ALA A 1 422 ? -22.806 -16.159 28.870 1.00 88.00 422 ALA A C 1
ATOM 3402 O O . ALA A 1 422 ? -21.839 -15.395 28.860 1.00 88.00 422 ALA A O 1
ATOM 3403 N N . GLU A 1 423 ? -23.931 -15.847 28.218 1.00 88.56 423 GLU A N 1
ATOM 3404 C CA . GLU A 1 423 ? -24.104 -14.567 27.512 1.00 88.56 423 GLU A CA 1
ATOM 3405 C C . GLU A 1 423 ? -24.065 -13.383 28.479 1.00 88.56 423 GLU A C 1
ATOM 3407 O O . GLU A 1 423 ? -23.470 -12.343 28.179 1.00 88.56 423 GLU A O 1
ATOM 3412 N N . VAL A 1 424 ? -24.675 -13.541 29.658 1.00 88.75 424 VAL A N 1
ATOM 3413 C CA . VAL A 1 424 ? -24.635 -12.512 30.700 1.00 88.75 424 VAL A CA 1
ATOM 3414 C C . VAL A 1 424 ? -23.208 -12.332 31.209 1.00 88.75 424 VAL A C 1
ATOM 3416 O O . VAL A 1 424 ? -22.770 -11.193 31.344 1.00 88.75 424 VAL A O 1
ATOM 3419 N N . GLU A 1 425 ? -22.457 -13.409 31.433 1.00 90.88 425 GLU A N 1
ATOM 3420 C CA . GLU A 1 425 ? -21.038 -13.328 31.796 1.00 90.88 425 GLU A CA 1
ATOM 3421 C C . GLU A 1 425 ? -20.210 -12.558 30.753 1.00 90.88 425 GLU A C 1
ATOM 3423 O O . GLU A 1 425 ? -19.529 -11.594 31.115 1.00 90.88 425 GLU A O 1
ATOM 3428 N N . SER A 1 426 ? -20.333 -12.902 29.468 1.00 91.69 426 SER A N 1
ATOM 3429 C CA . SER A 1 426 ? -19.633 -12.205 28.376 1.00 91.69 426 SER A CA 1
ATOM 3430 C C . SER A 1 426 ? -20.008 -10.719 28.299 1.00 91.69 426 SER A C 1
ATOM 3432 O O . SER A 1 426 ? -19.153 -9.844 28.117 1.00 91.69 426 SER A O 1
ATOM 3434 N N . LEU A 1 427 ? -21.289 -10.396 28.503 1.00 91.88 427 LEU A N 1
ATOM 3435 C CA . LEU A 1 427 ? -21.749 -9.012 28.574 1.00 91.88 427 LEU A CA 1
ATOM 3436 C C . LEU A 1 427 ? -21.112 -8.267 29.754 1.00 91.88 427 LEU A C 1
ATOM 3438 O O . LEU A 1 427 ? -20.710 -7.113 29.592 1.00 91.88 427 LEU A O 1
ATOM 3442 N N . LEU A 1 428 ? -21.005 -8.900 30.926 1.00 92.31 428 LEU A N 1
ATOM 3443 C CA . LEU A 1 428 ? -20.355 -8.296 32.089 1.00 92.31 428 LEU A CA 1
ATOM 3444 C C . LEU A 1 428 ? -18.879 -8.006 31.807 1.00 92.31 428 LEU A C 1
ATOM 3446 O O . LEU A 1 428 ? -18.420 -6.922 32.156 1.00 92.31 428 LEU A O 1
ATOM 3450 N N . ASP A 1 429 ? -18.156 -8.895 31.123 1.00 93.50 429 ASP A N 1
ATOM 3451 C CA . ASP A 1 429 ? -16.764 -8.639 30.723 1.00 93.50 429 ASP A CA 1
ATOM 3452 C C . ASP A 1 429 ? -16.626 -7.408 29.830 1.00 93.50 429 ASP A C 1
ATOM 3454 O O . ASP A 1 429 ? -15.797 -6.531 30.089 1.00 93.50 429 ASP A O 1
ATOM 3458 N N . ARG A 1 430 ? -17.496 -7.273 28.828 1.00 94.19 430 ARG A N 1
ATOM 3459 C CA . ARG A 1 430 ? -17.515 -6.086 27.963 1.00 94.19 430 ARG A CA 1
ATOM 3460 C C . ARG A 1 430 ? -17.865 -4.812 28.733 1.00 94.19 430 ARG A C 1
ATOM 3462 O O . ARG A 1 430 ? -17.259 -3.767 28.504 1.00 94.19 430 ARG A O 1
ATOM 3469 N N . VAL A 1 431 ? -18.807 -4.882 29.675 1.00 94.94 431 VAL A N 1
ATOM 3470 C CA . VAL A 1 431 ? -19.137 -3.749 30.556 1.00 94.94 431 VAL A CA 1
ATOM 3471 C C . VAL A 1 431 ? -17.937 -3.358 31.415 1.00 94.94 431 VAL A C 1
ATOM 3473 O O . VAL A 1 431 ? -17.699 -2.165 31.610 1.00 94.94 431 VAL A O 1
ATOM 3476 N N . MET A 1 432 ? -17.144 -4.325 31.885 1.00 94.75 432 MET A N 1
ATOM 3477 C CA . MET A 1 432 ? -15.933 -4.035 32.653 1.00 94.75 432 MET A CA 1
ATOM 3478 C C . MET A 1 432 ? -14.878 -3.293 31.829 1.00 94.75 432 MET A C 1
ATOM 3480 O O . MET A 1 432 ? -14.204 -2.424 32.376 1.00 94.75 432 MET A O 1
ATOM 3484 N N . VAL A 1 433 ? -14.781 -3.540 30.516 1.00 92.88 433 VAL A N 1
ATOM 3485 C CA . VAL A 1 433 ? -13.925 -2.735 29.623 1.00 92.88 433 VAL A CA 1
ATOM 3486 C C . VAL A 1 433 ? -14.345 -1.264 29.651 1.00 92.88 433 VAL A C 1
ATOM 3488 O O . VAL A 1 433 ? -13.495 -0.396 29.830 1.00 92.88 433 VAL A O 1
ATOM 3491 N N . ILE A 1 434 ? -15.646 -0.976 29.549 1.00 94.25 434 ILE A N 1
ATOM 3492 C CA . ILE A 1 434 ? -16.164 0.400 29.623 1.00 94.25 434 ILE A CA 1
ATOM 3493 C C . ILE A 1 434 ? -15.947 1.002 31.015 1.00 94.25 434 ILE A C 1
ATOM 3495 O O . ILE A 1 434 ? -15.565 2.163 31.136 1.00 94.25 434 ILE A O 1
ATOM 3499 N N . PHE A 1 435 ? -16.136 0.211 32.073 1.00 94.81 435 PHE A N 1
ATOM 3500 C CA . PHE A 1 435 ? -15.912 0.643 33.453 1.00 94.81 435 PHE A CA 1
ATOM 3501 C C . PHE A 1 435 ? -14.473 1.115 33.705 1.00 94.81 435 PHE A C 1
ATOM 3503 O O . PHE A 1 435 ? -14.271 2.041 34.491 1.00 94.81 435 PHE A O 1
ATOM 3510 N N . ARG A 1 436 ? -13.470 0.547 33.019 1.00 93.94 436 ARG A N 1
ATOM 3511 C CA . ARG A 1 436 ? -12.075 1.012 33.132 1.00 93.94 436 ARG A CA 1
ATOM 3512 C C . ARG A 1 436 ? -11.884 2.455 32.683 1.00 93.94 436 ARG A C 1
ATOM 3514 O O . ARG A 1 436 ? -11.026 3.124 33.245 1.00 93.94 436 ARG A O 1
ATOM 3521 N N . TYR A 1 437 ? -12.678 2.925 31.722 1.00 94.06 437 TYR A N 1
ATOM 3522 C CA . TYR A 1 437 ? -12.623 4.302 31.231 1.00 94.06 437 TYR A CA 1
ATOM 3523 C C . TYR A 1 437 ? -13.310 5.303 32.172 1.00 94.06 437 TYR A C 1
ATOM 3525 O O . TYR A 1 437 ? -13.204 6.502 31.955 1.00 94.06 437 TYR A O 1
ATOM 3533 N N . ILE A 1 438 ? -14.032 4.852 33.203 1.00 94.25 438 ILE A N 1
ATOM 3534 C CA . ILE A 1 438 ? -14.780 5.730 34.113 1.00 94.25 438 ILE A CA 1
ATOM 3535 C C . ILE A 1 438 ? -13.890 6.173 35.278 1.00 94.25 438 ILE A C 1
ATOM 3537 O O . ILE A 1 438 ? -13.344 5.342 36.007 1.00 94.25 438 ILE A O 1
ATOM 3541 N N . GLN A 1 439 ? -13.822 7.484 35.520 1.00 91.56 439 GLN A N 1
ATOM 3542 C CA . GLN A 1 439 ? -13.101 8.062 36.661 1.00 91.56 439 GLN A CA 1
ATOM 3543 C C . GLN A 1 439 ? -13.928 8.029 37.962 1.00 91.56 439 GLN A C 1
ATOM 3545 O O . GLN A 1 439 ? -13.396 7.692 39.019 1.00 91.56 439 GLN A O 1
ATOM 3550 N N . GLY A 1 440 ? -15.242 8.291 37.897 1.00 88.94 440 GLY A N 1
ATOM 3551 C CA . GLY A 1 440 ? -16.173 8.314 39.045 1.00 88.94 440 GLY A CA 1
ATOM 3552 C C . GLY A 1 440 ? -16.549 6.936 39.623 1.00 88.94 440 GLY A C 1
ATOM 3553 O O . GLY A 1 440 ? -17.731 6.593 39.729 1.00 88.94 440 GLY A O 1
ATOM 3554 N N . LYS A 1 441 ? -15.561 6.099 39.965 1.00 92.81 441 LYS A N 1
ATOM 3555 C CA . LYS A 1 441 ? -15.768 4.711 40.441 1.00 92.81 441 LYS A CA 1
ATOM 3556 C C . LYS A 1 441 ? -16.467 4.630 41.803 1.00 92.81 441 LYS A C 1
ATOM 3558 O O . LYS A 1 441 ? -17.194 3.676 42.073 1.00 92.81 441 LYS A O 1
ATOM 3563 N N . ASP A 1 442 ? -16.287 5.630 42.653 1.00 91.69 442 ASP A N 1
ATOM 3564 C CA . ASP A 1 442 ? -16.968 5.782 43.943 1.00 91.69 442 ASP A CA 1
ATOM 3565 C C . ASP A 1 442 ? -18.482 6.004 43.780 1.00 91.69 442 ASP A C 1
ATOM 3567 O O . ASP A 1 442 ? -19.292 5.424 44.515 1.00 91.69 442 ASP A O 1
ATOM 3571 N N . VAL A 1 443 ? -18.878 6.774 42.763 1.00 93.62 443 VAL A N 1
ATOM 3572 C CA . VAL A 1 443 ? -20.279 6.967 42.374 1.00 93.62 443 VAL A CA 1
ATOM 3573 C C . VAL A 1 443 ? -20.875 5.637 41.928 1.00 93.62 443 VAL A C 1
ATOM 3575 O O . VAL A 1 443 ? -21.929 5.240 42.438 1.00 93.62 443 VAL A O 1
ATOM 3578 N N . PHE A 1 444 ? -20.179 4.899 41.055 1.00 94.75 444 PHE A N 1
ATOM 3579 C CA . PHE A 1 444 ? -20.589 3.547 40.667 1.00 94.75 444 PHE A CA 1
ATOM 3580 C C . PHE A 1 444 ? -20.771 2.644 41.900 1.00 94.75 444 PHE A C 1
ATOM 3582 O O . PHE A 1 444 ? -21.829 2.028 42.046 1.00 94.75 444 PHE A O 1
ATOM 3589 N N . GLU A 1 445 ? -19.806 2.609 42.832 1.00 93.69 445 GLU A N 1
ATOM 3590 C CA . GLU A 1 445 ? -19.885 1.798 44.060 1.00 93.69 445 GLU A CA 1
ATOM 3591 C C . GLU A 1 445 ? -21.139 2.129 44.881 1.00 93.69 445 GLU A C 1
ATOM 3593 O O . GLU A 1 445 ? -21.823 1.235 45.388 1.00 93.69 445 GLU A O 1
ATOM 3598 N N . ALA A 1 446 ? -21.460 3.417 45.030 1.00 92.31 446 ALA A N 1
ATOM 3599 C CA . ALA A 1 446 ? -22.599 3.872 45.819 1.00 92.31 446 ALA A CA 1
ATOM 3600 C C . ALA A 1 446 ? -23.937 3.381 45.244 1.00 92.31 446 ALA A C 1
ATOM 3602 O O . ALA A 1 446 ? -24.782 2.880 46.003 1.00 92.31 446 ALA A O 1
ATOM 3603 N N . PHE A 1 447 ? -24.124 3.483 43.925 1.00 93.31 447 PHE A N 1
ATOM 3604 C CA . PHE A 1 447 ? -25.318 2.982 43.238 1.00 93.31 447 PHE A CA 1
ATOM 3605 C C . PHE A 1 447 ? -25.355 1.452 43.207 1.00 93.31 447 PHE A C 1
ATOM 3607 O O . PHE A 1 447 ? -26.358 0.862 43.618 1.00 93.31 447 PHE A O 1
ATOM 3614 N N . TYR A 1 448 ? -24.245 0.805 42.848 1.00 94.50 448 TYR A N 1
ATOM 3615 C CA . TYR A 1 448 ? -24.142 -0.652 42.791 1.00 94.50 448 TYR A CA 1
ATOM 3616 C C . TYR A 1 448 ? -24.454 -1.297 44.147 1.00 94.50 448 TYR A C 1
ATOM 3618 O O . TYR A 1 448 ? -25.297 -2.189 44.240 1.00 94.50 448 TYR A O 1
ATOM 3626 N N . LYS A 1 449 ? -23.866 -0.789 45.239 1.00 91.88 449 LYS A N 1
ATOM 3627 C CA . LYS A 1 449 ? -24.124 -1.253 46.614 1.00 91.88 449 LYS A CA 1
ATOM 3628 C C . LYS A 1 449 ? -25.592 -1.127 47.011 1.00 91.88 449 LYS A C 1
ATOM 3630 O O . LYS A 1 449 ? -26.149 -2.021 47.654 1.00 91.88 449 LYS A O 1
ATOM 3635 N N . LYS A 1 450 ? -26.225 -0.002 46.664 1.00 90.75 450 LYS A N 1
ATOM 3636 C CA . LYS A 1 450 ? -27.641 0.255 46.958 1.00 90.75 450 LYS A CA 1
ATOM 3637 C C . LYS A 1 450 ? -28.540 -0.761 46.259 1.00 90.75 450 LYS A C 1
ATOM 3639 O O . LYS A 1 450 ? -29.501 -1.224 46.877 1.00 90.75 450 LYS A O 1
ATOM 3644 N N . ASP A 1 451 ? -28.256 -1.090 45.006 1.00 91.00 451 ASP A N 1
ATOM 3645 C CA . ASP A 1 451 ? -29.099 -1.989 44.222 1.00 91.00 451 ASP A CA 1
ATOM 3646 C C . ASP A 1 451 ? -28.804 -3.469 44.503 1.00 91.00 451 ASP A C 1
ATOM 3648 O O . ASP A 1 451 ? -29.751 -4.230 44.710 1.00 91.00 451 ASP A O 1
ATOM 3652 N N . LEU A 1 452 ? -27.541 -3.848 44.729 1.00 90.44 452 LEU A N 1
ATOM 3653 C CA . LEU A 1 452 ? -27.166 -5.166 45.257 1.00 90.44 452 LEU A CA 1
ATOM 3654 C C . LEU A 1 452 ? -27.896 -5.473 46.574 1.00 90.44 452 LEU A C 1
ATOM 3656 O O . LEU A 1 452 ? -28.468 -6.549 46.741 1.00 90.44 452 LEU A O 1
ATOM 3660 N N . ALA A 1 453 ? -27.951 -4.508 47.502 1.00 88.75 453 ALA A N 1
ATOM 3661 C CA . ALA A 1 453 ? -28.666 -4.680 48.767 1.00 88.75 453 ALA A CA 1
ATOM 3662 C C . ALA A 1 453 ? -30.152 -4.998 48.555 1.00 88.75 453 ALA A C 1
ATOM 3664 O O . ALA A 1 453 ? -30.728 -5.791 49.299 1.00 88.75 453 ALA A O 1
ATOM 3665 N N . LYS A 1 454 ? -30.790 -4.388 47.548 1.00 86.75 454 LYS A N 1
ATOM 3666 C CA . LYS A 1 454 ? -32.186 -4.685 47.210 1.00 86.75 454 LYS A CA 1
ATOM 3667 C C . LYS A 1 454 ? -32.319 -6.072 46.588 1.00 86.75 454 LYS A C 1
ATOM 3669 O O . LYS A 1 454 ? -33.237 -6.788 46.978 1.00 86.75 454 LYS A O 1
ATOM 3674 N N . ARG A 1 455 ? -31.437 -6.451 45.657 1.00 89.00 455 ARG A N 1
ATOM 3675 C CA . ARG A 1 455 ? -31.490 -7.762 44.989 1.00 89.00 455 ARG A CA 1
ATOM 3676 C C . ARG A 1 455 ? -31.336 -8.909 45.990 1.00 89.00 455 ARG A C 1
ATOM 3678 O O . ARG A 1 455 ? -32.220 -9.765 46.052 1.00 89.00 455 ARG A O 1
ATOM 3685 N N . LEU A 1 456 ? -30.328 -8.833 46.866 1.00 85.38 456 LEU A N 1
ATOM 3686 C CA . LEU A 1 456 ? -30.068 -9.831 47.913 1.00 85.38 456 LEU A CA 1
ATOM 3687 C C . LEU A 1 456 ? -31.211 -9.946 48.934 1.00 85.38 456 LEU A C 1
ATOM 3689 O O . LEU A 1 456 ? -31.570 -11.044 49.348 1.00 85.38 456 LEU A O 1
ATOM 3693 N N . LEU A 1 457 ? -31.809 -8.824 49.350 1.00 82.69 457 LEU A N 1
ATOM 3694 C CA . LEU A 1 457 ? -32.866 -8.831 50.370 1.00 82.69 457 LEU A CA 1
ATOM 3695 C C . LEU A 1 457 ? -34.242 -9.234 49.847 1.00 82.69 457 LEU A C 1
ATOM 3697 O O . LEU A 1 457 ? -35.041 -9.796 50.595 1.00 82.69 457 LEU A O 1
ATOM 3701 N N . VAL A 1 458 ? -34.562 -8.863 48.608 1.00 80.69 458 VAL A N 1
ATOM 3702 C CA . VAL A 1 458 ? -35.879 -9.117 48.006 1.00 80.69 458 VAL A CA 1
ATOM 3703 C C . VAL A 1 458 ? -35.900 -10.473 47.288 1.00 80.69 458 VAL A C 1
ATOM 3705 O O . VAL A 1 458 ? -36.972 -10.919 46.891 1.00 80.69 458 VAL A O 1
ATOM 3708 N N . GLY A 1 459 ? -34.750 -11.149 47.161 1.00 72.31 459 GLY A N 1
ATOM 3709 C CA . GLY A 1 459 ? -34.635 -12.435 46.469 1.00 72.31 459 GLY A CA 1
ATOM 3710 C C . GLY A 1 459 ? -34.888 -12.294 44.970 1.00 72.31 459 GLY A C 1
ATOM 3711 O O . GLY A 1 459 ? -35.604 -13.103 44.392 1.00 72.31 459 GLY A O 1
ATOM 3712 N N . LYS A 1 460 ? -34.373 -11.210 44.371 1.00 76.44 460 LYS A N 1
ATOM 3713 C CA . LYS A 1 460 ? -34.572 -10.851 42.956 1.00 76.44 460 LYS A CA 1
ATOM 3714 C C . LYS A 1 460 ? -33.276 -10.890 42.134 1.00 76.44 460 LYS A C 1
ATOM 3716 O O . LYS A 1 460 ? -33.185 -10.178 41.137 1.00 76.44 460 LYS A O 1
ATOM 3721 N N . SER A 1 461 ? -32.276 -11.663 42.552 1.00 80.31 461 SER A N 1
ATOM 3722 C CA . SER A 1 461 ? -31.077 -11.919 41.739 1.00 80.31 461 SER A CA 1
ATOM 3723 C C . SER A 1 461 ? -31.352 -13.023 40.714 1.00 80.31 461 SER A C 1
ATOM 3725 O O . SER A 1 461 ? -32.097 -13.960 41.003 1.00 80.31 461 SER A O 1
ATOM 3727 N N . ALA A 1 462 ? -30.787 -12.898 39.514 1.00 77.12 462 ALA A N 1
ATOM 3728 C CA . ALA A 1 462 ? -30.905 -13.897 38.451 1.00 77.12 462 ALA A CA 1
ATOM 3729 C C . ALA A 1 462 ? -30.162 -15.195 38.810 1.00 77.12 462 ALA A C 1
ATOM 3731 O O . ALA A 1 462 ? -30.757 -16.265 38.783 1.00 77.12 462 ALA A O 1
ATOM 3732 N N . SER A 1 463 ? -28.899 -15.070 39.219 1.00 83.75 463 SER A N 1
ATOM 3733 C CA . SER A 1 463 ? -28.041 -16.156 39.699 1.00 83.75 463 SER A CA 1
ATOM 3734 C C . SER A 1 463 ? -27.174 -15.626 40.840 1.00 83.75 463 SER A C 1
ATOM 3736 O O . SER A 1 463 ? -26.782 -14.456 40.844 1.00 83.75 463 SER A O 1
ATOM 3738 N N . PHE A 1 464 ? -26.906 -16.466 41.839 1.00 84.06 464 PHE A N 1
ATOM 3739 C CA . PHE A 1 464 ? -25.983 -16.117 42.921 1.00 84.06 464 PHE A CA 1
ATOM 3740 C C . PHE A 1 464 ? -24.524 -16.169 42.450 1.00 84.06 464 PHE A C 1
ATOM 3742 O O . PHE A 1 464 ? -23.693 -15.400 42.941 1.00 84.06 464 PHE A O 1
ATOM 3749 N N . ASP A 1 465 ? -24.231 -17.025 41.471 1.00 88.12 465 ASP A N 1
ATOM 3750 C CA . ASP A 1 465 ? -22.892 -17.207 40.923 1.00 88.12 465 ASP A CA 1
ATOM 3751 C C . ASP A 1 465 ? -22.494 -16.022 40.039 1.00 88.12 465 ASP A C 1
ATOM 3753 O O . ASP A 1 465 ? -21.420 -15.457 40.249 1.00 88.12 465 ASP A O 1
ATOM 3757 N N . LEU A 1 466 ? -23.402 -15.512 39.193 1.00 89.38 466 LEU A N 1
ATOM 3758 C CA . LEU A 1 466 ? -23.192 -14.254 38.456 1.00 89.38 466 LEU A CA 1
ATOM 3759 C C . LEU A 1 466 ? -22.900 -13.057 39.374 1.00 89.38 466 LEU A C 1
ATOM 3761 O O . LEU A 1 466 ? -22.091 -12.188 39.046 1.00 89.38 466 LEU A O 1
ATOM 3765 N N . GLU A 1 467 ? -23.539 -12.988 40.542 1.00 90.12 467 GLU A N 1
ATOM 3766 C CA . GLU A 1 467 ? -23.305 -11.888 41.480 1.00 90.12 467 GLU A CA 1
ATOM 3767 C C . GLU A 1 467 ? -21.919 -11.987 42.141 1.00 90.12 467 GLU A C 1
ATOM 3769 O O . GLU A 1 467 ? -21.226 -10.975 42.294 1.00 90.12 467 GLU A O 1
ATOM 3774 N N . LYS A 1 468 ? -21.481 -13.204 42.497 1.00 90.25 468 LYS A N 1
ATOM 3775 C CA . LYS A 1 468 ? -20.111 -13.459 42.974 1.00 90.25 468 LYS A CA 1
ATOM 3776 C C . LYS A 1 468 ? -19.076 -13.174 41.890 1.00 90.25 468 LYS A C 1
ATOM 3778 O O . LYS A 1 468 ? -18.052 -12.559 42.185 1.00 90.25 468 LYS A O 1
ATOM 3783 N N . LEU A 1 469 ? -19.356 -13.581 40.655 1.00 91.69 469 LEU A N 1
ATOM 3784 C CA . LEU A 1 469 ? -18.516 -13.321 39.494 1.00 91.69 469 LEU A CA 1
ATOM 3785 C C . LEU A 1 469 ? -18.333 -11.814 39.287 1.00 91.69 469 LEU A C 1
ATOM 3787 O O . LEU A 1 469 ? -17.200 -11.342 39.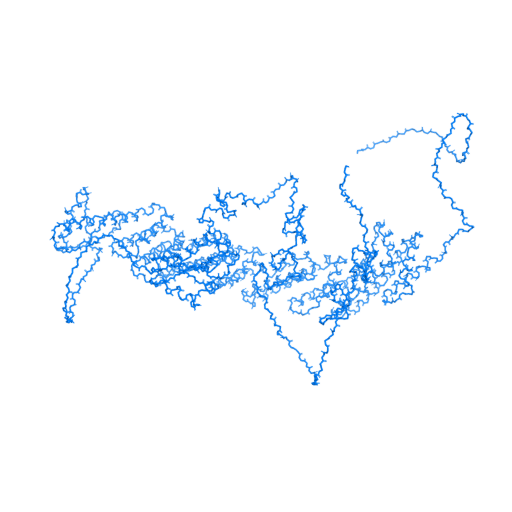205 1.00 91.69 469 LEU A O 1
ATOM 3791 N N . MET A 1 470 ? -19.420 -11.038 39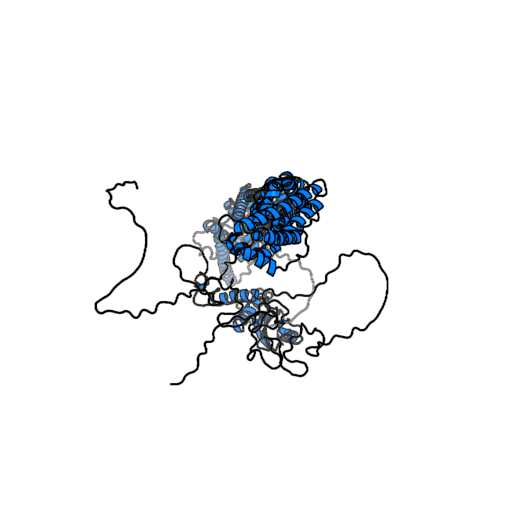.294 1.00 93.50 470 MET A N 1
ATOM 3792 C CA . MET A 1 470 ? -19.351 -9.581 39.159 1.00 93.50 470 MET A CA 1
ATOM 3793 C C . MET A 1 470 ? -18.518 -8.935 40.278 1.00 93.50 470 MET A C 1
ATOM 3795 O O . MET A 1 470 ? -17.720 -8.034 40.017 1.00 93.50 470 MET A O 1
ATOM 3799 N N . LEU A 1 471 ? -18.641 -9.409 41.526 1.00 92.00 471 LEU A N 1
ATOM 3800 C CA . LEU A 1 471 ? -17.770 -8.950 42.616 1.00 92.00 471 LEU A CA 1
ATOM 3801 C C . LEU A 1 471 ? -16.302 -9.294 42.387 1.00 92.00 471 LEU A C 1
ATOM 3803 O O . LEU A 1 471 ? -15.443 -8.462 42.676 1.00 92.00 471 LEU A O 1
ATOM 3807 N N . SER A 1 472 ? -16.014 -10.490 41.876 1.00 93.31 472 SER A N 1
ATOM 3808 C CA . SER A 1 472 ? -14.652 -10.888 41.530 1.00 93.31 472 SER A CA 1
ATOM 3809 C C . SER A 1 472 ? -14.066 -9.956 40.470 1.00 93.31 472 SER A C 1
ATOM 3811 O O . SER A 1 472 ? -12.965 -9.446 40.657 1.00 93.31 472 SER A O 1
ATOM 3813 N N . LYS A 1 473 ? -14.821 -9.644 39.407 1.00 94.12 473 LYS A N 1
ATOM 3814 C CA . LYS A 1 473 ? -14.381 -8.714 38.354 1.00 94.12 473 LYS A CA 1
ATOM 3815 C C . LYS A 1 473 ? -14.127 -7.301 38.909 1.00 94.12 473 LYS A C 1
ATOM 3817 O O . LYS A 1 473 ? -13.079 -6.718 38.647 1.00 94.12 473 LYS A O 1
ATOM 3822 N N . LEU A 1 474 ? -15.014 -6.776 39.762 1.00 94.44 474 LEU A N 1
ATOM 3823 C CA . LEU A 1 474 ? -14.806 -5.479 40.434 1.00 94.44 474 LEU A CA 1
ATOM 3824 C C . LEU A 1 474 ? -13.575 -5.471 41.350 1.00 94.44 474 LEU A C 1
ATOM 3826 O O . LEU A 1 474 ? -12.880 -4.459 41.443 1.00 94.44 474 LEU A O 1
ATOM 3830 N N . LYS A 1 475 ? -13.293 -6.592 42.021 1.00 93.69 475 LYS A N 1
ATOM 3831 C CA . LYS A 1 475 ? -12.115 -6.749 42.880 1.00 93.69 475 LYS A CA 1
ATOM 3832 C C . LYS A 1 475 ? -10.823 -6.730 42.074 1.00 93.69 475 LYS A C 1
ATOM 3834 O O . LYS A 1 475 ? -9.862 -6.117 42.523 1.00 93.69 475 LYS A O 1
ATOM 3839 N N . THR A 1 476 ? -10.803 -7.365 40.905 1.00 93.00 476 THR A N 1
ATOM 3840 C CA . THR A 1 476 ? -9.648 -7.336 39.999 1.00 93.00 476 THR A CA 1
ATOM 3841 C C . THR A 1 476 ? -9.361 -5.917 39.509 1.00 93.00 476 THR A C 1
ATOM 3843 O O . THR A 1 476 ? -8.212 -5.495 39.513 1.00 93.00 476 THR A O 1
ATOM 3846 N N . GLU A 1 477 ? -10.395 -5.153 39.150 1.00 90.69 477 GLU A N 1
ATOM 3847 C CA . GLU A 1 477 ? -10.229 -3.813 38.564 1.00 90.69 477 GLU A CA 1
ATOM 3848 C C . GLU A 1 477 ? -9.965 -2.699 39.597 1.00 90.69 477 GLU A C 1
ATOM 3850 O O . GLU A 1 477 ? -9.300 -1.713 39.285 1.00 90.69 477 GLU A O 1
ATOM 3855 N N . CYS A 1 478 ? -10.509 -2.805 40.817 1.00 91.56 478 CYS A N 1
ATOM 3856 C CA . CYS A 1 478 ? -10.433 -1.742 41.839 1.00 91.56 478 CYS A CA 1
ATOM 3857 C C . CYS A 1 478 ? -9.728 -2.152 43.140 1.00 91.56 478 CYS A C 1
ATOM 3859 O O . CYS A 1 478 ? -9.530 -1.315 44.022 1.00 91.56 478 CYS A O 1
ATOM 3861 N N . GLY A 1 479 ? -9.374 -3.426 43.294 1.00 90.75 479 GLY A N 1
ATOM 3862 C CA . GLY A 1 479 ? -8.793 -3.971 44.516 1.00 90.75 479 GLY A CA 1
ATOM 3863 C C . GLY A 1 479 ? -9.818 -4.319 45.604 1.00 90.75 479 GLY A C 1
ATOM 3864 O O . GLY A 1 479 ? -11.011 -4.017 45.535 1.00 90.75 479 GLY A O 1
ATOM 3865 N N . SER A 1 480 ? -9.328 -4.971 46.661 1.00 89.25 480 SER A N 1
ATOM 3866 C CA . SER A 1 480 ? -10.151 -5.470 47.774 1.00 89.25 480 SER A CA 1
ATOM 3867 C C . SER A 1 480 ? -10.786 -4.358 48.613 1.00 89.25 480 SER A C 1
ATOM 3869 O O . SER A 1 480 ? -11.893 -4.527 49.123 1.00 89.25 480 SER A O 1
ATOM 3871 N N . SER A 1 481 ? -10.133 -3.199 48.737 1.00 89.31 481 SER A N 1
ATOM 3872 C CA . SER A 1 481 ? -10.649 -2.047 49.489 1.00 89.31 481 SER A CA 1
ATOM 3873 C C . SER A 1 481 ? -12.010 -1.575 48.966 1.00 89.31 481 SER A C 1
ATOM 3875 O O . SER A 1 481 ? -12.898 -1.266 49.769 1.00 89.31 481 SER A O 1
ATOM 3877 N N . PHE A 1 482 ? -12.192 -1.608 47.645 1.00 90.50 482 PHE A N 1
ATOM 3878 C CA . PHE A 1 482 ? -13.425 -1.254 46.948 1.00 90.50 482 PHE A CA 1
ATOM 3879 C C . PHE A 1 482 ? -14.549 -2.270 47.205 1.00 90.50 482 PHE A C 1
ATOM 3881 O O . PHE A 1 482 ? -15.684 -1.901 47.515 1.00 90.50 482 PHE A O 1
ATOM 3888 N N . THR A 1 483 ? -14.243 -3.571 47.153 1.00 92.31 483 THR A N 1
ATOM 3889 C CA . THR A 1 483 ? -15.250 -4.640 47.279 1.00 92.31 483 THR A CA 1
ATOM 3890 C C . THR A 1 483 ? -15.545 -5.062 48.715 1.00 92.31 483 THR A C 1
ATOM 3892 O O . THR A 1 483 ? -16.581 -5.682 48.952 1.00 92.31 483 THR A O 1
ATOM 3895 N N . ASN A 1 484 ? -14.721 -4.691 49.701 1.00 89.94 484 ASN A N 1
ATOM 3896 C CA . ASN A 1 484 ? -14.835 -5.108 51.108 1.00 89.94 484 ASN A CA 1
ATOM 3897 C C . ASN A 1 484 ? -16.256 -5.005 51.692 1.00 89.94 484 ASN A C 1
ATOM 3899 O O . ASN A 1 484 ? -16.726 -5.901 52.401 1.00 89.94 484 ASN A O 1
ATOM 3903 N N . LYS A 1 485 ? -16.959 -3.900 51.411 1.00 88.38 485 LYS A N 1
ATOM 3904 C CA . LYS A 1 485 ? -18.337 -3.696 51.889 1.00 88.38 485 LYS A CA 1
ATOM 3905 C C . LYS A 1 485 ? -19.311 -4.644 51.193 1.00 88.38 485 LYS A C 1
ATOM 3907 O O . LYS A 1 485 ? -20.166 -5.208 51.870 1.00 88.38 485 LYS A O 1
ATOM 3912 N N . LEU A 1 486 ? -19.155 -4.833 49.883 1.00 90.75 486 LEU A N 1
ATOM 3913 C CA . LEU A 1 486 ? -19.992 -5.700 49.055 1.00 90.75 486 LEU A CA 1
ATOM 3914 C C . LEU A 1 486 ? -19.796 -7.177 49.427 1.00 90.75 486 LEU A C 1
ATOM 3916 O O . LEU A 1 486 ? -20.771 -7.870 49.694 1.00 90.75 486 LEU A O 1
ATOM 3920 N N . GLU A 1 487 ? -18.551 -7.639 49.568 1.00 89.69 487 GLU A N 1
ATOM 3921 C CA . GLU A 1 487 ? -18.222 -8.989 50.053 1.00 89.69 487 GLU A CA 1
ATOM 3922 C C . GLU A 1 487 ? -18.803 -9.240 51.452 1.00 89.69 487 GLU A C 1
ATOM 3924 O O . GLU A 1 487 ? -19.330 -10.312 51.755 1.00 89.69 487 GLU A O 1
ATOM 3929 N N . GLY A 1 488 ? -18.755 -8.218 52.313 1.00 88.19 488 GLY A N 1
ATOM 3930 C CA . GLY A 1 488 ? -19.388 -8.253 53.624 1.00 88.19 488 GLY A CA 1
ATOM 3931 C C . GLY A 1 488 ? -20.895 -8.507 53.556 1.00 88.19 488 GLY A C 1
ATOM 3932 O O . GLY A 1 488 ? -21.407 -9.217 54.418 1.00 88.19 488 GLY A O 1
ATOM 3933 N N . MET A 1 489 ? -21.587 -7.978 52.541 1.00 89.06 489 MET A N 1
ATOM 3934 C CA . MET A 1 489 ? -23.025 -8.193 52.360 1.00 89.06 489 MET A CA 1
ATOM 3935 C C . MET A 1 489 ? -23.349 -9.660 52.042 1.00 89.06 489 MET A C 1
ATOM 3937 O O . MET A 1 489 ? -24.301 -10.197 52.602 1.00 89.06 489 MET A O 1
ATOM 3941 N N . PHE A 1 490 ? -22.528 -10.335 51.231 1.00 86.38 490 PHE A N 1
ATOM 3942 C CA . PHE A 1 490 ? -22.679 -11.770 50.946 1.00 86.38 490 PHE A CA 1
ATOM 3943 C C . PHE A 1 490 ? -22.462 -12.633 52.187 1.00 86.38 490 PHE A C 1
ATOM 3945 O O . PHE A 1 490 ? -23.307 -13.466 52.509 1.00 86.38 490 PHE A O 1
ATOM 3952 N N . LYS A 1 491 ? -21.399 -12.359 52.956 1.00 87.44 491 LYS A N 1
ATOM 3953 C CA . LYS A 1 491 ? -21.142 -13.054 54.231 1.00 87.44 491 LYS A CA 1
ATOM 3954 C C . LYS A 1 491 ? -22.322 -12.927 55.200 1.00 87.44 491 LYS A C 1
ATOM 3956 O O . LYS A 1 491 ? -22.651 -13.880 55.901 1.00 87.44 491 LYS A O 1
ATOM 3961 N N . ASP A 1 492 ? -22.970 -11.761 55.235 1.00 85.81 492 ASP A N 1
ATOM 3962 C CA . ASP A 1 492 ? -24.137 -11.524 56.090 1.00 85.81 492 ASP A CA 1
ATOM 3963 C C . ASP A 1 492 ? -25.381 -12.309 55.615 1.00 85.81 492 ASP A C 1
ATOM 3965 O O . ASP A 1 492 ? -26.167 -12.771 56.450 1.00 85.81 492 ASP A O 1
ATOM 3969 N N . ILE A 1 493 ? -25.562 -12.493 54.300 1.00 83.44 493 ILE A N 1
ATOM 3970 C CA . ILE A 1 493 ? -26.633 -13.324 53.724 1.00 83.44 493 ILE A CA 1
ATOM 3971 C C . ILE A 1 493 ? -26.407 -14.805 54.041 1.00 83.44 493 ILE A C 1
ATOM 3973 O O . ILE A 1 493 ? -27.316 -15.438 54.582 1.00 83.44 493 ILE A O 1
ATOM 3977 N N . ASP A 1 494 ? -25.204 -15.332 53.813 1.00 83.50 494 ASP A N 1
ATOM 3978 C CA . ASP A 1 494 ? -24.868 -16.737 54.097 1.00 83.50 494 ASP A CA 1
ATOM 3979 C C . ASP A 1 494 ? -24.994 -17.051 55.595 1.00 83.50 494 ASP A C 1
ATOM 3981 O O . ASP A 1 494 ? -25.601 -18.047 56.002 1.00 83.50 494 ASP A O 1
ATOM 3985 N N . LEU A 1 495 ? -24.494 -16.154 56.455 1.00 83.94 495 LEU A N 1
ATOM 3986 C CA . LEU A 1 495 ? -24.649 -16.284 57.903 1.00 83.94 495 LEU A CA 1
ATOM 3987 C C . LEU A 1 495 ? -26.128 -16.257 58.310 1.00 83.94 495 LEU A C 1
ATOM 3989 O O . LEU A 1 495 ? -26.543 -17.020 59.184 1.00 83.94 495 LEU A O 1
ATOM 3993 N N . SER A 1 496 ? -26.933 -15.398 57.680 1.00 82.00 496 SER A N 1
ATOM 3994 C CA . SER A 1 496 ? -28.371 -15.325 57.948 1.00 82.00 496 SER A CA 1
ATOM 3995 C C . SER A 1 496 ? -29.091 -16.612 57.558 1.00 82.00 496 SER A C 1
ATOM 3997 O O . SER A 1 496 ? -29.923 -17.079 58.334 1.00 82.00 496 SER A O 1
ATOM 3999 N N . GLN A 1 497 ? -28.760 -17.213 56.412 1.00 80.56 497 GLN A N 1
ATOM 4000 C CA . GLN A 1 497 ? -29.324 -18.498 55.992 1.00 80.56 497 GLN A CA 1
ATOM 4001 C C . GLN A 1 497 ? -28.960 -19.613 56.976 1.00 80.56 497 GLN A C 1
ATOM 4003 O O . GLN A 1 497 ? -29.849 -20.315 57.451 1.00 80.56 497 GLN A O 1
ATOM 4008 N N . ASN A 1 498 ? -27.692 -19.709 57.386 1.00 80.62 498 ASN A N 1
ATOM 4009 C CA . ASN A 1 498 ? -27.242 -20.696 58.373 1.00 80.62 498 ASN A CA 1
ATOM 4010 C C . ASN A 1 498 ? -27.967 -20.556 59.721 1.00 80.62 498 ASN A C 1
ATOM 4012 O O . ASN A 1 498 ? -28.452 -21.541 60.285 1.00 80.62 498 ASN A O 1
ATOM 4016 N N . VAL A 1 499 ? -28.099 -19.326 60.228 1.00 79.06 499 VAL A N 1
ATOM 4017 C CA . VAL A 1 499 ? -28.857 -19.047 61.460 1.00 79.06 499 VAL A CA 1
ATOM 4018 C C . VAL A 1 499 ? -30.339 -19.390 61.283 1.00 79.06 499 VAL A C 1
ATOM 4020 O O . VAL A 1 499 ? -30.961 -19.916 62.208 1.00 79.06 499 VAL A O 1
ATOM 4023 N N . MET A 1 500 ? -30.913 -19.128 60.106 1.00 76.25 500 MET A N 1
ATOM 4024 C CA . MET A 1 500 ? -32.308 -19.439 59.798 1.00 76.25 500 MET A CA 1
ATOM 4025 C C . MET A 1 500 ? -32.556 -20.950 59.758 1.00 76.25 500 MET A C 1
ATOM 4027 O O . MET A 1 500 ? -33.541 -21.404 60.336 1.00 76.25 500 MET A O 1
ATOM 4031 N N . THR A 1 501 ? -31.649 -21.732 59.172 1.00 79.56 501 THR A N 1
ATOM 4032 C CA . THR A 1 501 ? -31.711 -23.202 59.163 1.00 79.56 501 THR A CA 1
ATOM 4033 C C . THR A 1 501 ? -31.658 -23.761 60.582 1.00 79.56 501 THR A C 1
ATOM 4035 O O . THR A 1 501 ? -32.512 -24.562 60.962 1.00 79.56 501 THR A O 1
ATOM 4038 N N . GLN A 1 502 ? -30.737 -23.271 61.419 1.00 78.50 502 GLN A N 1
ATOM 4039 C CA . GLN A 1 502 ? -30.665 -23.660 62.834 1.00 78.50 502 GLN A CA 1
ATOM 4040 C C . GLN A 1 502 ? -31.940 -23.285 63.605 1.00 78.50 502 GLN A C 1
ATOM 4042 O O . GLN A 1 502 ? -32.390 -24.033 64.476 1.00 78.50 502 GLN A O 1
ATOM 4047 N N . PHE A 1 503 ? -32.540 -22.131 63.298 1.00 74.62 503 PHE A N 1
ATOM 4048 C CA . PHE A 1 503 ? -33.802 -21.707 63.901 1.00 74.62 503 PHE A CA 1
ATOM 4049 C C . PHE A 1 503 ? -34.975 -22.580 63.446 1.00 74.62 503 PHE A C 1
ATOM 4051 O O . PHE A 1 503 ? -35.783 -22.973 64.282 1.00 74.62 503 PHE A O 1
ATOM 4058 N N . GLN A 1 504 ? -35.068 -22.911 62.155 1.00 74.75 504 GLN A N 1
ATOM 4059 C CA . GLN A 1 504 ? -36.107 -23.791 61.613 1.00 74.75 504 GLN A CA 1
ATOM 4060 C C . GLN A 1 504 ? -36.005 -25.200 62.195 1.00 74.75 504 GLN A C 1
ATOM 4062 O O . GLN A 1 504 ? -37.018 -25.734 62.632 1.00 74.75 504 GLN A O 1
ATOM 4067 N N . GLN A 1 505 ? -34.799 -25.763 62.300 1.00 77.62 505 GLN A N 1
ATOM 4068 C CA . GLN A 1 505 ? -34.562 -27.056 62.955 1.00 77.62 505 GLN A CA 1
ATOM 4069 C C . GLN A 1 505 ? -34.993 -27.036 64.430 1.00 77.62 505 GLN A C 1
ATOM 4071 O O . GLN A 1 505 ? -35.660 -27.953 64.901 1.00 77.62 505 GLN A O 1
ATOM 4076 N N . HIS A 1 506 ? -34.680 -25.956 65.153 1.00 72.25 506 HIS A N 1
ATOM 4077 C CA . HIS A 1 506 ? -35.092 -25.773 66.548 1.00 72.25 506 HIS A CA 1
ATOM 4078 C C . HIS A 1 506 ? -36.596 -25.470 66.715 1.00 72.25 506 HIS A C 1
ATOM 4080 O O . HIS A 1 506 ? -37.163 -25.695 67.782 1.00 72.25 506 HIS A O 1
ATOM 4086 N N . ALA A 1 507 ? -37.257 -24.905 65.705 1.00 65.50 507 ALA A N 1
ATOM 4087 C CA . ALA A 1 507 ? -38.697 -24.649 65.723 1.00 65.50 507 ALA A CA 1
ATOM 4088 C C . ALA A 1 507 ? -39.501 -25.905 65.347 1.00 65.50 507 ALA A C 1
ATOM 4090 O O . ALA A 1 507 ? -40.537 -26.167 65.955 1.00 65.50 507 ALA A O 1
ATOM 4091 N N . ALA A 1 508 ? -38.999 -26.704 64.400 1.00 62.69 508 ALA A N 1
ATOM 4092 C CA . ALA A 1 508 ? -39.593 -27.971 63.982 1.00 62.69 508 ALA A CA 1
ATOM 4093 C C . ALA A 1 508 ? -39.631 -29.002 65.122 1.00 62.69 508 ALA A C 1
ATOM 4095 O O . ALA A 1 508 ? -40.585 -29.768 65.219 1.00 62.69 508 ALA A O 1
ATOM 4096 N N . SER A 1 509 ? -38.661 -28.968 66.042 1.00 61.78 509 SER A N 1
ATOM 4097 C CA . SER A 1 509 ? -38.648 -29.826 67.235 1.00 61.78 509 SER A CA 1
ATOM 4098 C C . SER A 1 509 ? -39.693 -29.459 68.302 1.00 61.78 509 SER A C 1
ATOM 4100 O O . SER A 1 509 ? -39.773 -30.140 69.321 1.00 61.78 509 SER A O 1
ATOM 4102 N N . ARG A 1 510 ? -40.500 -28.402 68.104 1.00 57.94 510 ARG A N 1
ATOM 4103 C CA . ARG A 1 510 ? -41.477 -27.905 69.093 1.00 57.94 510 ARG A CA 1
ATOM 4104 C C . ARG A 1 510 ? -42.958 -27.975 68.681 1.00 57.94 510 ARG A C 1
ATOM 4106 O O . ARG A 1 510 ? -43.772 -27.415 69.400 1.00 57.94 510 ARG A O 1
ATOM 4113 N N . MET A 1 511 ? -43.318 -28.651 67.583 1.00 45.03 511 MET A N 1
ATOM 4114 C CA . MET A 1 511 ? -44.713 -28.871 67.121 1.00 45.03 511 MET A CA 1
ATOM 4115 C C . MET A 1 511 ? -45.670 -27.654 67.207 1.00 45.03 511 MET A C 1
ATOM 4117 O O . MET A 1 511 ? -46.867 -27.817 67.418 1.00 45.03 511 MET A O 1
ATOM 4121 N N . ASP A 1 512 ? -45.185 -26.426 66.996 1.00 47.34 512 ASP A N 1
ATOM 4122 C CA . ASP A 1 512 ? -46.060 -25.254 66.859 1.00 47.34 512 ASP A CA 1
ATOM 4123 C C . ASP A 1 512 ? -46.426 -25.062 65.376 1.00 47.34 512 ASP A C 1
ATOM 4125 O O . ASP A 1 512 ? -45.547 -24.853 64.534 1.00 47.34 512 ASP A O 1
ATOM 4129 N N . THR A 1 513 ? -47.722 -25.056 65.045 1.00 46.97 513 THR A N 1
ATOM 4130 C CA . THR A 1 513 ? -48.235 -24.567 63.752 1.00 46.97 513 THR A CA 1
ATOM 4131 C C . THR A 1 513 ? -47.816 -23.110 63.557 1.00 46.97 513 THR A C 1
ATOM 4133 O O . THR A 1 513 ? -48.384 -22.198 64.161 1.00 46.97 513 THR A O 1
ATOM 4136 N N . LEU A 1 514 ? -46.800 -22.870 62.728 1.00 42.12 514 LEU A N 1
ATOM 4137 C CA . LEU A 1 514 ? -46.221 -21.546 62.523 1.00 42.12 514 LEU A CA 1
ATOM 4138 C C . LEU A 1 514 ? -46.098 -21.228 61.039 1.00 42.12 514 LEU A C 1
ATOM 4140 O O . LEU A 1 514 ? -45.441 -21.928 60.275 1.00 42.12 514 LEU A O 1
ATOM 4144 N N . THR A 1 515 ? -46.682 -20.092 60.666 1.00 45.78 515 THR A N 1
ATOM 4145 C CA . THR A 1 515 ? -46.320 -19.337 59.466 1.00 45.78 515 THR A CA 1
ATOM 4146 C C . THR A 1 515 ? -44.791 -19.293 59.340 1.00 45.78 515 THR A C 1
ATOM 4148 O O . THR A 1 515 ? -44.122 -18.831 60.267 1.00 45.78 515 THR A O 1
ATOM 4151 N N . LEU A 1 516 ? -44.230 -19.775 58.226 1.00 43.19 516 LEU A N 1
ATOM 4152 C CA . LEU A 1 516 ? -42.790 -19.698 57.965 1.00 43.19 516 LEU A CA 1
ATOM 4153 C C . LEU A 1 516 ? -42.358 -18.225 57.909 1.00 43.19 516 LEU A C 1
ATOM 4155 O O . LEU A 1 516 ? -42.819 -17.458 57.064 1.00 43.19 516 LEU A O 1
ATOM 4159 N N . TYR A 1 517 ? -41.470 -17.827 58.820 1.00 50.41 517 TYR A N 1
ATOM 4160 C CA . TYR A 1 517 ? -40.808 -16.525 58.798 1.00 50.41 517 TYR A CA 1
ATOM 4161 C C . TYR A 1 517 ? -39.363 -16.710 58.340 1.00 50.41 517 TYR A C 1
ATOM 4163 O O . TYR A 1 517 ? -38.615 -17.432 58.990 1.00 50.41 517 TYR A O 1
ATOM 4171 N N . THR A 1 518 ? -38.953 -16.022 57.278 1.00 49.03 518 THR A N 1
ATOM 4172 C CA . THR A 1 518 ? -37.544 -15.874 56.878 1.00 49.03 518 THR A CA 1
ATOM 4173 C C . THR A 1 518 ? -37.031 -14.528 57.394 1.00 49.03 518 THR A C 1
ATOM 4175 O O . THR A 1 518 ? -37.668 -13.496 57.164 1.00 49.03 518 THR A O 1
ATOM 4178 N N . VAL A 1 519 ? -35.916 -14.512 58.134 1.00 54.22 519 VAL A N 1
ATOM 4179 C CA . VAL A 1 519 ? -35.352 -13.287 58.732 1.00 54.22 519 VAL A CA 1
ATOM 4180 C C . VAL A 1 519 ? -33.874 -13.146 58.371 1.00 54.22 519 VAL A C 1
ATOM 4182 O O . VAL A 1 519 ? -33.058 -13.957 58.794 1.00 54.22 519 VAL A O 1
ATOM 4185 N N . SER A 1 520 ? -33.523 -12.073 57.659 1.00 51.22 520 SER A N 1
ATOM 4186 C CA . SER A 1 520 ? -32.128 -11.721 57.347 1.00 51.22 520 SER A CA 1
ATOM 4187 C C . SER A 1 520 ? -31.570 -10.732 58.379 1.00 51.22 520 SER A C 1
ATOM 4189 O O . SER A 1 520 ? -32.191 -9.699 58.658 1.00 51.22 520 SER A O 1
ATOM 4191 N N . LYS A 1 521 ? -30.403 -11.027 58.970 1.00 53.66 521 LYS A N 1
ATOM 4192 C CA . LYS A 1 521 ? -29.725 -10.189 59.978 1.00 53.66 521 LYS A CA 1
ATOM 4193 C C . LYS A 1 521 ? -28.580 -9.417 59.321 1.00 53.66 521 LYS A C 1
ATOM 4195 O O . LYS A 1 521 ? -27.721 -10.026 58.704 1.00 53.66 521 LYS A O 1
ATOM 4200 N N . MET A 1 522 ? -28.540 -8.087 59.486 1.00 55.84 522 MET A N 1
ATOM 4201 C CA . MET A 1 522 ? -27.571 -7.236 58.773 1.00 55.84 522 MET A CA 1
ATOM 4202 C C . MET A 1 522 ? -26.916 -6.152 59.660 1.00 55.84 522 MET A C 1
ATOM 4204 O O . MET A 1 522 ? -27.637 -5.471 60.399 1.00 55.84 522 MET A O 1
ATOM 4208 N N . PRO A 1 523 ? -25.584 -5.938 59.589 1.00 49.28 523 PRO A N 1
ATOM 4209 C CA . PRO A 1 523 ? -24.867 -4.854 60.270 1.00 49.28 523 PRO A CA 1
ATOM 4210 C C . PRO A 1 523 ? -25.159 -3.471 59.666 1.00 49.28 523 PRO A C 1
ATOM 4212 O O . PRO A 1 523 ? -25.114 -3.277 58.454 1.00 49.28 523 PRO A O 1
ATOM 4215 N N . SER A 1 524 ? -25.385 -2.455 60.501 1.00 52.00 524 SER A N 1
ATOM 4216 C CA . SER A 1 524 ? -25.798 -1.118 60.039 1.00 52.00 524 SER A CA 1
ATOM 4217 C C . SER A 1 524 ? -24.754 -0.347 59.225 1.00 52.00 524 SER A C 1
ATOM 4219 O O . SER A 1 524 ? -25.143 0.509 58.439 1.00 52.00 524 SER A O 1
ATOM 4221 N N . ASN A 1 525 ? -23.459 -0.626 59.401 1.00 51.94 525 ASN A N 1
ATOM 4222 C CA . ASN A 1 525 ? -22.378 0.134 58.755 1.00 51.94 525 ASN A CA 1
ATOM 4223 C C . ASN A 1 525 ? -22.058 -0.335 57.326 1.00 51.94 525 ASN A C 1
ATOM 4225 O O . ASN A 1 525 ? -21.352 0.366 56.608 1.00 51.94 525 ASN A O 1
ATOM 4229 N N . LYS A 1 526 ? -22.575 -1.497 56.907 1.00 56.50 526 LYS A N 1
ATOM 4230 C CA . LYS A 1 526 ? -22.316 -2.076 55.577 1.00 56.50 526 LYS A CA 1
ATOM 4231 C C . LYS A 1 526 ? -23.440 -1.811 54.566 1.00 56.50 526 LYS A C 1
ATOM 4233 O O . LYS A 1 526 ? -23.206 -1.863 53.367 1.00 56.50 526 LYS A O 1
ATOM 4238 N N . TYR A 1 527 ? -24.641 -1.472 55.044 1.00 59.03 527 TYR A N 1
ATOM 4239 C CA . TYR A 1 527 ? -25.841 -1.267 54.227 1.00 59.03 527 TYR A CA 1
ATOM 4240 C C . TYR A 1 527 ? -26.307 0.194 54.250 1.00 59.03 527 TYR A C 1
ATOM 4242 O O . TYR A 1 527 ? -26.143 0.902 55.243 1.00 59.03 527 TYR A O 1
ATOM 4250 N N . THR A 1 528 ? -26.949 0.655 53.173 1.00 54.72 528 THR A N 1
ATOM 4251 C CA . THR A 1 528 ? -27.424 2.044 53.047 1.00 54.72 528 THR A CA 1
ATOM 4252 C C . THR A 1 528 ? -28.389 2.441 54.177 1.00 54.72 528 THR A C 1
ATOM 4254 O O . THR A 1 528 ? -29.336 1.708 54.498 1.00 54.72 528 THR A O 1
ATOM 4257 N N . LYS A 1 529 ? -28.193 3.629 54.769 1.00 49.09 529 LYS A N 1
ATOM 4258 C CA . LYS A 1 529 ? -29.052 4.173 55.836 1.00 49.09 529 LYS A CA 1
ATOM 4259 C C . LYS A 1 529 ? -30.456 4.494 55.291 1.00 49.09 529 LYS A C 1
ATOM 4261 O O . LYS A 1 529 ? -30.657 5.484 54.606 1.00 49.09 529 LYS A O 1
ATOM 4266 N N . THR A 1 530 ? -31.448 3.670 55.626 1.00 41.78 530 THR A N 1
ATOM 4267 C CA . THR A 1 530 ? -32.877 3.906 55.327 1.00 41.78 530 THR A CA 1
ATOM 4268 C C . THR A 1 530 ? -33.641 4.446 56.544 1.00 41.78 530 THR A C 1
ATOM 4270 O O . THR A 1 530 ? -33.457 3.942 57.657 1.00 41.78 530 THR A O 1
ATOM 4273 N N . LYS A 1 531 ? -34.513 5.453 56.344 1.00 36.22 531 LYS A N 1
ATOM 4274 C CA . LYS A 1 531 ? -35.396 6.028 57.384 1.00 36.22 531 LYS A CA 1
ATOM 4275 C C . LYS A 1 531 ? -36.397 4.964 57.878 1.00 36.22 531 LYS A C 1
ATOM 4277 O O . LYS A 1 531 ? -37.083 4.338 57.075 1.00 36.22 531 LYS A O 1
ATOM 4282 N N . ALA A 1 532 ? -36.486 4.748 59.193 1.00 33.78 532 ALA A N 1
ATOM 4283 C CA . ALA A 1 532 ? -37.399 3.778 59.806 1.00 33.78 532 ALA A CA 1
ATOM 4284 C C . ALA A 1 532 ? -38.696 4.467 60.261 1.00 33.78 532 ALA A C 1
ATOM 4286 O O . ALA A 1 532 ? -38.698 5.121 61.299 1.00 33.78 532 ALA A O 1
ATOM 4287 N N . LYS A 1 533 ? -39.800 4.330 59.517 1.00 34.19 533 LYS A N 1
ATOM 4288 C CA . LYS A 1 533 ? -41.130 4.779 59.974 1.00 34.19 533 LYS A CA 1
ATOM 4289 C C . LYS A 1 533 ? -42.234 3.815 59.516 1.00 34.19 533 LYS A C 1
ATOM 4291 O O . LYS A 1 533 ? -42.636 3.881 58.365 1.00 34.19 533 LYS A O 1
ATOM 4296 N N . GLN A 1 534 ? -42.702 2.929 60.412 1.00 37.81 534 GLN A N 1
ATOM 4297 C CA . GLN A 1 534 ? -44.095 2.420 60.478 1.00 37.81 534 GLN A CA 1
ATOM 4298 C C . GLN A 1 534 ? -44.321 1.433 61.648 1.00 37.81 534 GLN A C 1
ATOM 4300 O O . GLN A 1 534 ? -43.475 0.578 61.917 1.00 37.81 534 GLN A O 1
ATOM 4305 N N . LYS A 1 535 ? -45.487 1.528 62.314 1.00 34.06 535 LYS A N 1
ATOM 4306 C CA . LYS A 1 535 ? -45.950 0.620 63.388 1.00 34.06 535 LYS A CA 1
ATOM 4307 C C . LYS A 1 535 ? -46.208 -0.800 62.841 1.00 34.06 535 LYS A C 1
ATOM 4309 O O . LYS A 1 535 ? -46.899 -0.976 61.840 1.00 34.06 535 LYS A O 1
ATOM 4314 N N . VAL A 1 536 ? -45.676 -1.830 63.508 1.00 39.06 536 VAL A N 1
ATOM 4315 C CA . VAL A 1 536 ? -45.864 -3.254 63.155 1.00 39.06 536 VAL A CA 1
ATOM 4316 C C . VAL A 1 536 ? -47.166 -3.785 63.786 1.00 39.06 536 VAL A C 1
ATOM 4318 O O . VAL A 1 536 ? -47.337 -3.671 64.993 1.00 39.06 536 VAL A O 1
ATOM 4321 N N . LYS A 1 537 ? -48.081 -4.381 62.997 1.00 36.25 537 LYS A N 1
ATOM 4322 C CA . LYS A 1 537 ? -49.340 -4.999 63.493 1.00 36.25 537 LYS A CA 1
ATOM 4323 C C . LYS A 1 537 ? -49.074 -6.180 64.462 1.00 36.25 537 LYS A C 1
ATOM 4325 O O . LYS A 1 537 ? -48.122 -6.935 64.251 1.00 36.25 537 LYS A O 1
ATOM 4330 N N . SER A 1 538 ? -49.933 -6.375 65.474 1.00 36.00 538 SER A N 1
ATOM 4331 C CA . SER A 1 538 ? -49.679 -7.200 66.682 1.00 36.00 538 SER A CA 1
ATOM 4332 C C . SER A 1 538 ? -49.295 -8.672 66.436 1.00 36.00 538 SER A C 1
ATOM 4334 O O . SER A 1 538 ? -48.410 -9.192 67.115 1.00 36.00 538 SER A O 1
ATOM 4336 N N . PHE A 1 539 ? -49.859 -9.340 65.424 1.00 33.06 539 PHE A N 1
ATOM 4337 C CA . PHE A 1 539 ? -49.534 -10.744 65.113 1.00 33.06 539 PHE A CA 1
ATOM 4338 C C . PHE A 1 539 ? -48.094 -10.918 64.584 1.00 33.06 539 PHE A C 1
ATOM 4340 O O . PHE A 1 539 ? -47.402 -11.877 64.917 1.00 33.06 539 PHE A O 1
ATOM 4347 N N . LYS A 1 540 ? -47.586 -9.923 63.838 1.00 45.44 540 LYS A N 1
ATOM 4348 C CA . LYS A 1 540 ? -46.199 -9.886 63.330 1.00 45.44 540 LYS A CA 1
ATOM 4349 C C . LYS A 1 540 ? -45.184 -9.535 64.424 1.00 45.44 540 LYS A C 1
ATOM 4351 O O . LYS A 1 540 ? -44.011 -9.887 64.305 1.00 45.44 540 LYS A O 1
ATOM 4356 N N . ALA A 1 541 ? -45.625 -8.856 65.485 1.00 47.50 541 ALA A N 1
ATOM 4357 C CA . ALA A 1 541 ? -44.785 -8.532 66.633 1.00 47.50 541 ALA A CA 1
ATOM 4358 C C . ALA A 1 541 ? -44.418 -9.790 67.436 1.00 47.50 541 ALA A C 1
ATOM 4360 O O . ALA A 1 541 ? -43.280 -9.897 67.886 1.00 47.50 541 ALA A O 1
ATOM 4361 N N . LYS A 1 542 ? -45.316 -10.782 67.547 1.00 50.03 542 LYS A N 1
ATOM 4362 C CA . LYS A 1 542 ? -45.033 -12.040 68.262 1.00 50.03 542 LYS A CA 1
ATOM 4363 C C . LYS A 1 542 ? -43.899 -12.845 67.608 1.00 50.03 542 LYS A C 1
ATOM 4365 O O . LYS A 1 542 ? -42.965 -13.218 68.309 1.00 50.03 542 LYS A O 1
ATOM 4370 N N . GLY A 1 543 ? -43.903 -13.020 66.280 1.00 51.34 543 GLY A N 1
ATOM 4371 C CA . GLY A 1 543 ? -42.823 -13.712 65.549 1.00 51.34 543 GLY A CA 1
ATOM 4372 C C . GLY A 1 543 ? -41.464 -12.999 65.634 1.00 51.34 543 GLY A C 1
ATOM 4373 O O . GLY A 1 543 ? -40.450 -13.622 65.941 1.00 51.34 543 GLY A O 1
ATOM 4374 N N . ALA A 1 544 ? -41.448 -11.670 65.471 1.00 52.38 544 ALA A N 1
ATOM 4375 C CA . ALA A 1 544 ? -40.235 -10.852 65.602 1.00 52.38 544 ALA A CA 1
ATOM 4376 C C . ALA A 1 544 ? -39.670 -10.840 67.040 1.00 52.38 544 ALA A C 1
ATOM 4378 O O . ALA A 1 544 ? -38.455 -10.836 67.250 1.00 52.38 544 ALA A O 1
ATOM 4379 N N . THR A 1 545 ? -40.551 -10.871 68.044 1.00 53.00 545 THR A N 1
ATOM 4380 C CA . THR A 1 545 ? -40.170 -10.956 69.462 1.00 53.00 545 THR A CA 1
ATOM 4381 C C . THR A 1 545 ? -39.672 -12.356 69.827 1.00 53.00 545 THR A C 1
ATOM 4383 O O . THR A 1 545 ? -38.735 -12.482 70.609 1.00 53.00 545 THR A O 1
ATOM 4386 N N . ARG A 1 546 ? -40.232 -13.419 69.231 1.00 57.28 546 ARG A N 1
ATOM 4387 C CA . ARG A 1 546 ? -39.749 -14.799 69.413 1.00 57.28 546 ARG A CA 1
ATOM 4388 C C . ARG A 1 546 ? -38.363 -14.973 68.786 1.00 57.28 546 ARG A C 1
ATOM 4390 O O . ARG A 1 546 ? -37.465 -15.459 69.460 1.00 57.28 546 ARG A O 1
ATOM 4397 N N . PHE A 1 547 ? -38.132 -14.471 67.572 1.00 53.94 547 PHE A N 1
ATOM 4398 C CA . PHE A 1 547 ? -36.802 -14.492 66.945 1.00 53.94 547 PHE A CA 1
ATOM 4399 C C . PHE A 1 547 ? -35.749 -13.705 67.749 1.00 53.94 547 PHE A C 1
ATOM 4401 O O . PHE A 1 547 ? -34.624 -14.162 67.911 1.00 53.94 547 PHE A O 1
ATOM 4408 N N . SER A 1 548 ? -36.106 -12.549 68.324 1.00 52.75 548 SER A N 1
ATOM 4409 C CA . SER A 1 548 ? -35.164 -11.777 69.153 1.00 52.75 548 SER A CA 1
ATOM 4410 C C . SER A 1 548 ? -34.887 -12.398 70.532 1.00 52.75 548 SER A C 1
ATOM 4412 O O . SER A 1 548 ? -33.818 -12.157 71.097 1.00 52.75 548 SER A O 1
ATOM 4414 N N . LYS A 1 549 ? -35.820 -13.197 71.073 1.00 53.31 549 LYS A N 1
ATOM 4415 C CA . LYS A 1 549 ? -35.681 -13.903 72.361 1.00 53.31 549 LYS A CA 1
ATOM 4416 C C . LYS A 1 549 ? -35.034 -15.289 72.243 1.00 53.31 549 LYS A C 1
ATOM 4418 O O . LYS A 1 549 ? -34.412 -15.726 73.204 1.00 53.31 549 LYS A O 1
ATOM 4423 N N . THR A 1 550 ? -35.133 -15.968 71.099 1.00 50.31 550 THR A N 1
ATOM 4424 C CA . THR A 1 550 ? -34.618 -17.340 70.919 1.00 50.31 550 THR A CA 1
ATOM 4425 C C . THR A 1 550 ? -33.269 -17.315 70.191 1.00 50.31 550 THR A C 1
ATOM 4427 O O . THR A 1 550 ? -33.191 -16.835 69.066 1.00 50.31 550 THR A O 1
ATOM 4430 N N . LYS A 1 551 ? -32.205 -17.823 70.831 1.00 46.62 551 LYS A N 1
ATOM 4431 C CA . LYS A 1 551 ? -30.846 -18.110 70.300 1.00 46.62 551 LYS A CA 1
ATOM 4432 C C . LYS A 1 551 ? -30.012 -16.956 69.689 1.00 46.62 551 LYS A C 1
ATOM 4434 O O . LYS A 1 551 ? -28.787 -17.036 69.679 1.00 46.62 551 LYS A O 1
ATOM 4439 N N . VAL A 1 552 ? -30.605 -15.836 69.261 1.00 46.06 552 VAL A N 1
ATOM 4440 C CA . VAL A 1 552 ? -29.851 -14.690 68.698 1.00 46.06 552 VAL A CA 1
ATOM 4441 C C . VAL A 1 552 ? -29.167 -13.849 69.784 1.00 46.06 552 VAL A C 1
ATOM 4443 O O . VAL A 1 552 ? -28.070 -13.342 69.558 1.00 46.06 552 VAL A O 1
ATOM 4446 N N . LYS A 1 553 ? -29.769 -13.719 70.977 1.00 45.03 553 LYS A N 1
ATOM 4447 C CA . LYS A 1 553 ? -29.138 -13.037 72.125 1.00 45.03 553 LYS A CA 1
ATOM 4448 C C . LYS A 1 553 ? -28.034 -13.862 72.794 1.00 45.03 553 LYS A C 1
ATOM 4450 O O . LYS A 1 553 ? -27.119 -13.264 73.348 1.00 45.03 553 LYS A O 1
ATOM 4455 N N . SER A 1 554 ? -28.088 -15.196 72.728 1.00 45.19 554 SER A N 1
ATOM 4456 C CA . SER A 1 554 ? -27.054 -16.061 73.316 1.00 45.19 554 SER A CA 1
ATOM 4457 C C . SER A 1 554 ? -25.757 -16.060 72.500 1.00 45.19 554 SER A C 1
ATOM 4459 O O . SER A 1 554 ? -24.688 -16.034 73.096 1.00 45.19 554 SER A O 1
ATOM 4461 N N . ASN A 1 555 ? -25.836 -15.982 71.163 1.00 43.19 555 ASN A N 1
ATOM 4462 C CA . ASN A 1 555 ? -24.655 -15.935 70.282 1.00 43.19 555 ASN A CA 1
ATOM 4463 C C . ASN A 1 555 ? -24.114 -14.517 70.002 1.00 43.19 555 ASN A C 1
ATOM 4465 O O . ASN A 1 555 ? -23.096 -14.378 69.334 1.00 43.19 555 ASN A O 1
ATOM 4469 N N . ALA A 1 556 ? -24.779 -13.451 70.462 1.00 45.69 556 ALA A N 1
ATOM 4470 C CA . ALA A 1 556 ? -24.371 -12.065 70.198 1.00 45.69 556 ALA A CA 1
ATOM 4471 C C . ALA A 1 556 ? -24.582 -11.163 71.427 1.00 45.69 556 ALA A C 1
ATOM 4473 O O . ALA A 1 556 ? -25.387 -10.222 71.392 1.00 45.69 556 ALA A O 1
ATOM 4474 N N . LYS A 1 557 ? -23.877 -11.458 72.530 1.00 38.56 557 LYS A N 1
ATOM 4475 C CA . LYS A 1 557 ? -23.863 -10.610 73.736 1.00 38.56 557 LYS A CA 1
ATOM 4476 C C . LYS A 1 557 ? -23.515 -9.160 73.339 1.00 38.56 557 LYS A C 1
ATOM 4478 O O . LYS A 1 557 ? -22.471 -8.915 72.752 1.00 38.56 557 LYS A O 1
ATOM 4483 N N . GLY A 1 558 ? -24.425 -8.212 73.600 1.00 49.50 558 GLY A N 1
ATOM 4484 C CA . GLY A 1 558 ? -24.231 -6.766 73.362 1.00 49.50 558 GLY A CA 1
ATOM 4485 C C . GLY A 1 558 ? -24.884 -6.149 72.107 1.00 49.50 558 GLY A C 1
ATOM 4486 O O . GLY A 1 558 ? -24.860 -4.931 71.949 1.00 49.50 558 GLY A O 1
ATOM 4487 N N . SER A 1 559 ? -25.519 -6.922 71.218 1.00 50.16 559 SER A N 1
ATOM 4488 C CA . SER A 1 559 ? -26.071 -6.388 69.951 1.00 50.16 559 SER A CA 1
ATOM 4489 C C . SER A 1 559 ? -27.518 -5.852 70.052 1.00 50.16 559 SER A C 1
ATOM 4491 O O . SER A 1 559 ? -28.432 -6.590 70.423 1.00 50.16 559 SER A O 1
ATOM 4493 N N . LYS A 1 560 ? -27.774 -4.597 69.631 1.00 56.31 560 LYS A N 1
ATOM 4494 C CA . LYS A 1 560 ? -29.135 -4.015 69.491 1.00 56.31 560 LYS A CA 1
ATOM 4495 C C . LYS A 1 560 ? -29.742 -4.338 68.113 1.00 56.31 560 LYS A C 1
ATOM 4497 O O . LYS A 1 560 ? -29.242 -3.878 67.092 1.00 56.31 560 LYS A O 1
ATOM 4502 N N . ILE A 1 561 ? -30.854 -5.080 68.074 1.00 56.91 561 ILE A N 1
ATOM 4503 C CA . ILE A 1 561 ? -31.569 -5.445 66.833 1.00 56.91 561 ILE A CA 1
ATOM 4504 C C . ILE A 1 561 ? -32.689 -4.430 66.554 1.00 56.91 561 ILE A C 1
ATOM 4506 O O . ILE A 1 561 ? -33.554 -4.217 67.402 1.00 56.91 561 ILE A O 1
ATOM 4510 N N . LYS A 1 562 ? -32.704 -3.824 65.357 1.00 58.62 562 LYS A N 1
ATOM 4511 C CA . LYS A 1 562 ? -33.781 -2.933 64.884 1.00 58.62 562 LYS A CA 1
ATOM 4512 C C . LYS A 1 562 ? -34.459 -3.535 63.651 1.00 58.62 562 LYS A C 1
ATOM 4514 O O . LYS A 1 562 ? -33.803 -3.763 62.640 1.00 58.62 562 LYS A O 1
ATOM 4519 N N . PHE A 1 563 ? -35.772 -3.751 63.711 1.00 57.03 563 PHE A N 1
ATOM 4520 C CA . PHE A 1 563 ? -36.552 -4.244 62.571 1.00 57.03 563 PHE A CA 1
ATOM 4521 C C . PHE A 1 563 ? -36.913 -3.098 61.616 1.00 57.03 563 PHE A C 1
ATOM 4523 O O . PHE A 1 563 ? -37.410 -2.060 62.052 1.00 57.03 563 PHE A O 1
ATOM 4530 N N . LYS A 1 564 ? -36.700 -3.291 60.308 1.00 58.16 564 LYS A N 1
ATOM 4531 C CA . LYS A 1 564 ? -37.069 -2.323 59.262 1.00 58.16 564 LYS A CA 1
ATOM 4532 C C . LYS A 1 564 ? -38.250 -2.843 58.440 1.00 58.16 564 LYS A C 1
ATOM 4534 O O . LYS A 1 564 ? -38.233 -3.975 57.970 1.00 58.16 564 LYS A O 1
ATOM 4539 N N . ALA A 1 565 ? -39.290 -2.022 58.285 1.00 48.69 565 ALA A N 1
ATOM 4540 C CA . ALA A 1 565 ? -40.522 -2.400 57.586 1.00 48.69 565 ALA A CA 1
ATOM 4541 C C . ALA A 1 565 ? -40.454 -2.221 56.057 1.00 48.69 565 ALA A C 1
ATOM 4543 O O . ALA A 1 565 ? -41.217 -2.867 55.348 1.00 48.69 565 ALA A O 1
ATOM 4544 N N . THR A 1 566 ? -39.536 -1.385 55.563 1.00 45.06 566 THR A N 1
ATOM 4545 C CA . THR A 1 566 ? -39.480 -0.904 54.171 1.00 45.06 566 THR A CA 1
ATOM 4546 C C . THR A 1 566 ? -39.010 -1.949 53.149 1.00 45.06 566 THR A C 1
ATOM 4548 O O . THR A 1 566 ? -39.179 -1.740 51.957 1.00 45.06 566 THR A O 1
ATOM 4551 N N . VAL A 1 567 ? -38.425 -3.067 53.593 1.00 46.38 567 VAL A N 1
ATOM 4552 C CA . VAL A 1 567 ? -37.893 -4.134 52.724 1.00 46.38 567 VAL A CA 1
ATOM 4553 C C . VAL A 1 567 ? -38.671 -5.425 52.980 1.00 46.38 567 VAL A C 1
ATOM 4555 O O . VAL A 1 567 ? -38.197 -6.325 53.667 1.00 46.38 567 VAL A O 1
ATOM 4558 N N . LYS A 1 568 ? -39.925 -5.485 52.521 1.00 46.50 568 LYS A N 1
ATOM 4559 C CA . LYS A 1 568 ? -40.775 -6.680 52.639 1.00 46.50 568 LYS A CA 1
ATOM 4560 C C . LYS A 1 568 ? -41.397 -7.025 51.292 1.00 46.50 568 LYS A C 1
ATOM 4562 O O . LYS A 1 568 ? -42.214 -6.259 50.795 1.00 46.50 568 LYS A O 1
ATOM 4567 N N . ALA A 1 569 ? -41.074 -8.201 50.762 1.00 41.56 569 ALA A N 1
ATOM 4568 C CA . ALA A 1 569 ? -41.929 -8.899 49.809 1.00 41.56 569 ALA A CA 1
ATOM 4569 C C . ALA A 1 569 ? -42.958 -9.727 50.599 1.00 41.56 569 ALA A C 1
ATOM 4571 O O . ALA A 1 569 ? -42.628 -10.310 51.633 1.00 41.56 569 ALA A O 1
ATOM 4572 N N . LYS A 1 570 ? -44.221 -9.735 50.168 1.00 42.00 570 LYS A N 1
ATOM 4573 C CA . LYS A 1 570 ? -45.298 -10.519 50.789 1.00 42.00 570 LYS A CA 1
ATOM 4574 C C . LYS A 1 570 ? -45.928 -11.383 49.702 1.00 42.00 570 LYS A C 1
ATOM 4576 O O . LYS A 1 570 ? -46.450 -10.827 48.745 1.00 42.00 570 LYS A O 1
ATOM 4581 N N . SER A 1 571 ? -45.924 -12.702 49.865 1.00 35.75 571 SER A N 1
ATOM 4582 C CA . SER A 1 571 ? -46.847 -13.576 49.144 1.00 35.75 571 SER A CA 1
ATOM 4583 C C . SER A 1 571 ? -48.162 -13.618 49.927 1.00 35.75 571 SER A C 1
ATOM 4585 O O . SER A 1 571 ? -48.196 -13.922 51.121 1.00 35.75 571 SER A O 1
ATOM 4587 N N . THR A 1 572 ? -49.258 -13.210 49.299 1.00 33.16 572 THR A N 1
ATOM 4588 C CA . THR A 1 572 ? -50.613 -13.435 49.814 1.00 33.16 572 THR A CA 1
ATOM 4589 C C . THR A 1 572 ? -51.237 -14.532 48.979 1.00 33.16 572 THR A C 1
ATOM 4591 O O . THR A 1 572 ? -51.434 -14.331 47.786 1.00 33.16 572 THR A O 1
ATOM 4594 N N . ALA A 1 573 ? -51.552 -15.671 49.594 1.00 27.72 573 ALA A N 1
ATOM 4595 C CA . ALA A 1 573 ? -52.456 -16.631 48.981 1.00 27.72 573 ALA A CA 1
ATOM 4596 C C . ALA A 1 573 ? -53.842 -15.973 48.888 1.00 27.72 573 ALA A C 1
ATOM 4598 O O . ALA A 1 573 ? -54.422 -15.605 49.912 1.00 27.72 573 ALA A O 1
ATOM 4599 N N . SER A 1 574 ? -54.322 -15.749 47.667 1.00 27.84 574 SER A N 1
ATOM 4600 C CA . SER A 1 574 ? -55.710 -15.381 47.398 1.00 27.84 574 SER A CA 1
ATOM 4601 C C . SER A 1 574 ? -56.476 -16.679 47.166 1.00 27.84 574 SER A C 1
ATOM 4603 O O . SER A 1 574 ? -56.194 -17.387 46.202 1.00 27.84 574 SER A O 1
ATOM 4605 N N . ASN A 1 575 ? -57.396 -17.022 48.068 1.00 26.06 575 ASN A N 1
ATOM 4606 C CA . ASN A 1 575 ? -58.291 -18.159 47.882 1.00 26.06 575 ASN A CA 1
ATOM 4607 C C . ASN A 1 575 ? -59.447 -17.726 46.974 1.00 26.06 575 ASN A C 1
ATOM 4609 O O . ASN A 1 575 ? -60.395 -17.103 47.443 1.00 26.06 575 ASN A O 1
ATOM 4613 N N . TYR A 1 576 ? -59.367 -18.075 45.692 1.00 28.12 576 TYR A N 1
ATOM 4614 C CA . TYR A 1 576 ? -60.530 -18.147 44.811 1.00 28.12 576 TYR A CA 1
ATOM 4615 C C . TYR A 1 576 ? -60.856 -19.623 44.576 1.00 28.12 576 TYR A C 1
ATOM 4617 O O . TYR A 1 576 ? -60.124 -20.331 43.890 1.00 28.12 576 TYR A O 1
ATOM 4625 N N . THR A 1 577 ? -61.950 -20.095 45.166 1.00 27.83 577 THR A N 1
ATOM 4626 C CA . THR A 1 577 ? -62.557 -21.392 44.863 1.00 27.83 577 THR A CA 1
ATOM 4627 C C . THR A 1 577 ? -63.493 -21.231 43.666 1.00 27.83 577 THR A C 1
ATOM 4629 O O . THR A 1 577 ? -64.489 -20.515 43.747 1.00 27.83 577 THR A O 1
ATOM 4632 N N . LYS A 1 578 ? -63.220 -21.939 42.565 1.00 26.31 578 LYS A N 1
ATOM 4633 C CA . LYS A 1 578 ? -64.247 -22.334 41.593 1.00 26.31 578 LYS A CA 1
ATOM 4634 C C . LYS A 1 578 ? -64.215 -23.851 41.435 1.00 26.31 578 LYS A C 1
ATOM 4636 O O . LYS A 1 578 ? -63.170 -24.447 41.205 1.00 26.31 578 LYS A O 1
ATOM 4641 N N . HIS A 1 579 ? -65.391 -24.429 41.646 1.00 24.41 579 HIS A N 1
ATOM 4642 C CA . HIS A 1 579 ? -65.754 -25.834 41.530 1.00 24.41 579 HIS A CA 1
ATOM 4643 C C . HIS A 1 579 ? -65.244 -26.509 40.247 1.00 24.41 579 HIS A C 1
ATOM 4645 O O . HIS A 1 579 ? -65.464 -25.967 39.170 1.00 24.41 579 HIS A O 1
ATOM 4651 N N . TYR A 1 580 ? -64.758 -27.753 40.345 1.00 23.61 580 TYR A N 1
ATOM 4652 C CA . TYR A 1 580 ? -65.477 -28.899 39.770 1.00 23.61 580 TYR A CA 1
ATOM 4653 C C . TYR A 1 580 ? -65.048 -30.242 40.392 1.00 23.61 580 TYR A C 1
ATOM 4655 O O . TYR A 1 580 ? -64.057 -30.334 41.108 1.00 23.61 580 TYR A O 1
ATOM 4663 N N . ARG A 1 581 ? -65.925 -31.230 40.207 1.00 23.91 581 ARG A N 1
ATOM 4664 C CA . ARG A 1 581 ? -66.189 -32.453 40.983 1.00 23.91 581 ARG A CA 1
ATOM 4665 C C . ARG A 1 581 ? -65.179 -33.609 40.795 1.00 23.91 581 ARG A C 1
ATOM 4667 O O . ARG A 1 581 ? -64.674 -33.788 39.701 1.00 23.91 581 ARG A O 1
ATOM 4674 N N . TYR A 1 582 ? -64.996 -34.375 41.890 1.00 24.31 582 TYR A N 1
ATOM 4675 C CA . TYR A 1 582 ? -64.920 -35.853 42.071 1.00 24.31 582 TYR A CA 1
ATOM 4676 C C . TYR A 1 582 ? -64.431 -36.735 40.891 1.00 24.31 582 TYR A C 1
ATOM 4678 O O . TYR A 1 582 ? -64.926 -36.588 39.787 1.00 24.31 582 TYR A O 1
ATOM 4686 N N . THR A 1 583 ? -63.551 -37.737 41.072 1.00 25.36 583 THR A N 1
ATOM 4687 C CA . THR A 1 583 ? -63.755 -38.938 41.923 1.00 25.36 583 THR A CA 1
ATOM 4688 C C . THR A 1 583 ? -62.470 -39.632 42.441 1.00 25.36 583 THR A C 1
ATOM 4690 O O . THR A 1 583 ? -61.466 -39.710 41.743 1.00 25.36 583 THR A O 1
ATOM 4693 N N . LYS A 1 584 ? -62.594 -40.166 43.677 1.00 24.25 584 LYS A N 1
ATOM 4694 C CA . LYS A 1 584 ? -61.937 -41.316 44.375 1.00 24.25 584 LYS A CA 1
ATOM 4695 C C . LYS A 1 584 ? -61.217 -42.358 43.489 1.00 24.25 584 LYS A C 1
ATOM 4697 O O . LYS A 1 584 ? -61.666 -42.572 42.377 1.00 24.25 584 LYS A O 1
ATOM 4702 N N . ALA A 1 585 ? -60.293 -43.219 43.934 1.00 26.42 585 ALA A N 1
ATOM 4703 C CA . ALA A 1 585 ? -59.456 -43.469 45.126 1.00 26.42 585 ALA A CA 1
ATOM 4704 C C . ALA A 1 585 ? -58.613 -44.732 44.768 1.00 26.42 585 ALA A C 1
ATOM 4706 O O . ALA A 1 585 ? -59.127 -45.587 44.057 1.00 26.42 585 ALA A O 1
ATOM 4707 N N . HIS A 1 586 ? -57.327 -44.855 45.120 1.00 25.77 586 HIS A N 1
ATOM 4708 C CA . HIS A 1 586 ? -56.767 -45.782 46.135 1.00 25.77 586 HIS A CA 1
ATOM 4709 C C . HIS A 1 586 ? -55.223 -45.620 46.096 1.00 25.77 586 HIS A C 1
ATOM 4711 O O . HIS A 1 586 ? -54.661 -45.586 45.009 1.00 25.77 586 HIS A O 1
ATOM 4717 N N . ILE A 1 587 ? -54.503 -45.250 47.171 1.00 26.19 587 ILE A N 1
ATOM 4718 C CA . ILE A 1 587 ? -54.168 -45.949 48.440 1.00 26.19 587 ILE A CA 1
ATOM 4719 C C . ILE A 1 587 ? -53.100 -47.045 48.212 1.00 26.19 587 ILE A C 1
ATOM 4721 O O . ILE A 1 587 ? -53.430 -48.096 47.689 1.00 26.19 587 ILE A O 1
ATOM 4725 N N . VAL A 1 588 ? -51.798 -46.746 48.420 1.00 25.19 588 VAL A N 1
ATOM 4726 C CA . VAL A 1 588 ? -50.957 -46.973 49.649 1.00 25.19 588 VAL A CA 1
ATOM 4727 C C . VAL A 1 588 ? -49.972 -48.127 49.335 1.00 25.19 588 VAL A C 1
ATOM 4729 O O . VAL A 1 588 ? -50.379 -49.083 48.701 1.00 25.19 588 VAL A O 1
ATOM 4732 N N . THR A 1 589 ? -48.654 -48.137 49.583 1.00 25.44 589 THR A N 1
ATOM 4733 C CA . THR A 1 589 ? -47.742 -47.589 50.618 1.00 25.44 589 THR A CA 1
ATOM 4734 C C . THR A 1 589 ? -46.314 -47.708 50.034 1.00 25.44 589 THR A C 1
ATOM 4736 O O . THR A 1 589 ? -46.014 -48.706 49.396 1.00 25.44 589 THR A O 1
ATOM 4739 N N . ARG A 1 590 ? -45.439 -46.692 50.051 1.00 27.27 590 ARG A N 1
ATOM 4740 C CA . ARG A 1 590 ? -44.535 -46.260 51.145 1.00 27.27 590 ARG A CA 1
ATOM 4741 C C . ARG A 1 590 ? -43.464 -47.300 51.540 1.00 27.27 590 ARG A C 1
ATOM 4743 O O . ARG A 1 590 ? -43.795 -48.276 52.189 1.00 27.27 590 ARG A O 1
ATOM 4750 N N . HIS A 1 591 ? -42.191 -47.010 51.246 1.00 24.69 591 HIS A N 1
ATOM 4751 C CA . HIS A 1 591 ? -41.092 -46.771 52.211 1.00 24.69 591 HIS A CA 1
ATOM 4752 C C . HIS A 1 591 ? -39.782 -46.521 51.421 1.00 24.69 591 HIS A C 1
ATOM 4754 O O . HIS A 1 591 ? -39.353 -47.355 50.644 1.00 24.69 591 HIS A O 1
ATOM 4760 N N . ARG A 1 592 ? -39.255 -45.288 51.387 1.00 22.98 592 ARG A N 1
ATOM 4761 C CA . ARG A 1 592 ? -38.334 -44.662 52.365 1.00 22.98 592 ARG A CA 1
ATOM 4762 C C . ARG A 1 592 ? -36.858 -44.933 52.031 1.00 22.98 592 ARG A C 1
ATOM 4764 O O . ARG A 1 592 ? -36.302 -45.900 52.520 1.00 22.98 592 ARG A O 1
ATOM 4771 N N . ALA A 1 593 ? -36.229 -43.987 51.330 1.00 24.36 593 ALA A N 1
ATOM 4772 C CA . ALA A 1 593 ? -34.850 -43.546 51.581 1.00 24.36 593 ALA A CA 1
ATOM 4773 C C . ALA A 1 593 ? -34.572 -42.251 50.793 1.00 24.36 593 ALA A C 1
ATOM 4775 O O . ALA A 1 593 ? -33.918 -42.250 49.758 1.00 24.36 593 ALA A O 1
ATOM 4776 N N . ALA A 1 594 ? -35.117 -41.134 51.280 1.00 24.67 594 ALA A N 1
ATOM 4777 C CA . ALA A 1 594 ? -34.680 -39.811 50.859 1.00 24.67 594 ALA A CA 1
ATOM 4778 C C . ALA A 1 594 ? -33.416 -39.452 51.647 1.00 24.67 594 ALA A C 1
ATOM 4780 O O . ALA A 1 594 ? -33.487 -39.101 52.826 1.00 24.67 594 ALA A O 1
ATOM 4781 N N . ALA A 1 595 ? -32.275 -39.544 50.973 1.00 25.39 595 ALA A N 1
ATOM 4782 C CA . ALA A 1 595 ? -31.060 -38.827 51.309 1.00 25.39 595 ALA A CA 1
ATOM 4783 C C . ALA A 1 595 ? -30.408 -38.348 50.000 1.00 25.39 595 ALA A C 1
ATOM 4785 O O . ALA A 1 595 ? -30.078 -39.155 49.139 1.00 25.39 595 ALA A O 1
ATOM 4786 N N . SER A 1 596 ? -30.176 -37.032 49.925 1.00 26.48 596 SER A N 1
ATOM 4787 C CA . SER A 1 596 ? -29.241 -36.320 49.035 1.00 26.48 596 SER A CA 1
ATOM 4788 C C . SER A 1 596 ? -29.693 -35.856 47.627 1.00 26.48 596 SER A C 1
ATOM 4790 O O . SER A 1 596 ? -30.174 -36.643 46.825 1.00 26.48 596 SER A O 1
ATOM 4792 N N . LYS A 1 597 ? -29.406 -34.555 47.377 1.00 29.78 597 LYS A N 1
ATOM 4793 C CA . LYS A 1 597 ? -29.045 -33.856 46.112 1.00 29.78 597 LYS A CA 1
ATOM 4794 C C . LYS A 1 597 ? -30.147 -33.706 45.044 1.00 29.78 597 LYS A C 1
ATOM 4796 O O . LYS A 1 597 ? -30.713 -34.678 44.584 1.00 29.78 597 LYS A O 1
ATOM 4801 N N . SER A 1 598 ? -30.641 -32.501 44.735 1.00 30.59 598 SER A N 1
ATOM 4802 C CA . SER A 1 598 ? -30.036 -31.432 43.907 1.00 30.59 598 SER A CA 1
ATOM 4803 C C . SER A 1 598 ? -29.570 -31.890 42.517 1.00 30.59 598 SER A C 1
ATOM 4805 O O . SER A 1 598 ? -28.450 -32.371 42.397 1.00 30.59 598 SER A O 1
ATOM 4807 N N . SER A 1 599 ? -30.385 -31.657 41.488 1.00 30.42 599 SER A N 1
ATOM 4808 C CA . SER A 1 599 ? -29.987 -31.036 40.213 1.00 30.42 599 SER A CA 1
ATOM 4809 C C . SER A 1 599 ? -31.193 -30.990 39.272 1.00 30.42 599 SER A C 1
ATOM 4811 O O . SER A 1 599 ? -32.014 -31.902 39.213 1.00 30.42 599 SER A O 1
ATOM 4813 N N . THR A 1 600 ? -31.324 -29.864 38.591 1.00 34.59 600 THR A N 1
ATOM 4814 C CA . THR A 1 600 ? -32.159 -29.654 37.412 1.00 34.59 600 THR A CA 1
ATOM 4815 C C . THR A 1 600 ? -31.737 -30.627 36.312 1.00 34.59 600 THR A C 1
ATOM 4817 O O . THR A 1 600 ? -30.544 -30.794 36.078 1.00 34.59 600 THR A O 1
ATOM 4820 N N . SER A 1 601 ? -32.693 -31.285 35.653 1.00 34.09 601 SER A N 1
ATOM 4821 C CA . SER A 1 601 ? -32.418 -32.063 34.444 1.00 34.09 601 SER A CA 1
ATOM 4822 C C . SER A 1 601 ? -32.130 -31.093 33.300 1.00 34.09 601 SER A C 1
ATOM 4824 O O . SER A 1 601 ? -33.048 -30.583 32.660 1.00 34.09 601 SER A O 1
ATOM 4826 N N . GLU A 1 602 ? -30.850 -30.792 33.120 1.00 48.72 602 GLU A N 1
ATOM 4827 C CA . GLU A 1 602 ? -30.282 -30.342 31.851 1.00 48.72 602 GLU A CA 1
ATOM 4828 C C . GLU A 1 602 ? -30.624 -31.366 30.755 1.00 48.72 602 GLU A C 1
ATOM 4830 O O . GLU A 1 602 ? -30.865 -32.541 31.057 1.00 48.72 602 GLU A O 1
ATOM 4835 N N . ASP A 1 603 ? -30.663 -30.931 29.494 1.00 60.31 603 ASP A N 1
ATOM 4836 C CA . ASP A 1 603 ? -30.821 -31.797 28.318 1.00 60.31 603 ASP A CA 1
ATOM 4837 C C . ASP A 1 603 ? -29.571 -32.676 28.140 1.00 60.31 603 ASP A C 1
ATOM 4839 O O . ASP A 1 603 ? -28.735 -32.475 27.258 1.00 60.31 603 ASP A O 1
ATOM 4843 N N . LEU A 1 604 ? -29.413 -33.643 29.039 1.00 78.12 604 LEU A N 1
ATOM 4844 C CA . LEU A 1 604 ? -28.319 -34.592 29.033 1.00 78.12 604 LEU A CA 1
ATOM 4845 C C . LEU A 1 604 ? -28.474 -35.539 27.843 1.00 78.12 604 LEU A C 1
ATOM 4847 O O . LEU A 1 604 ? -29.539 -36.115 27.609 1.00 78.12 604 LEU A O 1
ATOM 4851 N N . VAL A 1 605 ? -27.384 -35.745 27.114 1.00 86.62 605 VAL A N 1
ATOM 4852 C CA . VAL A 1 605 ? -27.332 -36.654 25.969 1.00 86.62 605 VAL A CA 1
ATOM 4853 C C . VAL A 1 605 ? -26.595 -37.936 26.332 1.00 86.62 605 VAL A C 1
ATOM 4855 O O . VAL A 1 605 ? -25.836 -38.019 27.297 1.00 86.62 605 VAL A O 1
ATOM 4858 N N . THR A 1 606 ? -26.817 -38.977 25.540 1.00 89.44 606 THR A N 1
ATOM 4859 C CA . THR A 1 606 ? -25.995 -40.182 25.562 1.00 89.44 606 THR A CA 1
ATOM 4860 C C . THR A 1 606 ? -24.986 -40.103 24.423 1.00 89.44 606 THR A C 1
ATOM 4862 O O . THR A 1 606 ? -25.366 -40.018 23.253 1.00 89.44 606 THR A O 1
ATOM 4865 N N . ILE A 1 607 ? -23.699 -40.127 24.758 1.00 91.06 607 ILE A N 1
ATOM 4866 C CA . ILE A 1 607 ? -22.606 -40.247 23.791 1.00 91.06 607 ILE A CA 1
ATOM 4867 C C . ILE A 1 607 ? -22.333 -41.728 23.579 1.00 91.06 607 ILE A C 1
ATOM 4869 O O . ILE A 1 607 ? -22.273 -42.504 24.532 1.00 91.06 607 ILE A O 1
ATOM 4873 N N . TYR A 1 608 ? -22.159 -42.135 22.333 1.00 92.69 608 TYR A N 1
ATOM 4874 C CA . TYR A 1 608 ? -21.851 -43.507 21.972 1.00 92.69 608 TYR A CA 1
ATOM 4875 C C . TYR A 1 608 ? -20.659 -43.559 21.032 1.00 92.69 608 TYR A C 1
ATOM 4877 O O . TYR A 1 608 ? -20.442 -42.667 20.212 1.00 92.69 608 TYR A O 1
ATOM 4885 N N . VAL A 1 609 ? -19.892 -44.635 21.153 1.00 93.06 609 VAL A N 1
ATOM 4886 C CA . VAL A 1 609 ? -18.760 -44.924 20.279 1.00 93.06 609 VAL A CA 1
ATOM 4887 C C . VAL A 1 609 ? -19.061 -46.199 19.518 1.00 93.06 609 VAL A C 1
ATOM 4889 O O . VAL A 1 609 ? -19.364 -47.224 20.125 1.00 93.06 609 VAL A O 1
ATOM 4892 N N . LEU A 1 610 ? -18.974 -46.151 18.195 1.00 92.31 610 LEU A N 1
ATOM 4893 C CA . LEU A 1 610 ? -19.129 -47.301 17.315 1.00 92.31 610 LEU A CA 1
ATOM 4894 C C . LEU A 1 610 ? -17.751 -47.817 16.905 1.00 92.31 610 LEU A C 1
ATOM 4896 O O . LEU A 1 610 ? -16.921 -47.048 16.420 1.00 92.31 610 LEU A O 1
ATOM 4900 N N . ALA A 1 611 ? -17.527 -49.119 17.075 1.00 88.81 611 ALA A N 1
ATOM 4901 C CA . ALA A 1 611 ? -16.420 -49.818 16.434 1.00 88.81 611 ALA A CA 1
ATOM 4902 C C . ALA A 1 611 ? -16.841 -50.199 15.015 1.00 88.81 611 ALA A C 1
ATOM 4904 O O . ALA A 1 611 ? -17.889 -50.825 14.820 1.00 88.81 611 ALA A O 1
ATOM 4905 N N . LEU A 1 612 ? -16.030 -49.815 14.042 1.00 90.44 612 LEU A N 1
ATOM 4906 C CA . LEU A 1 612 ? -16.243 -50.068 12.625 1.00 90.44 612 LEU A CA 1
ATOM 4907 C C . LEU A 1 612 ? -15.252 -51.138 12.144 1.00 90.44 612 LEU A C 1
ATOM 4909 O O . LEU A 1 612 ? -14.360 -51.567 12.882 1.00 90.44 612 LEU A O 1
ATOM 4913 N N . VAL A 1 613 ? -15.416 -51.582 10.902 1.00 78.94 613 VAL A N 1
ATOM 4914 C CA . VAL A 1 613 ? -14.407 -52.401 10.211 1.00 78.94 613 VAL A CA 1
ATOM 4915 C C . VAL A 1 613 ? -13.054 -51.674 10.132 1.00 78.94 613 VAL A C 1
ATOM 4917 O O . VAL A 1 613 ? -12.980 -50.458 10.301 1.00 78.94 613 VAL A O 1
ATOM 4920 N N . GLU A 1 614 ? -11.976 -52.431 9.914 1.00 85.94 614 GLU A N 1
ATOM 4921 C CA . GLU A 1 614 ? -10.603 -51.901 9.780 1.00 85.94 614 GLU A CA 1
ATOM 4922 C C . GLU A 1 614 ? -10.091 -51.104 10.994 1.00 85.94 614 GLU A C 1
ATOM 4924 O O . GLU A 1 614 ? -9.282 -50.189 10.863 1.00 85.94 614 GLU A O 1
ATOM 4929 N N . CYS A 1 615 ? -10.557 -51.451 12.200 1.00 85.25 615 CYS A N 1
ATOM 4930 C CA . CYS A 1 615 ? -10.150 -50.797 13.451 1.00 85.25 615 CYS A CA 1
ATOM 4931 C C . CYS A 1 615 ? -10.430 -49.279 13.488 1.00 85.25 615 CYS A C 1
ATOM 4933 O O . CYS A 1 615 ? -9.760 -48.543 14.215 1.00 85.25 615 CYS A O 1
ATOM 4935 N N . LYS A 1 616 ? -11.430 -48.806 12.733 1.00 90.00 616 LYS A N 1
ATOM 4936 C CA . LYS A 1 616 ? -11.888 -47.410 12.753 1.00 90.00 616 LYS A CA 1
ATOM 4937 C C . LYS A 1 616 ? -12.986 -47.201 13.799 1.00 90.00 616 LYS A C 1
ATOM 4939 O O . LYS A 1 616 ? -13.738 -48.122 14.125 1.00 90.00 616 LYS A O 1
ATOM 4944 N N . PHE A 1 617 ? -13.119 -45.975 14.304 1.00 93.69 617 PHE A N 1
ATOM 4945 C CA . PHE A 1 617 ? -14.122 -45.620 15.314 1.00 93.69 617 PHE A CA 1
ATOM 4946 C C . PHE A 1 617 ? -14.912 -44.367 14.941 1.00 93.69 617 PHE A C 1
ATOM 4948 O O . PHE A 1 617 ? -14.392 -43.449 14.301 1.00 93.69 617 PHE A O 1
ATOM 4955 N N . TYR A 1 618 ? -16.173 -44.323 15.370 1.00 94.81 618 TYR A N 1
ATOM 4956 C CA . TYR A 1 618 ? -17.034 -43.147 15.247 1.00 94.81 618 TYR A CA 1
ATOM 4957 C C . TYR A 1 618 ? -17.641 -42.771 16.597 1.00 94.81 618 TYR A C 1
ATOM 4959 O O . TYR A 1 618 ? -18.193 -43.636 17.272 1.00 94.81 618 TYR A O 1
ATOM 4967 N N . VAL A 1 619 ? -17.566 -41.497 16.977 1.00 94.44 619 VAL A N 1
ATOM 4968 C CA . VAL A 1 619 ? -18.184 -40.956 18.195 1.00 94.44 619 VAL A CA 1
ATOM 4969 C C . VAL A 1 619 ? -19.377 -40.093 17.799 1.00 94.44 619 VAL A C 1
ATOM 4971 O O . VAL A 1 619 ? -19.239 -39.189 16.976 1.00 94.44 619 VAL A O 1
ATOM 4974 N N . GLY A 1 620 ? -20.542 -40.384 18.372 1.00 90.06 620 GLY A N 1
ATOM 4975 C CA . GLY A 1 620 ? -21.785 -39.663 18.110 1.00 90.06 620 GLY A CA 1
ATOM 4976 C C . GLY A 1 620 ? -22.576 -39.398 19.387 1.00 90.06 620 GLY A C 1
ATOM 4977 O O . GLY A 1 620 ? -22.350 -40.038 20.416 1.00 90.06 620 GLY A O 1
ATOM 4978 N N . LYS A 1 621 ? -23.548 -38.485 19.323 1.00 91.38 621 LYS A N 1
ATOM 4979 C CA . LYS A 1 621 ? -24.502 -38.236 20.419 1.00 91.38 621 LYS A CA 1
ATOM 4980 C C . LYS A 1 621 ? -25.957 -38.517 20.051 1.00 91.38 621 LYS A C 1
ATOM 4982 O O . LYS A 1 621 ? -26.369 -38.501 18.884 1.00 91.38 621 LYS A O 1
ATOM 4987 N N . THR A 1 622 ? -26.763 -38.812 21.065 1.00 86.62 622 THR A N 1
ATOM 4988 C CA . THR A 1 622 ? -28.206 -39.026 20.936 1.00 86.62 622 THR A CA 1
ATOM 4989 C C . THR A 1 622 ? -28.943 -38.579 22.195 1.00 86.62 622 THR A C 1
ATOM 4991 O O . THR A 1 622 ? -28.484 -38.822 23.305 1.00 86.62 622 THR A O 1
ATOM 4994 N N . ALA A 1 623 ? -30.106 -37.950 22.028 1.00 81.69 623 ALA A N 1
ATOM 4995 C CA . ALA A 1 623 ? -31.028 -37.670 23.133 1.00 81.69 623 ALA A CA 1
ATOM 4996 C C . ALA A 1 623 ? -31.907 -38.891 23.483 1.00 81.69 623 ALA A C 1
ATOM 4998 O O . ALA A 1 623 ? -32.633 -38.880 24.473 1.00 81.69 623 ALA A O 1
ATOM 4999 N N . ARG A 1 624 ? -31.868 -39.955 22.665 1.00 77.00 624 ARG A N 1
ATOM 5000 C CA . ARG A 1 624 ? -32.649 -41.178 22.897 1.00 77.00 624 ARG A CA 1
ATOM 5001 C C . ARG A 1 624 ? -32.000 -42.032 23.986 1.00 77.00 624 ARG A C 1
ATOM 5003 O O . ARG A 1 624 ? -30.781 -42.167 24.030 1.00 77.00 624 ARG A O 1
ATOM 5010 N N . ALA A 1 625 ? -32.826 -42.665 24.817 1.00 63.97 625 ALA A N 1
ATOM 5011 C CA . ALA A 1 625 ? -32.360 -43.545 25.889 1.00 63.97 625 ALA A CA 1
ATOM 5012 C C . ALA A 1 625 ? -31.716 -44.849 25.373 1.00 63.97 625 ALA A C 1
ATOM 5014 O O . ALA A 1 625 ? -30.904 -45.449 26.080 1.00 63.97 625 ALA A O 1
ATOM 5015 N N . ASN A 1 626 ? -32.070 -45.280 24.156 1.00 78.44 626 ASN A N 1
ATOM 5016 C CA . ASN A 1 626 ? -31.562 -46.502 23.543 1.00 78.44 626 ASN A CA 1
ATOM 5017 C C . ASN A 1 626 ? -30.574 -46.193 22.405 1.00 78.44 626 ASN A C 1
ATOM 5019 O O . ASN A 1 626 ? -30.919 -45.526 21.429 1.00 78.44 626 ASN A O 1
ATOM 5023 N N . VAL A 1 627 ? -29.339 -46.677 22.541 1.00 83.81 627 VAL A N 1
ATOM 5024 C CA . VAL A 1 627 ? -28.250 -46.467 21.571 1.00 83.81 627 VAL A CA 1
ATOM 5025 C C . VAL A 1 627 ? -28.256 -47.542 20.480 1.00 83.81 627 VAL A C 1
ATOM 5027 O O . VAL A 1 627 ? -27.781 -47.282 19.376 1.00 83.81 627 VAL A O 1
ATOM 5030 N N . ASP A 1 628 ? -28.846 -48.713 20.733 1.00 82.81 628 ASP A N 1
ATOM 5031 C CA . ASP A 1 628 ? -28.883 -49.817 19.766 1.00 82.81 628 ASP A CA 1
ATOM 5032 C C . ASP A 1 628 ? -29.641 -49.438 18.484 1.00 82.81 628 ASP A C 1
ATOM 5034 O O . ASP A 1 628 ? -29.218 -49.777 17.382 1.00 82.81 628 ASP A O 1
ATOM 5038 N N . GLU A 1 629 ? -30.686 -48.613 18.597 1.00 82.81 629 GLU A N 1
ATOM 5039 C CA . GLU A 1 629 ? -31.384 -48.047 17.435 1.00 82.81 629 GLU A CA 1
ATOM 5040 C C . GLU A 1 629 ? -30.459 -47.196 16.554 1.00 82.81 629 GLU A C 1
ATOM 5042 O O . GLU A 1 629 ? -30.564 -47.232 15.329 1.00 82.81 629 GLU A O 1
ATOM 5047 N N . ARG A 1 630 ? -29.515 -46.456 17.156 1.00 84.88 630 ARG A N 1
ATOM 5048 C CA . ARG A 1 630 ? -28.536 -45.659 16.401 1.00 84.88 630 ARG A CA 1
ATOM 5049 C C . ARG A 1 630 ? -27.548 -46.561 15.673 1.00 84.88 630 ARG A C 1
ATOM 5051 O O . ARG A 1 630 ? -27.208 -46.279 14.528 1.00 84.88 630 ARG A O 1
ATOM 5058 N N . LEU A 1 631 ? -27.119 -47.666 16.283 1.00 84.38 631 LEU A N 1
ATOM 5059 C CA . LEU A 1 631 ? -26.276 -48.646 15.594 1.00 84.38 631 LEU A CA 1
ATOM 5060 C C . LEU A 1 631 ? -26.980 -49.194 14.339 1.00 84.38 631 LEU A C 1
ATOM 5062 O O . LEU A 1 631 ? -26.354 -49.264 13.281 1.00 84.38 631 LEU A O 1
ATOM 5066 N N . GLU A 1 632 ? -28.270 -49.521 14.425 1.00 85.31 632 GLU A N 1
ATOM 5067 C CA . GLU A 1 632 ? -29.050 -50.014 13.280 1.00 85.31 632 GLU A CA 1
ATOM 5068 C C . GLU A 1 632 ? -29.328 -48.922 12.222 1.00 85.31 632 GLU A C 1
ATOM 5070 O O . GLU A 1 632 ? -29.250 -49.184 11.017 1.00 85.31 632 GLU A O 1
ATOM 5075 N N . GLU A 1 633 ? -29.542 -47.662 12.624 1.00 84.19 633 GLU A N 1
ATOM 5076 C CA . GLU A 1 633 ? -29.596 -46.510 11.700 1.00 84.19 633 GLU A CA 1
ATOM 5077 C C . GLU A 1 633 ? -28.285 -46.359 10.905 1.00 84.19 633 GLU A C 1
ATOM 5079 O O . GLU A 1 633 ? -28.301 -46.172 9.685 1.00 84.19 633 GLU A O 1
ATOM 5084 N N . HIS A 1 634 ? -27.134 -46.493 11.567 1.00 84.44 634 HIS A N 1
ATOM 5085 C CA . HIS A 1 634 ? -25.839 -46.437 10.892 1.00 84.44 634 HIS A CA 1
ATOM 5086 C C . HIS A 1 634 ? -25.594 -47.676 10.003 1.00 84.44 634 HIS A C 1
ATOM 5088 O O . HIS A 1 634 ? -25.060 -47.529 8.903 1.00 84.44 634 HIS A O 1
ATOM 5094 N N . LYS A 1 635 ? -26.029 -48.880 10.412 1.00 82.94 635 LYS A N 1
ATOM 5095 C CA . LYS A 1 635 ? -25.944 -50.106 9.586 1.00 82.94 635 LYS A CA 1
ATOM 5096 C C . LYS A 1 635 ? -26.838 -50.070 8.346 1.00 82.94 635 LYS A C 1
ATOM 5098 O O . LYS A 1 635 ? -26.482 -50.678 7.341 1.00 82.94 635 LYS A O 1
ATOM 5103 N N . SER A 1 636 ? -27.965 -49.361 8.407 1.00 80.44 636 SER A N 1
ATOM 5104 C CA . SER A 1 636 ? -28.894 -49.172 7.281 1.00 80.44 636 SER A CA 1
ATOM 5105 C C . SER A 1 636 ? -28.481 -48.049 6.318 1.00 80.44 636 SER A C 1
ATOM 5107 O O . SER A 1 636 ? -29.247 -47.684 5.429 1.00 80.44 636 SER A O 1
ATOM 5109 N N . GLY A 1 637 ? -27.271 -47.494 6.470 1.00 76.75 637 GLY A N 1
ATOM 5110 C CA . GLY A 1 637 ? -26.703 -46.499 5.555 1.00 76.75 637 GLY A CA 1
ATOM 5111 C C . GLY A 1 637 ? -27.131 -45.053 5.823 1.00 76.75 637 GLY A C 1
ATOM 5112 O O . GLY A 1 637 ? -26.702 -44.154 5.102 1.00 76.75 637 GLY A O 1
ATOM 5113 N N . LYS A 1 638 ? -27.916 -44.796 6.881 1.00 76.25 638 LYS A N 1
ATOM 5114 C CA . LYS A 1 638 ? -28.362 -43.447 7.291 1.00 76.25 638 LYS A CA 1
ATOM 5115 C C . LYS A 1 638 ? -27.388 -42.740 8.247 1.00 76.25 638 LYS A C 1
ATOM 5117 O O . LYS A 1 638 ? -27.723 -41.713 8.830 1.00 76.25 638 LYS A O 1
ATOM 5122 N N . GLY A 1 639 ? -26.194 -43.303 8.428 1.00 81.69 639 GLY A N 1
ATOM 5123 C CA . GLY A 1 639 ? -25.144 -42.773 9.292 1.00 81.69 639 GLY A CA 1
ATOM 5124 C C . GLY A 1 639 ? -24.295 -41.661 8.665 1.00 81.69 639 GLY A C 1
ATOM 5125 O O . GLY A 1 639 ? -24.501 -41.240 7.527 1.00 81.69 639 GLY A O 1
ATOM 5126 N N . SER A 1 640 ? -23.280 -41.213 9.409 1.00 87.00 640 SER A N 1
ATOM 5127 C CA . SER A 1 640 ? -22.268 -40.266 8.922 1.00 87.00 640 SER A CA 1
ATOM 5128 C C . SER A 1 640 ? -21.481 -40.833 7.734 1.00 87.00 640 SER A C 1
ATOM 5130 O O . SER A 1 640 ? -21.360 -42.054 7.587 1.00 87.00 640 SER A O 1
ATOM 5132 N N . ALA A 1 641 ? -20.883 -39.957 6.917 1.00 86.81 641 ALA A N 1
ATOM 5133 C CA . ALA A 1 641 ? -20.042 -40.362 5.785 1.00 86.81 641 ALA A CA 1
ATOM 5134 C C . ALA A 1 641 ? -18.949 -41.368 6.193 1.00 86.81 641 ALA A C 1
ATOM 5136 O O . ALA A 1 641 ? -18.744 -42.356 5.494 1.00 86.81 641 ALA A O 1
ATOM 5137 N N . TRP A 1 642 ? -18.348 -41.181 7.373 1.00 91.56 642 TRP A N 1
ATOM 5138 C CA . TRP A 1 642 ? -17.365 -42.101 7.949 1.00 91.56 642 TRP A CA 1
ATOM 5139 C C . TRP A 1 642 ? -17.926 -43.506 8.193 1.00 91.56 642 TRP A C 1
ATOM 5141 O O . TRP A 1 642 ? -17.294 -44.493 7.843 1.00 91.56 642 TRP A O 1
ATOM 5151 N N . THR A 1 643 ? -19.141 -43.614 8.734 1.00 88.25 643 THR A N 1
ATOM 5152 C CA . THR A 1 643 ? -19.791 -44.917 8.980 1.00 88.25 643 THR A CA 1
ATOM 5153 C C . THR A 1 643 ? -20.406 -45.563 7.738 1.00 88.25 643 THR A C 1
ATOM 5155 O O . THR A 1 643 ? -20.707 -46.752 7.756 1.00 88.25 643 THR A O 1
ATOM 5158 N N . ARG A 1 644 ? -20.598 -44.799 6.653 1.00 87.06 644 ARG A N 1
ATOM 5159 C CA . ARG A 1 644 ? -20.945 -45.359 5.336 1.00 87.06 644 ARG A CA 1
ATOM 5160 C C . ARG A 1 644 ? -19.718 -45.939 4.640 1.00 87.06 644 ARG A C 1
ATOM 5162 O O . ARG A 1 644 ? -19.841 -46.967 3.988 1.00 87.06 644 ARG A O 1
ATOM 5169 N N . LEU A 1 645 ? -18.560 -45.296 4.806 1.00 87.25 645 LEU A N 1
ATOM 5170 C CA . LEU A 1 645 ? -17.282 -45.787 4.290 1.00 87.25 645 LEU A CA 1
ATOM 5171 C C . LEU A 1 645 ? -16.795 -47.014 5.078 1.00 87.25 645 LEU A C 1
ATOM 5173 O O . LEU A 1 645 ? -16.405 -48.012 4.484 1.00 87.25 645 LEU A O 1
ATOM 5177 N N . TYR A 1 646 ? -16.894 -46.969 6.410 1.00 87.56 646 TYR A N 1
ATOM 5178 C CA . TYR A 1 646 ? -16.518 -48.066 7.301 1.00 87.56 646 TYR A CA 1
ATOM 5179 C C . TYR A 1 646 ? -17.745 -48.589 8.050 1.00 87.56 646 TYR A C 1
ATOM 5181 O O . TYR A 1 646 ? -18.253 -47.953 8.978 1.00 87.56 646 TYR A O 1
ATOM 5189 N N . ARG A 1 647 ? -18.218 -49.779 7.662 1.00 84.31 647 ARG A N 1
ATOM 5190 C CA . ARG A 1 647 ? -19.431 -50.393 8.216 1.00 84.31 647 ARG A CA 1
ATOM 5191 C C . ARG A 1 647 ? -19.348 -50.566 9.749 1.00 84.31 647 ARG A C 1
ATOM 5193 O O . ARG A 1 647 ? -18.370 -51.141 10.234 1.00 84.31 647 ARG A O 1
ATOM 5200 N N . PRO A 1 648 ? -20.374 -50.152 10.520 1.00 87.19 648 PRO A N 1
ATOM 5201 C CA . PRO A 1 648 ? -20.421 -50.370 11.964 1.00 87.19 648 PRO A CA 1
ATOM 5202 C C . PRO A 1 648 ? -20.582 -51.841 12.344 1.00 87.19 648 PRO A C 1
ATOM 5204 O O . PRO A 1 648 ? -21.469 -52.530 11.838 1.00 87.19 648 PRO A O 1
ATOM 5207 N N . LEU A 1 649 ? -19.761 -52.300 13.289 1.00 83.50 649 LEU A N 1
ATOM 5208 C CA . LEU A 1 649 ? -19.795 -53.661 13.824 1.00 83.50 649 LEU A CA 1
ATOM 5209 C C . LEU A 1 649 ? -20.618 -53.732 15.112 1.00 83.50 649 LEU A C 1
ATOM 5211 O O . LEU A 1 649 ? -21.556 -54.521 15.213 1.00 83.50 649 LEU A O 1
ATOM 5215 N N . ARG A 1 650 ? -20.269 -52.903 16.102 1.00 85.31 650 ARG A N 1
ATOM 5216 C CA . ARG A 1 650 ? -20.874 -52.908 17.444 1.00 85.31 650 ARG A CA 1
ATOM 5217 C C . ARG A 1 650 ? -20.659 -51.584 18.168 1.00 85.31 650 ARG A C 1
ATOM 5219 O O . ARG A 1 650 ? -19.752 -50.824 17.829 1.00 85.31 650 ARG A O 1
ATOM 5226 N N . ILE A 1 651 ? -21.438 -51.349 19.220 1.00 88.88 651 ILE A N 1
ATOM 5227 C CA . ILE A 1 651 ? -21.176 -50.267 20.173 1.00 88.88 651 ILE A CA 1
ATOM 5228 C C . ILE A 1 651 ? -19.941 -50.649 21.004 1.00 88.88 651 ILE A C 1
ATOM 5230 O O . ILE A 1 651 ? -19.873 -51.725 21.600 1.00 88.88 651 ILE A O 1
ATOM 5234 N N . ALA A 1 652 ? -18.930 -49.786 20.987 1.00 85.25 652 ALA A N 1
ATOM 5235 C CA . ALA A 1 652 ? -17.681 -49.942 21.719 1.00 85.25 652 ALA A CA 1
ATOM 5236 C C . ALA A 1 652 ? -17.763 -49.343 23.130 1.00 85.25 652 ALA A C 1
ATOM 5238 O O . ALA A 1 652 ? -17.229 -49.927 24.069 1.00 85.25 652 ALA A O 1
ATOM 5239 N N . GLU A 1 653 ? -18.433 -48.198 23.281 1.00 88.19 653 GLU A N 1
ATOM 5240 C CA . GLU A 1 653 ? -18.598 -47.500 24.560 1.00 88.19 653 GLU A CA 1
ATOM 5241 C C . GLU A 1 653 ? -19.892 -46.670 24.546 1.00 88.19 653 GLU A C 1
ATOM 5243 O O . GLU A 1 653 ? -20.349 -46.221 23.493 1.00 88.19 653 GLU A O 1
ATOM 5248 N N . THR A 1 654 ? -20.514 -46.481 25.710 1.00 89.25 654 THR A N 1
ATOM 5249 C CA . THR A 1 654 ? -21.704 -45.635 25.881 1.00 89.25 654 THR A CA 1
ATOM 5250 C C . THR A 1 654 ? -21.575 -44.827 27.162 1.00 89.25 654 THR A C 1
ATOM 5252 O O . THR A 1 654 ? -21.430 -45.395 28.243 1.00 89.25 654 THR A O 1
ATOM 5255 N N . ILE A 1 655 ? -21.667 -43.505 27.046 1.00 87.94 655 ILE A N 1
ATOM 5256 C CA . ILE A 1 655 ? -21.630 -42.556 28.155 1.00 87.94 655 ILE A CA 1
ATOM 5257 C C . ILE A 1 655 ? -23.007 -41.908 28.264 1.00 87.94 655 ILE A C 1
ATOM 5259 O O . ILE A 1 655 ? -23.407 -41.123 27.408 1.00 87.94 655 ILE A O 1
ATOM 5263 N N . ARG A 1 656 ? -23.749 -42.267 29.311 1.00 86.88 656 ARG A N 1
ATOM 5264 C CA . ARG A 1 656 ? -25.069 -41.695 29.609 1.00 86.88 656 ARG A CA 1
ATOM 5265 C C . ARG A 1 656 ? -24.918 -40.419 30.423 1.00 86.88 656 ARG A C 1
ATOM 5267 O O . ARG A 1 656 ? -23.941 -40.278 31.154 1.00 86.88 656 ARG A O 1
ATOM 5274 N N . ASN A 1 657 ? -25.940 -39.570 30.373 1.00 82.00 657 ASN A N 1
ATOM 5275 C CA . ASN A 1 657 ? -26.016 -38.348 31.168 1.00 82.00 657 ASN A CA 1
ATOM 5276 C C . ASN A 1 657 ? -24.834 -37.390 30.909 1.00 82.00 657 ASN A C 1
ATOM 5278 O O . ASN A 1 657 ? -24.300 -36.807 31.850 1.00 82.00 657 ASN A O 1
ATOM 5282 N N . ALA A 1 658 ? -24.386 -37.299 29.655 1.00 79.56 658 ALA A N 1
ATOM 5283 C CA . ALA A 1 658 ? -23.267 -36.463 29.238 1.00 79.56 658 ALA A CA 1
ATOM 5284 C C . ALA A 1 658 ? -23.749 -35.101 28.731 1.00 79.56 658 ALA A C 1
ATOM 5286 O O . ALA A 1 658 ? -24.880 -34.965 28.256 1.00 79.56 658 ALA A O 1
ATOM 5287 N N . ASP A 1 659 ? -22.871 -34.108 28.798 1.00 81.31 659 ASP A N 1
ATOM 5288 C CA . ASP A 1 659 ? -23.132 -32.798 28.216 1.00 81.31 659 ASP A CA 1
ATOM 5289 C C . ASP A 1 659 ? -23.042 -32.872 26.667 1.00 81.31 659 ASP A C 1
ATOM 5291 O O . ASP A 1 659 ? -22.199 -33.604 26.135 1.00 81.31 659 ASP A O 1
ATOM 5295 N N . PRO A 1 660 ? -23.879 -32.150 25.894 1.00 77.62 660 PRO A N 1
ATOM 5296 C CA . PRO A 1 660 ? -23.805 -32.129 24.428 1.00 77.62 660 PRO A CA 1
ATOM 5297 C C . PRO A 1 660 ? -22.437 -31.757 23.829 1.00 77.62 660 PRO A C 1
ATOM 5299 O O . PRO A 1 660 ? -22.162 -32.144 22.684 1.00 77.62 660 PRO A O 1
ATOM 5302 N N . PHE A 1 661 ? -21.599 -31.023 24.567 1.00 80.88 661 PHE A N 1
ATOM 5303 C CA . PHE A 1 661 ? -20.232 -30.638 24.204 1.00 80.88 661 PHE A CA 1
ATOM 5304 C C . PHE A 1 661 ? -19.192 -31.731 24.514 1.00 80.88 661 PHE A C 1
ATOM 5306 O O . PHE A 1 661 ? -18.086 -31.695 23.969 1.00 80.88 661 PHE A O 1
ATOM 5313 N N . ASP A 1 662 ? -19.523 -32.745 25.325 1.00 84.06 662 ASP A N 1
ATOM 5314 C CA . ASP A 1 662 ? -18.598 -33.844 25.643 1.00 84.06 662 ASP A CA 1
ATOM 5315 C C . ASP A 1 662 ? -18.297 -34.737 24.413 1.00 84.06 662 ASP A C 1
ATOM 5317 O O . ASP A 1 662 ? -17.312 -35.476 24.419 1.00 84.06 662 ASP A O 1
ATOM 5321 N N . GLU A 1 663 ? -19.079 -34.667 23.328 1.00 89.38 663 GLU A N 1
ATOM 5322 C CA . GLU A 1 663 ? -18.851 -35.444 22.093 1.00 89.38 663 GLU A CA 1
ATOM 5323 C C . GLU A 1 663 ? -17.451 -35.198 21.498 1.00 89.38 663 GLU A C 1
ATOM 5325 O O . GLU A 1 663 ? -16.731 -36.147 21.169 1.00 89.38 663 GLU A O 1
ATOM 5330 N N . ASP A 1 664 ? -17.009 -33.938 21.444 1.00 88.50 664 ASP A N 1
ATOM 5331 C CA . ASP A 1 664 ? -15.679 -33.567 20.939 1.00 88.50 664 ASP A CA 1
ATOM 5332 C C . ASP A 1 664 ? -14.562 -34.043 21.871 1.00 88.50 664 ASP A C 1
ATOM 5334 O O . ASP A 1 664 ? -13.500 -34.490 21.428 1.00 88.50 664 ASP A O 1
ATOM 5338 N N . LYS A 1 665 ? -14.807 -33.998 23.181 1.00 88.75 665 LYS A N 1
ATOM 5339 C CA . LYS A 1 665 ? -13.872 -34.483 24.202 1.00 88.75 665 LYS A CA 1
ATOM 5340 C C . LYS A 1 665 ? -13.659 -35.990 24.085 1.00 88.75 665 LYS A C 1
ATOM 5342 O O . LYS A 1 665 ? -12.513 -36.445 24.108 1.00 88.75 665 LYS A O 1
ATOM 5347 N N . PHE A 1 666 ? -14.729 -36.770 23.926 1.00 88.12 666 PHE A N 1
ATOM 5348 C CA . PHE A 1 666 ? -14.615 -38.215 23.720 1.00 88.12 666 PHE A CA 1
ATOM 5349 C C . PHE A 1 666 ? -13.999 -38.551 22.361 1.00 88.12 666 PHE A C 1
ATOM 5351 O O . PHE A 1 666 ? -13.168 -39.457 22.297 1.00 88.12 666 PHE A O 1
ATOM 5358 N N . THR A 1 667 ? -14.287 -37.776 21.313 1.00 91.69 667 THR A N 1
ATOM 5359 C CA . THR A 1 667 ? -13.616 -37.914 20.009 1.00 91.69 667 THR A CA 1
ATOM 5360 C C . THR A 1 667 ? -12.098 -37.767 20.147 1.00 91.69 667 THR A C 1
ATOM 5362 O O . THR A 1 667 ? -11.357 -38.662 19.741 1.00 91.69 667 THR A O 1
ATOM 5365 N N . LYS A 1 668 ? -11.615 -36.714 20.820 1.00 90.81 668 LYS A N 1
ATOM 5366 C CA . LYS A 1 668 ? -10.175 -36.491 21.066 1.00 90.81 668 LYS A CA 1
ATOM 5367 C C . LYS A 1 668 ? -9.545 -37.582 21.933 1.00 90.81 668 LYS A C 1
ATOM 5369 O O . LYS A 1 668 ? -8.437 -38.028 21.648 1.00 90.81 668 LYS A O 1
ATOM 5374 N N . LYS A 1 669 ? -10.253 -38.065 22.961 1.00 87.81 669 LYS A N 1
ATOM 5375 C CA . LYS A 1 669 ? -9.787 -39.176 23.812 1.00 87.81 669 LYS A CA 1
ATOM 5376 C C . LYS A 1 669 ? -9.574 -40.461 23.005 1.00 87.81 669 LYS A C 1
ATOM 5378 O O . LYS A 1 669 ? -8.601 -41.177 23.230 1.00 87.81 669 LYS A O 1
ATOM 5383 N N . TRP A 1 670 ? -10.470 -40.746 22.065 1.00 90.00 670 TRP A N 1
ATOM 5384 C CA . TRP A 1 670 ? -10.357 -41.903 21.183 1.00 90.00 670 TRP A CA 1
ATOM 5385 C C . TRP A 1 670 ? -9.283 -41.703 20.103 1.00 90.00 670 TRP A C 1
ATOM 5387 O O . TRP A 1 670 ? -8.525 -42.638 19.853 1.00 90.00 670 TRP A O 1
ATOM 5397 N N . MET A 1 671 ? -9.124 -40.493 19.552 1.00 91.56 671 MET A N 1
ATOM 5398 C CA . MET A 1 671 ? -8.002 -40.145 18.661 1.00 91.56 671 MET A CA 1
ATOM 5399 C C . MET A 1 671 ? -6.642 -40.319 19.347 1.00 91.56 671 MET A C 1
ATOM 5401 O O . MET A 1 671 ? -5.717 -40.847 18.744 1.00 91.56 671 MET A O 1
ATOM 5405 N N . LEU A 1 672 ? -6.520 -39.947 20.625 1.00 85.88 672 LEU A N 1
ATOM 5406 C CA . LEU A 1 672 ? -5.291 -40.160 21.395 1.00 85.88 672 LEU A CA 1
ATOM 5407 C C . LEU A 1 672 ? -4.950 -41.650 21.550 1.00 85.88 672 LEU A C 1
ATOM 5409 O O . LEU A 1 672 ? -3.780 -42.016 21.599 1.00 85.88 672 LEU A O 1
ATOM 5413 N N . LYS A 1 673 ? -5.971 -42.509 21.654 1.00 85.19 673 LYS A N 1
ATOM 5414 C CA . LYS A 1 673 ? -5.799 -43.947 21.891 1.00 85.19 673 LYS A CA 1
ATOM 5415 C C . LYS A 1 673 ? -5.546 -44.744 20.611 1.00 85.19 673 LYS A C 1
ATOM 5417 O O . LYS A 1 673 ? -4.803 -45.719 20.662 1.00 85.19 673 LYS A O 1
ATOM 5422 N N . TYR A 1 674 ? -6.181 -44.366 19.505 1.00 83.75 674 TYR A N 1
ATOM 5423 C CA . TYR A 1 674 ? -6.174 -45.153 18.268 1.00 83.75 674 TYR A CA 1
ATOM 5424 C C . TYR A 1 674 ? -5.597 -44.413 17.060 1.00 83.75 674 TYR A C 1
ATOM 5426 O O . TYR A 1 674 ? -5.532 -45.014 16.000 1.00 83.75 674 TYR A O 1
ATOM 5434 N N . GLY A 1 675 ? -5.169 -43.157 17.196 1.00 84.56 675 GLY A N 1
ATOM 5435 C CA . GLY A 1 675 ? -4.672 -42.327 16.095 1.00 84.56 675 GLY A CA 1
ATOM 5436 C C . GLY A 1 675 ? -5.737 -41.371 15.550 1.00 84.56 675 GLY A C 1
ATOM 5437 O O . GLY A 1 675 ? -6.929 -41.698 15.491 1.00 84.56 675 GLY A O 1
ATOM 5438 N N . ILE A 1 676 ? -5.310 -40.167 15.153 1.00 89.19 676 ILE A N 1
ATOM 5439 C CA . ILE A 1 676 ? -6.188 -39.121 14.593 1.00 89.19 676 ILE A CA 1
ATOM 5440 C C . ILE A 1 676 ? -6.827 -39.613 13.290 1.00 89.19 676 ILE A C 1
ATOM 5442 O O . ILE A 1 676 ? -7.978 -39.313 13.003 1.00 89.19 676 ILE A O 1
ATOM 5446 N N . GLU A 1 677 ? -6.120 -40.423 12.516 1.00 88.75 677 GLU A N 1
ATOM 5447 C CA . GLU A 1 677 ? -6.533 -41.015 11.246 1.00 88.75 677 GLU A CA 1
ATOM 5448 C C . GLU A 1 677 ? -7.587 -42.130 11.378 1.00 88.75 677 GLU A C 1
ATOM 5450 O O . GLU A 1 677 ? -8.202 -42.525 10.383 1.00 88.75 677 GLU A O 1
ATOM 5455 N N . ASN A 1 678 ? -7.824 -42.636 12.595 1.00 90.69 678 ASN A N 1
ATOM 5456 C CA . ASN A 1 678 ? -8.692 -43.793 12.834 1.00 90.69 678 ASN A CA 1
ATOM 5457 C C . ASN A 1 678 ? -10.032 -43.446 13.498 1.00 90.69 678 ASN A C 1
ATOM 5459 O O . ASN A 1 678 ? -10.891 -44.320 13.619 1.00 90.69 678 ASN A O 1
ATOM 5463 N N . VAL A 1 679 ? -10.250 -42.191 13.904 1.00 92.25 679 VAL A N 1
ATOM 5464 C CA . VAL A 1 679 ? -11.435 -41.786 14.679 1.00 92.25 679 VAL A CA 1
ATOM 5465 C C . VAL A 1 679 ? -12.087 -40.534 14.098 1.00 92.25 679 VAL A C 1
ATOM 5467 O O . VAL A 1 679 ? -11.401 -39.568 13.770 1.00 92.25 679 VAL A O 1
ATOM 5470 N N . ARG A 1 680 ? -13.421 -40.516 14.007 1.00 92.19 680 ARG A N 1
ATOM 5471 C CA . ARG A 1 680 ? -14.216 -39.332 13.626 1.00 92.19 680 ARG A CA 1
ATOM 5472 C C . ARG A 1 680 ? -15.397 -39.131 14.568 1.00 92.19 680 ARG A C 1
ATOM 5474 O O . ARG A 1 680 ? -15.919 -40.098 15.112 1.00 92.19 680 ARG A O 1
ATOM 5481 N N . GLY A 1 681 ? -15.840 -37.894 14.747 1.00 89.69 681 GLY A N 1
ATOM 5482 C CA . GLY A 1 681 ? -16.952 -37.563 15.643 1.00 89.69 681 GLY A CA 1
ATOM 5483 C C . GLY A 1 681 ? -17.051 -36.067 15.914 1.00 89.69 681 GLY A C 1
ATOM 5484 O O . GLY A 1 681 ? -16.073 -35.349 15.697 1.00 89.69 681 GLY A O 1
ATOM 5485 N N . GLY A 1 682 ? -18.231 -35.595 16.325 1.00 86.88 682 GLY A N 1
ATOM 5486 C CA . GLY A 1 682 ? -18.486 -34.177 16.612 1.00 86.88 682 GLY A CA 1
ATOM 5487 C C . GLY A 1 682 ? -17.985 -33.220 15.517 1.00 86.88 682 GLY A C 1
ATOM 5488 O O . GLY A 1 682 ? -18.299 -33.400 14.333 1.00 86.88 682 GLY A O 1
ATOM 5489 N N . SER A 1 683 ? -17.166 -32.239 15.905 1.00 85.50 683 SER A N 1
ATOM 5490 C CA . SER A 1 683 ? -16.537 -31.239 15.023 1.00 85.50 683 SER A CA 1
ATOM 5491 C C . SER A 1 683 ? -15.551 -31.834 14.004 1.00 85.50 683 SER A C 1
ATOM 5493 O O . SER A 1 683 ? -15.208 -31.184 13.021 1.00 85.50 683 SER A O 1
ATOM 5495 N N . TYR A 1 684 ? -15.121 -33.087 14.188 1.00 88.75 684 TYR A N 1
ATOM 5496 C CA . TYR A 1 684 ? -14.160 -33.798 13.334 1.00 88.75 684 TYR A CA 1
ATOM 5497 C C . TYR A 1 684 ? -14.824 -34.992 12.638 1.00 88.75 684 TYR A C 1
ATOM 5499 O O . TYR A 1 684 ? -14.341 -36.122 12.700 1.00 88.75 684 TYR A O 1
ATOM 5507 N N . SER A 1 685 ? -15.983 -34.767 12.019 1.00 85.81 685 SER A N 1
ATOM 5508 C CA . SER A 1 685 ? -16.781 -35.809 11.352 1.00 85.81 685 SER A CA 1
ATOM 5509 C C . SER A 1 685 ? -16.489 -35.974 9.850 1.00 85.81 685 SER A C 1
ATOM 5511 O O . SER A 1 685 ? -16.937 -36.958 9.254 1.00 85.81 685 SER A O 1
ATOM 5513 N N . ARG A 1 686 ? -15.714 -35.060 9.242 1.00 83.44 686 ARG A N 1
ATOM 5514 C CA . ARG A 1 686 ? -15.278 -35.136 7.833 1.00 83.44 686 ARG A CA 1
ATOM 5515 C C . ARG A 1 686 ? -14.311 -36.307 7.625 1.00 83.44 686 ARG A C 1
ATOM 5517 O O . ARG A 1 686 ? -13.439 -36.528 8.458 1.00 83.44 686 ARG A O 1
ATOM 5524 N N . VAL A 1 687 ? -14.461 -37.052 6.525 1.00 82.62 687 VAL A N 1
ATOM 5525 C CA . VAL A 1 687 ? -13.659 -38.262 6.240 1.00 82.62 687 VAL A CA 1
ATOM 5526 C C . VAL A 1 687 ? -12.166 -37.929 6.214 1.00 82.62 687 VAL A C 1
ATOM 5528 O O . VAL A 1 687 ? -11.407 -38.469 7.020 1.00 82.62 687 VAL A O 1
ATOM 5531 N N . ASP A 1 688 ? -11.780 -36.936 5.420 1.00 82.25 688 ASP A N 1
ATOM 5532 C CA . ASP A 1 688 ? -10.408 -36.436 5.363 1.00 82.25 688 ASP A CA 1
ATOM 5533 C C . ASP A 1 688 ? -10.283 -35.136 6.165 1.00 82.25 688 ASP A C 1
ATOM 5535 O O . ASP A 1 688 ? -11.035 -34.181 5.966 1.00 82.25 688 ASP A O 1
ATOM 5539 N N . LEU A 1 689 ? -9.361 -35.098 7.126 1.00 81.38 689 LEU A N 1
ATOM 5540 C CA . LEU A 1 689 ? -9.033 -33.881 7.873 1.00 81.38 689 LEU A CA 1
ATOM 5541 C C . LEU A 1 689 ? -7.950 -33.111 7.110 1.00 81.38 689 LEU A C 1
ATOM 5543 O O . LEU A 1 689 ? -7.066 -33.733 6.523 1.00 81.38 689 LEU A O 1
ATOM 5547 N N . THR A 1 690 ? -8.009 -31.774 7.100 1.00 77.31 690 THR A N 1
ATOM 5548 C CA . THR A 1 690 ? -6.967 -30.991 6.417 1.00 77.31 690 THR A CA 1
ATOM 5549 C C . THR A 1 690 ? -5.639 -31.112 7.171 1.00 77.31 690 THR A C 1
ATOM 5551 O O . THR A 1 690 ? -5.648 -31.356 8.383 1.00 77.31 690 THR A O 1
ATOM 5554 N N . PRO A 1 691 ? -4.487 -30.885 6.515 1.00 73.81 691 PRO A N 1
ATOM 5555 C CA . PRO A 1 691 ? -3.200 -30.812 7.209 1.00 73.81 691 PRO A CA 1
ATOM 5556 C C . PRO A 1 691 ? -3.209 -29.818 8.384 1.00 73.81 691 PRO A C 1
ATOM 5558 O O . PRO A 1 691 ? -2.635 -30.099 9.435 1.00 73.81 691 PRO A O 1
ATOM 5561 N N . GLY A 1 692 ? -3.940 -28.703 8.249 1.00 73.38 692 GLY A N 1
ATOM 5562 C CA . GLY A 1 692 ? -4.145 -27.727 9.323 1.00 73.38 692 GLY A CA 1
ATOM 5563 C C . GLY A 1 692 ? -4.967 -28.267 10.500 1.00 73.38 692 GLY A C 1
ATOM 5564 O O . GLY A 1 692 ? -4.589 -28.056 11.653 1.00 73.38 692 GLY A O 1
ATOM 5565 N N . ASP A 1 693 ? -6.043 -29.016 10.237 1.00 77.00 693 ASP A N 1
ATOM 5566 C CA . ASP A 1 693 ? -6.854 -29.663 11.283 1.00 77.00 693 ASP A CA 1
ATOM 5567 C C . ASP A 1 693 ? -6.043 -30.717 12.048 1.00 77.00 693 ASP A C 1
ATOM 5569 O O . ASP A 1 693 ? -6.148 -30.819 13.273 1.00 77.00 693 ASP A O 1
ATOM 5573 N N . ILE A 1 694 ? -5.213 -31.487 11.334 1.00 82.38 694 ILE A N 1
ATOM 5574 C CA . ILE A 1 694 ? -4.336 -32.514 11.912 1.00 82.38 694 ILE A CA 1
ATOM 5575 C C . ILE A 1 694 ? -3.268 -31.869 12.798 1.00 82.38 694 ILE A C 1
ATOM 5577 O O . ILE A 1 694 ? -3.049 -32.343 13.915 1.00 82.38 694 ILE A O 1
ATOM 5581 N N . ASP A 1 695 ? -2.636 -30.777 12.361 1.00 77.88 695 ASP A N 1
ATOM 5582 C CA . ASP A 1 695 ? -1.650 -30.054 13.172 1.00 77.88 695 ASP A CA 1
ATOM 5583 C C . ASP A 1 695 ? -2.290 -29.414 14.417 1.00 77.88 695 ASP A C 1
ATOM 5585 O O . ASP A 1 695 ? -1.783 -29.560 15.536 1.00 77.88 695 ASP A O 1
ATOM 5589 N N . ALA A 1 696 ? -3.455 -28.779 14.264 1.00 80.75 696 ALA A N 1
ATOM 5590 C CA . ALA A 1 696 ? -4.198 -28.201 15.380 1.00 80.75 696 ALA A CA 1
ATOM 5591 C C . ALA A 1 696 ? -4.615 -29.269 16.408 1.00 80.75 696 ALA A C 1
ATOM 5593 O O . ALA A 1 696 ? -4.402 -29.084 17.611 1.00 80.75 696 ALA A O 1
ATOM 5594 N N . LEU A 1 697 ? -5.150 -30.408 15.955 1.00 83.94 697 LEU A N 1
ATOM 5595 C CA . LEU A 1 697 ? -5.475 -31.555 16.810 1.00 83.94 697 LEU A CA 1
ATOM 5596 C C . LEU A 1 697 ? -4.229 -32.123 17.488 1.00 83.94 697 LEU A C 1
ATOM 5598 O O . LEU A 1 697 ? -4.249 -32.371 18.692 1.00 83.94 697 LEU A O 1
ATOM 5602 N N . SER A 1 698 ? -3.125 -32.265 16.757 1.00 82.50 698 SER A N 1
ATOM 5603 C CA . SER A 1 698 ? -1.858 -32.770 17.296 1.00 82.50 698 SER A CA 1
ATOM 5604 C C . SER A 1 698 ? -1.298 -31.850 18.379 1.00 82.50 698 SER A C 1
ATOM 5606 O O . SER A 1 698 ? -0.807 -32.323 19.405 1.00 82.50 698 SER A O 1
ATOM 5608 N N . ARG A 1 699 ? -1.400 -30.526 18.214 1.00 79.12 699 ARG A N 1
ATOM 5609 C CA . ARG A 1 699 ? -1.032 -29.554 19.257 1.00 79.12 699 ARG A CA 1
ATOM 5610 C C . ARG A 1 699 ? -1.955 -29.647 20.473 1.00 79.12 699 ARG A C 1
ATOM 5612 O O . ARG A 1 699 ? -1.460 -29.681 21.597 1.00 79.12 699 ARG A O 1
ATOM 5619 N N . GLN A 1 700 ? -3.268 -29.759 20.276 1.00 80.75 700 GLN A N 1
ATOM 5620 C CA . GLN A 1 700 ? -4.230 -29.905 21.379 1.00 80.75 700 GLN A CA 1
ATOM 5621 C C . GLN A 1 700 ? -4.030 -31.212 22.168 1.00 80.75 700 GLN A C 1
ATOM 5623 O O . GLN A 1 700 ? -4.053 -31.196 23.399 1.00 80.75 700 GLN A O 1
ATOM 5628 N N . LEU A 1 701 ? -3.775 -32.332 21.483 1.00 80.12 701 LEU A N 1
ATOM 5629 C CA . LEU A 1 701 ? -3.504 -33.628 22.114 1.00 80.12 701 LEU A CA 1
ATOM 5630 C C . LEU A 1 701 ? -2.168 -33.628 22.875 1.00 80.12 701 LEU A C 1
ATOM 5632 O O . LEU A 1 701 ? -2.111 -34.142 23.998 1.00 80.12 701 LEU A O 1
ATOM 5636 N N . ARG A 1 702 ? -1.121 -32.983 22.336 1.00 76.56 702 ARG A N 1
ATOM 5637 C CA . ARG A 1 702 ? 0.155 -32.769 23.049 1.00 76.56 702 ARG A CA 1
ATOM 5638 C C . ARG A 1 702 ? -0.039 -31.976 24.344 1.00 76.56 702 ARG A C 1
ATOM 5640 O O . ARG A 1 702 ? 0.471 -32.383 25.383 1.00 76.56 702 ARG A O 1
ATOM 5647 N N . GLY A 1 703 ? -0.872 -30.934 24.315 1.00 68.25 703 GLY A N 1
ATOM 5648 C CA . GLY A 1 703 ? -1.229 -30.159 25.510 1.00 68.25 703 GLY A CA 1
ATOM 5649 C C . GLY A 1 703 ? -1.958 -30.975 26.574 1.00 68.25 703 GLY A C 1
ATOM 5650 O O . GLY A 1 703 ? -1.714 -30.790 27.758 1.00 68.25 703 GLY A O 1
ATOM 5651 N N . SER A 1 704 ? -2.806 -31.922 26.165 1.00 67.75 704 SER A N 1
ATOM 5652 C CA . SER A 1 704 ? -3.515 -32.812 27.098 1.00 67.75 704 SER A CA 1
ATOM 5653 C C . SER A 1 704 ? -2.650 -33.930 27.699 1.00 67.75 704 SER A C 1
ATOM 5655 O O . SER A 1 704 ? -3.105 -34.632 28.598 1.00 67.75 704 SER A O 1
ATOM 5657 N N . THR A 1 705 ? -1.422 -34.116 27.201 1.00 67.56 705 THR A N 1
ATOM 5658 C CA . THR A 1 705 ? -0.483 -35.163 27.646 1.00 67.56 705 THR A CA 1
ATOM 5659 C C . THR A 1 705 ? 0.839 -34.605 28.182 1.00 67.56 705 THR A C 1
ATOM 5661 O O . THR A 1 705 ? 1.806 -35.362 28.297 1.00 67.56 705 THR A O 1
ATOM 5664 N N . ASP A 1 706 ? 0.876 -33.303 28.498 1.00 69.56 706 ASP A N 1
ATOM 5665 C CA . ASP A 1 706 ? 2.051 -32.557 28.979 1.00 69.56 706 ASP A CA 1
ATOM 5666 C C . ASP A 1 706 ? 3.295 -32.714 28.082 1.00 69.56 706 ASP A C 1
ATOM 5668 O O . ASP A 1 706 ? 4.437 -32.725 28.540 1.00 69.56 706 ASP A O 1
ATOM 5672 N N . GLN A 1 707 ? 3.077 -32.852 26.772 1.00 75.69 707 GLN A N 1
ATOM 5673 C CA . GLN A 1 707 ? 4.136 -32.927 25.768 1.00 75.69 707 GLN A CA 1
ATOM 5674 C C . GLN A 1 707 ? 4.402 -31.551 25.158 1.00 75.69 707 GLN A C 1
ATOM 5676 O O . GLN A 1 707 ? 3.485 -30.771 24.896 1.00 75.69 707 GLN A O 1
ATOM 5681 N N . CYS A 1 708 ? 5.670 -31.261 24.874 1.00 72.81 708 CYS A N 1
ATOM 5682 C CA . CYS A 1 708 ? 6.100 -30.036 24.219 1.00 72.81 708 CYS A CA 1
ATOM 5683 C C . CYS A 1 708 ? 5.371 -29.828 22.882 1.00 72.81 708 CYS A C 1
ATOM 5685 O O . CYS A 1 708 ? 5.441 -30.669 21.985 1.00 72.81 708 CYS A O 1
ATOM 5687 N N . PHE A 1 709 ? 4.728 -28.668 22.709 1.00 70.38 709 PHE A N 1
ATOM 5688 C CA . PHE A 1 709 ? 4.006 -28.317 21.478 1.00 70.38 709 PHE A CA 1
ATOM 5689 C C . PHE A 1 709 ? 4.895 -28.211 20.231 1.00 70.38 709 PHE A C 1
ATOM 5691 O O . PHE A 1 709 ? 4.369 -28.246 19.123 1.00 70.38 709 PHE A O 1
ATOM 5698 N N . VAL A 1 710 ? 6.211 -28.073 20.411 1.00 65.62 710 VAL A N 1
ATOM 5699 C CA . VAL A 1 710 ? 7.184 -27.926 19.322 1.00 65.62 710 VAL A CA 1
ATOM 5700 C C . VAL A 1 710 ? 7.726 -29.304 18.929 1.00 65.62 710 VAL A C 1
ATOM 5702 O O . VAL A 1 710 ? 7.422 -29.778 17.840 1.00 65.62 710 VAL A O 1
ATOM 5705 N N . CYS A 1 711 ? 8.397 -30.019 19.838 1.00 72.06 711 CYS A N 1
ATOM 5706 C CA . CYS A 1 711 ? 9.081 -31.280 19.512 1.00 72.06 711 CYS A CA 1
ATOM 5707 C C . CYS A 1 711 ? 8.404 -32.569 20.016 1.00 72.06 711 CYS A C 1
ATOM 5709 O O . CYS A 1 711 ? 8.891 -33.663 19.757 1.00 72.06 711 CYS A O 1
ATOM 5711 N N . GLY A 1 712 ? 7.298 -32.478 20.764 1.00 65.31 712 GLY A N 1
ATOM 5712 C CA . GLY A 1 712 ? 6.575 -33.649 21.288 1.00 65.31 712 GLY A CA 1
ATOM 5713 C C . GLY A 1 712 ? 7.222 -34.350 22.492 1.00 65.31 712 GLY A C 1
ATOM 5714 O O . GLY A 1 712 ? 6.670 -35.326 22.995 1.00 65.31 712 GLY A O 1
ATOM 5715 N N . SER A 1 713 ? 8.357 -33.860 23.004 1.00 70.81 713 SER A N 1
ATOM 5716 C CA . SER A 1 713 ? 8.997 -34.425 24.202 1.00 70.81 713 SER A CA 1
ATOM 5717 C C . SER A 1 713 ? 8.204 -34.141 25.484 1.00 70.81 713 SER A C 1
ATOM 5719 O O . SER A 1 713 ? 7.689 -33.042 25.668 1.00 70.81 713 SER A O 1
ATOM 5721 N N . LYS A 1 714 ? 8.177 -35.102 26.418 1.00 73.31 714 LYS A N 1
ATOM 5722 C CA . LYS A 1 714 ? 7.623 -34.942 27.782 1.00 73.31 714 LYS A CA 1
ATOM 5723 C C . LYS A 1 714 ? 8.584 -34.257 28.765 1.00 73.31 714 LYS A C 1
ATOM 5725 O O . LYS A 1 714 ? 8.234 -34.069 29.924 1.00 73.31 714 LYS A O 1
ATOM 5730 N N . SER A 1 715 ? 9.815 -33.945 28.347 1.00 66.88 715 SER A N 1
ATOM 5731 C CA . SER A 1 715 ? 10.856 -33.441 29.257 1.00 66.88 715 SER A CA 1
ATOM 5732 C C . SER A 1 715 ? 10.774 -31.942 29.545 1.00 66.88 715 SER A C 1
ATOM 5734 O O . SER A 1 715 ? 11.377 -31.482 30.511 1.00 66.88 715 SER A O 1
ATOM 5736 N N . HIS A 1 716 ? 10.067 -31.170 28.718 1.00 74.06 716 HIS A N 1
ATOM 5737 C CA . HIS A 1 716 ? 10.029 -29.713 28.814 1.00 74.06 716 HIS A CA 1
ATOM 5738 C C . HIS A 1 716 ? 8.749 -29.137 28.201 1.00 74.06 716 HIS A C 1
ATOM 5740 O O . HIS A 1 716 ? 8.123 -29.741 27.331 1.00 74.06 716 HIS A O 1
ATOM 5746 N N . PHE A 1 717 ? 8.392 -27.919 28.605 1.00 71.81 717 PHE A N 1
ATOM 5747 C CA . PHE A 1 717 ? 7.304 -27.167 27.982 1.00 71.81 717 PHE A CA 1
ATOM 5748 C C . PHE A 1 717 ? 7.808 -26.372 26.777 1.00 71.81 717 PHE A C 1
ATOM 5750 O O . PHE A 1 717 ? 8.981 -26.012 26.703 1.00 71.81 717 PHE A O 1
ATOM 5757 N N . ALA A 1 718 ? 6.911 -26.006 25.859 1.00 66.38 718 ALA A N 1
ATOM 5758 C CA . ALA A 1 718 ? 7.255 -25.285 24.629 1.00 66.38 718 ALA A CA 1
ATOM 5759 C C . ALA A 1 718 ? 8.009 -23.957 24.840 1.00 66.38 718 ALA A C 1
ATOM 5761 O O . ALA A 1 718 ? 8.576 -23.423 23.896 1.00 66.38 718 ALA A O 1
ATOM 5762 N N . ALA A 1 719 ? 8.018 -23.380 26.046 1.00 66.69 719 ALA A N 1
ATOM 5763 C CA . ALA A 1 719 ? 8.833 -22.212 26.391 1.00 66.69 719 ALA A CA 1
ATOM 5764 C C . ALA A 1 719 ? 10.335 -22.522 26.521 1.00 66.69 719 ALA A C 1
ATOM 5766 O O . ALA A 1 719 ? 11.158 -21.655 26.254 1.00 66.69 719 ALA A O 1
ATOM 5767 N N . GLN A 1 720 ? 10.670 -23.752 26.898 1.00 65.44 720 GLN A N 1
ATOM 5768 C CA . GLN A 1 720 ? 12.020 -24.242 27.185 1.00 65.44 720 GLN A CA 1
ATOM 5769 C C . GLN A 1 720 ? 12.463 -25.272 26.141 1.00 65.44 720 GLN A C 1
ATOM 5771 O O . GLN A 1 720 ? 13.368 -26.064 26.386 1.00 65.44 720 GLN A O 1
ATOM 5776 N N . CYS A 1 721 ? 11.784 -25.295 24.991 1.00 63.41 721 CYS A N 1
ATOM 5777 C CA . CYS A 1 721 ? 12.110 -26.221 23.928 1.00 63.41 721 CYS A CA 1
ATOM 5778 C C . CYS A 1 721 ? 13.459 -25.841 23.308 1.00 63.41 721 CYS A C 1
ATOM 5780 O O . CYS A 1 721 ? 13.601 -24.699 22.864 1.00 63.41 721 CYS A O 1
ATOM 5782 N N . PRO A 1 722 ? 14.440 -26.763 23.269 1.00 66.56 722 PRO A N 1
ATOM 5783 C CA . PRO A 1 722 ? 15.723 -26.525 22.609 1.00 66.56 722 PRO A CA 1
ATOM 5784 C C . PRO A 1 722 ? 15.538 -26.122 21.142 1.00 66.56 722 PRO A C 1
ATOM 5786 O O . PRO A 1 722 ? 16.248 -25.255 20.643 1.00 66.56 722 PRO A O 1
ATOM 5789 N N . ASP A 1 723 ? 14.488 -26.648 20.509 1.00 61.97 723 ASP A N 1
ATOM 5790 C CA . ASP A 1 723 ? 14.134 -26.394 19.112 1.00 61.97 723 ASP A CA 1
ATOM 5791 C C . ASP A 1 723 ? 13.438 -25.031 18.900 1.00 61.97 723 ASP A C 1
ATOM 5793 O O . ASP A 1 723 ? 12.983 -24.722 17.802 1.00 61.97 723 ASP A O 1
ATOM 5797 N N . LYS A 1 724 ? 13.329 -24.190 19.946 1.00 52.16 724 LYS A N 1
ATOM 5798 C CA . LYS A 1 724 ? 12.683 -22.865 19.882 1.00 52.16 724 LYS A CA 1
ATOM 5799 C C . LYS A 1 724 ? 13.627 -21.721 19.488 1.00 52.16 724 LYS A C 1
ATOM 5801 O O . LYS A 1 724 ? 13.144 -20.648 19.141 1.00 52.16 724 LYS A O 1
ATOM 5806 N N . LYS A 1 725 ? 14.951 -21.905 19.569 1.00 43.47 725 LYS A N 1
ATOM 5807 C CA . LYS A 1 725 ? 15.965 -20.864 19.292 1.00 43.47 725 LYS A CA 1
ATOM 5808 C C . LYS A 1 725 ? 16.724 -21.113 17.981 1.00 43.47 725 LYS A C 1
ATOM 5810 O O . LYS A 1 725 ? 17.945 -21.196 17.981 1.00 43.47 725 LYS A O 1
ATOM 5815 N N . ALA A 1 726 ? 16.007 -21.196 16.865 1.00 41.25 726 ALA A N 1
ATOM 5816 C CA . ALA A 1 726 ? 16.602 -21.158 15.524 1.00 41.25 726 ALA A CA 1
ATOM 5817 C C . ALA A 1 726 ? 16.098 -19.941 14.725 1.00 41.25 726 ALA A C 1
ATOM 5819 O O . ALA A 1 726 ? 15.676 -20.051 13.580 1.00 41.25 726 ALA A O 1
ATOM 5820 N N . GLY A 1 727 ? 16.127 -18.765 15.360 1.00 34.75 727 GLY A N 1
ATOM 5821 C CA . GLY A 1 727 ? 15.958 -17.473 14.701 1.00 34.75 727 GLY A CA 1
ATOM 5822 C C . GLY A 1 727 ? 16.494 -16.337 15.576 1.00 34.75 727 GLY A C 1
ATOM 5823 O O . GLY A 1 727 ? 16.033 -16.212 16.710 1.00 34.75 727 GLY A O 1
ATOM 5824 N N . VAL A 1 728 ? 17.475 -15.572 15.055 1.00 31.88 728 VAL A N 1
ATOM 5825 C CA . VAL A 1 728 ? 17.666 -14.090 15.106 1.00 31.88 728 VAL A CA 1
ATOM 5826 C C . VAL A 1 728 ? 19.158 -13.681 14.894 1.00 31.88 728 VAL A C 1
ATOM 5828 O O . VAL A 1 728 ? 20.024 -14.161 15.613 1.00 31.88 728 VAL A O 1
ATOM 5831 N N . ALA A 1 729 ? 19.375 -12.788 13.906 1.00 29.17 729 ALA A N 1
ATOM 5832 C CA . ALA A 1 729 ? 20.343 -11.675 13.680 1.00 29.17 729 ALA A CA 1
ATOM 5833 C C . ALA A 1 729 ? 21.818 -11.632 14.211 1.00 29.17 729 ALA A C 1
ATOM 5835 O O . ALA A 1 729 ? 22.033 -11.740 15.413 1.00 29.17 729 ALA A O 1
ATOM 5836 N N . ALA A 1 730 ? 22.754 -11.352 13.265 1.00 29.36 730 ALA A N 1
ATOM 5837 C CA . ALA A 1 730 ? 23.933 -10.425 13.191 1.00 29.36 730 ALA A CA 1
ATOM 5838 C C . ALA A 1 730 ? 24.690 -9.989 14.485 1.00 29.36 730 ALA A C 1
ATOM 5840 O O . ALA A 1 730 ? 24.033 -9.598 15.443 1.00 29.36 730 ALA A O 1
ATOM 5841 N N . ASP A 1 731 ? 26.034 -9.956 14.625 1.00 28.19 731 ASP A N 1
ATOM 5842 C CA . ASP A 1 731 ? 27.172 -9.737 13.692 1.00 28.19 731 ASP A CA 1
ATOM 5843 C C . ASP A 1 731 ? 28.527 -10.334 14.207 1.00 28.19 731 ASP A C 1
ATOM 5845 O O . ASP A 1 731 ? 28.683 -10.589 15.403 1.00 28.19 731 ASP A O 1
ATOM 5849 N N . ASP A 1 732 ? 29.484 -10.455 13.267 1.00 29.58 732 ASP A N 1
ATOM 5850 C CA . ASP A 1 732 ? 30.971 -10.502 13.323 1.00 29.58 732 ASP A CA 1
ATOM 5851 C C . ASP A 1 732 ? 31.776 -11.786 13.693 1.00 29.58 732 ASP A C 1
ATOM 5853 O O . ASP A 1 732 ? 31.995 -12.142 14.851 1.00 29.58 732 ASP A O 1
ATOM 5857 N N . ASP A 1 733 ? 32.330 -12.387 12.623 1.00 30.75 733 ASP A N 1
ATOM 5858 C CA . ASP A 1 733 ? 33.636 -13.064 12.473 1.00 30.75 733 ASP A CA 1
ATOM 5859 C C . ASP A 1 733 ? 33.974 -14.350 13.264 1.00 30.75 733 ASP A C 1
ATOM 5861 O O . ASP A 1 733 ? 34.760 -14.340 14.211 1.00 30.75 733 ASP A O 1
ATOM 5865 N N . ALA A 1 734 ? 33.512 -15.503 12.751 1.00 29.59 734 ALA A N 1
ATOM 5866 C CA . ALA A 1 734 ? 34.296 -16.750 12.643 1.00 29.59 734 ALA A CA 1
ATOM 5867 C C . ALA A 1 734 ? 33.564 -17.788 11.763 1.00 29.59 734 ALA A C 1
ATOM 5869 O O . ALA A 1 734 ? 32.499 -18.301 12.100 1.00 29.59 734 ALA A O 1
ATOM 5870 N N . GLU A 1 735 ? 34.166 -18.088 10.618 1.00 34.09 735 GLU A N 1
ATOM 5871 C CA . GLU A 1 735 ? 33.662 -18.901 9.513 1.00 34.09 735 GLU A CA 1
ATOM 5872 C C . GLU A 1 735 ? 33.693 -20.412 9.838 1.00 34.09 735 GLU A C 1
ATOM 5874 O O . GLU A 1 735 ? 34.756 -21.020 9.965 1.00 34.09 735 GLU A O 1
ATOM 5879 N N . ALA A 1 736 ? 32.514 -21.034 9.958 1.00 32.28 736 ALA A N 1
ATOM 5880 C CA . ALA A 1 736 ? 32.330 -22.486 9.907 1.00 32.28 736 ALA A CA 1
ATOM 5881 C C . ALA A 1 736 ? 31.084 -22.801 9.062 1.00 32.28 736 ALA A C 1
ATOM 5883 O O . ALA A 1 736 ? 29.953 -22.508 9.449 1.00 32.28 736 ALA A O 1
ATOM 5884 N N . ALA A 1 737 ? 31.318 -23.346 7.868 1.00 36.41 737 ALA A N 1
ATOM 5885 C CA . ALA A 1 737 ? 30.325 -23.607 6.834 1.00 36.41 737 ALA A CA 1
ATOM 5886 C C . ALA A 1 737 ? 29.251 -24.623 7.279 1.00 36.41 737 ALA A C 1
ATOM 5888 O O . ALA A 1 737 ? 29.572 -25.732 7.704 1.00 36.41 737 ALA A O 1
ATOM 5889 N N . LEU A 1 738 ? 27.969 -24.253 7.154 1.00 45.00 738 LEU A N 1
ATOM 5890 C CA . LEU A 1 738 ? 26.833 -25.171 7.294 1.00 45.00 738 LEU A CA 1
ATOM 5891 C C . LEU A 1 738 ? 26.496 -25.815 5.939 1.00 45.00 738 LEU A C 1
ATOM 5893 O O . LEU A 1 738 ? 26.226 -25.129 4.952 1.00 45.00 738 LEU A O 1
ATOM 5897 N N . GLU A 1 739 ? 26.477 -27.144 5.924 1.00 47.59 739 GLU A N 1
ATOM 5898 C CA . GLU A 1 739 ? 26.191 -28.002 4.773 1.00 47.59 739 GLU A CA 1
ATOM 5899 C C . GLU A 1 739 ? 24.672 -28.088 4.490 1.00 47.59 739 GLU A C 1
ATOM 5901 O O . GLU A 1 739 ? 23.856 -28.282 5.397 1.00 47.59 739 GLU A O 1
ATOM 5906 N N . CYS A 1 740 ? 24.250 -27.955 3.227 1.00 52.25 740 CYS A N 1
ATOM 5907 C CA . CYS A 1 740 ? 22.843 -28.069 2.831 1.00 52.25 740 CYS A CA 1
ATOM 5908 C C . CYS A 1 740 ? 22.321 -29.506 3.010 1.00 52.25 740 CYS A C 1
ATOM 5910 O O . CYS A 1 740 ? 22.692 -30.404 2.257 1.00 52.25 740 CYS A O 1
ATOM 5912 N N . LEU A 1 741 ? 21.358 -29.713 3.916 1.00 52.59 741 LEU A N 1
ATOM 5913 C CA . LEU A 1 741 ? 20.747 -31.024 4.211 1.00 52.59 741 LEU A CA 1
ATOM 5914 C C . LEU A 1 741 ? 20.045 -31.703 3.009 1.00 52.59 741 LEU A C 1
ATOM 5916 O O . LEU A 1 741 ? 19.706 -32.883 3.087 1.00 52.59 741 LEU A O 1
ATOM 5920 N N . ARG A 1 742 ? 19.807 -30.986 1.895 1.00 49.91 742 ARG A N 1
ATOM 5921 C CA . ARG A 1 742 ? 19.249 -31.556 0.651 1.00 49.91 742 ARG A CA 1
ATOM 5922 C C . ARG A 1 742 ? 20.318 -32.087 -0.305 1.00 49.91 742 ARG A C 1
ATOM 5924 O O . ARG A 1 742 ? 20.111 -33.163 -0.855 1.00 49.91 742 ARG A O 1
ATOM 5931 N N . CYS A 1 743 ? 21.430 -31.382 -0.515 1.00 63.66 743 CYS A N 1
ATOM 5932 C CA . CYS A 1 743 ? 22.427 -31.735 -1.542 1.00 63.66 743 CYS A CA 1
ATOM 5933 C C . CYS A 1 743 ? 23.864 -31.928 -1.026 1.00 63.66 743 CYS A C 1
ATOM 5935 O O . CYS A 1 743 ? 24.732 -32.283 -1.821 1.00 63.66 743 CYS A O 1
ATOM 5937 N N . GLY A 1 744 ? 24.116 -31.709 0.267 1.00 53.34 744 GLY A N 1
ATOM 5938 C CA . GLY A 1 744 ? 25.430 -31.874 0.894 1.00 53.34 744 GLY A CA 1
ATOM 5939 C C . GLY A 1 744 ? 26.454 -30.797 0.515 1.00 53.34 744 GLY A C 1
ATOM 5940 O O . GLY A 1 744 ? 27.642 -31.083 0.482 1.00 53.34 744 GLY A O 1
ATOM 5941 N N . ARG A 1 745 ? 26.019 -29.589 0.113 1.00 58.78 745 ARG A N 1
ATOM 5942 C CA . ARG A 1 745 ? 26.921 -28.488 -0.286 1.00 58.78 745 ARG A CA 1
ATOM 5943 C C . ARG A 1 745 ? 26.697 -27.224 0.527 1.00 58.78 745 ARG A C 1
ATOM 5945 O O . ARG A 1 745 ? 25.571 -26.889 0.878 1.00 58.78 745 ARG A O 1
ATOM 5952 N N . ASP A 1 746 ? 27.770 -26.493 0.738 1.00 55.44 746 ASP A N 1
ATOM 5953 C CA . ASP A 1 746 ? 27.879 -25.300 1.564 1.00 55.44 746 ASP A CA 1
ATOM 5954 C C . ASP A 1 746 ? 27.763 -24.060 0.659 1.00 55.44 746 ASP A C 1
ATOM 5956 O O . ASP A 1 746 ? 28.505 -23.937 -0.315 1.00 55.44 746 ASP A O 1
ATOM 5960 N N . SER A 1 747 ? 26.733 -23.224 0.884 1.00 50.25 747 SER A N 1
ATOM 5961 C CA . SER A 1 747 ? 26.467 -21.898 0.246 1.00 50.25 747 SER A CA 1
ATOM 5962 C C . SER A 1 747 ? 24.978 -21.516 0.202 1.00 50.25 747 SER A C 1
ATOM 5964 O O . SER A 1 747 ? 24.653 -20.365 -0.077 1.00 50.25 747 SER A O 1
ATOM 5966 N N . HIS A 1 748 ? 24.056 -22.459 0.426 1.00 54.50 748 HIS A N 1
ATOM 5967 C CA . HIS A 1 748 ? 22.611 -22.229 0.308 1.00 54.50 748 HIS A CA 1
ATOM 5968 C C . HIS A 1 748 ? 21.818 -23.106 1.287 1.00 54.50 748 HIS A C 1
ATOM 5970 O O . HIS A 1 748 ? 22.306 -24.134 1.755 1.00 54.50 748 HIS A O 1
ATOM 5976 N N . THR A 1 749 ? 20.583 -22.713 1.604 1.00 50.81 749 THR A N 1
ATOM 5977 C CA . THR A 1 749 ? 19.696 -23.467 2.503 1.00 50.81 749 THR A CA 1
ATOM 5978 C C . THR A 1 749 ? 18.902 -24.523 1.724 1.00 50.81 749 THR A C 1
ATOM 5980 O O . THR A 1 749 ? 18.813 -24.483 0.496 1.00 50.81 749 THR A O 1
ATOM 5983 N N . ALA A 1 750 ? 18.283 -25.486 2.417 1.00 51.34 750 ALA A N 1
ATOM 5984 C CA . ALA A 1 750 ? 17.438 -26.497 1.772 1.00 51.34 750 ALA A CA 1
ATOM 5985 C C . ALA A 1 750 ? 16.268 -25.878 0.977 1.00 51.34 750 ALA A C 1
ATOM 5987 O O . ALA A 1 750 ? 15.800 -26.471 0.012 1.00 51.34 750 ALA A O 1
ATOM 5988 N N . GLU A 1 751 ? 15.816 -24.679 1.330 1.00 44.62 751 GLU A N 1
ATOM 5989 C CA . GLU A 1 751 ? 14.711 -23.993 0.652 1.00 44.62 751 GLU A CA 1
ATOM 5990 C C . GLU A 1 751 ? 15.136 -23.361 -0.682 1.00 44.62 751 GLU A C 1
ATOM 5992 O O . GLU A 1 751 ? 14.351 -23.348 -1.625 1.00 44.62 751 GLU A O 1
ATOM 5997 N N . SER A 1 752 ? 16.399 -22.942 -0.818 1.00 43.09 752 SER A N 1
ATOM 5998 C CA . SER A 1 752 ? 16.966 -22.386 -2.058 1.00 43.09 752 SER A CA 1
ATOM 5999 C C . SER A 1 752 ? 17.782 -23.402 -2.871 1.00 43.09 752 SER A C 1
ATOM 6001 O O . SER A 1 752 ? 18.541 -23.044 -3.772 1.00 43.09 752 SER A O 1
ATOM 6003 N N . CYS A 1 753 ? 17.629 -24.696 -2.570 1.00 52.28 753 CYS A N 1
ATOM 6004 C CA . CYS A 1 753 ? 18.362 -25.772 -3.229 1.00 52.28 753 CYS A CA 1
ATOM 6005 C C . CYS A 1 753 ? 17.733 -26.161 -4.581 1.00 52.28 753 CYS A C 1
ATOM 6007 O O . CYS A 1 753 ? 16.671 -26.790 -4.639 1.00 52.28 753 CYS A O 1
ATOM 6009 N N . TYR A 1 754 ? 18.440 -25.847 -5.671 1.00 52.28 754 TYR A N 1
ATOM 6010 C CA . TYR A 1 754 ? 18.059 -26.165 -7.058 1.00 52.28 754 TYR A CA 1
ATOM 6011 C C . TYR A 1 754 ? 18.478 -27.577 -7.520 1.00 52.28 754 TYR A C 1
ATOM 6013 O O . TYR A 1 754 ? 18.356 -27.917 -8.699 1.00 52.28 754 TYR A O 1
ATOM 6021 N N . ALA A 1 755 ? 18.992 -28.419 -6.614 1.00 51.78 755 ALA A N 1
ATOM 6022 C CA . ALA A 1 755 ? 19.374 -29.790 -6.941 1.00 51.78 755 ALA A CA 1
ATOM 6023 C C . ALA A 1 755 ? 18.129 -30.660 -7.195 1.00 51.78 755 ALA A C 1
ATOM 6025 O O . ALA A 1 755 ? 17.204 -30.701 -6.382 1.00 51.78 755 ALA A O 1
ATOM 6026 N N . LYS A 1 756 ? 18.129 -31.385 -8.322 1.00 45.00 756 LYS A N 1
ATOM 6027 C CA . LYS A 1 756 ? 17.027 -32.268 -8.751 1.00 45.00 756 LYS A CA 1
ATOM 6028 C C . LYS A 1 756 ? 16.976 -33.613 -8.008 1.00 45.00 756 LYS A C 1
ATOM 6030 O O . LYS A 1 756 ? 16.059 -34.391 -8.234 1.00 45.00 756 LYS A O 1
ATOM 6035 N N . SER A 1 757 ? 17.943 -33.874 -7.133 1.00 47.56 757 SER A N 1
ATOM 6036 C CA . SER A 1 757 ? 18.106 -35.126 -6.391 1.00 47.56 757 SER A CA 1
ATOM 6037 C C . SER A 1 757 ? 18.755 -34.857 -5.033 1.00 47.56 757 SER A C 1
ATOM 6039 O O . SER A 1 757 ? 19.575 -33.940 -4.913 1.00 47.56 757 SER A O 1
ATOM 6041 N N . HIS A 1 758 ? 18.404 -35.657 -4.023 1.00 44.81 758 HIS A N 1
ATOM 6042 C CA . HIS A 1 758 ? 19.031 -35.590 -2.700 1.00 44.81 758 HIS A CA 1
ATOM 6043 C C . HIS A 1 758 ? 20.503 -36.048 -2.735 1.00 44.81 758 HIS A C 1
ATOM 6045 O O . HIS A 1 758 ? 20.922 -36.733 -3.669 1.00 44.81 758 HIS A O 1
ATOM 6051 N N . ALA A 1 759 ? 21.282 -35.736 -1.691 1.00 47.53 759 ALA A N 1
ATOM 6052 C CA . ALA A 1 759 ? 22.678 -36.177 -1.533 1.00 47.53 759 ALA A CA 1
ATOM 6053 C C . ALA A 1 759 ? 22.868 -37.714 -1.582 1.00 47.53 759 ALA A C 1
ATOM 6055 O O . ALA A 1 759 ? 23.965 -38.194 -1.855 1.00 47.53 759 ALA A O 1
ATOM 6056 N N . ASN A 1 760 ? 21.797 -38.489 -1.365 1.00 45.59 760 ASN A N 1
ATOM 6057 C CA . ASN A 1 760 ? 21.766 -39.954 -1.456 1.00 45.59 760 ASN A CA 1
ATOM 6058 C C . ASN A 1 760 ? 21.214 -40.501 -2.797 1.00 45.59 760 ASN A C 1
ATOM 6060 O O . ASN A 1 760 ? 21.165 -41.716 -2.971 1.00 45.59 760 ASN A O 1
ATOM 6064 N N . GLY A 1 761 ? 20.816 -39.637 -3.743 1.00 52.88 761 GLY A N 1
ATOM 6065 C CA . GLY A 1 761 ? 20.453 -40.017 -5.115 1.00 52.88 761 GLY A CA 1
ATOM 6066 C C . GLY A 1 761 ? 18.988 -40.397 -5.396 1.00 52.88 761 GLY A C 1
ATOM 6067 O O . GLY A 1 761 ? 18.731 -40.926 -6.477 1.00 52.88 761 GLY A O 1
ATOM 6068 N N . SER A 1 762 ? 18.018 -40.144 -4.504 1.00 51.03 762 SER A N 1
ATOM 6069 C CA . SER A 1 762 ? 16.586 -40.405 -4.780 1.00 51.03 762 SER A CA 1
ATOM 6070 C C . SER A 1 762 ? 15.864 -39.235 -5.492 1.00 51.03 762 SER A C 1
ATOM 6072 O O . SER A 1 762 ? 16.174 -38.063 -5.258 1.00 51.03 762 SER A O 1
ATOM 6074 N N . ASN A 1 763 ? 14.901 -39.558 -6.377 1.00 52.75 763 ASN A N 1
ATOM 6075 C CA . ASN A 1 763 ? 14.049 -38.608 -7.125 1.00 52.75 763 ASN A CA 1
ATOM 6076 C C . ASN A 1 763 ? 12.689 -38.391 -6.429 1.00 52.75 763 ASN A C 1
ATOM 6078 O O . ASN A 1 763 ? 12.053 -39.365 -6.016 1.00 52.75 763 ASN A O 1
ATOM 6082 N N . TRP A 1 764 ? 12.208 -37.141 -6.380 1.00 46.97 764 TRP A N 1
ATOM 6083 C CA . TRP A 1 764 ? 10.960 -36.737 -5.709 1.00 46.97 764 TRP A CA 1
ATOM 6084 C C . TRP A 1 764 ? 9.997 -35.985 -6.656 1.00 46.97 764 TRP A C 1
ATOM 6086 O O . TRP A 1 764 ? 10.446 -35.219 -7.511 1.00 46.97 764 TRP A O 1
ATOM 6096 N N . CYS A 1 765 ? 8.678 -36.192 -6.516 1.00 55.06 765 CYS A N 1
ATOM 6097 C CA . CYS A 1 765 ? 7.653 -35.561 -7.361 1.00 55.06 765 CYS A CA 1
ATOM 6098 C C . CYS A 1 765 ? 6.933 -34.396 -6.656 1.00 55.06 765 CYS A C 1
ATOM 6100 O O . CYS A 1 765 ? 6.192 -34.616 -5.697 1.00 55.06 765 CYS A O 1
ATOM 6102 N N . LEU A 1 766 ? 7.072 -33.176 -7.193 1.00 46.59 766 LEU A N 1
ATOM 6103 C CA . LEU A 1 766 ? 6.445 -31.943 -6.679 1.00 46.59 766 LEU A CA 1
ATOM 6104 C C . LEU A 1 766 ? 4.908 -31.943 -6.750 1.00 46.59 766 LEU A C 1
ATOM 6106 O O . LEU A 1 766 ? 4.257 -31.275 -5.953 1.00 46.59 766 LEU A O 1
ATOM 6110 N N . ARG A 1 767 ? 4.318 -32.718 -7.671 1.00 47.28 767 ARG A N 1
ATOM 6111 C CA . ARG A 1 767 ? 2.864 -32.745 -7.900 1.00 47.28 767 ARG A CA 1
ATOM 6112 C C . ARG A 1 767 ? 2.112 -33.585 -6.866 1.00 47.28 767 ARG A C 1
ATOM 6114 O O . ARG A 1 767 ? 1.077 -33.148 -6.373 1.00 47.28 767 ARG A O 1
ATOM 6121 N N . CYS A 1 768 ? 2.634 -34.760 -6.499 1.00 57.09 768 CYS A N 1
ATOM 6122 C CA . CYS A 1 768 ? 1.962 -35.691 -5.578 1.00 57.09 768 CYS A CA 1
ATOM 6123 C C . CYS A 1 768 ? 2.720 -35.980 -4.269 1.00 57.09 768 CYS A C 1
ATOM 6125 O O . CYS A 1 768 ? 2.216 -36.736 -3.439 1.00 57.09 768 CYS A O 1
ATOM 6127 N N . GLY A 1 769 ? 3.940 -35.459 -4.099 1.00 49.53 769 GLY A N 1
ATOM 6128 C CA . GLY A 1 769 ? 4.735 -35.595 -2.873 1.00 49.53 769 GLY A CA 1
ATOM 6129 C C . GLY A 1 769 ? 5.284 -36.999 -2.578 1.00 49.53 769 GLY A C 1
ATOM 6130 O O . GLY A 1 769 ? 5.596 -37.284 -1.427 1.00 49.53 769 GLY A O 1
ATOM 6131 N N . ARG A 1 770 ? 5.387 -37.896 -3.574 1.00 46.38 770 ARG A N 1
ATOM 6132 C CA . ARG A 1 770 ? 5.938 -39.261 -3.402 1.00 46.38 770 ARG A CA 1
ATOM 6133 C C . ARG A 1 770 ? 7.285 -39.432 -4.111 1.00 46.38 770 ARG A C 1
ATOM 6135 O O . ARG A 1 770 ? 7.539 -38.792 -5.131 1.00 46.38 770 ARG A O 1
ATOM 6142 N N . GLU A 1 771 ? 8.122 -40.323 -3.582 1.00 48.72 771 GLU A N 1
ATOM 6143 C CA . GLU A 1 771 ? 9.433 -40.675 -4.145 1.00 48.72 771 GLU A CA 1
ATOM 6144 C C . GLU A 1 771 ? 9.319 -41.690 -5.300 1.00 48.72 771 GLU A C 1
ATOM 6146 O O . GLU A 1 771 ? 8.360 -42.462 -5.379 1.00 48.72 771 GLU A O 1
ATOM 6151 N N . GLY A 1 772 ? 10.301 -41.693 -6.209 1.00 49.31 772 GLY A N 1
ATOM 6152 C CA . GLY A 1 772 ? 10.465 -42.721 -7.251 1.00 49.31 772 GLY A CA 1
ATOM 6153 C C . GLY A 1 772 ? 10.022 -42.346 -8.672 1.00 49.31 772 GLY A C 1
ATOM 6154 O O . GLY A 1 772 ? 10.221 -43.143 -9.584 1.00 49.31 772 GLY A O 1
ATOM 6155 N N . HIS A 1 773 ? 9.466 -41.150 -8.900 1.00 56.12 773 HIS A N 1
ATOM 6156 C CA . HIS A 1 773 ? 9.104 -40.649 -10.237 1.00 56.12 773 HIS A CA 1
ATOM 6157 C C . HIS A 1 773 ? 9.179 -39.111 -10.304 1.00 56.12 773 HIS A C 1
ATOM 6159 O O . HIS A 1 773 ? 9.193 -38.448 -9.270 1.00 56.12 773 HIS A O 1
ATOM 6165 N N . GLY A 1 774 ? 9.261 -38.540 -11.512 1.00 51.66 774 GLY A N 1
ATOM 6166 C CA . GLY A 1 774 ? 9.286 -37.086 -11.739 1.00 51.66 774 GLY A CA 1
ATOM 6167 C C . GLY A 1 774 ? 7.911 -36.510 -12.099 1.00 51.66 774 GLY A C 1
ATOM 6168 O O . GLY A 1 774 ? 6.978 -37.256 -12.400 1.00 51.66 774 GLY A O 1
ATOM 6169 N N . GLU A 1 775 ? 7.791 -35.180 -12.122 1.00 44.66 775 GLU A N 1
ATOM 6170 C CA . GLU A 1 775 ? 6.522 -34.473 -12.374 1.00 44.66 775 GLU A CA 1
ATOM 6171 C C . GLU A 1 775 ? 5.874 -34.832 -13.722 1.00 44.66 775 GLU A C 1
ATOM 6173 O O . GLU A 1 775 ? 4.672 -35.076 -13.777 1.00 44.66 775 GLU A O 1
ATOM 6178 N N . ALA A 1 776 ? 6.677 -34.975 -14.781 1.00 50.66 776 ALA A N 1
ATOM 6179 C CA . ALA A 1 776 ? 6.214 -35.354 -16.120 1.00 50.66 776 ALA A CA 1
ATOM 6180 C C . ALA A 1 776 ? 5.621 -36.778 -16.204 1.00 50.66 776 ALA A C 1
ATOM 6182 O O . ALA A 1 776 ? 4.978 -37.131 -17.184 1.00 50.66 776 ALA A O 1
ATOM 6183 N N . SER A 1 777 ? 5.844 -37.601 -15.177 1.00 47.91 777 SER A N 1
ATOM 6184 C CA . SER A 1 777 ? 5.381 -38.993 -15.077 1.00 47.91 777 SER A CA 1
ATOM 6185 C C . SER A 1 777 ? 4.324 -39.194 -13.980 1.00 47.91 777 SER A C 1
ATOM 6187 O O . SER A 1 777 ? 4.045 -40.324 -13.580 1.00 47.91 777 SER A O 1
ATOM 6189 N N . CYS A 1 778 ? 3.770 -38.103 -13.443 1.00 49.62 778 CYS A N 1
ATOM 6190 C CA . CYS A 1 778 ? 2.843 -38.128 -12.318 1.00 49.62 778 CYS A CA 1
ATOM 6191 C C . CYS A 1 778 ? 1.380 -38.145 -12.785 1.00 49.62 778 CYS A C 1
ATOM 6193 O O . CYS A 1 778 ? 0.897 -37.181 -13.370 1.00 49.62 778 CYS A O 1
ATOM 6195 N N . TYR A 1 779 ? 0.649 -39.213 -12.462 1.00 55.28 779 TYR A N 1
ATOM 6196 C CA . TYR A 1 779 ? -0.765 -39.393 -12.831 1.00 55.28 779 TYR A CA 1
ATOM 6197 C C . TYR A 1 779 ? -1.764 -38.743 -11.846 1.00 55.28 779 TYR A C 1
ATOM 6199 O O . TYR A 1 779 ? -2.969 -38.982 -11.933 1.00 55.28 779 TYR A O 1
ATOM 6207 N N . ALA A 1 780 ? -1.289 -37.959 -10.870 1.00 47.12 780 ALA A N 1
ATOM 6208 C CA . ALA A 1 780 ? -2.142 -37.345 -9.853 1.00 47.12 780 ALA A CA 1
ATOM 6209 C C . ALA A 1 780 ? -2.871 -36.102 -10.397 1.00 47.12 780 ALA A C 1
ATOM 6211 O O . ALA A 1 780 ? -2.240 -35.189 -10.927 1.00 47.12 780 ALA A O 1
ATOM 6212 N N . LYS A 1 781 ? -4.199 -36.058 -10.221 1.00 49.53 781 LYS A N 1
ATOM 6213 C CA . LYS A 1 781 ? -5.084 -34.969 -10.683 1.00 49.53 781 LYS A CA 1
ATOM 6214 C C . LYS A 1 781 ? -5.216 -33.787 -9.701 1.00 49.53 781 LYS A C 1
ATOM 6216 O O . LYS A 1 781 ? -5.999 -32.882 -9.957 1.00 49.53 781 LYS A O 1
ATOM 6221 N N . THR A 1 782 ? -4.475 -33.781 -8.592 1.00 46.44 782 THR A N 1
ATOM 6222 C CA . THR A 1 782 ? -4.518 -32.733 -7.553 1.00 46.44 782 THR A CA 1
ATOM 6223 C C . THR A 1 782 ? -3.124 -32.452 -6.985 1.00 46.44 782 THR A C 1
ATOM 6225 O O . THR A 1 782 ? -2.307 -33.365 -6.843 1.00 46.44 782 THR A O 1
ATOM 6228 N N . HIS A 1 783 ? -2.846 -31.179 -6.678 1.00 43.22 783 HIS A N 1
ATOM 6229 C CA . HIS A 1 783 ? -1.545 -30.700 -6.196 1.00 43.22 783 HIS A CA 1
ATOM 6230 C C . HIS A 1 783 ? -1.390 -30.900 -4.678 1.00 43.22 783 HIS A C 1
ATOM 6232 O O . HIS A 1 783 ? -2.208 -30.409 -3.896 1.00 43.22 783 HIS A O 1
ATOM 6238 N N . ALA A 1 784 ? -0.315 -31.568 -4.244 1.00 38.19 784 ALA A N 1
ATOM 6239 C CA . ALA A 1 784 ? -0.122 -32.011 -2.855 1.00 38.19 784 ALA A CA 1
ATOM 6240 C C . ALA A 1 784 ? -0.030 -30.890 -1.797 1.00 38.19 784 ALA A C 1
ATOM 6242 O O . ALA A 1 784 ? -0.237 -31.160 -0.616 1.00 38.19 784 ALA A O 1
ATOM 6243 N N . VAL A 1 785 ? 0.261 -29.645 -2.195 1.00 35.78 785 VAL A N 1
ATOM 6244 C CA . VAL A 1 785 ? 0.397 -28.504 -1.264 1.00 35.78 785 VAL A CA 1
ATOM 6245 C C . VAL A 1 785 ? -0.844 -27.601 -1.236 1.00 35.78 785 VAL A C 1
ATOM 6247 O O . VAL A 1 785 ? -1.082 -26.941 -0.231 1.00 35.78 785 VAL A O 1
ATOM 6250 N N . LEU A 1 786 ? -1.653 -27.580 -2.304 1.00 39.56 786 LEU A N 1
ATOM 6251 C CA . LEU A 1 786 ? -2.727 -26.583 -2.478 1.00 39.56 786 LEU A CA 1
ATOM 6252 C C . LEU A 1 786 ? -4.147 -27.171 -2.440 1.00 39.56 786 LEU A C 1
ATOM 6254 O O . LEU A 1 786 ? -5.083 -26.447 -2.135 1.00 39.56 786 LEU A O 1
ATOM 6258 N N . GLY A 1 787 ? -4.325 -28.478 -2.663 1.00 36.00 787 GLY A N 1
ATOM 6259 C CA . GLY A 1 787 ? -5.594 -29.162 -2.378 1.00 36.00 787 GLY A CA 1
ATOM 6260 C C . GLY A 1 787 ? -6.797 -28.825 -3.274 1.00 36.00 787 GLY A C 1
ATOM 6261 O O . GLY A 1 787 ? -7.896 -29.272 -2.956 1.00 36.00 787 GLY A O 1
ATOM 6262 N N . GLU A 1 788 ? -6.627 -28.102 -4.382 1.00 33.75 788 GLU A N 1
ATOM 6263 C CA . GLU A 1 788 ? -7.716 -27.801 -5.327 1.00 33.75 788 GLU A CA 1
ATOM 6264 C C . GLU A 1 788 ? -7.815 -28.827 -6.473 1.00 33.75 788 GLU A C 1
ATOM 6266 O O . GLU A 1 788 ? -6.805 -29.362 -6.943 1.00 33.75 788 GLU A O 1
ATOM 6271 N N . ILE A 1 789 ? -9.054 -29.106 -6.905 1.00 37.69 789 ILE A N 1
ATOM 6272 C CA . ILE A 1 789 ? -9.408 -29.902 -8.092 1.00 37.69 789 ILE A CA 1
ATOM 6273 C C . ILE A 1 789 ? -9.474 -28.943 -9.286 1.00 37.69 789 ILE A C 1
ATOM 6275 O O . ILE A 1 789 ? -10.196 -27.955 -9.220 1.00 37.69 789 ILE A O 1
ATOM 6279 N N . ILE A 1 790 ? -8.758 -29.237 -10.374 1.00 37.66 790 ILE A N 1
ATOM 6280 C CA . ILE A 1 790 ? -8.871 -28.473 -11.625 1.00 37.66 790 ILE A CA 1
ATOM 6281 C C . ILE A 1 790 ? -9.977 -29.118 -12.472 1.00 37.66 790 ILE A C 1
ATOM 6283 O O . ILE A 1 790 ? -9.767 -30.195 -13.034 1.00 37.66 790 ILE A O 1
ATOM 6287 N N . GLU A 1 791 ? -11.147 -28.478 -12.541 1.00 32.66 791 GLU A N 1
ATOM 6288 C CA . GLU A 1 791 ? -12.141 -28.734 -13.592 1.00 32.66 791 GLU A CA 1
ATOM 6289 C C . GLU A 1 791 ? -11.904 -27.777 -14.777 1.00 32.66 791 GLU A C 1
ATOM 6291 O O . GLU A 1 791 ? -11.530 -26.623 -14.555 1.00 32.66 791 GLU A O 1
ATOM 6296 N N . PRO A 1 792 ? -12.069 -28.236 -16.032 1.00 35.34 792 PRO A N 1
ATOM 6297 C CA . PRO A 1 792 ? -11.879 -27.394 -17.208 1.00 35.34 792 PRO A CA 1
ATOM 6298 C C . PRO A 1 792 ? -13.111 -26.499 -17.438 1.00 35.34 792 PRO A C 1
ATOM 6300 O O . PRO A 1 792 ? -14.160 -27.006 -17.816 1.00 35.34 792 PRO A O 1
ATOM 6303 N N . GLY A 1 793 ? -12.983 -25.184 -17.228 1.00 29.58 793 GLY A N 1
ATOM 6304 C CA . GLY A 1 793 ? -13.894 -24.171 -17.795 1.00 29.58 793 GLY A CA 1
ATOM 6305 C C . GLY A 1 793 ? -13.253 -23.601 -19.064 1.00 29.58 793 GLY A C 1
ATOM 6306 O O . GLY A 1 793 ? -12.073 -23.261 -19.032 1.00 29.58 793 GLY A O 1
ATOM 6307 N N . GLU A 1 794 ? -13.862 -23.725 -20.245 1.00 28.80 794 GLU A N 1
ATOM 6308 C CA . GLU A 1 794 ? -14.986 -22.917 -20.764 1.00 28.80 794 GLU A CA 1
ATOM 6309 C C . GLU A 1 794 ? -14.582 -21.448 -20.981 1.00 28.80 794 GLU A C 1
ATOM 6311 O O . GLU A 1 794 ? -14.703 -20.606 -20.096 1.00 28.80 794 GLU A O 1
ATOM 6316 N N . GLU A 1 795 ? -14.086 -21.159 -22.189 1.00 29.11 795 GLU A N 1
ATOM 6317 C CA . GLU A 1 795 ? -13.954 -19.805 -22.731 1.00 29.11 795 GLU A CA 1
ATOM 6318 C C . GLU A 1 795 ? -15.190 -19.497 -23.597 1.00 29.11 795 GLU A C 1
ATOM 6320 O O . GLU A 1 795 ? -15.350 -20.051 -24.685 1.00 29.11 795 GLU A O 1
ATOM 6325 N N . GLU A 1 796 ? -16.063 -18.602 -23.122 1.00 27.30 796 GLU A N 1
ATOM 6326 C CA . GLU A 1 796 ? -17.077 -17.936 -23.949 1.00 27.30 796 GLU A CA 1
ATOM 6327 C C . GLU A 1 796 ? -16.553 -16.585 -24.469 1.00 27.30 796 GLU A C 1
ATOM 6329 O O . GLU A 1 796 ? -16.322 -15.638 -23.722 1.00 27.30 796 GLU A O 1
ATOM 6334 N N . SER A 1 797 ? -16.382 -16.554 -25.792 1.00 28.31 797 SER A N 1
ATOM 6335 C CA . SER A 1 797 ? -16.673 -15.499 -26.775 1.00 28.31 797 SER A CA 1
ATOM 6336 C C . SER A 1 797 ? -16.559 -14.005 -26.417 1.00 28.31 797 SER A C 1
ATOM 6338 O O . SER A 1 797 ? -17.345 -13.459 -25.644 1.00 28.31 797 SER A O 1
ATOM 6340 N N . VAL A 1 798 ? -15.784 -13.292 -27.242 1.00 28.00 798 VAL A N 1
ATOM 6341 C CA . VAL A 1 798 ? -16.230 -12.022 -27.841 1.00 28.00 798 VAL A CA 1
ATOM 6342 C C . VAL A 1 798 ? -16.226 -12.202 -29.356 1.00 28.00 798 VAL A C 1
ATOM 6344 O O . VAL A 1 798 ? -15.204 -12.545 -29.945 1.00 28.00 798 VAL A O 1
ATOM 6347 N N . GLY A 1 799 ? -17.399 -12.024 -29.960 1.00 28.19 799 GLY A N 1
ATOM 6348 C CA . GLY A 1 799 ? -17.609 -12.123 -31.397 1.00 28.19 799 GLY A CA 1
ATOM 6349 C C . GLY A 1 799 ? -17.298 -10.836 -32.163 1.00 28.19 799 GLY A C 1
ATOM 6350 O O . GLY A 1 799 ? -17.312 -9.733 -31.616 1.00 28.19 799 GLY A O 1
ATOM 6351 N N . GLY A 1 800 ? -17.103 -11.023 -33.465 1.00 27.50 800 GLY A N 1
ATOM 6352 C CA . GLY A 1 800 ? -17.256 -10.037 -34.530 1.00 27.50 800 GLY A CA 1
ATOM 6353 C C . GLY A 1 800 ? -17.467 -10.792 -35.847 1.00 27.50 800 GLY A C 1
ATOM 6354 O O . GLY A 1 800 ? -16.588 -11.556 -36.237 1.00 27.50 800 GLY A O 1
ATOM 6355 N N . GLY A 1 801 ? -18.654 -10.640 -36.454 1.00 27.80 801 GLY A N 1
ATOM 6356 C CA . GLY A 1 801 ? -19.005 -11.119 -37.806 1.00 27.80 801 GLY A CA 1
ATOM 6357 C C . GLY A 1 801 ? -18.251 -10.343 -38.901 1.00 27.80 801 GLY A C 1
ATOM 6358 O O . GLY A 1 801 ? -17.519 -9.408 -38.589 1.00 27.80 801 GLY A O 1
ATOM 6359 N N . ASP A 1 802 ? -18.313 -10.684 -40.188 1.00 28.34 802 ASP A N 1
ATOM 6360 C CA . ASP A 1 802 ? -19.434 -11.221 -40.967 1.00 28.34 802 ASP A CA 1
ATOM 6361 C C . ASP A 1 802 ? -18.963 -12.051 -42.192 1.00 28.34 802 ASP A C 1
ATOM 6363 O O . ASP A 1 802 ? -17.847 -11.879 -42.680 1.00 28.34 802 ASP A O 1
ATOM 6367 N N . ASP A 1 803 ? -19.887 -12.895 -42.678 1.00 29.78 803 ASP A N 1
ATOM 6368 C CA . ASP A 1 803 ? -20.106 -13.410 -44.047 1.00 29.78 803 ASP A CA 1
ATOM 6369 C C . ASP A 1 803 ? -19.011 -14.199 -44.800 1.00 29.78 803 ASP A C 1
ATOM 6371 O O . ASP A 1 803 ? -18.063 -13.618 -45.314 1.00 29.78 803 ASP A O 1
ATOM 6375 N N . VAL A 1 804 ? -19.231 -15.514 -45.009 1.00 29.56 804 VAL A N 1
ATOM 6376 C CA . VAL A 1 804 ? -19.646 -16.108 -46.312 1.00 29.56 804 VAL A CA 1
ATOM 6377 C C . VAL A 1 804 ? -19.907 -17.635 -46.236 1.00 29.56 804 VAL A C 1
ATOM 6379 O O . VAL A 1 804 ? -19.067 -18.409 -45.798 1.00 29.56 804 VAL A O 1
ATOM 6382 N N . ASP A 1 805 ? -21.098 -18.018 -46.706 1.00 28.81 805 ASP A N 1
ATOM 6383 C CA . ASP A 1 805 ? -21.512 -19.207 -47.482 1.00 28.81 805 ASP A CA 1
ATOM 6384 C C . ASP A 1 805 ? -21.047 -20.661 -47.166 1.00 28.81 805 ASP A C 1
ATOM 6386 O O . ASP A 1 805 ? -19.897 -21.042 -47.340 1.00 28.81 805 ASP A O 1
ATOM 6390 N N . SER A 1 806 ? -22.053 -21.496 -46.856 1.00 31.55 806 SER A N 1
ATOM 6391 C CA . SER A 1 806 ? -22.374 -22.827 -47.419 1.00 31.55 806 SER A CA 1
ATOM 6392 C C . SER A 1 806 ? -21.273 -23.878 -47.690 1.00 31.55 806 SER A C 1
ATOM 6394 O O . SER A 1 806 ? -20.472 -23.727 -48.603 1.00 31.55 806 SER A O 1
ATOM 6396 N N . LEU A 1 807 ? -21.386 -25.060 -47.055 1.00 29.08 807 LEU A N 1
ATOM 6397 C CA . LEU A 1 807 ? -21.731 -26.363 -47.678 1.00 29.08 807 LEU A CA 1
ATOM 6398 C C . LEU A 1 807 ? -21.313 -27.563 -46.802 1.00 29.08 807 LEU A C 1
ATOM 6400 O O . LEU A 1 807 ? -20.227 -27.628 -46.239 1.00 29.08 807 LEU A O 1
ATOM 6404 N N . SER A 1 808 ? -22.222 -28.531 -46.728 1.00 36.47 808 SER A N 1
ATOM 6405 C CA . SER A 1 808 ? -22.082 -29.872 -46.162 1.00 36.47 808 SER A CA 1
ATOM 6406 C C . SER A 1 808 ? -21.094 -30.752 -46.939 1.00 36.47 808 SER A C 1
ATOM 6408 O O . SER A 1 808 ? -21.193 -30.822 -48.164 1.00 36.47 808 SER A O 1
ATOM 6410 N N . GLY A 1 809 ? -20.263 -31.518 -46.231 1.00 27.45 809 GLY A N 1
ATOM 6411 C CA . GLY A 1 809 ? -19.490 -32.632 -46.783 1.00 27.45 809 GLY A CA 1
ATOM 6412 C C . GLY A 1 809 ? -18.960 -33.523 -45.662 1.00 27.45 809 GLY A C 1
ATOM 6413 O O . GLY A 1 809 ? -18.095 -33.106 -44.901 1.00 27.45 809 GLY A O 1
ATOM 6414 N N . GLU A 1 810 ? -19.530 -34.720 -45.529 1.00 35.62 810 GLU A N 1
ATOM 6415 C CA . GLU A 1 810 ? -18.948 -35.823 -44.766 1.00 35.62 810 GLU A CA 1
ATOM 6416 C C . GLU A 1 810 ? -17.770 -36.380 -45.580 1.00 35.62 810 GLU A C 1
ATOM 6418 O O . GLU A 1 810 ? -17.985 -36.893 -46.676 1.00 35.62 810 GLU A O 1
ATOM 6423 N N . GLU A 1 811 ? -16.545 -36.291 -45.061 1.00 28.52 811 GLU A N 1
ATOM 6424 C CA . GLU A 1 811 ? -15.408 -37.087 -45.537 1.00 28.52 811 GLU A CA 1
ATOM 6425 C C . GLU A 1 811 ? -14.710 -37.721 -44.324 1.00 28.52 811 GLU A C 1
ATOM 6427 O O . GLU A 1 811 ? -14.333 -37.047 -43.366 1.00 28.52 811 GLU A O 1
ATOM 6432 N N . GLU A 1 812 ? -14.629 -39.052 -44.347 1.00 39.25 812 GLU A N 1
ATOM 6433 C CA . GLU A 1 812 ? -13.954 -39.899 -43.365 1.00 39.25 812 GLU A CA 1
ATOM 6434 C C . GLU A 1 812 ? -12.435 -39.649 -43.410 1.00 39.25 812 GLU A C 1
ATOM 6436 O O . GLU A 1 812 ? -11.782 -39.952 -44.407 1.00 39.25 812 GLU A O 1
ATOM 6441 N N . GLU A 1 813 ? -11.851 -39.125 -42.328 1.00 32.69 813 GLU A N 1
ATOM 6442 C CA . GLU A 1 813 ? -10.393 -39.062 -42.166 1.00 32.69 813 GLU A CA 1
ATOM 6443 C C . GLU A 1 813 ? -9.850 -40.404 -41.644 1.00 32.69 813 GLU A C 1
ATOM 6445 O O . GLU A 1 813 ? -10.055 -40.785 -40.486 1.00 32.69 813 GLU A O 1
ATOM 6450 N N . GLU A 1 814 ? -9.127 -41.120 -42.510 1.00 41.44 814 GLU A N 1
ATOM 6451 C CA . GLU A 1 814 ? -8.268 -42.249 -42.147 1.00 41.44 814 GLU A CA 1
ATOM 6452 C C . GLU A 1 814 ? -7.192 -41.817 -41.134 1.00 41.44 814 GLU A C 1
ATOM 6454 O O . GLU A 1 814 ? -6.443 -40.857 -41.324 1.00 41.44 814 GLU A O 1
ATOM 6459 N N . MET A 1 815 ? -7.095 -42.570 -40.040 1.00 42.25 815 MET A N 1
ATOM 6460 C CA . MET A 1 815 ? -6.167 -42.330 -38.938 1.00 42.25 815 MET A CA 1
ATOM 6461 C C . MET A 1 815 ? -4.740 -42.757 -39.338 1.00 42.25 815 MET A C 1
ATOM 6463 O O . MET A 1 815 ? -4.498 -43.924 -39.630 1.00 42.25 815 MET A O 1
ATOM 6467 N N . LEU A 1 816 ? -3.787 -41.817 -39.353 1.00 52.53 816 LEU A N 1
ATOM 6468 C CA . LEU A 1 816 ? -2.379 -42.065 -39.706 1.00 52.53 816 LEU A CA 1
ATOM 6469 C C . LEU A 1 816 ? -1.649 -42.963 -38.681 1.00 52.53 816 LEU A C 1
ATOM 6471 O O . LEU A 1 816 ? -1.441 -42.573 -37.526 1.00 52.53 816 LEU A O 1
ATOM 6475 N N . GLU A 1 817 ? -1.169 -44.120 -39.149 1.00 51.31 817 GLU A N 1
ATOM 6476 C CA . GLU A 1 817 ? -0.323 -45.068 -38.411 1.00 51.31 817 GLU A CA 1
ATOM 6477 C C . GLU A 1 817 ? 1.162 -44.632 -38.410 1.00 51.31 817 GLU A C 1
ATOM 6479 O O . GLU A 1 817 ? 1.744 -44.261 -39.436 1.00 51.31 817 GLU A O 1
ATOM 6484 N N . CYS A 1 818 ? 1.829 -44.685 -37.252 1.00 64.94 818 CYS A N 1
ATOM 6485 C CA . CYS A 1 818 ? 3.241 -44.313 -37.116 1.00 64.94 818 CYS A CA 1
ATOM 6486 C C . CYS A 1 818 ? 4.179 -45.289 -37.848 1.00 64.94 818 CYS A C 1
ATOM 6488 O O . CYS A 1 818 ? 4.433 -46.392 -37.360 1.00 64.94 818 CYS A O 1
ATOM 6490 N N . LEU A 1 819 ? 4.826 -44.844 -38.933 1.00 57.47 819 LEU A N 1
ATOM 6491 C CA . LEU A 1 819 ? 5.749 -45.651 -39.757 1.00 57.47 819 LEU A CA 1
ATOM 6492 C C . LEU A 1 819 ? 6.958 -46.247 -38.998 1.00 57.47 819 LEU A C 1
ATOM 6494 O O . LEU A 1 819 ? 7.627 -47.142 -39.511 1.00 57.47 819 LEU A O 1
ATOM 6498 N N . ARG A 1 820 ? 7.271 -45.767 -37.782 1.00 57.56 820 ARG A N 1
ATOM 6499 C CA . ARG A 1 820 ? 8.373 -46.299 -36.951 1.00 57.56 820 ARG A CA 1
ATOM 6500 C C . ARG A 1 820 ? 7.962 -47.442 -36.025 1.00 57.56 820 ARG A C 1
ATOM 6502 O O . ARG A 1 820 ? 8.791 -48.310 -35.757 1.00 57.56 820 ARG A O 1
ATOM 6509 N N . CYS A 1 821 ? 6.728 -47.452 -35.516 1.00 71.44 821 CYS A N 1
ATOM 6510 C CA . CYS A 1 821 ? 6.288 -48.458 -34.538 1.00 71.44 821 CYS A CA 1
ATOM 6511 C C . CYS A 1 821 ? 4.960 -49.159 -34.853 1.00 71.44 821 CYS A C 1
ATOM 6513 O O . CYS A 1 821 ? 4.601 -50.068 -34.106 1.00 71.44 821 CYS A O 1
ATOM 6515 N N . GLY A 1 822 ? 4.266 -48.770 -35.926 1.00 55.59 822 GLY A N 1
ATOM 6516 C CA . GLY A 1 822 ? 2.996 -49.361 -36.357 1.00 55.59 822 GLY A CA 1
ATOM 6517 C C . GLY A 1 822 ? 1.844 -49.106 -35.381 1.00 55.59 822 GLY A C 1
ATOM 6518 O O . GLY A 1 822 ? 1.133 -50.032 -35.008 1.00 55.59 822 GLY A O 1
ATOM 6519 N N . ARG A 1 823 ? 1.747 -47.893 -34.817 1.00 61.41 823 ARG A N 1
ATOM 6520 C CA . ARG A 1 823 ? 0.663 -47.520 -33.888 1.00 61.41 823 ARG A CA 1
ATOM 6521 C C . ARG A 1 823 ? 0.110 -46.143 -34.215 1.00 61.41 823 ARG A C 1
ATOM 6523 O O . ARG A 1 823 ? 0.888 -45.233 -34.499 1.00 61.41 823 ARG A O 1
ATOM 6530 N N . ASP A 1 824 ? -1.197 -45.992 -34.072 1.00 63.16 824 ASP A N 1
ATOM 6531 C CA . ASP A 1 824 ? -1.911 -44.759 -34.404 1.00 63.16 824 ASP A CA 1
ATOM 6532 C C . ASP A 1 824 ? -1.748 -43.676 -33.324 1.00 63.16 824 ASP A C 1
ATOM 6534 O O . ASP A 1 824 ? -1.375 -43.945 -32.175 1.00 63.16 824 ASP A O 1
ATOM 6538 N N . GLY A 1 825 ? -2.020 -42.425 -33.698 1.00 58.81 825 GLY A N 1
ATOM 6539 C CA . GLY A 1 825 ? -2.125 -41.295 -32.765 1.00 58.81 825 GLY A CA 1
ATOM 6540 C C . GLY A 1 825 ? -0.827 -40.534 -32.479 1.00 58.81 825 GLY A C 1
ATOM 6541 O O . GLY A 1 825 ? -0.812 -39.676 -31.598 1.00 58.81 825 GLY A O 1
ATOM 6542 N N . HIS A 1 826 ? 0.264 -40.820 -33.194 1.00 64.56 826 HIS A N 1
ATOM 6543 C CA . HIS A 1 826 ? 1.490 -40.015 -33.150 1.00 64.56 826 HIS A CA 1
ATOM 6544 C C . HIS A 1 826 ? 2.319 -40.187 -34.431 1.00 64.56 826 HIS A C 1
ATOM 6546 O O . HIS A 1 826 ? 2.232 -41.205 -35.112 1.00 64.56 826 HIS A O 1
ATOM 6552 N N . THR A 1 827 ? 3.149 -39.201 -34.763 1.00 57.25 827 THR A N 1
ATOM 6553 C CA . THR A 1 827 ? 4.020 -39.246 -35.947 1.00 57.25 827 THR A CA 1
ATOM 6554 C C . THR A 1 827 ? 5.361 -39.915 -35.638 1.00 57.25 827 THR A C 1
ATOM 6556 O O . THR A 1 827 ? 5.787 -40.000 -34.483 1.00 57.25 827 THR A O 1
ATOM 6559 N N . SER A 1 828 ? 6.085 -40.347 -36.674 1.00 55.75 828 SER A N 1
ATOM 6560 C CA . SER A 1 828 ? 7.424 -40.942 -36.547 1.00 55.75 828 SER A CA 1
ATOM 6561 C C . SER A 1 828 ? 8.385 -40.101 -35.695 1.00 55.75 828 SER A C 1
ATOM 6563 O O . SER A 1 828 ? 9.172 -40.650 -34.927 1.00 55.75 828 SER A O 1
ATOM 6565 N N . ASP A 1 829 ? 8.286 -38.778 -35.736 1.00 49.00 829 ASP A N 1
ATOM 6566 C CA . ASP A 1 829 ? 9.209 -37.887 -35.021 1.00 49.00 829 ASP A CA 1
ATOM 6567 C C . ASP A 1 829 ? 8.933 -37.803 -33.512 1.00 49.00 829 ASP A C 1
ATOM 6569 O O . ASP A 1 829 ? 9.810 -37.434 -32.733 1.00 49.00 829 ASP A O 1
ATOM 6573 N N . SER A 1 830 ? 7.745 -38.231 -33.080 1.00 48.62 830 SER A N 1
ATOM 6574 C CA . SER A 1 830 ? 7.325 -38.286 -31.673 1.00 48.62 830 SER A CA 1
ATOM 6575 C C . SER A 1 830 ? 7.286 -39.716 -31.110 1.00 48.62 830 SER A C 1
ATOM 6577 O O . SER A 1 830 ? 6.789 -39.955 -30.009 1.00 48.62 830 SER A O 1
ATOM 6579 N N . CYS A 1 831 ? 7.850 -40.686 -31.841 1.00 56.44 831 CYS A N 1
ATOM 6580 C CA . CYS A 1 831 ? 7.859 -42.097 -31.460 1.00 56.44 831 CYS A CA 1
ATOM 6581 C C . CYS A 1 831 ? 9.011 -42.451 -30.498 1.00 56.44 831 CYS A C 1
ATOM 6583 O O . CYS A 1 831 ? 10.194 -42.347 -30.842 1.00 56.44 831 CYS A O 1
ATOM 6585 N N . TYR A 1 832 ? 8.654 -42.942 -29.303 1.00 59.81 832 TYR A N 1
ATOM 6586 C CA . TYR A 1 832 ? 9.579 -43.347 -28.229 1.00 59.81 832 TYR A CA 1
ATOM 6587 C C . TYR A 1 832 ? 9.842 -44.866 -28.158 1.00 59.81 832 TYR A C 1
ATOM 6589 O O . TYR A 1 832 ? 10.414 -45.357 -27.179 1.00 59.81 832 TYR A O 1
ATOM 6597 N N . ALA A 1 833 ? 9.423 -45.634 -29.169 1.00 57.09 833 ALA A N 1
ATOM 6598 C CA . ALA A 1 833 ? 9.632 -47.080 -29.202 1.00 57.09 833 ALA A CA 1
ATOM 6599 C C . ALA A 1 833 ? 11.131 -47.438 -29.312 1.00 57.09 833 ALA A C 1
ATOM 6601 O O . ALA A 1 833 ? 11.881 -46.876 -30.113 1.00 57.09 833 ALA A O 1
ATOM 6602 N N . LYS A 1 834 ? 11.584 -48.392 -28.485 1.00 54.03 834 LYS A N 1
ATOM 6603 C CA . LYS A 1 834 ? 12.991 -48.850 -28.442 1.00 54.03 834 LYS A CA 1
ATOM 6604 C C . LYS A 1 834 ? 13.334 -49.903 -29.502 1.00 54.03 834 LYS A C 1
ATOM 6606 O O . LYS A 1 834 ? 14.508 -50.202 -29.695 1.00 54.03 834 LYS A O 1
ATOM 6611 N N . THR A 1 835 ? 12.326 -50.450 -30.166 1.00 55.94 835 THR A N 1
ATOM 6612 C CA . THR A 1 835 ? 12.432 -51.472 -31.210 1.00 55.94 835 THR A CA 1
ATOM 6613 C C . THR A 1 835 ? 11.492 -51.104 -32.348 1.00 55.94 835 THR A C 1
ATOM 6615 O O . THR A 1 835 ? 10.415 -50.556 -32.095 1.00 55.94 835 THR A O 1
ATOM 6618 N N . HIS A 1 836 ? 11.876 -51.423 -33.580 1.00 55.84 836 HIS A N 1
ATOM 6619 C CA . HIS A 1 836 ? 10.957 -51.355 -34.716 1.00 55.84 836 HIS A CA 1
ATOM 6620 C C . HIS A 1 836 ? 9.825 -52.385 -34.565 1.00 55.84 836 HIS A C 1
ATOM 6622 O O . HIS A 1 836 ? 9.933 -53.331 -33.778 1.00 55.84 836 HIS A O 1
ATOM 6628 N N . ALA A 1 837 ? 8.749 -52.232 -35.344 1.00 55.91 837 ALA A N 1
ATOM 6629 C CA . ALA A 1 837 ? 7.638 -53.191 -35.374 1.00 55.91 837 ALA A CA 1
ATOM 6630 C C . ALA A 1 837 ? 8.082 -54.625 -35.757 1.00 55.91 837 ALA A C 1
ATOM 6632 O O . ALA A 1 837 ? 7.428 -55.591 -35.374 1.00 55.91 837 ALA A O 1
ATOM 6633 N N . ASN A 1 838 ? 9.223 -54.773 -36.447 1.00 54.56 838 ASN A N 1
ATOM 6634 C CA . ASN A 1 838 ? 9.833 -56.058 -36.815 1.00 54.56 838 ASN A CA 1
ATOM 6635 C C . ASN A 1 838 ? 10.782 -56.653 -35.741 1.00 54.56 838 ASN A C 1
ATOM 6637 O O . ASN A 1 838 ? 11.282 -57.758 -35.930 1.00 54.56 838 ASN A O 1
ATOM 6641 N N . GLY A 1 839 ? 11.021 -55.957 -34.619 1.00 57.84 839 GLY A N 1
ATOM 6642 C CA . GLY A 1 839 ? 11.792 -56.462 -33.473 1.00 57.84 839 GLY A CA 1
ATOM 6643 C C . GLY A 1 839 ? 13.291 -56.124 -33.436 1.00 57.84 839 GLY A C 1
ATOM 6644 O O . GLY A 1 839 ? 13.971 -56.560 -32.506 1.00 57.84 839 GLY A O 1
ATOM 6645 N N . GLU A 1 840 ? 13.825 -55.339 -34.375 1.00 56.50 840 GLU A N 1
ATOM 6646 C CA . GLU A 1 840 ? 15.253 -54.972 -34.390 1.00 56.50 840 GLU A CA 1
ATOM 6647 C C . GLU A 1 840 ? 15.587 -53.759 -33.489 1.00 56.50 840 GLU A C 1
ATOM 6649 O O . GLU A 1 840 ? 14.762 -52.863 -33.272 1.00 56.50 840 GLU A O 1
ATOM 6654 N N . MET A 1 841 ? 16.804 -53.752 -32.916 1.00 55.56 841 MET A N 1
ATOM 6655 C CA . MET A 1 841 ? 17.272 -52.774 -31.915 1.00 55.56 841 MET A CA 1
ATOM 6656 C C . MET A 1 841 ? 18.047 -51.607 -32.550 1.00 55.56 841 MET A C 1
ATOM 6658 O O . MET A 1 841 ? 18.900 -51.826 -33.413 1.00 55.56 841 MET A O 1
ATOM 6662 N N . TRP A 1 842 ? 17.839 -50.378 -32.058 1.00 61.47 842 TRP A N 1
ATOM 6663 C CA . TRP A 1 842 ? 18.526 -49.174 -32.552 1.00 61.47 842 TRP A CA 1
ATOM 6664 C C . TRP A 1 842 ? 19.138 -48.315 -31.426 1.00 61.47 842 TRP A C 1
ATOM 6666 O O . TRP A 1 842 ? 18.610 -48.226 -30.314 1.00 61.47 842 TRP A O 1
ATOM 6676 N N . CYS A 1 843 ? 20.290 -47.690 -31.693 1.00 65.44 843 CYS A N 1
ATOM 6677 C CA . CYS A 1 843 ? 21.077 -46.960 -30.697 1.00 65.44 843 CYS A CA 1
ATOM 6678 C C . CYS A 1 843 ? 20.607 -45.505 -30.529 1.00 65.44 843 CYS A C 1
ATOM 6680 O O . CYS A 1 843 ? 20.884 -44.652 -31.371 1.00 65.44 843 CYS A O 1
ATOM 6682 N N . LEU A 1 844 ? 20.020 -45.175 -29.373 1.00 58.91 844 LEU A N 1
ATOM 6683 C CA . LEU A 1 844 ? 19.518 -43.826 -29.038 1.00 58.91 844 LEU A CA 1
ATOM 6684 C C . LEU A 1 844 ? 20.598 -42.725 -28.981 1.00 58.91 844 LEU A C 1
ATOM 6686 O O . LEU A 1 844 ? 20.276 -41.541 -28.909 1.00 58.91 844 LEU A O 1
ATOM 6690 N N . ARG A 1 845 ? 21.889 -43.086 -28.989 1.00 57.12 845 ARG A N 1
ATOM 6691 C CA . ARG A 1 845 ? 23.001 -42.120 -28.962 1.00 57.12 845 ARG A CA 1
ATOM 6692 C C . ARG A 1 845 ? 23.409 -41.659 -30.363 1.00 57.12 845 ARG A C 1
ATOM 6694 O O . ARG A 1 845 ? 23.650 -40.467 -30.549 1.00 57.12 845 ARG A O 1
ATOM 6701 N N . CYS A 1 846 ? 23.496 -42.578 -31.327 1.00 68.19 846 CYS A N 1
ATOM 6702 C CA . CYS A 1 846 ? 23.975 -42.287 -32.684 1.00 68.19 846 CYS A CA 1
ATOM 6703 C C . CYS A 1 846 ? 22.925 -42.477 -33.789 1.00 68.19 846 CYS A C 1
ATOM 6705 O O . CYS A 1 846 ? 23.196 -42.112 -34.930 1.00 68.19 846 CYS A O 1
ATOM 6707 N N . GLY A 1 847 ? 21.750 -43.024 -33.464 1.00 59.66 847 GLY A N 1
ATOM 6708 C CA . GLY A 1 847 ? 20.635 -43.222 -34.390 1.00 59.66 847 GLY A CA 1
ATOM 6709 C C . GLY A 1 847 ? 20.809 -44.375 -35.383 1.00 59.66 847 GLY A C 1
ATOM 6710 O O . GLY A 1 847 ? 20.051 -44.439 -36.340 1.00 59.66 847 GLY A O 1
ATOM 6711 N N . ARG A 1 848 ? 21.799 -45.265 -35.199 1.00 63.97 848 ARG A N 1
ATOM 6712 C CA . ARG A 1 848 ? 22.051 -46.415 -36.094 1.00 63.97 848 ARG A CA 1
ATOM 6713 C C . ARG A 1 848 ? 21.565 -47.735 -35.491 1.00 63.97 848 ARG A C 1
ATOM 6715 O O . ARG A 1 848 ? 21.604 -47.911 -34.273 1.00 63.97 848 ARG A O 1
ATOM 6722 N N . GLU A 1 849 ? 21.160 -48.659 -36.353 1.00 65.75 849 GLU A N 1
ATOM 6723 C CA . GLU A 1 849 ? 20.653 -49.991 -35.999 1.00 65.75 849 GLU A CA 1
ATOM 6724 C C . GLU A 1 849 ? 21.777 -50.975 -35.608 1.00 65.75 849 GLU A C 1
ATOM 6726 O O . GLU A 1 849 ? 22.957 -50.765 -35.911 1.00 65.75 849 GLU A O 1
ATOM 6731 N N . GLY A 1 850 ? 21.417 -52.046 -34.893 1.00 62.69 850 GLY A N 1
ATOM 6732 C CA . GLY A 1 850 ? 22.273 -53.220 -34.664 1.00 62.69 850 GLY A CA 1
ATOM 6733 C C . GLY A 1 850 ? 23.173 -53.198 -33.422 1.00 62.69 850 GLY A C 1
ATOM 6734 O O . GLY A 1 850 ? 23.923 -54.148 -33.208 1.00 62.69 850 GLY A O 1
ATOM 6735 N N . HIS A 1 851 ? 23.123 -52.156 -32.587 1.00 72.69 851 HIS A N 1
ATOM 6736 C CA . HIS A 1 851 ? 23.864 -52.096 -31.319 1.00 72.69 851 HIS A CA 1
ATOM 6737 C C . HIS A 1 851 ? 23.164 -51.193 -30.294 1.00 72.69 851 HIS A C 1
ATOM 6739 O O . HIS A 1 851 ? 22.294 -50.395 -30.646 1.00 72.69 851 HIS A O 1
ATOM 6745 N N . ASP A 1 852 ? 23.548 -51.303 -29.022 1.00 63.41 852 ASP A N 1
ATOM 6746 C CA . ASP A 1 852 ? 22.987 -50.492 -27.940 1.00 63.41 852 ASP A CA 1
ATOM 6747 C C . ASP A 1 852 ? 23.877 -49.286 -27.582 1.00 63.41 852 ASP A C 1
ATOM 6749 O O . ASP A 1 852 ? 24.986 -49.097 -28.085 1.00 63.41 852 ASP A O 1
ATOM 6753 N N . GLN A 1 853 ? 23.392 -48.431 -26.681 1.00 61.59 853 GLN A N 1
ATOM 6754 C CA . GLN A 1 853 ? 24.111 -47.222 -26.269 1.00 61.59 853 GLN A CA 1
ATOM 6755 C C . GLN A 1 853 ? 25.455 -47.513 -25.576 1.00 61.59 853 GLN A C 1
ATOM 6757 O O . GLN A 1 853 ? 26.350 -46.663 -25.616 1.00 61.59 853 GLN A O 1
ATOM 6762 N N . GLN A 1 854 ? 25.610 -48.685 -24.952 1.00 58.41 854 GLN A N 1
ATOM 6763 C CA . GLN A 1 854 ? 26.829 -49.079 -24.239 1.00 58.41 854 GLN A CA 1
ATOM 6764 C C . GLN A 1 854 ? 27.913 -49.592 -25.194 1.00 58.41 854 GLN A C 1
ATOM 6766 O O . GLN A 1 854 ? 29.100 -49.424 -24.923 1.00 58.41 854 GLN A O 1
ATOM 6771 N N . SER A 1 855 ? 27.510 -50.135 -26.341 1.00 58.81 855 SER A N 1
ATOM 6772 C CA . SER A 1 855 ? 28.383 -50.654 -27.400 1.00 58.81 855 SER A CA 1
ATOM 6773 C C . SER A 1 855 ? 28.588 -49.668 -28.569 1.00 58.81 855 SER A C 1
ATOM 6775 O O . SER A 1 855 ? 29.148 -50.014 -29.607 1.00 58.81 855 SER A O 1
ATOM 6777 N N . CYS A 1 856 ? 28.181 -48.404 -28.398 1.00 63.12 856 CYS A N 1
ATOM 6778 C CA . CYS A 1 856 ? 28.237 -47.359 -29.423 1.00 63.12 856 CYS A CA 1
ATOM 6779 C C . CYS A 1 856 ? 29.602 -46.648 -29.507 1.00 63.12 856 CYS A C 1
ATOM 6781 O O . CYS A 1 856 ? 29.959 -45.855 -28.634 1.00 63.12 856 CYS A O 1
ATOM 6783 N N . TYR A 1 857 ? 30.314 -46.830 -30.626 1.00 69.25 857 TYR A N 1
ATOM 6784 C CA . TYR A 1 857 ? 31.630 -46.221 -30.899 1.00 69.25 857 TYR A CA 1
ATOM 6785 C C . TYR A 1 857 ? 31.584 -44.863 -31.640 1.00 69.25 857 TYR A C 1
ATOM 6787 O O . TYR A 1 857 ? 32.631 -44.318 -32.004 1.00 69.25 857 TYR A O 1
ATOM 6795 N N . ALA A 1 858 ? 30.395 -44.301 -31.888 1.00 61.53 858 ALA A N 1
ATOM 6796 C CA . ALA A 1 858 ? 30.239 -43.021 -32.586 1.00 61.53 858 ALA A CA 1
ATOM 6797 C C . ALA A 1 858 ? 30.764 -41.832 -31.753 1.00 61.53 858 ALA A C 1
ATOM 6799 O O . ALA A 1 858 ? 30.506 -41.732 -30.555 1.00 61.53 858 ALA A O 1
ATOM 6800 N N . LYS A 1 859 ? 31.493 -40.912 -32.404 1.00 54.81 859 LYS A N 1
ATOM 6801 C CA . LYS A 1 859 ? 32.122 -39.734 -31.765 1.00 54.81 859 LYS A CA 1
ATOM 6802 C C . LYS A 1 859 ? 31.222 -38.490 -31.718 1.00 54.81 859 LYS A C 1
ATOM 6804 O O . LYS A 1 859 ? 31.595 -37.495 -31.100 1.00 54.81 859 LYS A O 1
ATOM 6809 N N . THR A 1 860 ? 30.062 -38.548 -32.359 1.00 54.22 860 THR A N 1
ATOM 6810 C CA . THR A 1 860 ? 29.077 -37.466 -32.451 1.00 54.22 860 THR A CA 1
ATOM 6811 C C . THR A 1 860 ? 27.678 -38.033 -32.226 1.00 54.22 860 THR A C 1
ATOM 6813 O O . THR A 1 860 ? 27.415 -39.195 -32.550 1.00 54.22 860 THR A O 1
ATOM 6816 N N . HIS A 1 861 ? 26.787 -37.225 -31.653 1.00 55.22 861 HIS A N 1
ATOM 6817 C CA . HIS A 1 861 ? 25.363 -37.550 -31.568 1.00 55.22 861 HIS A CA 1
ATOM 6818 C C . HIS A 1 861 ? 24.727 -37.639 -32.964 1.00 55.22 861 HIS A C 1
ATOM 6820 O O . HIS A 1 861 ? 25.252 -37.076 -33.926 1.00 55.22 861 HIS A O 1
ATOM 6826 N N . ALA A 1 862 ? 23.560 -38.290 -33.059 1.00 48.59 862 ALA A N 1
ATOM 6827 C CA . ALA A 1 862 ? 22.746 -38.330 -34.283 1.00 48.59 862 ALA A CA 1
ATOM 6828 C C . ALA A 1 862 ? 22.390 -36.926 -34.825 1.00 48.59 862 ALA A C 1
ATOM 6830 O O . ALA A 1 862 ? 22.207 -36.755 -36.023 1.00 48.59 862 ALA A O 1
ATOM 6831 N N . THR A 1 863 ? 22.357 -35.913 -33.951 1.00 50.09 863 THR A N 1
ATOM 6832 C CA . THR A 1 863 ? 22.086 -34.500 -34.268 1.00 50.09 863 THR A CA 1
ATOM 6833 C C . THR A 1 863 ? 23.330 -33.694 -34.675 1.00 50.09 863 THR A C 1
ATOM 6835 O O . THR A 1 863 ? 23.240 -32.487 -34.873 1.00 50.09 863 THR A O 1
ATOM 6838 N N . GLY A 1 864 ? 24.508 -34.324 -34.774 1.00 48.72 864 GLY A N 1
ATOM 6839 C CA . GLY A 1 864 ? 25.757 -33.676 -35.203 1.00 48.72 864 GLY A CA 1
ATOM 6840 C C . GLY A 1 864 ? 26.596 -33.028 -34.091 1.00 48.72 864 GLY A C 1
ATOM 6841 O O . GLY A 1 864 ? 27.708 -32.580 -34.358 1.00 48.72 864 GLY A O 1
ATOM 6842 N N . ALA A 1 865 ? 26.133 -33.023 -32.836 1.00 42.19 865 ALA A N 1
ATOM 6843 C CA . ALA A 1 865 ? 26.891 -32.474 -31.705 1.00 42.19 865 ALA A CA 1
ATOM 6844 C C . ALA A 1 865 ? 28.073 -33.376 -31.276 1.00 42.19 865 ALA A C 1
ATOM 6846 O O . ALA A 1 865 ? 27.948 -34.605 -31.227 1.00 42.19 865 ALA A O 1
ATOM 6847 N N . ALA A 1 866 ? 29.220 -32.772 -30.938 1.00 44.66 866 ALA A N 1
ATOM 6848 C CA . ALA A 1 866 ? 30.423 -33.478 -30.483 1.00 44.66 866 ALA A CA 1
ATOM 6849 C C . ALA A 1 866 ? 30.351 -33.857 -28.991 1.00 44.66 866 ALA A C 1
ATOM 6851 O O . ALA A 1 866 ? 29.908 -33.067 -28.163 1.00 44.66 866 ALA A O 1
ATOM 6852 N N . LEU A 1 867 ? 30.811 -35.064 -28.644 1.00 50.38 867 LEU A N 1
ATOM 6853 C CA . LEU A 1 867 ? 30.836 -35.575 -27.265 1.00 50.38 867 LEU A CA 1
ATOM 6854 C C . LEU A 1 867 ? 32.194 -35.286 -26.588 1.00 50.38 867 LEU A C 1
ATOM 6856 O O . LEU A 1 867 ? 33.242 -35.652 -27.126 1.00 50.38 867 LEU A O 1
ATOM 6860 N N . GLU A 1 868 ? 32.193 -34.661 -25.403 1.00 40.47 868 GLU A N 1
ATOM 6861 C CA . GLU A 1 868 ? 33.412 -34.363 -24.627 1.00 40.47 868 GLU A CA 1
ATOM 6862 C C . GLU A 1 868 ? 34.122 -35.635 -24.112 1.00 40.47 868 GLU A C 1
ATOM 6864 O O . GLU A 1 868 ? 33.491 -36.605 -23.685 1.00 40.47 868 GLU A O 1
ATOM 6869 N N . ARG A 1 869 ? 35.466 -35.638 -24.132 1.00 39.38 869 ARG A N 1
ATOM 6870 C CA . ARG A 1 869 ? 36.296 -36.750 -23.634 1.00 39.38 869 ARG A CA 1
ATOM 6871 C C . ARG A 1 869 ? 36.610 -36.585 -22.145 1.00 39.38 869 ARG A C 1
ATOM 6873 O O . ARG A 1 869 ? 37.454 -35.771 -21.784 1.00 39.38 869 ARG A O 1
ATOM 6880 N N . GLY A 1 870 ? 36.015 -37.435 -21.310 1.00 33.16 870 GLY A N 1
ATOM 6881 C CA . GLY A 1 870 ? 36.351 -37.596 -19.892 1.00 33.16 870 GLY A CA 1
ATOM 6882 C C . GLY A 1 870 ? 36.980 -38.962 -19.595 1.00 33.16 870 GLY A C 1
ATOM 6883 O O . GLY A 1 870 ? 36.430 -39.997 -19.949 1.00 33.16 870 GLY A O 1
ATOM 6884 N N . SER A 1 871 ? 38.153 -38.922 -18.965 1.00 28.06 871 SER A N 1
ATOM 6885 C CA . SER A 1 871 ? 39.104 -39.995 -18.646 1.00 28.06 871 SER A CA 1
ATOM 6886 C C . SER A 1 871 ? 38.534 -41.265 -17.990 1.00 28.06 871 SER A C 1
ATOM 6888 O O . SER A 1 871 ? 37.801 -41.216 -17.004 1.00 28.06 871 SER A O 1
ATOM 6890 N N . SER A 1 872 ? 38.987 -42.419 -18.484 1.00 29.78 872 SER A N 1
ATOM 6891 C CA . SER A 1 872 ? 38.842 -43.737 -17.869 1.00 29.78 872 SER A CA 1
ATOM 6892 C C . SER A 1 872 ? 39.703 -43.876 -16.603 1.00 29.78 872 SER A C 1
ATOM 6894 O O . SER A 1 872 ? 40.934 -43.857 -16.679 1.00 29.78 872 SER A O 1
ATOM 6896 N N . ARG A 1 873 ? 39.081 -44.144 -15.453 1.00 27.62 873 ARG A N 1
ATOM 6897 C CA . ARG A 1 873 ? 39.712 -44.883 -14.347 1.00 27.62 873 ARG A CA 1
ATOM 6898 C C . ARG A 1 873 ? 38.766 -45.991 -13.890 1.00 27.62 873 ARG A C 1
ATOM 6900 O O . ARG A 1 873 ? 37.790 -45.737 -13.197 1.00 27.62 873 ARG A O 1
ATOM 6907 N N . PHE A 1 874 ? 39.080 -47.218 -14.293 1.00 27.62 874 PHE A N 1
ATOM 6908 C CA . PHE A 1 874 ? 38.572 -48.437 -13.666 1.00 27.62 874 PHE A CA 1
ATOM 6909 C C . PHE A 1 874 ? 39.279 -48.659 -12.318 1.00 27.62 874 PHE A C 1
ATOM 6911 O O . PHE A 1 874 ? 40.498 -48.487 -12.257 1.00 27.62 874 PHE A O 1
ATOM 6918 N N . PRO A 1 875 ? 38.589 -49.155 -11.279 1.00 31.72 875 PRO A N 1
ATOM 6919 C CA . PRO A 1 875 ? 39.204 -49.971 -10.246 1.00 31.72 875 PRO A CA 1
ATOM 6920 C C . PRO A 1 875 ? 38.941 -51.454 -10.546 1.00 31.72 875 PRO A C 1
ATOM 6922 O O . PRO A 1 875 ? 37.800 -51.917 -10.542 1.00 31.72 875 PRO A O 1
ATOM 6925 N N . HIS A 1 876 ? 40.014 -52.202 -10.803 1.00 31.00 876 HIS A N 1
ATOM 6926 C CA . HIS A 1 876 ? 40.002 -53.660 -10.745 1.00 31.00 876 HIS A CA 1
ATOM 6927 C C . HIS A 1 876 ? 39.848 -54.136 -9.296 1.00 31.00 876 HIS A C 1
ATOM 6929 O O . HIS A 1 876 ? 40.408 -53.556 -8.366 1.00 31.00 876 HIS A O 1
ATOM 6935 N N . GLY A 1 877 ? 39.083 -55.215 -9.134 1.00 30.33 877 GLY A N 1
ATOM 6936 C CA . GLY A 1 877 ? 38.926 -55.936 -7.882 1.00 30.33 877 GLY A CA 1
ATOM 6937 C C . GLY A 1 877 ? 40.187 -56.690 -7.443 1.00 30.33 877 GLY A C 1
ATOM 6938 O O . GLY A 1 877 ? 41.109 -56.937 -8.215 1.00 30.33 877 GLY A O 1
ATOM 6939 N N . ARG A 1 878 ? 40.161 -57.040 -6.156 1.00 34.56 878 ARG A N 1
ATOM 6940 C CA . ARG A 1 878 ? 41.151 -57.754 -5.336 1.00 34.56 878 ARG A CA 1
ATOM 6941 C C . ARG A 1 878 ? 41.750 -59.013 -5.983 1.00 34.56 878 ARG A C 1
ATOM 6943 O O . ARG A 1 878 ? 41.001 -59.841 -6.491 1.00 34.56 878 ARG A O 1
ATOM 6950 N N . ASN A 1 879 ? 43.052 -59.233 -5.767 1.00 31.64 879 ASN A N 1
ATOM 6951 C CA . ASN A 1 879 ? 43.593 -60.506 -5.268 1.00 31.64 879 ASN A CA 1
ATOM 6952 C C . ASN A 1 879 ? 45.074 -60.383 -4.848 1.00 31.64 879 ASN A C 1
ATOM 6954 O O . ASN A 1 879 ? 45.886 -59.948 -5.655 1.00 31.64 879 ASN A O 1
ATOM 6958 N N . ARG A 1 880 ? 45.353 -60.879 -3.629 1.00 31.36 880 ARG A N 1
ATOM 6959 C CA . ARG A 1 880 ? 46.643 -61.121 -2.943 1.00 31.36 880 ARG A CA 1
ATOM 6960 C C . ARG A 1 880 ? 47.539 -59.937 -2.590 1.00 31.36 880 ARG A C 1
ATOM 6962 O O . ARG A 1 880 ? 48.029 -59.243 -3.499 1.00 31.36 880 ARG A O 1
#